Protein 7N7Z (pdb70)

Radius of gyration: 25.31 Å; Cα contacts (8 Å, |Δi|>4): 2287; chains: 2; bounding box: 75×66×62 Å

Solvent-accessible surface area: 25626 Å² total; per-residue (Å²): 202,69,29,77,5,0,0,4,0,0,0,0,0,0,0,0,97,67,76,31,29,0,23,87,18,75,4,18,66,0,0,25,38,0,0,64,6,0,10,132,84,6,51,9,91,36,30,60,0,29,6,1,0,3,2,10,4,5,11,6,13,19,4,2,4,6,4,3,3,3,0,38,129,8,33,9,28,63,91,1,5,0,0,9,0,6,0,6,9,0,0,0,0,6,0,0,5,2,0,0,1,6,0,28,34,44,43,17,55,1,0,0,0,1,0,8,2,6,1,5,29,6,0,48,0,34,39,85,31,35,75,30,66,215,184,52,156,43,145,80,44,24,0,8,61,29,1,6,23,52,5,96,42,12,70,15,37,14,0,54,0,1,5,46,0,5,134,111,12,62,12,54,44,119,80,0,5,49,24,0,22,72,5,1,88,46,0,31,108,0,16,101,116,23,17,9,92,81,2,14,24,62,0,99,42,134,164,60,82,36,31,134,3,48,21,4,60,130,72,12,42,98,113,61,4,66,168,66,95,54,52,62,87,103,74,10,22,1,1,77,2,1,4,22,13,50,0,0,0,0,0,0,0,0,0,0,0,43,136,42,0,119,123,67,65,41,69,28,45,0,38,22,49,10,1,3,23,32,4,13,48,7,101,28,4,1,4,0,0,5,42,0,3,40,58,0,8,81,84,29,71,36,54,29,136,42,1,33,1,1,6,6,0,10,4,12,0,1,2,6,31,0,1,15,95,19,1,101,106,120,22,82,28,127,10,46,87,85,66,2,17,43,9,4,1,0,0,0,0,0,13,0,7,0,0,0,0,0,2,0,0,0,6,0,14,24,4,0,75,100,72,61,55,47,62,0,0,0,0,0,1,0,2,4,0,0,0,0,0,0,0,0,11,79,110,76,170,76,51,90,2,0,0,4,0,0,0,0,0,0,0,0,117,76,81,32,27,0,27,82,17,72,5,19,65,0,0,28,46,0,0,64,12,0,9,128,81,6,51,8,84,39,31,60,0,23,7,2,0,2,2,14,6,9,10,6,16,18,6,8,4,6,4,2,6,3,0,40,126,9,34,8,26,63,94,0,8,2,0,14,0,9,0,4,11,0,0,0,0,4,0,0,5,2,0,0,2,4,1,31,42,48,40,18,62,1,0,0,0,1,0,8,3,6,3,5,34,5,0,48,0,33,34,93,34,33,62,26,66,211,183,56,153,44,159,80,57,26,0,9,64,28,2,5,24,49,3,110,51,8,69,14,40,13,0,61,1,1,5,38,0,3,123,132,26,48,7,63,48,127,84,1,5,46,22,0,22,68,4,0,85,47,0,30,128,0,9,83,110,22,26,11,91,83,4,12,25,63,0,63,33,168,66,112,114,38,87,52,83,30,38,124,3,48,28,5,68,140,74,14,42,89,131,71,3,61,85,67,92,54,50,65,73,203,74,7,24,2,0,71,2,2,4,17,12,54,0,0,0,0,0,0,0,0,0,0,9,51,153,47,1,104,133,62,66,37,145,50,22,3,38,16,47,11,3,3,18,30,5,14,60,7,95,31,4,1,5,0,0,4,37,0,1,42,64,0,10,178,88,32,66,34,126,15,114,54,1,32,1,2,6,3,1,9,5,12,0,1,1,4,33,0,1,35,81,24,1,125,105,140,20,79,24,109,15,41,102,83,62,4,15,54,16,4,0,0,0,0,0,0,12,0,11,0,0,0,0,0,2,0,0,0,8,0,9,26,5,0,72,106,68,59,50,51,70,0,0,0,0,0,1,0,0,2,0,0,0,0,0,0,0,0,17,80,105

B-factor: mean 46.93, std 11.71, range [23.59, 99.81]

Structure (mmCIF, N/CA/C/O backbone):
data_7N7Z
#
_entry.id   7N7Z
#
_cell.length_a   81.070
_cell.length_b   81.070
_cell.length_c   242.310
_cell.angle_alpha   90.000
_cell.angle_beta   90.000
_cell.angle_gamma   90.000
#
_symmetry.space_group_name_H-M   'P 41 21 2'
#
loop_
_entity.id
_entity.type
_entity.pdbx_description
1 polymer 'Acetyl-CoA C-acetyltransferase'
2 water water
#
loop_
_atom_site.group_PDB
_atom_site.id
_atom_site.type_symbol
_atom_site.label_atom_id
_atom_site.label_alt_id
_atom_site.label_comp_id
_atom_site.label_asym_id
_atom_site.label_entity_id
_atom_site.label_seq_id
_atom_site.pdbx_PDB_ins_code
_atom_site.Cartn_x
_atom_site.Cartn_y
_atom_site.Cartn_z
_atom_site.occupancy
_atom_site.B_iso_or_equiv
_atom_site.auth_seq_id
_atom_site.auth_comp_id
_atom_site.auth_asym_id
_atom_site.auth_atom_id
_atom_site.pdbx_PDB_model_num
ATOM 1 N N . GLU A 1 4 ? 34.45431 89.88617 81.71135 1.000 64.72988 4 GLU A N 1
ATOM 2 C CA . GLU A 1 4 ? 35.50412 89.06326 81.12232 1.000 65.46700 4 GLU A CA 1
ATOM 3 C C . GLU A 1 4 ? 36.11313 88.13179 82.16957 1.000 59.24837 4 GLU A C 1
ATOM 4 O O . GLU A 1 4 ? 36.77010 87.14831 81.82632 1.000 59.45196 4 GLU A O 1
ATOM 15 N N . ILE A 1 5 ? 35.88884 88.44108 83.44974 1.000 54.29394 5 ILE A N 1
ATOM 16 C CA . ILE A 1 5 ? 36.42945 87.60526 84.51465 1.000 54.88102 5 ILE A CA 1
ATOM 17 C C . ILE A 1 5 ? 35.89781 86.18736 84.35900 1.000 50.49630 5 ILE A C 1
ATOM 18 O O . ILE A 1 5 ? 34.70944 85.96784 84.08872 1.000 49.23572 5 ILE A O 1
ATOM 34 N N . ASN A 1 6 ? 36.78457 85.21485 84.53624 1.000 49.57624 6 ASN A N 1
ATOM 35 C CA . ASN A 1 6 ? 36.48470 83.83967 84.17445 1.000 46.82360 6 ASN A CA 1
ATOM 36 C C . ASN A 1 6 ? 35.56331 83.17645 85.18839 1.000 46.64805 6 ASN A C 1
ATOM 37 O O . ASN A 1 6 ? 35.60479 83.46311 86.38906 1.000 43.38323 6 ASN A O 1
ATOM 48 N N . GLU A 1 7 ? 34.72949 82.27044 84.68631 1.000 47.56712 7 GLU A N 1
ATOM 49 C CA . GLU A 1 7 ? 33.88169 81.44769 85.53417 1.000 47.89519 7 GLU A CA 1
ATOM 50 C C . GLU A 1 7 ? 34.67168 80.23202 86.00033 1.000 45.53210 7 GLU A C 1
ATOM 51 O O . GLU A 1 7 ? 35.41384 79.62589 85.22310 1.000 43.68775 7 GLU A O 1
ATOM 63 N N . VAL A 1 8 ? 34.51094 79.87946 87.27269 1.000 47.45031 8 VAL A N 1
ATOM 64 C CA . VAL A 1 8 ? 35.30250 78.83268 87.91013 1.000 45.82132 8 VAL A CA 1
ATOM 65 C C . VAL A 1 8 ? 34.39239 77.65879 88.23834 1.000 45.41969 8 VAL A C 1
ATOM 66 O O . VAL A 1 8 ? 33.34630 77.83464 88.87518 1.000 45.73724 8 VAL A O 1
ATOM 79 N N . VAL A 1 9 ? 34.79930 76.46119 87.81707 1.000 45.44400 9 VAL A N 1
ATOM 80 C CA . VAL A 1 9 ? 34.03334 75.24349 88.04332 1.000 47.29802 9 VAL A CA 1
ATOM 81 C C . VAL A 1 9 ? 34.95141 74.17617 88.62024 1.000 46.16126 9 VAL A C 1
ATOM 82 O O . VAL A 1 9 ? 36.17016 74.19914 88.41906 1.000 44.52987 9 VAL A O 1
ATOM 95 N N . VAL A 1 10 ? 34.35176 73.24038 89.35138 1.000 42.25650 10 VAL A N 1
ATOM 96 C CA . VAL A 1 10 ? 35.05579 72.09593 89.91983 1.000 46.28824 10 VAL A CA 1
ATOM 97 C C . VAL A 1 10 ? 34.70246 70.87198 89.08851 1.000 49.88742 10 VAL A C 1
ATOM 98 O O . VAL A 1 10 ? 33.52004 70.55011 88.91202 1.000 47.90122 10 VAL A O 1
ATOM 111 N N . VAL A 1 11 ? 35.72667 70.19398 88.57478 1.000 50.57375 11 VAL A N 1
ATOM 112 C CA . VAL A 1 11 ? 35.52257 69.04370 87.70706 1.000 51.57088 11 VAL A CA 1
ATOM 113 C C . VAL A 1 11 ? 35.77401 67.71436 88.41659 1.000 51.02508 11 VAL A C 1
ATOM 114 O O . VAL A 1 11 ? 35.20553 66.69473 88.01980 1.000 51.27133 11 VAL A O 1
ATOM 127 N N . GLY A 1 12 ? 36.60801 67.69521 89.45590 1.000 44.09441 12 GLY A N 1
ATOM 128 C CA . GLY A 1 12 ? 36.87668 66.46245 90.18004 1.000 42.98788 12 GLY A CA 1
ATOM 129 C C . GLY A 1 12 ? 37.19180 66.72714 91.63793 1.000 42.51427 12 GLY A C 1
ATOM 130 O O . GLY A 1 12 ? 37.86498 67.71067 91.96178 1.000 40.55985 12 GLY A O 1
ATOM 134 N N . MET A 1 13 ? 36.69256 65.86994 92.52705 1.000 38.18235 13 MET A N 1
ATOM 135 C CA . MET A 1 13 ? 36.94105 65.98715 93.95509 1.000 39.35001 13 MET A CA 1
ATOM 136 C C . MET A 1 13 ? 37.10394 64.59570 94.54377 1.000 41.57917 13 MET A C 1
ATOM 137 O O . MET A 1 13 ? 36.47817 63.63342 94.08830 1.000 40.37186 13 MET A O 1
ATOM 151 N N . ALA A 1 14 ? 37.94706 64.50381 95.56774 1.000 38.01718 14 ALA A N 1
ATOM 152 C CA . ALA A 1 14 ? 38.18480 63.24304 96.25059 1.000 37.32147 14 ALA A CA 1
ATOM 153 C C . ALA A 1 14 ? 38.66347 63.53970 97.66219 1.000 35.23331 14 ALA A C 1
ATOM 154 O O . ALA A 1 14 ? 39.08506 64.65637 97.97442 1.000 33.95790 14 ALA A O 1
ATOM 161 N N . ARG A 1 15 ? 38.58376 62.52178 98.51354 1.000 32.77395 15 ARG A N 1
ATOM 162 C CA . ARG A 1 15 ? 39.11693 62.61617 99.86346 1.000 33.18734 15 ARG A CA 1
ATOM 163 C C . ARG A 1 15 ? 39.36540 61.21023 100.38486 1.000 37.22810 15 ARG A C 1
ATOM 164 O O . ARG A 1 15 ? 38.69187 60.25780 99.98600 1.000 35.71877 15 ARG A O 1
ATOM 185 N N . THR A 1 16 ? 40.34578 61.09338 101.26809 1.000 35.03196 16 THR A N 1
ATOM 186 C CA . THR A 1 16 ? 40.61665 59.83996 101.94744 1.000 31.17705 16 THR A CA 1
ATOM 187 C C . THR A 1 16 ? 39.66699 59.68975 103.12647 1.000 35.58567 16 THR A C 1
ATOM 188 O O . THR A 1 16 ? 38.99603 60.64281 103.52911 1.000 33.62119 16 THR A O 1
ATOM 199 N N . PRO A 1 17 ? 39.57938 58.49476 103.70668 1.000 30.76713 17 PRO A N 1
ATOM 200 C CA . PRO A 1 17 ? 38.85641 58.36044 104.97398 1.000 36.07715 17 PRO A CA 1
ATOM 201 C C . PRO A 1 17 ? 39.51082 59.22225 106.04183 1.000 36.68066 17 PRO A C 1
ATOM 202 O O . PRO A 1 17 ? 40.70140 59.53518 105.97418 1.000 33.43896 17 PRO A O 1
ATOM 213 N N . ILE A 1 18 ? 38.71432 59.62076 107.02964 1.000 37.39506 18 ILE A N 1
ATOM 214 C CA . ILE A 1 18 ? 39.20435 60.42276 108.14494 1.000 35.21438 18 ILE A CA 1
ATOM 215 C C . ILE A 1 18 ? 39.67262 59.44540 109.21820 1.000 35.75324 18 ILE A C 1
ATOM 216 O O . ILE A 1 18 ? 38.86623 58.86836 109.94976 1.000 37.15033 18 ILE A O 1
ATOM 232 N N . GLY A 1 19 ? 40.98890 59.25471 109.30533 1.000 34.52045 19 GLY A N 1
ATOM 233 C CA . GLY A 1 19 ? 41.53790 58.33180 110.27083 1.000 36.67542 19 GLY A CA 1
ATOM 234 C C . GLY A 1 19 ? 41.59120 58.91063 111.67100 1.000 34.72941 19 GLY A C 1
ATOM 235 O O . GLY A 1 19 ? 41.56690 60.12193 111.88117 1.000 34.06739 19 GLY A O 1
ATOM 239 N N . ARG A 1 20 ? 41.66409 58.01257 112.64744 1.000 33.47836 20 ARG A N 1
ATOM 240 C CA . ARG A 1 20 ? 41.75772 58.41700 114.04025 1.000 36.61795 20 ARG A CA 1
ATOM 241 C C . ARG A 1 20 ? 43.19097 58.79484 114.38861 1.000 30.80801 20 ARG A C 1
ATOM 242 O O . ARG A 1 20 ? 44.15112 58.27119 113.81600 1.000 33.51854 20 ARG A O 1
ATOM 263 N N . TYR A 1 21 ? 43.32676 59.71477 115.33991 1.000 31.73608 21 TYR A N 1
ATOM 264 C CA . TYR A 1 21 ? 44.64221 60.10813 115.82958 1.000 34.50812 21 TYR A CA 1
ATOM 265 C C . TYR A 1 21 ? 45.44072 58.87787 116.23195 1.000 35.17219 21 TYR A C 1
ATOM 266 O O . TYR A 1 21 ? 45.01806 58.10716 117.09895 1.000 35.49811 21 TYR A O 1
ATOM 284 N N . LEU A 1 22 ? 46.59499 58.69089 115.59172 1.000 34.92833 22 LEU A N 1
ATOM 285 C CA . LEU A 1 22 ? 47.43276 57.51497 115.81904 1.000 37.10701 22 LEU A CA 1
ATOM 286 C C . LEU A 1 22 ? 46.68045 56.22799 115.49659 1.000 35.17278 22 LEU A C 1
ATOM 287 O O . LEU A 1 22 ? 46.90896 55.18884 116.12104 1.000 33.91734 22 LEU A O 1
ATOM 303 N N . GLY A 1 23 ? 45.78254 56.28864 114.51541 1.000 35.94884 23 GLY A N 1
ATOM 304 C CA . GLY A 1 23 ? 44.93167 55.16091 114.19256 1.000 35.25908 23 GLY A CA 1
ATOM 305 C C . GLY A 1 23 ? 45.30849 54.43136 112.91946 1.000 38.53330 23 GLY A C 1
ATOM 306 O O . GLY A 1 23 ? 46.47780 54.09797 112.70379 1.000 38.80313 23 GLY A O 1
ATOM 310 N N . GLY A 1 24 ? 44.31451 54.18249 112.06307 1.000 38.80420 24 GLY A N 1
ATOM 311 C CA . GLY A 1 24 ? 44.53623 53.34266 110.89869 1.000 39.12718 24 GLY A CA 1
ATOM 312 C C . GLY A 1 24 ? 45.45993 53.95299 109.86446 1.000 38.46383 24 GLY A C 1
ATOM 313 O O . GLY A 1 24 ? 46.11342 53.22610 109.10991 1.000 36.85420 24 GLY A O 1
ATOM 317 N N . LEU A 1 25 ? 45.52608 55.28188 109.80344 1.000 36.66578 25 LEU A N 1
ATOM 318 C CA . LEU A 1 25 ? 46.35990 55.97467 108.83108 1.000 36.03858 25 LEU A CA 1
ATOM 319 C C . LEU A 1 25 ? 47.62928 56.55003 109.44682 1.000 33.19999 25 LEU A C 1
ATOM 320 O O . LEU A 1 25 ? 48.34650 57.29702 108.77474 1.000 32.03807 25 LEU A O 1
ATOM 336 N N . ALA A 1 26 ? 47.92736 56.21363 110.70357 1.000 34.08759 26 ALA A N 1
ATOM 337 C CA . ALA A 1 26 ? 49.08710 56.79480 111.37133 1.000 32.61586 26 ALA A CA 1
ATOM 338 C C . ALA A 1 26 ? 50.38499 56.48978 110.63367 1.000 33.34995 26 ALA A C 1
ATOM 339 O O . ALA A 1 26 ? 51.35916 57.24091 110.75996 1.000 31.72202 26 ALA A O 1
ATOM 346 N N . SER A 1 27 ? 50.42361 55.40327 109.86232 1.000 32.79536 27 SER A N 1
ATOM 347 C CA . SER A 1 27 ? 51.65145 55.00234 109.18745 1.000 37.19818 27 SER A CA 1
ATOM 348 C C . SER A 1 27 ? 51.86533 55.70738 107.85331 1.000 37.81208 27 SER A C 1
ATOM 349 O O . SER A 1 27 ? 52.97308 55.63672 107.30943 1.000 37.82302 27 SER A O 1
ATOM 357 N N . VAL A 1 28 ? 50.85027 56.38010 107.31563 1.000 34.27988 28 VAL A N 1
ATOM 358 C CA . VAL A 1 28 ? 50.94686 57.06082 106.02881 1.000 34.46441 28 VAL A CA 1
ATOM 359 C C . VAL A 1 28 ? 51.16912 58.54418 106.27939 1.000 32.81829 28 VAL A C 1
ATOM 360 O O . VAL A 1 28 ? 50.39332 59.18465 107.00077 1.000 32.38978 28 VAL A O 1
ATOM 373 N N . ARG A 1 29 ? 52.22163 59.09177 105.67952 1.000 33.65817 29 ARG A N 1
ATOM 374 C CA . ARG A 1 29 ? 52.57537 60.48395 105.89438 1.000 33.03365 29 ARG A CA 1
ATOM 375 C C . ARG A 1 29 ? 51.65472 61.40172 105.09258 1.000 30.90115 29 ARG A C 1
ATOM 376 O O . ARG A 1 29 ? 50.91694 60.97293 104.20110 1.000 32.36075 29 ARG A O 1
ATOM 397 N N . ALA A 1 30 ? 51.71184 62.69189 105.42690 1.000 32.01308 30 ALA A N 1
ATOM 398 C CA . ALA A 1 30 ? 50.82528 63.66700 104.80202 1.000 29.97227 30 ALA A CA 1
ATOM 399 C C . ALA A 1 30 ? 50.96079 63.64951 103.28443 1.000 31.02488 30 ALA A C 1
ATOM 400 O O . ALA A 1 30 ? 49.95898 63.63786 102.56003 1.000 31.32929 30 ALA A O 1
ATOM 407 N N . ASN A 1 31 ? 52.19658 63.64379 102.78230 1.000 26.72812 31 ASN A N 1
ATOM 408 C CA . ASN A 1 31 ? 52.40275 63.77522 101.34352 1.000 30.75372 31 ASN A CA 1
ATOM 409 C C . ASN A 1 31 ? 51.77199 62.61643 100.58264 1.000 33.86734 31 ASN A C 1
ATOM 410 O O . ASN A 1 31 ? 51.13840 62.82116 99.54029 1.000 35.05760 31 ASN A O 1
ATOM 421 N N . ASP A 1 32 ? 51.93307 61.39070 101.08525 1.000 33.44756 32 ASP A N 1
ATOM 422 C CA . ASP A 1 32 ? 51.36551 60.23761 100.39456 1.000 35.45003 32 ASP A CA 1
ATOM 423 C C . ASP A 1 32 ? 49.84980 60.18761 100.54017 1.000 32.48516 32 ASP A C 1
ATOM 424 O O . ASP A 1 32 ? 49.16470 59.62909 99.67582 1.000 36.01624 32 ASP A O 1
ATOM 433 N N . LEU A 1 33 ? 49.30724 60.76175 101.61607 1.000 32.62761 33 LEU A N 1
ATOM 434 C CA . LEU A 1 33 ? 47.85883 60.91107 101.70956 1.000 33.59369 33 LEU A CA 1
ATOM 435 C C . LEU A 1 33 ? 47.34974 61.91240 100.68058 1.000 32.10945 33 LEU A C 1
ATOM 436 O O . LEU A 1 33 ? 46.31263 61.68859 100.04581 1.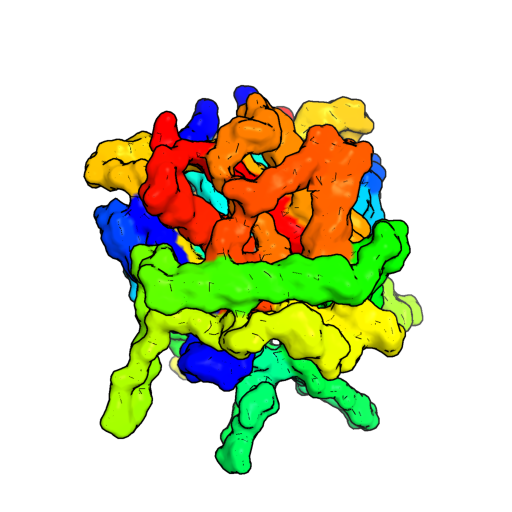000 34.35822 33 LEU A O 1
ATOM 452 N N . ALA A 1 34 ? 48.06472 63.02660 100.50725 1.000 32.13105 34 ALA A N 1
ATOM 453 C CA . ALA A 1 34 ? 47.66340 64.01486 99.51214 1.000 31.18223 34 ALA A CA 1
ATOM 454 C C . ALA A 1 34 ? 47.79733 63.45785 98.10127 1.000 33.58582 34 ALA A C 1
ATOM 455 O O . ALA A 1 34 ? 46.97968 63.76473 97.22605 1.000 36.88760 34 ALA A O 1
ATOM 462 N N . ILE A 1 35 ? 48.82165 62.63578 97.86295 1.000 33.92428 35 ILE A N 1
ATOM 463 C CA . ILE A 1 35 ? 49.01744 62.05134 96.53942 1.000 34.12889 35 ILE A CA 1
ATOM 464 C C . ILE A 1 35 ? 47.84695 61.14457 96.18051 1.000 34.51814 35 ILE A C 1
ATOM 465 O O . ILE A 1 35 ? 47.35828 61.15564 95.04383 1.000 31.17362 35 ILE A O 1
ATOM 481 N N . ILE A 1 36 ? 47.37795 60.34614 97.14125 1.000 31.88126 36 ILE A N 1
ATOM 482 C CA . ILE A 1 36 ? 46.24296 59.46219 96.88519 1.000 34.00312 36 ILE A CA 1
ATOM 483 C C . ILE A 1 36 ? 45.01341 60.27988 96.50905 1.000 32.33725 36 ILE A C 1
ATOM 484 O O . ILE A 1 36 ? 44.37245 60.03525 95.48010 1.000 36.04689 36 ILE A O 1
ATOM 500 N N . ALA A 1 37 ? 44.67030 61.26980 97.33565 1.000 32.24132 37 ALA A N 1
ATOM 501 C CA . ALA A 1 37 ? 43.49203 62.08707 97.06498 1.000 32.87915 37 ALA A CA 1
ATOM 502 C C . ALA A 1 37 ? 43.62037 62.81064 95.72992 1.000 36.01063 37 ALA A C 1
ATOM 503 O O . ALA A 1 37 ? 42.68266 62.82249 94.92373 1.000 35.75177 37 ALA A O 1
ATOM 510 N N . ALA A 1 38 ? 44.78053 63.42170 95.47813 1.000 36.84679 38 ALA A N 1
ATOM 511 C CA . ALA A 1 38 ? 44.97038 64.17022 94.23978 1.000 32.70767 38 ALA A CA 1
ATOM 512 C C . ALA A 1 38 ? 44.79392 63.27087 93.02310 1.000 37.08102 38 ALA A C 1
ATOM 513 O O . ALA A 1 38 ? 44.08098 63.62162 92.07575 1.000 38.70796 38 ALA A O 1
ATOM 520 N N . ASN A 1 39 ? 45.44258 62.10337 93.02790 1.000 38.65320 39 ASN A N 1
ATOM 521 C CA . ASN A 1 39 ? 45.27174 61.16726 91.92144 1.000 39.49898 39 ASN A CA 1
ATOM 522 C C . ASN A 1 39 ? 43.80567 60.79450 91.74554 1.000 38.10918 39 ASN A C 1
ATOM 523 O O . ASN A 1 39 ? 43.32669 60.64303 90.61613 1.000 40.90275 39 ASN A O 1
ATOM 534 N N . ALA A 1 40 ? 43.07475 60.65174 92.85314 1.000 38.46220 40 ALA A N 1
ATOM 535 C CA . ALA A 1 40 ? 41.65401 60.33069 92.76867 1.000 40.81139 40 ALA A CA 1
ATOM 536 C C . ALA A 1 40 ? 40.87180 61.47534 92.13694 1.000 42.45863 40 ALA A C 1
ATOM 537 O O . ALA A 1 40 ? 40.07905 61.26379 91.21177 1.000 43.90517 40 ALA A O 1
ATOM 544 N N . ALA A 1 41 ? 41.08025 62.69996 92.62627 1.000 42.15693 41 ALA A N 1
ATOM 545 C CA . ALA A 1 41 ? 40.40058 63.84898 92.03906 1.000 41.39741 41 ALA A CA 1
ATOM 546 C C . ALA A 1 41 ? 40.77354 64.02669 90.57392 1.000 40.55554 41 ALA A C 1
ATOM 547 O O . ALA A 1 41 ? 39.93822 64.45207 89.76769 1.000 42.16932 41 ALA A O 1
ATOM 554 N N . ILE A 1 42 ? 42.01390 63.69777 90.20895 1.000 40.07061 42 ILE A N 1
ATOM 555 C CA . ILE A 1 42 ? 42.45893 63.88067 88.83091 1.000 42.40038 42 ILE A CA 1
ATOM 556 C C . ILE A 1 42 ? 41.71620 62.93029 87.89935 1.000 45.75815 42 ILE A C 1
ATOM 557 O O . ILE A 1 42 ? 41.18639 63.34281 86.86128 1.000 45.35982 42 ILE A O 1
ATOM 573 N N . GLU A 1 43 ? 41.66958 61.64179 88.24942 1.000 53.33448 43 GLU A N 1
ATOM 574 C CA . GLU A 1 43 ? 41.01184 60.67753 87.37303 1.000 55.87515 43 GLU A CA 1
ATOM 575 C C . GLU A 1 43 ? 39.50236 60.88026 87.34834 1.000 54.54674 43 GLU A C 1
ATOM 576 O O . GLU A 1 43 ? 38.86463 60.64079 86.31705 1.000 55.47278 43 GLU A O 1
ATOM 588 N N . ARG A 1 44 ? 38.91405 61.31832 88.46357 1.000 46.52297 44 ARG A N 1
ATOM 589 C CA . ARG A 1 44 ? 37.48862 61.62571 88.46613 1.000 45.13986 44 ARG A CA 1
ATOM 590 C C . ARG A 1 44 ? 37.18189 62.82569 87.58123 1.000 45.52473 44 ARG A C 1
ATOM 591 O O . ARG A 1 44 ? 36.10913 62.88626 86.96939 1.000 46.92075 44 ARG A O 1
ATOM 612 N N . ALA A 1 45 ? 38.10504 63.78503 87.49786 1.000 44.96504 45 ALA A N 1
ATOM 613 C CA . ALA A 1 45 ? 37.95251 64.87168 86.53951 1.000 46.62497 45 ALA A CA 1
ATOM 614 C C . ALA A 1 45 ? 38.25444 64.40637 85.12161 1.000 44.73115 45 ALA A C 1
ATOM 615 O O . ALA A 1 45 ? 37.75235 64.99407 84.15692 1.000 45.11320 45 ALA A O 1
ATOM 622 N N . GLY A 1 46 ? 39.06185 63.35918 84.97705 1.000 42.81954 46 GLY A N 1
ATOM 623 C CA . GLY A 1 46 ? 39.41492 62.86672 83.66051 1.000 46.05911 46 GLY A CA 1
ATOM 624 C C . GLY A 1 46 ? 40.35027 63.77434 82.89730 1.000 46.90550 46 GLY A C 1
ATOM 625 O O . GLY A 1 46 ? 40.31078 63.79794 81.66320 1.000 48.66661 46 GLY A O 1
ATOM 629 N N . VAL A 1 47 ? 41.19383 64.52533 83.59914 1.000 44.31265 47 VAL A N 1
ATOM 630 C CA . VAL A 1 47 ? 42.12871 65.45614 82.97890 1.000 47.81525 47 VAL A CA 1
ATOM 631 C C . VAL A 1 47 ? 43.51457 64.83222 82.96696 1.000 44.74229 47 VAL A C 1
ATOM 632 O O . VAL A 1 47 ? 43.89529 64.11170 83.89873 1.000 44.44000 47 VAL A O 1
ATOM 645 N N . ASP A 1 48 ? 44.26810 65.10678 81.91435 1.000 43.10731 48 ASP A N 1
ATOM 646 C CA . ASP A 1 48 ? 45.67322 64.72743 81.87820 1.000 44.87953 48 ASP A CA 1
ATOM 647 C C . ASP A 1 48 ? 46.43258 65.57042 82.89481 1.000 43.81693 48 ASP A C 1
ATOM 648 O O . ASP A 1 48 ? 46.49398 66.79721 82.73964 1.000 45.90501 48 ASP A O 1
ATOM 657 N N . PRO A 1 49 ? 47.01870 64.97833 83.94025 1.000 44.94931 49 PRO A N 1
ATOM 658 C CA . PRO A 1 49 ? 47.76374 65.79449 84.91360 1.000 40.60471 49 PRO A CA 1
ATOM 659 C C . PRO A 1 49 ? 48.92239 66.56291 84.30052 1.000 44.98328 49 PRO A C 1
ATOM 660 O O . PRO A 1 49 ? 49.45621 67.46648 84.95678 1.000 44.90447 49 PRO A O 1
ATOM 671 N N . GLY A 1 50 ? 49.32132 66.24160 83.06792 1.000 44.01295 50 GLY A N 1
ATOM 672 C CA . GLY A 1 50 ? 50.43754 66.92266 82.43991 1.000 42.73989 50 GLY A CA 1
ATOM 673 C C . GLY A 1 50 ? 50.16195 68.36514 82.07170 1.000 46.84486 50 GLY A C 1
ATOM 674 O O . GLY A 1 50 ? 51.11028 69.12397 81.84704 1.000 47.15290 50 GLY A O 1
ATOM 678 N N . ILE A 1 51 ? 48.88866 68.76384 82.00112 1.000 46.40116 51 ILE A N 1
ATOM 679 C CA . ILE A 1 51 ? 48.53398 70.12798 81.62524 1.000 46.33172 51 ILE A CA 1
ATOM 680 C C . ILE A 1 51 ? 48.10363 70.97204 82.81565 1.000 44.73892 51 ILE A C 1
ATOM 681 O O . ILE A 1 51 ? 47.75402 72.14606 82.63447 1.000 42.66187 51 ILE A O 1
ATOM 697 N N . ILE A 1 52 ? 48.11305 70.41439 84.02828 1.000 44.65258 52 ILE A N 1
ATOM 698 C CA . ILE A 1 52 ? 47.71475 71.18755 85.19831 1.000 43.12123 52 ILE A CA 1
ATOM 699 C C . ILE A 1 52 ? 48.70286 72.32528 85.40475 1.000 42.43249 52 ILE A C 1
ATOM 700 O O . ILE A 1 52 ? 49.92243 72.11670 85.43391 1.000 44.84971 52 ILE A O 1
ATOM 716 N N . ASP A 1 53 ? 48.17553 73.54190 85.55763 1.000 41.37168 53 ASP A N 1
ATOM 717 C CA . ASP A 1 53 ? 49.01571 74.73271 85.57772 1.000 41.13804 53 ASP A CA 1
ATOM 718 C C . ASP A 1 53 ? 49.65418 75.00155 86.93535 1.000 38.30803 53 ASP A C 1
ATOM 719 O O . ASP A 1 53 ? 50.67005 75.70136 86.99386 1.000 35.99010 53 ASP A O 1
ATOM 728 N N . GLU A 1 54 ? 49.09588 74.47659 88.02172 1.000 40.05859 54 GLU A N 1
ATOM 729 C CA . GLU A 1 54 ? 49.63049 74.76658 89.34584 1.000 35.97123 54 GLU A CA 1
ATOM 730 C C . GLU A 1 54 ? 49.02257 73.80152 90.35135 1.000 35.28878 54 GLU A C 1
ATOM 731 O O . GLU A 1 54 ? 48.01935 73.13680 90.07638 1.000 37.83861 54 GLU A O 1
ATOM 743 N N . ILE A 1 55 ? 49.64328 73.74374 91.52643 1.000 31.02259 55 ILE A N 1
ATOM 744 C CA . ILE A 1 55 ? 49.07704 73.07538 92.69046 1.000 34.41618 55 ILE A CA 1
ATOM 745 C C . ILE A 1 55 ? 49.12852 74.04855 93.85959 1.000 36.00370 55 ILE A C 1
ATOM 746 O O . ILE A 1 55 ? 50.17605 74.64637 94.12990 1.000 36.88537 55 ILE A O 1
ATOM 762 N N . VAL A 1 56 ? 48.00129 74.21463 94.54055 1.000 31.11465 56 VAL A N 1
ATOM 763 C CA . VAL A 1 56 ? 47.91001 75.04124 95.73775 1.000 34.16789 56 VAL A CA 1
ATOM 764 C C . VAL A 1 56 ? 47.62211 74.09265 96.89461 1.000 35.15063 56 VAL A C 1
ATOM 765 O O . VAL A 1 56 ? 46.49082 73.62353 97.06300 1.000 31.19997 56 VAL A O 1
ATOM 778 N N . GLY A 1 57 ? 48.64483 73.80535 97.69683 1.000 29.90671 57 GLY A N 1
ATOM 779 C CA . GLY A 1 57 ? 48.54849 72.80311 98.74244 1.000 33.65169 57 GLY A CA 1
ATOM 780 C C . GLY A 1 57 ? 48.30511 73.43737 100.10082 1.000 32.63411 57 GLY A C 1
ATOM 781 O O . GLY A 1 57 ? 49.02047 74.35374 100.50800 1.000 35.86685 57 GLY A O 1
ATOM 785 N N . ALA A 1 58 ? 47.29203 72.92970 100.79389 1.000 29.60413 58 ALA A N 1
ATOM 786 C CA . ALA A 1 58 ? 46.92884 73.40699 102.11888 1.000 30.26418 58 ALA A CA 1
ATOM 787 C C . ALA A 1 58 ? 47.32796 72.38428 103.17340 1.000 32.77875 58 ALA A C 1
ATOM 788 O O . ALA A 1 58 ? 47.19232 71.17408 102.96609 1.000 30.73717 58 ALA A O 1
ATOM 795 N N . THR A 1 59 ? 47.82861 72.88308 104.29935 1.000 32.98251 59 THR A N 1
ATOM 796 C CA . THR A 1 59 ? 48.13494 72.07091 105.46834 1.000 32.94934 59 THR A CA 1
ATOM 797 C C . THR A 1 59 ? 48.46853 73.01800 106.60985 1.000 34.74142 59 THR A C 1
ATOM 798 O O . THR A 1 59 ? 48.93128 74.13956 106.38021 1.000 34.52128 59 THR A O 1
ATOM 809 N N . CYS A 1 60 ? 48.22141 72.56379 107.83712 1.000 32.72818 60 CYS A N 1
ATOM 810 C CA . CYS A 1 60 ? 48.48806 73.39899 109.00161 1.000 36.60403 60 CYS A CA 1
ATOM 811 C C . CYS A 1 60 ? 49.92213 73.25961 109.49767 1.000 35.07521 60 CYS A C 1
ATOM 812 O O . CYS A 1 60 ? 50.56690 74.26730 109.80894 1.000 37.38036 60 CYS A O 1
ATOM 820 N N . LEU A 1 61 ? 50.43688 72.03288 109.57790 1.000 35.32767 61 LEU A N 1
ATOM 821 C CA . LEU A 1 61 ? 51.78681 71.76926 110.07339 1.000 36.50007 61 LEU A CA 1
ATOM 822 C C . LEU A 1 61 ? 52.63436 71.23971 108.91960 1.000 35.06948 61 LEU A C 1
ATOM 823 O O . LEU A 1 61 ? 52.56442 70.05695 108.57291 1.000 31.28048 61 LEU A O 1
ATOM 839 N N . HIS A 1 62 ? 53.43677 72.12612 108.32858 1.000 38.68229 62 HIS A N 1
ATOM 840 C CA . HIS A 1 62 ? 54.38716 71.70721 107.30434 1.000 36.09744 62 HIS A CA 1
ATOM 841 C C . HIS A 1 62 ? 55.51736 70.87846 107.90242 1.000 34.58316 62 HIS A C 1
ATOM 842 O O . HIS A 1 62 ? 56.05117 69.98700 107.23267 1.000 35.42510 62 HIS A O 1
ATOM 856 N N . ALA A 1 63 ? 55.86526 71.13184 109.16180 1.000 35.27999 63 ALA A N 1
ATOM 857 C CA . ALA A 1 63 ? 57.04552 70.53752 109.77742 1.000 32.96682 63 ALA A CA 1
ATOM 858 C C . ALA A 1 63 ? 57.10887 69.03608 109.53923 1.000 34.28668 63 ALA A C 1
ATOM 859 O O . ALA A 1 63 ? 56.16466 68.30449 109.85187 1.000 30.00355 63 ALA A O 1
ATOM 866 N N . GLY A 1 64 ? 58.22938 68.58415 108.97278 1.000 31.44764 64 GLY A N 1
ATOM 867 C CA . GLY A 1 64 ? 58.52028 67.17576 108.82044 1.000 31.40973 64 GLY A CA 1
ATOM 868 C C . GLY A 1 64 ? 58.19980 66.58997 107.46147 1.000 32.32118 64 GLY A C 1
ATOM 869 O O . GLY A 1 64 ? 58.60207 65.45220 107.19092 1.000 32.30397 64 GLY A O 1
ATOM 873 N N . ASN A 1 65 ? 57.50420 67.32620 106.59685 1.000 32.79505 65 ASN A N 1
ATOM 874 C CA . ASN A 1 65 ? 57.01254 66.78675 105.33672 1.000 29.68123 65 ASN A CA 1
ATOM 875 C C . ASN A 1 65 ? 57.87479 67.17014 104.13913 1.000 30.53316 65 ASN A C 1
ATOM 876 O O . ASN A 1 65 ? 57.43772 66.99933 102.99685 1.000 31.91637 65 ASN A O 1
ATOM 887 N N . GLY A 1 66 ? 59.08511 67.67319 104.36629 1.000 32.64058 66 GLY A N 1
ATOM 888 C CA . GLY A 1 66 ? 59.99537 67.95925 103.27597 1.000 34.61904 66 GLY A CA 1
ATOM 889 C C . GLY A 1 66 ? 59.85350 69.36482 102.72809 1.000 36.68437 66 GLY A C 1
ATOM 890 O O . GLY A 1 66 ? 59.06603 70.19054 103.19921 1.000 35.89224 66 GLY A O 1
ATOM 894 N N . SER A 1 67 ? 60.64652 69.63191 101.69075 1.000 37.02087 67 SER A N 1
ATOM 895 C CA . SER A 1 67 ? 60.70798 70.95484 101.08026 1.000 39.55364 67 SER A CA 1
ATOM 896 C C . SER A 1 67 ? 59.49995 71.16693 100.17537 1.000 38.66172 67 SER A C 1
ATOM 897 O O . SER A 1 67 ? 59.30786 70.42363 99.20703 1.000 39.87622 67 SER A O 1
ATOM 905 N N . LEU A 1 68 ? 58.69851 72.19405 100.48451 1.000 39.47730 68 LEU A N 1
ATOM 906 C CA . LEU A 1 68 ? 57.49118 72.54046 99.73980 1.000 36.94179 68 LEU A CA 1
ATOM 907 C C . LEU A 1 68 ? 56.76389 71.28018 99.28307 1.000 31.95649 68 LEU A C 1
ATOM 908 O O . LEU A 1 68 ? 56.85021 70.89711 98.10893 1.000 32.84069 68 LEU A O 1
ATOM 924 N N . PRO A 1 69 ? 56.03925 70.61729 100.17972 1.000 34.28130 69 PRO A N 1
ATOM 925 C CA . PRO A 1 69 ? 55.38215 69.35180 99.83304 1.000 32.83518 69 PRO A CA 1
ATOM 926 C C . PRO A 1 69 ? 54.50400 69.48067 98.60085 1.000 31.98320 69 PRO A C 1
ATOM 927 O O . PRO A 1 69 ? 54.51906 68.59013 97.73758 1.000 31.88615 69 PRO A O 1
ATOM 938 N N . PRO A 1 70 ? 53.71676 70.55560 98.47332 1.000 31.70594 70 PRO A N 1
ATOM 939 C CA . PRO A 1 70 ? 52.85548 70.66791 97.28386 1.000 32.86588 70 PRO A CA 1
ATOM 940 C C . PRO A 1 70 ? 53.61149 70.51468 95.97721 1.000 31.96417 70 PRO A C 1
ATOM 941 O O . PRO A 1 70 ? 53.05894 69.97072 95.01291 1.000 36.30422 70 PRO A O 1
ATOM 952 N N . ARG A 1 71 ? 54.86393 70.97061 95.91198 1.000 34.04191 71 ARG A N 1
ATOM 953 C CA . ARG A 1 71 ? 55.66668 70.72845 94.71785 1.000 34.04685 71 ARG A CA 1
ATOM 954 C C . ARG A 1 71 ? 55.96100 69.24305 94.55469 1.000 35.63388 71 ARG A C 1
ATOM 955 O O . ARG A 1 71 ? 55.88965 68.70783 93.44266 1.000 39.34243 71 ARG A O 1
ATOM 976 N N . ILE A 1 72 ? 56.29168 68.56138 95.65288 1.000 33.35291 72 ILE A N 1
ATOM 977 C CA . ILE A 1 72 ? 56.51956 67.11997 95.59493 1.000 38.80029 72 ILE A CA 1
ATOM 978 C C . ILE A 1 72 ? 55.24148 66.40392 95.17678 1.000 38.72604 72 ILE A C 1
ATOM 979 O O . ILE A 1 72 ? 55.24506 65.55959 94.27255 1.000 37.63396 72 ILE A O 1
ATOM 995 N N . ILE A 1 73 ? 54.12800 66.73098 95.83545 1.000 36.44752 73 ILE A N 1
ATOM 996 C CA . ILE A 1 73 ? 52.84990 66.10880 95.50207 1.000 36.63925 73 ILE A CA 1
ATOM 997 C C . ILE A 1 73 ? 52.53359 66.31135 94.02566 1.000 38.82448 73 ILE A C 1
ATOM 998 O O . ILE A 1 73 ? 52.13147 65.37629 93.32320 1.000 38.20364 73 ILE A O 1
ATOM 1014 N N . GLY A 1 74 ? 52.71861 67.53655 93.53150 1.000 37.08011 74 GLY A N 1
ATOM 1015 C CA . GLY A 1 74 ? 52.40418 67.81411 92.13873 1.000 37.97844 74 GLY A CA 1
ATOM 1016 C C . GLY A 1 74 ? 53.23254 66.98563 91.17529 1.000 40.26212 74 GLY A C 1
ATOM 1017 O O . GLY A 1 74 ? 52.70460 66.39061 90.23228 1.000 38.28283 74 GLY A O 1
ATOM 1021 N N . MET A 1 75 ? 54.54743 66.93714 91.39770 1.000 38.95001 75 MET A N 1
ATOM 1022 C CA . MET A 1 75 ? 55.41997 66.22380 90.47183 1.000 40.79766 75 MET A CA 1
ATOM 1023 C C . MET A 1 75 ? 55.13719 64.72686 90.46930 1.000 41.06887 75 MET A C 1
ATOM 1024 O O . MET A 1 75 ? 55.24804 64.07969 89.42178 1.000 39.06690 75 MET A O 1
ATOM 1038 N N . LYS A 1 76 ? 54.76421 64.16107 91.61879 1.000 39.23964 76 LYS A N 1
ATOM 1039 C CA . LYS A 1 76 ? 54.52704 62.72338 91.68174 1.000 40.79539 76 LYS A CA 1
ATOM 1040 C C . LYS A 1 76 ? 53.21984 62.33760 91.00074 1.000 40.80975 76 LYS A C 1
ATOM 1041 O O . LYS A 1 76 ? 53.13531 61.26247 90.39581 1.000 39.68531 76 LYS A O 1
ATOM 1060 N N . VAL A 1 77 ? 52.19459 63.19475 91.07551 1.000 39.69495 77 VAL A N 1
ATOM 1061 C CA . VAL A 1 77 ? 50.93983 62.91591 90.37870 1.000 39.37646 77 VAL A CA 1
ATOM 1062 C C . VAL A 1 77 ? 50.98241 63.32803 88.91730 1.000 40.20905 77 VAL A C 1
ATOM 1063 O O . VAL A 1 77 ? 50.00109 63.10784 88.19512 1.000 39.43427 77 VAL A O 1
ATOM 1076 N N . GLY A 1 78 ? 52.07750 63.92501 88.46062 1.000 37.20263 78 GLY A N 1
ATOM 1077 C CA . GLY A 1 78 ? 52.28967 64.15882 87.04925 1.000 42.58045 78 GLY A CA 1
ATOM 1078 C C . GLY A 1 78 ? 52.10447 65.57853 86.56067 1.000 43.21363 78 GLY A C 1
ATOM 1079 O O . GLY A 1 78 ? 51.88305 65.76861 85.35922 1.000 46.49377 78 GLY A O 1
ATOM 1083 N N . LEU A 1 79 ? 52.18454 66.57557 87.43690 1.000 41.25563 79 LEU A N 1
ATOM 1084 C CA . LEU A 1 79 ? 52.13430 67.95343 86.97724 1.000 42.55720 79 LEU A CA 1
ATOM 1085 C C . LEU A 1 79 ? 53.37390 68.26456 86.13841 1.000 42.18951 79 LEU A C 1
ATOM 1086 O O . LEU A 1 79 ? 54.43807 67.67656 86.34825 1.000 43.48775 79 LEU A O 1
ATOM 1102 N N . PRO A 1 80 ? 53.26504 69.17958 85.17797 1.000 42.29264 80 PRO A N 1
ATOM 1103 C CA . PRO A 1 80 ? 54.45187 69.57232 84.41373 1.000 40.75890 80 PRO A CA 1
ATOM 1104 C C . PRO A 1 80 ? 55.35580 70.46917 85.24315 1.000 39.77424 80 PRO A C 1
ATOM 1105 O O . PRO A 1 80 ? 54.89998 71.22821 86.10184 1.000 41.50407 80 PRO A O 1
ATOM 1116 N N . VAL A 1 81 ? 56.66121 70.36794 84.98119 1.000 40.35391 81 VAL A N 1
ATOM 1117 C CA . VAL A 1 81 ? 57.63258 71.12008 85.76574 1.000 40.68404 81 VAL A CA 1
ATOM 1118 C C . VAL A 1 81 ? 57.39536 72.61985 85.66149 1.000 39.75453 81 VAL A C 1
ATOM 1119 O O . VAL A 1 81 ? 57.78446 73.37084 86.56289 1.000 40.26525 81 VAL A O 1
ATOM 1132 N N . ARG A 1 82 ? 56.76174 73.08025 84.58017 1.000 39.32759 82 ARG A N 1
ATOM 1133 C CA . ARG A 1 82 ? 56.43216 74.49446 84.45246 1.000 41.47992 82 ARG A CA 1
ATOM 1134 C C . ARG A 1 82 ? 55.33187 74.92036 85.41397 1.000 41.61436 82 ARG A C 1
ATOM 1135 O O . ARG A 1 82 ? 55.13594 76.12369 85.61722 1.000 41.26818 82 ARG A O 1
ATOM 1156 N N . SER A 1 83 ? 54.61484 73.96843 86.00370 1.000 40.93997 83 SER A N 1
ATOM 1157 C CA . SER A 1 83 ? 53.49940 74.29864 86.87421 1.000 39.67884 83 SER A CA 1
ATOM 1158 C C . SER A 1 83 ? 53.97463 75.10084 88.08118 1.000 37.06227 83 SER A C 1
ATOM 1159 O O . SER A 1 83 ? 55.14320 75.05720 88.47524 1.000 40.37286 83 SER A O 1
ATOM 1167 N N . GLY A 1 84 ? 53.04033 75.84425 88.67015 1.000 35.77302 84 GLY A N 1
ATOM 1168 C CA . GLY A 1 84 ? 53.30967 76.54302 89.90418 1.000 37.07448 84 GLY A CA 1
ATOM 1169 C C . GLY A 1 84 ? 52.99761 75.69150 91.12092 1.000 38.81599 84 GLY A C 1
ATOM 1170 O O . GLY A 1 84 ? 52.27881 74.69762 91.04359 1.000 36.07493 84 GLY A O 1
ATOM 1174 N N . SER A 1 85 ? 53.55732 76.09180 92.25908 1.000 36.68459 85 SER A N 1
ATOM 1175 C CA . SER A 1 85 ? 53.34966 75.36856 93.50402 1.000 36.59613 85 SER A CA 1
ATOM 1176 C C . SER A 1 85 ? 53.46306 76.34384 94.66298 1.000 35.50878 85 SER A C 1
ATOM 1177 O O . SER A 1 85 ? 54.26540 77.27948 94.61805 1.000 33.00811 85 SER A O 1
ATOM 1185 N N . CYS A 1 86 ? 52.65189 76.12313 95.69328 1.000 33.85328 86 CYS A N 1
ATOM 1186 C CA . CYS A 1 86 ? 52.73758 76.92236 96.90585 1.000 32.62513 86 CYS A CA 1
ATOM 1187 C C . CYS A 1 86 ? 51.97961 76.20913 98.01313 1.000 33.41773 86 CYS A C 1
ATOM 1188 O O . CYS A 1 86 ? 51.12079 75.35962 97.76027 1.000 32.99039 86 CYS A O 1
ATOM 1196 N N . MET A 1 87 ? 52.32335 76.56244 99.24711 1.000 34.64353 87 MET A N 1
ATOM 1197 C CA . MET A 1 87 ? 51.69469 76.01722 100.44127 1.000 33.84409 87 MET A CA 1
ATOM 1198 C C . MET A 1 87 ? 51.00280 77.15004 101.18107 1.000 32.78374 87 MET A C 1
ATOM 1199 O O . MET A 1 87 ? 51.59275 78.21840 101.37264 1.000 31.18650 87 MET A O 1
ATOM 1213 N N . VAL A 1 88 ? 49.76113 76.91811 101.59919 1.000 30.72586 88 VAL A N 1
ATOM 1214 C CA . VAL A 1 88 ? 48.97575 77.93722 102.28021 1.000 33.85581 88 VAL A CA 1
ATOM 1215 C C . VAL A 1 88 ? 48.42023 77.36183 103.57293 1.000 32.95651 88 VAL A C 1
ATOM 1216 O O . VAL A 1 88 ? 48.09269 76.17387 103.66106 1.000 34.09876 88 VAL A O 1
ATOM 1229 N N . SER A 1 89 ? 48.31320 78.22225 104.58287 1.000 34.89952 89 SER A N 1
ATOM 1230 C CA . SER A 1 89 ? 47.79017 77.83079 105.88470 1.000 31.72067 89 SER A CA 1
ATOM 1231 C C . SER A 1 89 ? 46.89253 78.93742 106.41167 1.000 34.34827 89 SER A C 1
ATOM 1232 O O . SER A 1 89 ? 47.33730 80.07811 106.57723 1.000 30.22391 89 SER A O 1
ATOM 1240 N N . GLN A 1 90 ? 45.63018 78.59990 106.65208 1.000 32.44025 90 GLN A N 1
ATOM 1241 C CA . GLN A 1 90 ? 44.71043 79.41057 107.43886 1.000 33.09336 90 GLN A CA 1
ATOM 1242 C C . GLN A 1 90 ? 44.14441 78.56239 108.57369 1.000 36.60345 90 GLN A C 1
ATOM 1243 O O . GLN A 1 90 ? 42.94448 78.57932 108.85884 1.000 35.47159 90 GLN A O 1
ATOM 1257 N N . ASN A 1 91 ? 45.02864 77.79975 109.22481 1.000 38.57084 91 ASN A N 1
ATOM 1258 C CA . ASN A 1 91 ? 44.66330 76.81877 110.24325 1.000 40.02069 91 ASN A CA 1
ATOM 1259 C C . ASN A 1 91 ? 43.50817 75.94532 109.75626 1.000 36.72212 91 ASN A C 1
ATOM 1260 O O . ASN A 1 91 ? 43.65592 75.21789 108.76874 1.000 34.50739 91 ASN A O 1
ATOM 1271 N N . CYS A 1 92 ? 42.35471 76.01105 110.42424 1.000 36.11580 92 CYS A N 1
ATOM 1272 C CA . CYS A 1 92 ? 41.26360 75.10121 110.09742 1.000 33.51721 92 CYS A CA 1
ATOM 1273 C C . CYS A 1 92 ? 40.76446 75.30964 108.67512 1.000 31.60628 92 CYS A C 1
ATOM 1274 O O . CYS A 1 92 ? 40.32953 74.35253 108.02400 1.000 31.83617 92 CYS A O 1
ATOM 1282 N N . ALA A 1 93 ? 40.82951 76.54024 108.17253 1.000 29.79203 93 ALA A N 1
ATOM 1283 C CA . ALA A 1 93 ? 40.31876 76.87410 106.85111 1.000 31.81398 93 ALA A CA 1
ATOM 1284 C C . ALA A 1 93 ? 41.38778 76.81836 105.76747 1.000 31.98006 93 ALA A C 1
ATOM 1285 O O . ALA A 1 93 ? 41.15376 77.31548 104.66106 1.000 31.24840 93 ALA A O 1
ATOM 1292 N N . SER A 1 94 ? 42.54729 76.22263 106.05363 1.000 33.51642 94 SER A N 1
ATOM 1293 C CA . SER A 1 94 ? 43.61911 76.17293 105.06430 1.000 32.53016 94 SER A CA 1
ATOM 1294 C C . SER A 1 94 ? 43.11236 75.62839 103.73311 1.000 32.57455 94 SER A C 1
ATOM 1295 O O . SER A 1 94 ? 43.37965 76.20122 102.67045 1.000 30.04004 94 SER A O 1
ATOM 1303 N N . GLY A 1 95 ? 42.36554 74.52285 103.77397 1.000 30.14609 95 GLY A N 1
ATOM 1304 C CA . GLY A 1 95 ? 41.83105 73.95964 102.54643 1.000 28.55379 95 GLY A CA 1
ATOM 1305 C C . GLY A 1 95 ? 40.88000 74.89606 101.82958 1.000 32.62774 95 GLY A C 1
ATOM 1306 O O . GLY A 1 95 ? 40.80172 74.88681 100.59758 1.000 31.74955 95 GLY A O 1
ATOM 1310 N N . MET A 1 96 ? 40.14819 75.71743 102.58279 1.000 31.07273 96 MET A N 1
ATOM 1311 C CA . MET A 1 96 ? 39.21220 76.65301 101.97180 1.000 32.11321 96 MET A CA 1
ATOM 1312 C C . MET A 1 96 ? 39.92672 77.87505 101.40422 1.000 31.37651 96 MET A C 1
ATOM 1313 O O . MET A 1 96 ? 39.43303 78.48380 100.44814 1.000 31.37654 96 MET A O 1
ATOM 1327 N N . ARG A 1 97 ? 41.08794 78.23889 101.95919 1.000 30.61983 97 ARG A N 1
ATOM 1328 C CA . ARG A 1 97 ? 41.86396 79.34405 101.40111 1.000 32.40142 97 ARG A CA 1
ATOM 1329 C C . ARG A 1 97 ? 42.61403 78.92076 100.14433 1.000 32.15210 97 ARG A C 1
ATOM 1330 O O . ARG A 1 97 ? 42.67067 79.67792 99.16851 1.000 32.43960 97 ARG A O 1
ATOM 1350 N N . ALA A 1 98 ? 43.20822 77.72471 100.15546 1.000 32.47865 98 ALA A N 1
ATOM 1351 C CA . ALA A 1 98 ? 43.84270 77.20428 98.94947 1.000 29.11737 98 ALA A CA 1
ATOM 1352 C C . ALA A 1 98 ? 42.86197 77.18968 97.78603 1.000 34.02120 98 ALA A C 1
ATOM 1353 O O . ALA A 1 98 ? 43.23388 77.47619 96.64168 1.000 32.29583 98 ALA A O 1
ATOM 1360 N N . THR A 1 99 ? 41.59862 76.85956 98.06302 1.000 31.71405 99 THR A N 1
ATOM 1361 C CA . THR A 1 99 ? 40.57763 76.89056 97.02184 1.000 34.92698 99 THR A CA 1
ATOM 1362 C C . THR A 1 99 ? 40.41315 78.29937 96.46511 1.000 31.28344 99 THR A C 1
ATOM 1363 O O . THR A 1 99 ? 40.43595 78.50581 95.24628 1.000 31.26035 99 THR A O 1
ATOM 1374 N N . GLU A 1 100 ? 40.23558 79.28371 97.34939 1.000 30.16291 100 GLU A N 1
ATOM 1375 C CA . GLU A 1 100 ? 40.11603 80.66887 96.90644 1.000 36.55108 100 GLU A CA 1
ATOM 1376 C C . GLU A 1 100 ? 41.30224 81.06368 96.03644 1.000 32.75256 100 GLU A C 1
ATOM 1377 O O . GLU A 1 100 ? 41.13184 81.56085 94.91799 1.000 34.91173 100 GLU A O 1
ATOM 1389 N N . ILE A 1 101 ? 42.51823 80.83193 96.53548 1.000 32.86053 101 ILE A N 1
ATOM 1390 C CA . ILE A 1 101 ? 43.72057 81.23832 95.81040 1.000 35.41369 101 ILE A CA 1
ATOM 1391 C C . ILE A 1 101 ? 43.71408 80.65726 94.40224 1.000 36.90592 101 ILE A C 1
ATOM 1392 O O . ILE A 1 101 ? 43.94381 81.36658 93.41546 1.000 38.76998 101 ILE A O 1
ATOM 1408 N N . ALA A 1 102 ? 43.44561 79.35459 94.28789 1.000 34.20972 102 ALA A N 1
ATOM 1409 C CA . ALA A 1 102 ? 43.41614 78.72583 92.97145 1.000 35.25006 102 ALA A CA 1
ATOM 1410 C C . ALA A 1 102 ? 42.28180 79.28074 92.11839 1.000 37.35552 102 ALA A C 1
ATOM 1411 O O . ALA A 1 102 ? 42.44392 79.47068 90.90734 1.000 37.26326 102 ALA A O 1
ATOM 1418 N N . CYS A 1 103 ? 41.12526 79.54652 92.73044 1.000 36.61039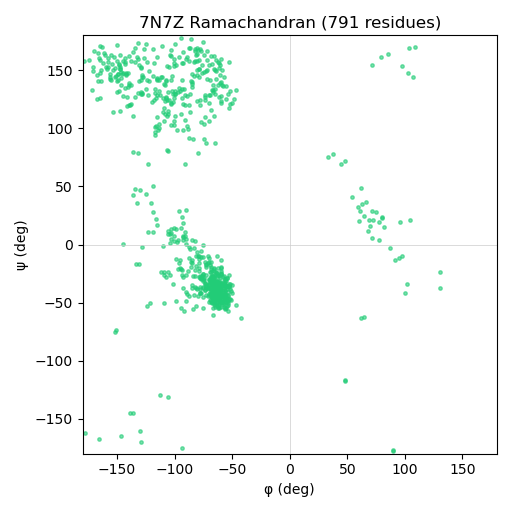 103 CYS A N 1
ATOM 1419 C CA . CYS A 1 103 ? 39.99202 80.06162 91.96970 1.000 37.14521 103 CYS A CA 1
ATOM 1420 C C . CYS A 1 103 ? 40.22815 81.49617 91.51178 1.000 37.19602 103 CYS A C 1
ATOM 1421 O O . CYS A 1 103 ? 39.77504 81.87856 90.42712 1.000 38.54564 103 CYS A O 1
ATOM 1429 N N . GLN A 1 104 ? 40.93340 82.30145 92.31190 1.000 37.99074 104 GLN A N 1
ATOM 1430 C CA . GLN A 1 104 ? 41.26818 83.65410 91.87595 1.000 39.40728 104 GLN A CA 1
ATOM 1431 C C . GLN A 1 104 ? 42.30128 83.63644 90.75550 1.000 37.25125 104 GLN A C 1
ATOM 1432 O O . GLN A 1 104 ? 42.25769 84.48879 89.86111 1.000 38.81812 104 GLN A O 1
ATOM 1446 N N . ASN A 1 105 ? 43.23256 82.67972 90.78331 1.000 38.80963 105 ASN A N 1
ATOM 1447 C CA . ASN A 1 105 ? 44.15426 82.51983 89.66357 1.000 37.78222 105 ASN A CA 1
ATOM 1448 C C . ASN A 1 105 ? 43.39922 82.19623 88.38018 1.000 41.75610 105 ASN A C 1
ATOM 1449 O O . ASN A 1 105 ? 43.75616 82.68132 87.30016 1.000 41.80425 105 ASN A O 1
ATOM 1460 N N . ILE A 1 106 ? 42.35376 81.37332 88.47731 1.000 40.97351 106 ILE A N 1
ATOM 1461 C CA . ILE A 1 106 ? 41.56125 81.03916 87.29886 1.000 40.57282 106 ILE A CA 1
ATOM 1462 C C . ILE A 1 106 ? 40.66226 82.20569 86.91108 1.000 40.65806 106 ILE A C 1
ATOM 1463 O O . ILE A 1 106 ? 40.44702 82.46861 85.72273 1.000 40.56423 106 ILE A O 1
ATOM 1479 N N . MET A 1 107 ? 40.12119 82.91868 87.90201 1.000 40.26095 107 MET A N 1
ATOM 1480 C CA . MET A 1 107 ? 39.28966 84.08073 87.60810 1.000 40.41211 107 MET A CA 1
ATOM 1481 C C . MET A 1 107 ? 40.05170 85.10389 86.77618 1.000 41.03931 107 MET A C 1
ATOM 1482 O O . MET A 1 107 ? 39.50707 85.67172 85.82177 1.000 41.53739 107 MET A O 1
ATOM 1496 N N . LEU A 1 108 ? 41.31446 85.34702 87.12084 1.000 40.15376 108 LEU A N 1
ATOM 1497 C CA . LEU A 1 108 ? 42.12467 86.37868 86.48960 1.000 42.82214 108 LEU A CA 1
ATOM 1498 C C . LEU A 1 108 ? 42.91725 85.86559 85.29349 1.000 40.95252 108 LEU A C 1
ATOM 1499 O O . LEU A 1 108 ? 43.79675 86.57747 84.79856 1.000 43.85647 108 LEU A O 1
ATOM 1515 N N . GLY A 1 109 ? 42.63258 84.65479 84.82060 1.000 42.87096 109 GLY A N 1
ATOM 1516 C CA . GLY A 1 109 ? 43.32721 84.12703 83.66468 1.000 43.23464 109 GLY A CA 1
ATOM 1517 C C . GLY A 1 109 ? 44.77080 83.74855 83.89717 1.000 41.07782 109 GLY A C 1
ATOM 1518 O O . GLY A 1 109 ? 45.46135 83.38917 82.93890 1.000 40.70373 109 GLY A O 1
ATOM 1522 N N . LYS A 1 110 ? 45.25569 83.81960 85.13928 1.000 42.62614 110 LYS A N 1
ATOM 1523 C CA . LYS A 1 110 ? 46.63099 83.41785 85.41261 1.000 42.61540 110 LYS A CA 1
ATOM 1524 C C . LYS A 1 110 ? 46.84052 81.93730 85.13153 1.000 45.38804 110 LYS A C 1
ATOM 1525 O O . LYS A 1 110 ? 47.93803 81.52742 84.73661 1.000 44.26059 110 LYS A O 1
ATOM 1544 N N . THR A 1 111 ? 45.80676 81.12499 85.33528 1.000 47.15429 111 THR A N 1
ATOM 1545 C CA . THR A 1 111 ? 45.85653 79.70003 85.05465 1.000 46.64253 111 THR A CA 1
ATOM 1546 C C . THR A 1 111 ? 44.50592 79.26776 84.50488 1.000 49.08964 111 THR A C 1
ATOM 1547 O O . THR A 1 111 ? 43.49400 79.95199 84.67932 1.000 46.45394 111 THR A O 1
ATOM 1558 N N . ASP A 1 112 ? 44.50398 78.11783 83.82847 1.000 44.59536 112 ASP A N 1
ATOM 1559 C CA . ASP A 1 112 ? 43.27735 77.51080 83.33471 1.000 45.45532 112 ASP A CA 1
ATOM 1560 C C . ASP A 1 112 ? 42.88666 76.24957 84.08798 1.000 47.62045 112 ASP A C 1
ATOM 1561 O O . ASP A 1 112 ? 41.70440 75.89237 84.08765 1.000 48.32407 112 ASP A O 1
ATOM 1570 N N . ILE A 1 113 ? 43.84456 75.57161 84.71991 1.000 43.81835 113 ILE A N 1
ATOM 1571 C CA . ILE A 1 113 ? 43.59870 74.34181 85.46585 1.000 44.20345 113 ILE A CA 1
ATOM 1572 C C . ILE A 1 113 ? 44.47090 74.38032 86.71255 1.000 41.44376 113 ILE A C 1
ATOM 1573 O O . ILE A 1 113 ? 45.70088 74.44022 86.60766 1.000 44.14454 113 ILE A O 1
ATOM 1589 N N . SER A 1 114 ? 43.84516 74.34149 87.88699 1.000 40.80043 114 SER A N 1
ATOM 1590 C CA . SER A 1 114 ? 44.56146 74.39515 89.15447 1.000 40.00171 114 SER A CA 1
ATOM 1591 C C . SER A 1 114 ? 44.12359 73.23569 90.03508 1.000 39.85965 114 SER A C 1
ATOM 1592 O O . SER A 1 114 ? 42.92341 73.00186 90.21087 1.000 38.30020 114 SER A O 1
ATOM 1600 N N . LEU A 1 115 ? 45.09806 72.51767 90.58429 1.000 38.45586 115 LEU A N 1
ATOM 1601 C CA . LEU A 1 115 ? 44.85366 71.41820 91.50776 1.000 32.68529 115 LEU A CA 1
ATOM 1602 C C . LEU A 1 115 ? 45.05248 71.92027 92.93079 1.000 33.70528 115 LEU A C 1
ATOM 1603 O O . LEU A 1 115 ? 46.05110 72.58365 93.22410 1.000 33.42883 115 LEU A O 1
ATOM 1619 N N . VAL A 1 116 ? 44.10115 71.61372 93.80715 1.000 32.20508 116 VAL A N 1
ATOM 1620 C CA . VAL A 1 116 ? 44.17712 71.98912 95.21413 1.000 32.69760 116 VAL A CA 1
ATOM 1621 C C . VAL A 1 116 ? 44.19757 70.71319 96.04040 1.000 34.28431 116 VAL A C 1
ATOM 1622 O O . VAL A 1 116 ? 43.30298 69.86854 95.90853 1.000 31.29525 116 VAL A O 1
ATOM 1635 N N . THR A 1 117 ? 45.21873 70.57060 96.88114 1.000 30.90928 117 THR A N 1
ATOM 1636 C CA . THR A 1 117 ? 45.29620 69.49462 97.85676 1.000 31.50741 117 THR A CA 1
ATOM 1637 C C . THR A 1 117 ? 45.25613 70.09493 99.25430 1.000 32.21917 117 THR A C 1
ATOM 1638 O O . THR A 1 117 ? 45.81276 71.17120 99.49498 1.000 32.04024 117 THR A O 1
ATOM 1649 N N . ALA A 1 118 ? 44.58558 69.39978 100.16837 1.000 29.79825 118 ALA A N 1
ATOM 1650 C CA . ALA A 1 118 ? 44.49233 69.81992 101.56129 1.000 29.57631 118 ALA A CA 1
ATOM 1651 C C . ALA A 1 118 ? 44.64976 68.58116 102.42609 1.000 32.99986 118 ALA A C 1
ATOM 1652 O O . ALA A 1 118 ? 43.85367 67.64339 102.31648 1.000 29.32900 118 ALA A O 1
ATOM 1659 N N . VAL A 1 119 ? 45.67388 68.57198 103.27675 1.000 29.85165 119 VAL A N 1
ATOM 1660 C CA . VAL A 1 119 ? 46.04753 67.37504 104.01513 1.000 30.65254 119 VAL A CA 1
ATOM 1661 C C . VAL A 1 119 ? 46.44979 67.74201 105.43437 1.000 30.80605 119 VAL A C 1
ATOM 1662 O O . VAL A 1 119 ? 46.99417 68.81969 105.69289 1.000 31.22367 119 VAL A O 1
ATOM 1675 N N . GLU A 1 120 ? 46.16992 66.82610 106.35743 1.000 29.48120 120 GLU A N 1
ATOM 1676 C CA . GLU A 1 120 ? 46.70582 66.89700 107.71050 1.000 29.76750 120 GLU A CA 1
ATOM 1677 C C . GLU A 1 120 ? 46.91058 65.47701 108.20688 1.000 30.31730 120 GLU A C 1
ATOM 1678 O O . GLU A 1 120 ? 45.94121 64.72651 108.35068 1.000 30.59359 120 GLU A O 1
ATOM 1690 N N . SER A 1 121 ? 48.16397 65.10783 108.44612 1.000 28.05755 121 SER A N 1
ATOM 1691 C CA . SER A 1 121 ? 48.50915 63.84971 109.09787 1.000 29.82772 121 SER A CA 1
ATOM 1692 C C . SER A 1 121 ? 48.95632 64.21673 110.50976 1.000 32.17689 121 SER A C 1
ATOM 1693 O O . SER A 1 121 ? 50.14652 64.35054 110.79791 1.000 32.87229 121 SER A O 1
ATOM 1701 N N . MET A 1 122 ? 47.97513 64.41328 111.39127 1.000 30.64766 122 MET A N 1
ATOM 1702 C CA . MET A 1 122 ? 48.27673 64.80208 112.76209 1.000 31.50928 122 MET A CA 1
ATOM 1703 C C . MET A 1 122 ? 48.96516 63.68356 113.53186 1.000 29.99757 122 MET A C 1
ATOM 1704 O O . MET A 1 122 ? 49.67376 63.96414 114.50423 1.000 28.98501 122 MET A O 1
ATOM 1718 N N . SER A 1 123 ? 48.78986 62.42875 113.10846 1.000 30.25392 123 SER A N 1
ATOM 1719 C CA . SER A 1 123 ? 49.52274 61.32433 113.71475 1.000 30.35844 123 SER A CA 1
ATOM 1720 C C . SER A 1 123 ? 51.02022 61.41056 113.44872 1.000 31.85657 123 SER A C 1
ATOM 1721 O O . SER A 1 123 ? 51.80414 60.80710 114.18953 1.000 29.09200 123 SER A O 1
ATOM 1729 N N . ASN A 1 124 ? 51.43377 62.14161 112.41156 1.000 28.38557 124 ASN A N 1
ATOM 1730 C CA . ASN A 1 124 ? 52.83307 62.21471 112.01161 1.000 30.86838 124 ASN A CA 1
ATOM 1731 C C . ASN A 1 124 ? 53.42134 63.61326 112.17937 1.000 30.97267 124 ASN A C 1
ATOM 1732 O O . ASN A 1 124 ? 54.47853 63.90838 111.61129 1.000 29.88777 124 ASN A O 1
ATOM 1743 N N . ILE A 1 125 ? 52.76686 64.47832 112.94278 1.000 29.94016 125 ILE A N 1
ATOM 1744 C CA . ILE A 1 125 ? 53.36893 65.78180 113.24817 1.000 30.73063 125 ILE A CA 1
ATOM 1745 C C . ILE A 1 125 ? 54.56251 65.56493 114.17262 1.000 30.79833 125 ILE A C 1
ATOM 1746 O O . ILE A 1 125 ? 54.42367 64.88741 115.20667 1.000 28.03786 125 ILE A O 1
ATOM 1762 N N . PRO A 1 126 ? 55.73888 66.09676 113.85753 1.000 29.86801 126 PRO A N 1
ATOM 1763 C CA . PRO A 1 126 ? 56.91374 65.84448 114.69554 1.000 31.12833 126 PRO A CA 1
ATOM 1764 C C . PRO A 1 126 ? 56.90274 66.70056 115.95531 1.000 30.14357 126 PRO A C 1
ATOM 1765 O O . PRO A 1 126 ? 56.11756 67.63711 116.10623 1.000 29.78216 126 PRO A O 1
ATOM 1776 N N . TYR A 1 127 ? 57.79569 66.34611 116.87285 1.000 26.54736 127 TYR A N 1
ATOM 1777 C CA . TYR A 1 127 ? 58.08804 67.17315 118.03239 1.000 28.08333 127 TYR A CA 1
ATOM 1778 C C . TYR A 1 127 ? 59.26693 68.09370 117.71991 1.000 26.92221 127 TYR A C 1
ATOM 1779 O O . TYR A 1 127 ? 60.08649 67.81563 116.84139 1.000 27.49640 127 TYR A O 1
ATOM 1797 N N . LEU A 1 128 ? 59.34444 69.20173 118.45171 1.000 25.00117 128 LEU A N 1
ATOM 1798 C CA . LEU A 1 128 ? 60.31106 70.25434 118.17244 1.000 27.58396 128 LEU A CA 1
ATOM 1799 C C . LEU A 1 128 ? 61.31539 70.39465 119.30628 1.000 24.87274 128 LEU A C 1
ATOM 1800 O O . LEU A 1 128 ? 60.96208 70.27273 120.48330 1.000 27.21822 128 LEU A O 1
ATOM 1816 N N . LEU A 1 129 ? 62.56618 70.66327 118.93733 1.000 24.17904 129 LEU A N 1
ATOM 1817 C CA . LEU A 1 129 ? 63.62480 71.04637 119.86980 1.000 28.22096 129 LEU A CA 1
ATOM 1818 C C . LEU A 1 129 ? 64.04534 72.46395 119.48886 1.000 28.07053 129 LEU A C 1
ATOM 1819 O O . LEU A 1 129 ? 64.79107 72.65947 118.52317 1.000 27.54277 129 LEU A O 1
ATOM 1835 N N . GLN A 1 130 ? 63.56264 73.45282 120.24304 1.000 25.27711 130 GLN A N 1
ATOM 1836 C CA . GLN A 1 130 ? 63.78941 74.84590 119.87474 1.000 28.06403 130 GLN A CA 1
ATOM 1837 C C . GLN A 1 130 ? 65.21325 75.30464 120.16862 1.000 30.00590 130 GLN A C 1
ATOM 1838 O O . GLN A 1 130 ? 65.74291 76.15502 119.44373 1.000 29.04001 130 GLN A O 1
ATOM 1852 N N . GLN A 1 131 ? 65.84899 74.76573 121.20745 1.000 29.26516 131 GLN A N 1
ATOM 1853 C CA . GLN A 1 131 ? 67.18581 75.19344 121.59906 1.000 31.81769 131 GLN A CA 1
ATOM 1854 C C . GLN A 1 131 ? 68.28865 74.29086 121.06157 1.000 32.63542 131 GLN A C 1
ATOM 1855 O O . GLN A 1 131 ? 69.46033 74.51273 121.38379 1.000 28.07314 131 GLN A O 1
ATOM 1869 N N . ALA A 1 132 ? 67.94988 73.28498 120.25181 1.000 31.61889 132 ALA A N 1
ATOM 1870 C CA . ALA A 1 132 ? 68.95715 72.32557 119.80974 1.000 26.77071 132 ALA A CA 1
ATOM 1871 C C . ALA A 1 132 ? 70.02669 72.99250 118.95394 1.000 30.08458 132 ALA A C 1
ATOM 1872 O O . ALA A 1 132 ? 71.20973 72.64451 119.04471 1.000 29.57463 132 ALA A O 1
ATOM 1879 N N . ARG A 1 133 ? 69.63211 73.95370 118.11642 1.000 27.25765 133 ARG A N 1
ATOM 1880 C CA . ARG A 1 133 ? 70.57920 74.55454 117.18200 1.000 31.00767 133 ARG A CA 1
ATOM 1881 C C . ARG A 1 133 ? 71.71782 75.24873 117.91984 1.000 30.33855 133 ARG A C 1
ATOM 1882 O O . ARG A 1 133 ? 72.89586 74.95809 117.68250 1.000 30.57561 133 ARG A O 1
ATOM 1903 N N . SER A 1 134 ? 71.38693 76.17048 118.82193 1.000 27.55050 134 SER A N 1
ATOM 1904 C CA . SER A 1 134 ? 72.40674 76.91800 119.54485 1.000 31.29181 134 SER A CA 1
ATOM 1905 C C . SER A 1 134 ? 72.90122 76.19999 120.79141 1.000 33.45152 134 SER A C 1
ATOM 1906 O O . SER A 1 134 ? 73.98570 76.52766 121.28726 1.000 34.81093 134 SER A O 1
ATOM 1914 N N . GLY A 1 135 ? 72.14381 75.24576 121.30496 1.000 30.80455 135 GLY A N 1
ATOM 1915 C CA . GLY A 1 135 ? 72.57857 74.44570 122.43605 1.000 31.28859 135 GLY A CA 1
ATOM 1916 C C . GLY A 1 135 ? 71.83928 74.82692 123.70494 1.000 35.28276 135 GLY A C 1
ATOM 1917 O O . GLY A 1 135 ? 71.51614 75.99901 123.93566 1.000 33.07302 135 GLY A O 1
ATOM 1921 N N . TYR A 1 136 ? 71.56613 73.82244 124.54003 1.000 31.52762 136 TYR A N 1
ATOM 1922 C CA . TYR A 1 136 ? 70.93084 74.05833 125.82973 1.000 32.17182 136 TYR A CA 1
ATOM 1923 C C . TYR A 1 136 ? 71.92539 74.51704 126.88781 1.000 36.40826 136 TYR A C 1
ATOM 1924 O O . TYR A 1 136 ? 71.51124 75.08750 127.90390 1.000 31.85415 136 TYR A O 1
ATOM 1942 N N . ARG A 1 137 ? 73.22080 74.28594 126.66837 1.000 36.78279 137 ARG A N 1
ATOM 1943 C CA . ARG A 1 137 ? 74.27336 74.75675 127.56244 1.000 38.02999 137 ARG A CA 1
ATOM 1944 C C . ARG A 1 137 ? 74.17301 74.11040 128.93836 1.000 37.41378 137 ARG A C 1
ATOM 1945 O O . ARG A 1 137 ? 75.09003 73.39852 129.36111 1.000 38.93137 137 ARG A O 1
ATOM 1966 N N . MET A 1 138 ? 73.07450 74.35555 129.64778 1.000 33.68350 138 MET A N 1
ATOM 1967 C CA . MET A 1 138 ? 72.87726 73.77438 130.96791 1.000 35.54220 138 MET A CA 1
ATOM 1968 C C . MET A 1 138 ? 71.42065 73.95064 131.36260 1.000 37.40455 138 MET A C 1
ATOM 1969 O O . MET A 1 138 ? 70.82476 74.99495 131.08947 1.000 33.91073 138 MET A O 1
ATOM 1983 N N . GLY A 1 139 ? 70.86093 72.93467 131.99712 1.000 33.04992 139 GLY A N 1
ATOM 1984 C CA . GLY A 1 139 ? 69.48290 72.99744 132.43714 1.000 36.53715 139 GLY A CA 1
ATOM 1985 C C . GLY A 1 139 ? 68.53452 72.32346 131.46334 1.000 33.72989 139 GLY A C 1
ATOM 1986 O O . GLY A 1 139 ? 68.79528 72.22360 130.25867 1.000 31.57011 139 GLY A O 1
ATOM 1990 N N . ASP A 1 140 ? 67.40448 71.86212 131.99255 1.000 36.22136 140 ASP A N 1
ATOM 1991 C CA . ASP A 1 140 ? 66.42739 71.14888 131.18655 1.000 35.00533 140 ASP A CA 1
ATOM 1992 C C . ASP A 1 140 ? 65.85118 72.05714 130.10424 1.000 30.05781 140 ASP A C 1
ATOM 1993 O O . ASP A 1 140 ? 65.88940 73.28637 130.19616 1.000 31.22782 140 ASP A O 1
ATOM 2002 N N . GLY A 1 141 ? 65.30832 71.42727 129.06546 1.000 34.46962 141 GLY A N 1
ATOM 2003 C CA . GLY A 1 141 ? 64.62624 72.14042 128.00456 1.000 34.82888 141 GLY A CA 1
ATOM 2004 C C . GLY A 1 141 ? 63.25798 71.55474 127.72278 1.000 37.28864 141 GLY A C 1
ATOM 2005 O O . GLY A 1 141 ? 62.77858 70.69967 128.47451 1.000 35.84852 141 GLY A O 1
ATOM 2009 N N . LYS A 1 142 ? 62.62649 71.98801 126.63426 1.000 33.82518 142 LYS A N 1
ATOM 2010 C CA . LYS A 1 142 ? 61.29231 71.53517 126.26484 1.000 36.99619 142 LYS A CA 1
ATOM 2011 C C . LYS A 1 142 ? 61.34274 70.80406 124.93179 1.000 32.82241 142 LYS A C 1
ATOM 2012 O O . LYS A 1 142 ? 61.91626 71.31063 123.96141 1.000 30.71304 142 LYS A O 1
ATOM 2031 N N . VAL A 1 143 ? 60.74890 69.61536 124.89148 1.000 33.50413 143 VAL A N 1
ATOM 2032 C CA . VAL A 1 143 ? 60.49751 68.89488 123.64774 1.000 32.21697 143 VAL A CA 1
ATOM 2033 C C . VAL A 1 143 ? 59.02631 69.13325 123.32440 1.000 33.81178 143 VAL A C 1
ATOM 2034 O O . VAL A 1 143 ? 58.13212 68.53682 123.93232 1.000 29.96179 143 VAL A O 1
ATOM 2047 N N . GLN A 1 144 ? 58.77566 70.02396 122.36892 1.000 27.53735 144 GLN A N 1
ATOM 2048 C CA . GLN A 1 144 ? 57.45301 70.59552 122.16866 1.000 27.92704 144 GLN A CA 1
ATOM 2049 C C . GLN A 1 144 ? 56.65001 69.79042 121.15785 1.000 26.26366 144 GLN A C 1
ATOM 2050 O O . GLN A 1 144 ? 57.15498 69.43780 120.08747 1.000 27.94166 144 GLN A O 1
ATOM 2064 N N . ASP A 1 145 ? 55.39669 69.51264 121.50289 1.000 28.42617 145 ASP A N 1
ATOM 2065 C CA . ASP A 1 145 ? 54.43020 68.95120 120.56341 1.000 25.62280 145 ASP A CA 1
ATOM 2066 C C . ASP A 1 145 ? 53.99499 70.05899 119.61205 1.000 27.54900 145 ASP A C 1
ATOM 2067 O O . ASP A 1 145 ? 53.20750 70.93393 119.97773 1.000 29.85077 145 ASP A O 1
ATOM 2076 N N . ALA A 1 146 ? 54.51259 70.02820 118.38027 1.000 29.18806 146 ALA A N 1
ATOM 2077 C CA . ALA A 1 146 ? 54.19421 71.07772 117.41688 1.000 25.90835 146 ALA A CA 1
ATOM 2078 C C . ALA A 1 146 ? 52.70205 71.13998 117.12153 1.000 33.13161 146 ALA A C 1
ATOM 2079 O O . ALA A 1 146 ? 52.16641 72.22262 116.85410 1.000 31.27272 146 ALA A O 1
ATOM 2086 N N . MET A 1 147 ? 52.01888 69.99336 117.15216 1.000 30.38168 147 MET A N 1
ATOM 2087 C CA . MET A 1 147 ? 50.57659 69.98025 116.93811 1.000 30.59886 147 MET A CA 1
ATOM 2088 C C . MET A 1 147 ? 49.87019 70.97594 117.84643 1.000 33.30250 147 MET A C 1
ATOM 2089 O O . MET A 1 147 ? 48.86400 71.57644 117.45074 1.000 30.20390 147 MET A O 1
ATOM 2103 N N . LEU A 1 148 ? 50.38336 71.16916 119.06063 1.000 31.50657 148 LEU A N 1
ATOM 2104 C CA . LEU A 1 148 ? 49.79401 72.10164 120.01137 1.000 33.56906 148 LEU A CA 1
ATOM 2105 C C . LEU A 1 148 ? 50.46186 73.47175 119.95400 1.000 34.43775 148 LEU A C 1
ATOM 2106 O O . LEU A 1 148 ? 49.78474 74.48761 119.76827 1.000 36.58394 148 LEU A O 1
ATOM 2122 N N . SER A 1 149 ? 51.78781 73.51470 120.10871 1.000 32.58837 149 SER A N 1
ATOM 2123 C CA . SER A 1 149 ? 52.48114 74.79734 120.16845 1.000 34.93115 149 SER A CA 1
ATOM 2124 C C . SER A 1 149 ? 52.36585 75.55415 118.85065 1.000 34.24952 149 SER A C 1
ATOM 2125 O O . SER A 1 149 ? 52.25768 76.78567 118.84410 1.000 34.34420 149 SER A O 1
ATOM 2133 N N . ASP A 1 150 ? 52.37995 74.83931 117.72632 1.000 32.70711 150 ASP A N 1
ATOM 2134 C CA . ASP A 1 150 ? 52.29857 75.45486 116.40942 1.000 34.32320 150 ASP A CA 1
ATOM 2135 C C . ASP A 1 150 ? 50.91440 75.32494 115.78197 1.000 36.43896 150 ASP A C 1
ATOM 2136 O O . ASP A 1 150 ? 50.75465 75.63252 114.59626 1.000 37.13449 150 ASP A O 1
ATOM 2145 N N . GLY A 1 151 ? 49.91374 74.87948 116.54115 1.000 34.45087 151 GLY A N 1
ATOM 2146 C CA . GLY A 1 151 ? 48.58973 74.69024 115.98102 1.000 39.30496 151 GLY A CA 1
ATOM 2147 C C . GLY A 1 151 ? 47.44731 74.84979 116.96364 1.000 39.58996 151 GLY A C 1
ATOM 2148 O O . GLY A 1 151 ? 46.74497 75.86473 116.94577 1.000 40.12774 151 GLY A O 1
ATOM 2152 N N . LEU A 1 152 ? 47.24956 73.85340 117.83047 1.000 35.01321 152 LEU A N 1
ATOM 2153 C CA . LEU A 1 152 ? 46.04452 73.82506 118.65281 1.000 40.40962 152 LEU A CA 1
ATOM 2154 C C . LEU A 1 152 ? 46.09219 74.84174 119.78834 1.000 41.83928 152 LEU A C 1
ATOM 2155 O O . LEU A 1 152 ? 45.04178 75.31298 120.23225 1.000 42.15989 152 LEU A O 1
ATOM 2171 N N . VAL A 1 153 ? 47.27432 75.18353 120.28635 1.000 39.71973 153 VAL A N 1
ATOM 2172 C CA . VAL A 1 153 ? 47.39444 76.18022 121.34528 1.000 41.67502 153 VAL A CA 1
ATOM 2173 C C . VAL A 1 153 ? 47.62636 77.53919 120.69852 1.000 43.80930 153 VAL A C 1
ATOM 2174 O O . VAL A 1 153 ? 48.60095 77.72794 119.96223 1.000 44.44726 153 VAL A O 1
ATOM 2187 N N . CYS A 1 154 ? 46.72998 78.48392 120.97334 1.000 46.82489 154 CYS A N 1
ATOM 2188 C CA . CYS A 1 154 ? 46.78297 79.82396 120.40423 1.000 51.82605 154 CYS A CA 1
ATOM 2189 C C . CYS A 1 154 ? 47.20932 80.81673 121.47622 1.000 55.89276 154 CYS A C 1
ATOM 2190 O O . CYS A 1 154 ? 46.60510 80.87302 122.55275 1.000 50.76524 154 CYS A O 1
ATOM 2198 N N . GLN A 1 155 ? 48.24559 81.60238 121.17499 1.000 65.22576 155 GLN A N 1
ATOM 2199 C CA . GLN A 1 155 ? 48.73356 82.58126 122.14066 1.000 67.37818 155 GLN A CA 1
ATOM 2200 C C . GLN A 1 155 ? 47.72638 83.70597 122.34513 1.000 67.02358 155 GLN A C 1
ATOM 2201 O O . GLN A 1 155 ? 47.47925 84.12588 123.48183 1.000 67.88184 155 GLN A O 1
ATOM 2215 N N . LEU A 1 156 ? 47.13666 84.20805 121.25712 1.000 60.89937 156 LEU A N 1
ATOM 2216 C CA . LEU A 1 156 ? 46.15586 85.28204 121.37948 1.000 59.28963 156 LEU A CA 1
ATOM 2217 C C . LEU A 1 156 ? 44.98904 84.86225 122.26421 1.000 57.37118 156 LEU A C 1
ATOM 2218 O O . LEU A 1 156 ? 44.53793 85.63279 123.11950 1.000 57.80993 156 LEU A O 1
ATOM 2234 N N . ALA A 1 157 ? 44.48595 83.64182 122.06997 1.000 54.71138 157 ALA A N 1
ATOM 2235 C CA . ALA A 1 157 ? 43.37708 83.14578 122.87345 1.000 52.00077 157 ALA A CA 1
ATOM 2236 C C . ALA A 1 157 ? 43.79550 82.77577 124.28916 1.000 52.92120 157 ALA A C 1
ATOM 2237 O O . ALA A 1 157 ? 42.92512 82.60591 125.14923 1.000 50.05943 157 ALA A O 1
ATOM 2244 N N . GLY A 1 158 ? 45.09409 82.64242 124.55033 1.000 54.20643 158 GLY A N 1
ATOM 2245 C CA . GLY A 1 158 ? 45.57843 82.31745 125.87286 1.000 53.86039 158 GLY A CA 1
ATOM 2246 C C . GLY A 1 158 ? 45.64847 80.84076 126.19345 1.000 49.89443 158 GLY A C 1
ATOM 2247 O O . GLY A 1 158 ? 46.11327 80.48532 127.28444 1.000 50.93579 158 GLY A O 1
ATOM 2251 N N . GLY A 1 159 ? 45.20792 79.97186 125.29336 1.000 47.44333 159 GLY A N 1
ATOM 2252 C CA . GLY A 1 159 ? 45.25941 78.55033 125.56751 1.000 47.11327 159 GLY A CA 1
ATOM 2253 C C . GLY A 1 159 ? 44.76500 77.73439 124.39660 1.000 44.28783 159 GLY A C 1
ATOM 2254 O O . GLY A 1 159 ? 44.69227 78.21816 123.26539 1.000 42.79287 159 GLY A O 1
ATOM 2258 N N . HIS A 1 160 ? 44.42624 76.48048 124.68963 1.000 40.25397 160 HIS A N 1
ATOM 2259 C CA . HIS A 1 160 ? 43.96101 75.55186 123.67019 1.000 43.35886 160 HIS A CA 1
ATOM 2260 C C . HIS A 1 160 ? 42.70373 76.08433 122.98683 1.000 43.21562 160 HIS A C 1
ATOM 2261 O O . HIS A 1 160 ? 41.98657 76.93696 123.51735 1.000 43.42053 160 HIS A O 1
ATOM 2275 N N . MET A 1 161 ? 42.43971 75.56243 121.78392 1.000 43.91303 161 MET A N 1
ATOM 2276 C CA . MET A 1 161 ? 41.21987 75.92829 121.07083 1.000 44.73027 161 MET A CA 1
ATOM 2277 C C . MET A 1 161 ? 39.98399 75.67710 121.92116 1.000 43.80617 161 MET A C 1
ATOM 2278 O O . MET A 1 161 ? 38.96812 76.36373 121.76349 1.000 45.01836 161 MET A O 1
ATOM 2292 N N . GLY A 1 162 ? 40.05023 74.69656 122.82365 1.000 43.89863 162 GLY A N 1
ATOM 2293 C CA . GLY A 1 162 ? 38.91117 74.36895 123.65771 1.000 42.90674 162 GLY A CA 1
ATOM 2294 C C . GLY A 1 162 ? 38.54351 75.44971 124.64861 1.000 47.92710 162 GLY A C 1
ATOM 2295 O O . GLY A 1 162 ? 37.39514 75.49301 125.10136 1.000 46.40317 162 GLY A O 1
ATOM 2299 N N . MET A 1 163 ? 39.49026 76.32289 124.99962 1.000 45.77096 163 MET A N 1
ATOM 2300 C CA . MET A 1 163 ? 39.16827 77.42283 125.90200 1.000 45.76688 163 MET A CA 1
ATOM 2301 C C . MET A 1 163 ? 38.29569 78.46006 125.20701 1.000 45.37275 163 MET A C 1
ATOM 2302 O O . MET A 1 163 ? 37.38770 79.02920 125.82409 1.000 41.49447 163 MET A O 1
ATOM 2316 N N . THR A 1 164 ? 38.55492 78.71925 123.92177 1.000 45.77305 164 THR A N 1
ATOM 2317 C CA . THR A 1 164 ? 37.70885 79.64217 123.17354 1.000 44.74651 164 THR A CA 1
ATOM 2318 C C . THR A 1 164 ? 36.30304 79.08308 123.00166 1.000 47.78099 164 THR A C 1
ATOM 2319 O O . THR A 1 164 ? 35.34084 79.85035 122.88374 1.000 43.72050 164 THR A O 1
ATOM 2330 N N . ALA A 1 165 ? 36.16443 77.75571 122.98212 1.000 52.27152 165 ALA A N 1
ATOM 2331 C CA . ALA A 1 165 ? 34.83618 77.15731 123.03413 1.000 52.89827 165 ALA A CA 1
ATOM 2332 C C . ALA A 1 165 ? 34.19090 77.39957 124.39180 1.000 53.62607 165 ALA A C 1
ATOM 2333 O O . ALA A 1 165 ? 33.00019 77.72421 124.47304 1.000 54.48749 165 ALA A O 1
ATOM 2340 N N . GLU A 1 166 ? 34.96629 77.25640 125.46985 1.000 46.12319 166 GLU A N 1
ATOM 2341 C CA . GLU A 1 166 ? 34.44847 77.56556 126.79746 1.000 48.78107 166 GLU A CA 1
ATOM 2342 C C . GLU A 1 166 ? 34.09782 79.04099 126.92529 1.000 48.38963 166 GLU A C 1
ATOM 2343 O O . GLU A 1 166 ? 33.14495 79.39411 127.62954 1.000 48.49184 166 GLU A O 1
ATOM 2355 N N . ASN A 1 167 ? 34.85482 79.91560 126.25796 1.000 45.74974 167 ASN A N 1
ATOM 2356 C CA . ASN A 1 167 ? 34.55024 81.34142 126.30750 1.000 47.06111 167 ASN A CA 1
ATOM 2357 C C . ASN A 1 167 ? 33.19799 81.63310 125.67022 1.000 46.56747 167 ASN A C 1
ATOM 2358 O O . ASN A 1 167 ? 32.43624 82.47092 126.16701 1.000 46.11114 167 ASN A O 1
ATOM 2369 N N . ILE A 1 168 ? 32.88290 80.95305 124.56579 1.000 47.32560 168 ILE A N 1
ATOM 2370 C CA . ILE A 1 168 ? 31.56500 81.10292 123.95614 1.000 45.27261 168 ILE A CA 1
ATOM 2371 C C . ILE A 1 168 ? 30.48802 80.59087 124.90261 1.000 47.89302 168 ILE A C 1
ATOM 2372 O O . ILE A 1 168 ? 29.40292 81.17522 125.00897 1.000 47.51473 168 ILE A O 1
ATOM 2388 N N . ALA A 1 169 ? 30.77052 79.49151 125.60560 1.000 47.23880 169 ALA A N 1
ATOM 2389 C CA . ALA A 1 169 ? 29.79778 78.94361 126.54442 1.000 51.28417 169 ALA A CA 1
ATOM 2390 C C . ALA A 1 169 ? 29.43429 79.96277 127.61578 1.000 54.95093 169 ALA A C 1
ATOM 2391 O O . ALA A 1 169 ? 28.25828 80.11367 127.96720 1.000 55.77245 169 ALA A O 1
ATOM 2398 N N . GLU A 1 170 ? 30.43153 80.67339 128.14710 1.000 57.17684 170 GLU A N 1
ATOM 2399 C CA . GLU A 1 170 ? 30.15602 81.68619 129.16040 1.000 59.33247 170 GLU A CA 1
ATOM 2400 C C . GLU A 1 170 ? 29.43369 82.88428 128.55787 1.000 58.87762 170 GLU A C 1
ATOM 2401 O O . GLU A 1 170 ? 28.48827 83.41147 129.15565 1.000 63.54992 170 GLU A O 1
ATOM 2413 N N . LYS A 1 171 ? 29.86498 83.32607 127.37436 1.000 53.06000 171 LYS A N 1
ATOM 2414 C CA . LYS A 1 171 ? 29.23382 84.47299 126.72814 1.000 53.16247 171 LYS A CA 1
ATOM 2415 C C . LYS A 1 171 ? 27.73341 84.25688 126.57049 1.000 53.82114 171 LYS A C 1
ATOM 2416 O O . LYS A 1 171 ? 26.92729 85.12485 126.92621 1.000 50.10504 171 LYS A O 1
ATOM 2435 N N . TYR A 1 172 ? 27.33986 83.10025 126.04058 1.000 53.43495 172 TYR A N 1
ATOM 2436 C CA . TYR A 1 172 ? 25.94045 82.78678 125.79124 1.000 55.22989 172 TYR A CA 1
ATOM 2437 C C . TYR A 1 172 ? 25.33578 81.89208 126.86627 1.000 57.70162 172 TYR A C 1
ATOM 2438 O O . TYR A 1 172 ? 24.19574 81.44235 126.71287 1.000 60.01354 172 TYR A O 1
ATOM 2456 N N . GLY A 1 173 ? 26.06544 81.62752 127.94423 1.000 58.20741 173 GLY A N 1
ATOM 2457 C CA . GLY A 1 173 ? 25.53511 80.76748 128.99529 1.000 59.17019 173 GLY A CA 1
ATOM 2458 C C . GLY A 1 173 ? 25.07140 79.42098 128.49061 1.000 59.95320 173 GLY A C 1
ATOM 2459 O O . GLY A 1 173 ? 24.02612 78.91850 128.92320 1.000 62.25579 173 GLY A O 1
ATOM 2463 N N . ILE A 1 174 ? 25.82847 78.82065 127.57746 1.000 58.30870 174 ILE A N 1
ATOM 2464 C CA . ILE A 1 174 ? 25.46105 77.53191 127.00030 1.000 60.00522 174 ILE A CA 1
ATOM 2465 C C . ILE A 1 174 ? 25.86943 76.42905 127.96832 1.000 58.77969 174 ILE A C 1
ATOM 2466 O O . ILE A 1 174 ? 27.03828 76.32805 128.35555 1.000 58.06216 174 ILE A O 1
ATOM 2482 N N . THR A 1 175 ? 24.90494 75.60245 128.36083 1.000 57.32845 175 THR A N 1
ATOM 2483 C CA . THR A 1 175 ? 25.15966 74.51035 129.28408 1.000 58.00894 175 THR A CA 1
ATOM 2484 C C . THR A 1 175 ? 25.76034 73.31534 128.54530 1.000 53.91398 175 THR A C 1
ATOM 2485 O O . THR A 1 175 ? 25.79368 73.25929 127.31288 1.000 53.46948 175 THR A O 1
ATOM 2496 N N . ARG A 1 176 ? 26.24459 72.34394 129.32274 1.000 52.92107 176 ARG A N 1
ATOM 2497 C CA . ARG A 1 176 ? 26.81488 71.14425 128.72140 1.000 51.56726 176 ARG A CA 1
ATOM 2498 C C . ARG A 1 176 ? 25.73742 70.24326 128.13252 1.000 51.79767 176 ARG A C 1
ATOM 2499 O O . ARG A 1 176 ? 25.97753 69.57507 127.12034 1.000 50.28258 176 ARG A O 1
ATOM 2520 N N . GLU A 1 177 ? 24.55415 70.20315 128.75057 1.000 50.34030 177 GLU A N 1
ATOM 2521 C CA . GLU A 1 177 ? 23.48069 69.36044 128.23437 1.000 49.39373 177 GLU A CA 1
ATOM 2522 C C . GLU A 1 177 ? 23.21263 69.65848 126.76555 1.000 48.18923 177 GLU A C 1
ATOM 2523 O O . GLU A 1 177 ? 23.05189 68.73900 125.95482 1.000 45.17877 177 GLU A O 1
ATOM 2535 N N . GLU A 1 178 ? 23.16699 70.94203 126.40203 1.000 49.05858 178 GLU A N 1
ATOM 2536 C CA . GLU A 1 178 ? 23.05221 71.30077 124.99286 1.000 51.05229 178 GLU A CA 1
ATOM 2537 C C . GLU A 1 178 ? 24.27361 70.83259 124.21231 1.000 50.00409 178 GLU A C 1
ATOM 2538 O O . GLU A 1 178 ? 24.15665 70.39565 123.06094 1.000 46.60105 178 GLU A O 1
ATOM 2550 N N . CYS A 1 179 ? 25.45696 70.91846 124.82458 1.000 50.88637 179 CYS A N 1
ATOM 2551 C CA . CYS A 1 179 ? 26.67628 70.48500 124.15114 1.000 46.41627 179 CYS A CA 1
ATOM 2552 C C . CYS A 1 179 ? 26.66860 68.97901 123.91888 1.000 46.61219 179 CYS A C 1
ATOM 2553 O O . CYS A 1 179 ? 26.97144 68.50870 122.81628 1.000 43.09388 179 CYS A O 1
ATOM 2561 N N . ASP A 1 180 ? 26.32452 68.20396 124.94934 1.000 48.01926 180 ASP A N 1
ATOM 2562 C CA . ASP A 1 180 ? 26.29103 66.75416 124.79614 1.000 47.44475 180 ASP A CA 1
ATOM 2563 C C . ASP A 1 180 ? 25.17945 66.31454 123.85134 1.000 48.06564 180 ASP A C 1
ATOM 2564 O O . ASP A 1 180 ? 25.33858 65.32320 123.12958 1.000 47.34452 180 ASP A O 1
ATOM 2573 N N . ALA A 1 181 ? 24.05532 67.03432 123.83453 1.000 47.02525 181 ALA A N 1
ATOM 2574 C CA . ALA A 1 181 ? 22.95316 66.65981 122.95407 1.000 48.27204 181 ALA A CA 1
ATOM 2575 C C . ALA A 1 181 ? 23.32592 66.86828 121.49154 1.000 43.67640 181 ALA A C 1
ATOM 2576 O O . ALA A 1 181 ? 23.10687 65.98723 120.65220 1.000 43.45365 181 ALA A O 1
ATOM 2583 N N . LEU A 1 182 ? 23.88517 68.03412 121.16320 1.000 44.83426 182 LEU A N 1
ATOM 2584 C CA . LEU A 1 182 ? 24.35847 68.25425 119.80178 1.000 44.18879 182 LEU A CA 1
ATOM 2585 C C . LEU A 1 182 ? 25.45562 67.26115 119.44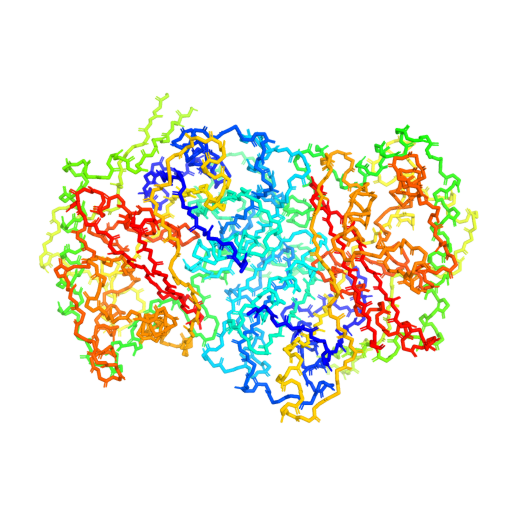421 1.000 43.53991 182 LEU A C 1
ATOM 2586 O O . LEU A 1 182 ? 25.45688 66.69036 118.34713 1.000 43.24292 182 LEU A O 1
ATOM 2602 N N . ALA A 1 183 ? 26.39572 67.03757 120.36461 1.000 44.51063 183 ALA A N 1
ATOM 2603 C CA . ALA A 1 183 ? 27.47587 66.09298 120.10637 1.000 44.90368 183 ALA A CA 1
ATOM 2604 C C . ALA A 1 183 ? 26.93249 64.70875 119.77925 1.000 42.34783 183 ALA A C 1
ATOM 2605 O O . ALA A 1 183 ? 27.40080 64.05660 118.83909 1.000 42.86951 183 ALA A O 1
ATOM 2612 N N . LEU A 1 184 ? 25.94172 64.24260 120.54198 1.000 43.49244 184 LEU A N 1
ATOM 2613 C CA . LEU A 1 184 ? 25.39666 62.90937 120.30686 1.000 45.56158 184 LEU A CA 1
ATOM 2614 C C . LEU A 1 184 ? 24.86003 62.78197 118.88636 1.000 44.90649 184 LEU A C 1
ATOM 2615 O O . LEU A 1 184 ? 25.20385 61.84048 118.16170 1.000 44.23570 184 LEU A O 1
ATOM 2631 N N . THR A 1 185 ? 24.01627 63.72855 118.46695 1.000 42.36049 185 THR A N 1
ATOM 2632 C CA . THR A 1 185 ? 23.45739 63.66641 117.12108 1.000 44.80803 185 THR A CA 1
ATOM 2633 C C . THR A 1 185 ? 24.55265 63.69054 116.06291 1.000 41.36283 185 THR A C 1
ATOM 2634 O O . THR A 1 185 ? 24.40735 63.06665 115.00566 1.000 40.97714 185 THR A O 1
ATOM 2645 N N . SER A 1 186 ? 25.65552 64.39469 116.32700 1.000 46.19499 186 SER A N 1
ATOM 2646 C CA . SER A 1 186 ? 26.77002 64.39113 115.38528 1.000 42.55425 186 SER A CA 1
ATOM 2647 C C . SER A 1 186 ? 27.43275 63.02050 115.32653 1.000 42.32783 186 SER A C 1
ATOM 2648 O O . SER A 1 186 ? 27.78589 62.54006 114.24335 1.000 40.05294 186 SER A O 1
ATOM 2656 N N . HIS A 1 187 ? 27.60962 62.37587 116.48092 1.000 42.63850 187 HIS A N 1
ATOM 2657 C CA . HIS A 1 187 ? 28.20842 61.04585 116.50082 1.000 43.66839 187 HIS A CA 1
ATOM 2658 C C . HIS A 1 187 ? 27.28620 60.02188 115.85046 1.000 41.54911 187 HIS A C 1
ATOM 2659 O O . HIS A 1 187 ? 27.72821 59.20025 115.03882 1.000 40.68035 187 HIS A O 1
ATOM 2673 N N . GLN A 1 188 ? 25.99567 60.05863 116.19461 1.000 44.23387 188 GLN A N 1
ATOM 2674 C CA . GLN A 1 188 ? 25.04981 59.09816 115.63317 1.000 41.55626 188 GLN A CA 1
ATOM 2675 C C . GLN A 1 188 ? 24.89452 59.28745 114.12944 1.000 41.94697 188 GLN A C 1
ATOM 2676 O O . GLN A 1 188 ? 24.87756 58.30934 113.37207 1.000 40.63555 188 GLN A O 1
ATOM 2690 N N . ASN A 1 189 ? 24.76831 60.53794 113.67946 1.000 41.84378 189 ASN A N 1
ATOM 2691 C CA . ASN A 1 189 ? 24.63283 60.79616 112.25008 1.000 41.89469 189 ASN A CA 1
ATOM 2692 C C . ASN A 1 189 ? 25.84987 60.29283 111.48565 1.000 42.71870 189 ASN A C 1
ATOM 2693 O O . ASN A 1 189 ? 25.71833 59.73677 110.38902 1.000 42.33821 189 ASN A O 1
ATOM 2704 N N . ALA A 1 190 ? 27.04509 60.48075 112.04745 1.000 41.15768 190 ALA A N 1
ATOM 2705 C CA . ALA A 1 190 ? 28.25093 59.97302 111.40304 1.000 43.69577 190 ALA A CA 1
ATOM 2706 C C . ALA A 1 190 ? 28.22302 58.45241 111.32761 1.000 40.24416 190 ALA A C 1
ATOM 2707 O O . ALA A 1 190 ? 28.50207 57.86416 110.27656 1.000 39.11283 190 ALA A O 1
ATOM 2714 N N . VAL A 1 191 ? 27.88465 57.79772 112.44018 1.000 42.00370 191 VAL A N 1
ATOM 2715 C CA . VAL A 1 191 ? 27.78687 56.34068 112.44826 1.000 42.70159 191 VAL A CA 1
ATOM 2716 C C . VAL A 1 191 ? 26.81676 55.87303 111.37079 1.000 45.32836 191 VAL A C 1
ATOM 2717 O O . VAL A 1 191 ? 27.11169 54.95299 110.59873 1.000 46.07708 191 VAL A O 1
ATOM 2730 N N . LYS A 1 192 ? 25.64437 56.50661 111.30021 1.000 45.72024 192 LYS A N 1
ATOM 2731 C CA . LYS A 1 192 ? 24.63991 56.10563 110.32064 1.000 46.63134 192 LYS A CA 1
ATOM 2732 C C . LYS A 1 192 ? 25.17875 56.22724 108.89998 1.000 44.35591 192 LYS A C 1
ATOM 2733 O O . LYS A 1 192 ? 25.13724 55.26666 108.12278 1.000 47.23236 192 LYS A O 1
ATOM 2752 N N . ALA A 1 193 ? 25.69559 57.40516 108.54334 1.000 43.01839 193 ALA A N 1
ATOM 2753 C CA . ALA A 1 193 ? 26.15704 57.62385 107.17659 1.000 46.28489 193 ALA A CA 1
ATOM 2754 C C . ALA A 1 193 ? 27.35576 56.74852 106.83305 1.000 47.41535 193 ALA A C 1
ATOM 2755 O O . ALA A 1 193 ? 27.50199 56.32828 105.67937 1.000 47.29855 193 ALA A O 1
ATOM 2762 N N . VAL A 1 194 ? 28.22543 56.47108 107.80618 1.000 43.54785 194 VAL A N 1
ATOM 2763 C CA . VAL A 1 194 ? 29.35998 55.58665 107.55278 1.000 46.11809 194 VAL A CA 1
ATOM 2764 C C . VAL A 1 194 ? 28.86590 54.19071 107.19452 1.000 48.15700 194 VAL A C 1
ATOM 2765 O O . VAL A 1 194 ? 29.24562 53.62017 106.16470 1.000 46.75905 194 VAL A O 1
ATOM 2778 N N . ASP A 1 195 ? 28.00645 53.62073 108.04226 1.000 46.82273 195 ASP A N 1
ATOM 2779 C CA . ASP A 1 195 ? 27.48939 52.28236 107.78066 1.000 50.49261 195 ASP A CA 1
ATOM 2780 C C . ASP A 1 195 ? 26.64525 52.24408 106.51387 1.000 49.22024 195 ASP A C 1
ATOM 2781 O O . ASP A 1 195 ? 26.63918 51.23197 105.80363 1.000 51.16728 195 ASP A O 1
ATOM 2790 N N . GLU A 1 196 ? 25.92944 53.32861 106.21278 1.000 50.76611 196 GLU A N 1
ATOM 2791 C CA . GLU A 1 196 ? 25.07215 53.37239 105.03525 1.000 47.95066 196 GLU A CA 1
ATOM 2792 C C . GLU A 1 196 ? 25.84698 53.58590 103.74159 1.000 49.29946 196 GLU A C 1
ATOM 2793 O O . GLU A 1 196 ? 25.24309 53.53890 102.66410 1.000 44.18776 196 GLU A O 1
ATOM 2805 N N . GLY A 1 197 ? 27.15458 53.82390 103.81765 1.000 47.60130 197 GLY A N 1
ATOM 2806 C CA . GLY A 1 197 ? 27.95079 53.98734 102.61867 1.000 49.28936 197 GLY A CA 1
ATOM 2807 C C . GLY A 1 197 ? 27.73456 55.28736 101.88209 1.000 51.53892 197 GLY A C 1
ATOM 2808 O O . GLY A 1 197 ? 28.04915 55.37207 100.69227 1.000 52.08407 197 GLY A O 1
ATOM 2812 N N . ILE A 1 198 ? 27.20570 56.31170 102.55446 1.000 50.22206 198 ILE A N 1
ATOM 2813 C CA . ILE A 1 198 ? 26.99784 57.59226 101.88826 1.000 51.43139 198 ILE A CA 1
ATOM 2814 C C . ILE A 1 198 ? 28.33124 58.21795 101.50230 1.000 48.12381 198 ILE A C 1
ATOM 2815 O O . ILE A 1 198 ? 28.43088 58.89784 100.47351 1.000 43.81045 198 ILE A O 1
ATOM 2831 N N . PHE A 1 199 ? 29.37067 58.00574 102.30701 1.000 48.33891 199 PHE A N 1
ATOM 2832 C CA . PHE A 1 199 ? 30.68282 58.57729 102.03504 1.000 48.06361 199 PHE A CA 1
ATOM 2833 C C . PHE A 1 199 ? 31.51188 57.73591 101.07344 1.000 48.12469 199 PHE A C 1
ATOM 2834 O O . PHE A 1 199 ? 32.66976 58.08284 100.81706 1.000 42.53253 199 PHE A O 1
ATOM 2851 N N . ASP A 1 200 ? 30.95343 56.65062 100.53162 1.000 47.57238 200 ASP A N 1
ATOM 2852 C CA . ASP A 1 200 ? 31.72605 55.79076 99.64144 1.000 49.33197 200 ASP A CA 1
ATOM 2853 C C . ASP A 1 200 ? 32.03247 56.47564 98.31503 1.000 47.17697 200 ASP A C 1
ATOM 2854 O O . ASP A 1 200 ? 33.05974 56.18337 97.69237 1.000 46.10542 200 ASP A O 1
ATOM 2863 N N . ARG A 1 201 ? 31.16205 57.38122 97.86535 1.000 47.06744 201 ARG A N 1
ATOM 2864 C CA . ARG A 1 201 ? 31.38470 58.04626 96.58549 1.000 45.91001 201 ARG A CA 1
ATOM 2865 C C . ARG A 1 201 ? 32.55941 59.01397 96.66605 1.000 47.79404 201 ARG A C 1
ATOM 2866 O O . ARG A 1 201 ? 33.45572 58.99226 95.81393 1.000 47.22689 201 ARG A O 1
ATOM 2887 N N . GLU A 1 202 ? 32.57055 59.87420 97.68692 1.000 45.34823 202 GLU A N 1
ATOM 2888 C CA . GLU A 1 202 ? 33.62901 60.86763 97.81761 1.000 43.98883 202 GLU A CA 1
ATOM 2889 C C . GLU A 1 202 ? 34.95582 60.25789 98.24746 1.000 41.77019 202 GLU A C 1
ATOM 2890 O O . GLU A 1 202 ? 36.00204 60.88551 98.05249 1.000 42.04403 202 GLU A O 1
ATOM 2902 N N . ILE A 1 203 ? 34.94248 59.06007 98.81533 1.000 41.70863 203 ILE A N 1
ATOM 2903 C CA . ILE A 1 203 ? 36.12900 58.48565 99.43654 1.000 40.20225 203 ILE A CA 1
ATOM 2904 C C . ILE A 1 203 ? 36.97427 57.78019 98.38744 1.000 38.84523 203 ILE A C 1
ATOM 2905 O O . ILE A 1 203 ? 36.45448 57.12361 97.47780 1.000 44.44117 203 ILE A O 1
ATOM 2921 N N . VAL A 1 204 ? 38.28364 57.92813 98.51230 1.000 37.72650 204 VAL A N 1
ATOM 2922 C CA . VAL A 1 204 ? 39.26111 57.06500 97.85336 1.000 41.13941 204 VAL A CA 1
ATOM 2923 C C . VAL A 1 204 ? 40.00792 56.31570 98.94864 1.000 36.76875 204 VAL A C 1
ATOM 2924 O O . VAL A 1 204 ? 40.49340 56.94981 99.89239 1.000 37.24134 204 VAL A O 1
ATOM 2937 N N . PRO A 1 205 ? 40.10961 54.99019 98.88480 1.000 38.60874 205 PRO A N 1
ATOM 2938 C CA . PRO A 1 205 ? 40.70265 54.25252 100.00256 1.000 38.99666 205 PRO A CA 1
ATOM 2939 C C . PRO A 1 205 ? 42.21601 54.38274 100.03126 1.000 40.77824 205 PRO A C 1
ATOM 2940 O O . PRO A 1 205 ? 42.86922 54.62026 99.01245 1.000 40.87914 205 PRO A O 1
ATOM 2951 N N . VAL A 1 206 ? 42.76714 54.23026 101.23133 1.000 41.24267 206 VAL A N 1
ATOM 2952 C CA . VAL A 1 206 ? 44.20520 54.29988 101.45776 1.000 42.83079 206 VAL A CA 1
ATOM 2953 C C . VAL A 1 206 ? 44.72238 52.87956 101.63080 1.000 48.06840 206 VAL A C 1
ATOM 2954 O O . VAL A 1 206 ? 44.27368 52.15035 102.52402 1.000 47.14880 206 VAL A O 1
ATOM 2967 N N . VAL A 1 207 ? 45.66574 52.48729 100.77964 1.000 48.90839 207 VAL A N 1
ATOM 2968 C CA . VAL A 1 207 ? 46.24967 51.15203 100.80509 1.000 54.37718 207 VAL A CA 1
ATOM 2969 C C . VAL A 1 207 ? 47.53011 51.19948 101.62637 1.000 57.10682 207 VAL A C 1
ATOM 2970 O O . VAL A 1 207 ? 48.37140 52.08590 101.43149 1.000 58.81678 207 VAL A O 1
ATOM 2983 N N . ILE A 1 208 ? 47.67397 50.25491 102.55055 1.000 59.97351 208 ILE A N 1
ATOM 2984 C CA . ILE A 1 208 ? 48.84252 50.16569 103.41766 1.000 65.36513 208 ILE A CA 1
ATOM 2985 C C . ILE A 1 208 ? 49.75541 49.07659 102.87100 1.000 70.89351 208 ILE A C 1
ATOM 2986 O O . ILE A 1 208 ? 49.33762 47.92195 102.71933 1.000 70.40983 208 ILE A O 1
ATOM 3002 N N . LYS A 1 209 ? 50.99910 49.44078 102.57695 1.000 75.62668 209 LYS A N 1
ATOM 3003 C CA . LYS A 1 209 ? 51.98063 48.48547 102.07795 1.000 83.13196 209 LYS A CA 1
ATOM 3004 C C . LYS A 1 209 ? 52.64482 47.74355 103.23335 1.000 82.59142 209 LYS A C 1
ATOM 3005 O O . LYS A 1 209 ? 53.74369 48.09767 103.66048 1.000 84.37519 209 LYS A O 1
ATOM 3009 N N . ASP A 1 214 ? 49.29819 43.81864 103.33968 1.000 77.42086 214 ASP A N 1
ATOM 3010 C CA . ASP A 1 214 ? 48.68559 44.72234 102.37292 1.000 75.84980 214 ASP A CA 1
ATOM 3011 C C . ASP A 1 214 ? 47.26578 45.08633 102.80071 1.000 74.78710 214 ASP A C 1
ATOM 3012 O O . ASP A 1 214 ? 46.29101 44.67915 102.16719 1.000 76.86589 214 ASP A O 1
ATOM 3021 N N . LYS A 1 215 ? 47.15896 45.85447 103.88091 1.000 70.56949 215 LYS A N 1
ATOM 3022 C CA . LYS A 1 215 ? 45.87236 46.28448 104.40378 1.000 66.91417 215 LYS A CA 1
ATOM 3023 C C . LYS A 1 215 ? 45.42645 47.57809 103.72513 1.000 65.32055 215 LYS A C 1
ATOM 3024 O O . LYS A 1 215 ? 46.19194 48.24191 103.02189 1.000 61.50537 215 LYS A O 1
ATOM 3028 N N . VAL A 1 216 ? 44.16694 47.94009 103.95499 1.000 61.72793 216 VAL A N 1
ATOM 3029 C CA . VAL A 1 216 ? 43.54891 49.06932 103.26625 1.000 56.50356 216 VAL A CA 1
ATOM 3030 C C . VAL A 1 216 ? 42.50060 49.69052 104.17753 1.000 56.13388 216 VAL A C 1
ATOM 3031 O O . VAL A 1 216 ? 41.65160 48.98789 104.73498 1.000 54.73593 216 VAL A O 1
ATOM 3044 N N . ILE A 1 217 ? 42.56157 51.01347 104.31957 1.000 51.13547 217 ILE A N 1
ATOM 3045 C CA . ILE A 1 217 ? 41.59562 51.78486 105.09397 1.000 49.21272 217 ILE A CA 1
ATOM 3046 C C . ILE A 1 217 ? 40.63212 52.44935 104.12160 1.000 47.53199 217 ILE A C 1
ATOM 3047 O O . ILE A 1 217 ? 41.06050 53.05932 103.13288 1.000 44.92593 217 ILE A O 1
ATOM 3063 N N . SER A 1 218 ? 39.33046 52.34140 104.40064 1.000 44.14055 218 SER A N 1
ATOM 3064 C CA . SER A 1 218 ? 38.32653 52.89180 103.50142 1.000 46.73544 218 SER A CA 1
ATOM 3065 C C . SER A 1 218 ? 37.10184 53.46642 104.20138 1.000 46.94267 218 SER A C 1
ATOM 3066 O O . SER A 1 218 ? 36.20234 53.95694 103.51121 1.000 43.47906 218 SER A O 1
ATOM 3074 N N . LYS A 1 219 ? 37.03384 53.43618 105.53148 1.000 47.23959 219 LYS A N 1
ATOM 3075 C CA . LYS A 1 219 ? 35.89126 53.96155 106.26593 1.000 44.14293 219 LYS A CA 1
ATOM 3076 C C . LYS A 1 219 ? 36.36237 54.94955 107.32212 1.000 48.30507 219 LYS A C 1
ATOM 3077 O O . LYS A 1 219 ? 37.42396 54.76878 107.92657 1.000 47.32804 219 LYS A O 1
ATOM 3096 N N . ASP A 1 220 ? 35.56458 55.99323 107.53963 1.000 44.24279 220 ASP A N 1
ATOM 3097 C CA . ASP A 1 220 ? 35.85322 56.95327 108.59677 1.000 45.50462 220 ASP A CA 1
ATOM 3098 C C . ASP A 1 220 ? 35.70119 56.27566 109.95326 1.000 48.62647 220 ASP A C 1
ATOM 3099 O O . ASP A 1 220 ? 34.69871 55.60317 110.21361 1.000 47.17559 220 ASP A O 1
ATOM 3108 N N . GLU A 1 221 ? 36.69758 56.45594 110.82157 1.000 46.61222 221 GLU A N 1
ATOM 3109 C CA . GLU A 1 221 ? 36.82655 55.64549 112.02655 1.000 45.63842 221 GLU A CA 1
ATOM 3110 C C . GLU A 1 221 ? 36.75706 56.45132 113.31815 1.000 43.15261 221 GLU A C 1
ATOM 3111 O O . GLU A 1 221 ? 37.04267 55.90241 114.38896 1.000 45.71897 221 GLU A O 1
ATOM 3123 N N . HIS A 1 222 ? 36.38077 57.72456 113.25899 1.000 41.89272 222 HIS A N 1
ATOM 3124 C CA . HIS A 1 222 ? 36.32202 58.53128 114.47127 1.000 41.45053 222 HIS A CA 1
ATOM 3125 C C . HIS A 1 222 ? 35.01616 58.39400 115.25308 1.000 40.19952 222 HIS A C 1
ATOM 3126 O O . HIS A 1 222 ? 35.04434 58.46653 116.48869 1.000 39.59550 222 HIS A O 1
ATOM 3140 N N . PRO A 1 223 ? 33.86492 58.21286 114.60329 1.000 42.27652 223 PRO A N 1
ATOM 3141 C CA . PRO A 1 223 ? 32.59411 58.27510 115.34002 1.000 41.48153 223 PRO A CA 1
ATOM 3142 C C . PRO A 1 223 ? 32.57647 57.37174 116.56469 1.000 40.92974 223 PRO A C 1
ATOM 3143 O O . PRO A 1 223 ? 32.94707 56.19727 116.50240 1.000 44.29861 223 PRO A O 1
ATOM 3154 N N . ILE A 1 224 ? 32.13518 57.93368 117.68832 1.000 40.54421 224 ILE A N 1
ATOM 3155 C CA . ILE A 1 224 ? 31.94824 57.16366 118.91470 1.000 47.03010 224 ILE A CA 1
ATOM 3156 C C . ILE A 1 224 ? 30.70630 56.29585 118.73338 1.000 48.81092 224 ILE A C 1
ATOM 3157 O O . ILE A 1 224 ? 29.58300 56.80520 118.69496 1.000 50.12609 224 ILE A O 1
ATOM 3173 N N . ARG A 1 225 ? 30.90215 54.98755 118.62072 1.000 48.80883 225 ARG A N 1
ATOM 3174 C CA . ARG A 1 225 ? 29.80135 54.06813 118.38217 1.000 52.35582 225 ARG A CA 1
ATOM 3175 C C . ARG A 1 225 ? 29.14052 53.67711 119.69743 1.000 53.68403 225 ARG A C 1
ATOM 3176 O O . ARG A 1 225 ? 29.79320 53.57280 120.73965 1.000 52.71197 225 ARG A O 1
ATOM 3197 N N . GLY A 1 226 ? 27.82832 53.46313 119.63701 1.000 49.92443 226 GLY A N 1
ATOM 3198 C CA . GLY A 1 226 ? 27.06651 53.21679 120.84261 1.000 53.76852 226 GLY A CA 1
ATOM 3199 C C . GLY A 1 226 ? 26.92934 54.42237 121.74041 1.000 57.86999 226 GLY A C 1
ATOM 3200 O O . GLY A 1 226 ? 26.57298 54.27357 122.91214 1.000 55.24274 226 GLY A O 1
ATOM 3204 N N . ALA A 1 227 ? 27.20890 55.61744 121.22356 1.000 61.53562 227 ALA A N 1
ATOM 3205 C CA . ALA A 1 227 ? 27.09440 56.82615 122.02605 1.000 58.14634 227 ALA A CA 1
ATOM 3206 C C . ALA A 1 227 ? 25.69388 56.94570 122.61127 1.000 60.04592 227 ALA A C 1
ATOM 3207 O O . ALA A 1 227 ? 24.69289 56.70441 121.93026 1.000 58.13743 227 ALA A O 1
ATOM 3214 N N . SER A 1 228 ? 25.62916 57.31925 123.88599 1.000 55.80033 228 SER A N 1
ATOM 3215 C CA . SER A 1 228 ? 24.36858 57.49851 124.58715 1.000 58.78730 228 SER A CA 1
ATOM 3216 C C . SER A 1 228 ? 24.36062 58.85677 125.27091 1.000 58.54404 228 SER A C 1
ATOM 3217 O O . SER A 1 228 ? 25.41118 59.39571 125.62843 1.000 57.60951 228 SER A O 1
ATOM 3225 N N . LEU A 1 229 ? 23.15649 59.40697 125.44559 1.000 57.72445 229 LEU A N 1
ATOM 3226 C CA . LEU A 1 229 ? 23.01611 60.68598 126.13239 1.000 57.56016 229 LEU A CA 1
ATOM 3227 C C . LEU A 1 229 ? 23.76630 60.69660 127.45497 1.000 58.78843 229 LEU A C 1
ATOM 3228 O O . LEU A 1 229 ? 24.31641 61.72944 127.85282 1.000 60.78389 229 LEU A O 1
ATOM 3244 N N . GLU A 1 230 ? 23.81408 59.55861 128.14109 1.000 64.56278 230 GLU A N 1
ATOM 3245 C CA . GLU A 1 230 ? 24.36567 59.51044 129.48698 1.000 64.42255 230 GLU A CA 1
ATOM 3246 C C . GLU A 1 230 ? 25.84517 59.15044 129.50943 1.000 63.93615 230 GLU A C 1
ATOM 3247 O O . GLU A 1 230 ? 26.55318 59.54948 130.44154 1.000 64.08560 230 GLU A O 1
ATOM 3259 N N . THR A 1 231 ? 26.33545 58.40614 128.51441 1.000 58.96972 231 THR A N 1
ATOM 3260 C CA . THR A 1 231 ? 27.77950 58.24744 128.37475 1.000 58.59085 231 THR A CA 1
ATOM 3261 C C . THR A 1 231 ? 28.44516 59.59951 128.15583 1.000 58.38732 231 THR A C 1
ATOM 3262 O O . THR A 1 231 ? 29.56082 59.83973 128.63198 1.000 56.44019 231 THR A O 1
ATOM 3273 N N . MET A 1 232 ? 27.76732 60.49843 127.43762 1.000 57.00382 232 MET A N 1
ATOM 3274 C CA . MET A 1 232 ? 28.29917 61.83960 127.23031 1.000 56.84077 232 MET A CA 1
ATOM 3275 C C . MET A 1 232 ? 28.39162 62.61052 128.53990 1.000 58.15435 232 MET A C 1
ATOM 3276 O O . MET A 1 232 ? 29.28969 63.44368 128.70806 1.000 57.63995 232 MET A O 1
ATOM 3290 N N . ALA A 1 233 ? 27.48110 62.34420 129.47871 1.000 59.87294 233 ALA A N 1
ATOM 3291 C CA . ALA A 1 233 ? 27.43940 63.09399 130.72704 1.000 58.69584 233 ALA A CA 1
ATOM 3292 C C . ALA A 1 233 ? 28.49495 62.64330 131.72732 1.000 57.56643 233 ALA A C 1
ATOM 3293 O O . ALA A 1 233 ? 28.82834 63.40845 132.63897 1.000 57.00087 233 ALA A O 1
ATOM 3300 N N . LYS A 1 234 ? 29.03050 61.43196 131.58018 1.000 58.32911 234 LYS A N 1
ATOM 3301 C CA . LYS A 1 234 ? 30.01311 60.91946 132.52506 1.000 61.26622 234 LYS A CA 1
ATOM 3302 C C . LYS A 1 234 ? 31.43852 61.34076 132.20091 1.000 59.29312 234 LYS A C 1
ATOM 3303 O O . LYS A 1 234 ? 32.31607 61.21331 133.06288 1.000 57.48043 234 LYS A O 1
ATOM 3322 N N . LEU A 1 235 ? 31.69438 61.82748 130.99202 1.000 56.08762 235 LEU A N 1
ATOM 3323 C CA . LEU A 1 235 ? 33.05055 62.20726 130.63160 1.000 55.70000 235 LEU A CA 1
ATOM 3324 C C . LEU A 1 235 ? 33.44290 63.48867 131.36516 1.000 54.36745 235 LEU A C 1
ATOM 3325 O O . LEU A 1 235 ? 32.61215 64.38646 131.53654 1.000 54.24070 235 LEU A O 1
ATOM 3341 N N . PRO A 1 236 ? 34.69067 63.60507 131.81001 1.000 51.10949 236 PRO A N 1
ATOM 3342 C CA . PRO A 1 236 ? 35.10962 64.80746 132.53382 1.000 50.05975 236 PRO A CA 1
ATOM 3343 C C . PRO A 1 236 ? 35.42138 65.94144 131.57541 1.000 50.47536 236 PRO A C 1
ATOM 3344 O O . PRO A 1 236 ? 35.70516 65.70382 130.39160 1.000 49.44762 236 PRO A O 1
ATOM 3355 N N . PRO A 1 237 ? 35.37510 67.18988 132.04183 1.000 49.94039 237 PRO A N 1
ATOM 3356 C CA . PRO A 1 237 ? 35.81450 68.30153 131.19006 1.000 51.46962 237 PRO A CA 1
ATOM 3357 C C . PRO A 1 237 ? 37.26699 68.12262 130.77504 1.000 49.01394 237 PRO A C 1
ATOM 3358 O O . PRO A 1 237 ? 38.07717 67.53913 131.49915 1.000 51.08655 237 PRO A O 1
ATOM 3369 N N . ALA A 1 238 ? 37.59211 68.63836 129.58769 1.000 47.41215 238 ALA A N 1
ATOM 3370 C CA . ALA A 1 238 ? 38.88577 68.39089 128.96982 1.000 43.93804 238 ALA A CA 1
ATOM 3371 C C . ALA A 1 238 ? 39.83646 69.57726 129.00642 1.000 46.45989 238 ALA A C 1
ATOM 3372 O O . ALA A 1 238 ? 41.05161 69.36866 128.93583 1.000 48.51678 238 ALA A O 1
ATOM 3379 N N . PHE A 1 239 ? 39.32764 70.80429 129.11450 1.000 46.69731 239 PHE A N 1
ATOM 3380 C CA . PHE A 1 239 ? 40.16437 71.99274 128.99837 1.000 49.40020 239 PHE A CA 1
ATOM 3381 C C . PHE A 1 239 ? 39.97509 73.01103 130.11165 1.000 51.30693 239 PHE A C 1
ATOM 3382 O O . PHE A 1 239 ? 40.84354 73.87708 130.27409 1.000 51.30026 239 PHE A O 1
ATOM 3399 N N . LYS A 1 240 ? 38.88962 72.94613 130.87804 1.000 51.73400 240 LYS A N 1
ATOM 3400 C CA . LYS A 1 240 ? 38.63347 73.90547 131.94084 1.000 59.11191 240 LYS A CA 1
ATOM 3401 C C . LYS A 1 240 ? 38.00325 73.18838 133.12402 1.000 60.75519 240 LYS A C 1
ATOM 3402 O O . LYS A 1 240 ? 37.24301 72.23131 132.95695 1.000 61.39561 240 LYS A O 1
ATOM 3421 N N . LYS A 1 241 ? 38.33154 73.65842 134.32446 1.000 61.38832 241 LYS A N 1
ATOM 3422 C CA . LYS A 1 241 ? 37.73062 73.12231 135.54070 1.000 64.81479 241 LYS A CA 1
ATOM 3423 C C . LYS A 1 241 ? 36.24271 73.45006 135.54042 1.000 67.15692 241 LYS A C 1
ATOM 3424 O O . LYS A 1 241 ? 35.85596 74.61666 135.66592 1.000 66.76330 241 LYS A O 1
ATOM 3428 N N . GLY A 1 242 ? 35.40600 72.42607 135.39117 1.000 66.60006 242 GLY A N 1
ATOM 3429 C CA . GLY A 1 242 ? 33.97617 72.63949 135.31231 1.000 64.47690 242 GLY A CA 1
ATOM 3430 C C . GLY A 1 242 ? 33.49153 73.14525 133.97568 1.000 65.45686 242 GLY A C 1
ATOM 3431 O O . GLY A 1 242 ? 32.39030 73.69873 133.89766 1.000 66.09251 242 GLY A O 1
ATOM 3435 N N . GLY A 1 243 ? 34.28224 72.97214 132.91465 1.000 65.16042 243 GLY A N 1
ATOM 3436 C CA . GLY A 1 243 ? 33.88453 73.44973 131.61033 1.000 63.53202 243 GLY A CA 1
ATOM 3437 C C . GLY A 1 243 ? 32.94887 72.49490 130.89372 1.000 61.25697 243 GLY A C 1
ATOM 3438 O O . GLY A 1 243 ? 32.88484 71.29949 131.17892 1.000 61.60887 243 GLY A O 1
ATOM 3442 N N . VAL A 1 244 ? 32.20604 73.05155 129.93289 1.000 51.67554 244 VAL A N 1
ATOM 3443 C CA . VAL A 1 244 ? 31.22972 72.26748 129.18074 1.000 49.68554 244 VAL A CA 1
ATOM 3444 C C . VAL A 1 244 ? 31.85671 71.41741 128.08940 1.000 48.71432 244 VAL A C 1
ATOM 3445 O O . VAL A 1 244 ? 31.18158 70.53517 127.54358 1.000 47.70533 244 VAL A O 1
ATOM 3458 N N . VAL A 1 245 ? 33.12155 71.65144 127.75611 1.000 46.67069 245 VAL A N 1
ATOM 3459 C CA . VAL A 1 245 ? 33.77830 70.96033 126.65346 1.000 44.51790 245 VAL A CA 1
ATOM 3460 C C . VAL A 1 245 ? 34.36641 69.65056 127.15918 1.000 44.89348 245 VAL A C 1
ATOM 3461 O O . VAL A 1 245 ? 35.08043 69.62437 128.16930 1.000 44.33871 245 VAL A O 1
ATOM 3474 N N . THR A 1 246 ? 34.06758 68.56335 126.45250 1.000 42.28720 246 THR A N 1
ATOM 3475 C CA . THR A 1 246 ? 34.64155 67.25429 126.71874 1.000 44.02124 246 THR A CA 1
ATOM 3476 C C . THR A 1 246 ? 35.24358 66.71335 125.42907 1.000 41.47149 246 THR A C 1
ATOM 3477 O O . THR A 1 246 ? 35.02291 67.24984 124.33946 1.000 38.03416 246 THR A O 1
ATOM 3488 N N . ALA A 1 247 ? 36.01645 65.63379 125.56175 1.000 37.93501 247 ALA A N 1
ATOM 3489 C CA . ALA A 1 247 ? 36.59581 65.00146 124.38259 1.000 39.00122 247 ALA A CA 1
ATOM 3490 C C . ALA A 1 247 ? 35.51969 64.56301 123.39911 1.000 40.05467 247 ALA A C 1
ATOM 3491 O O . ALA A 1 247 ? 35.74433 64.58381 122.18320 1.000 40.82162 247 ALA A O 1
ATOM 3498 N N . ALA A 1 248 ? 34.34376 64.17823 123.90091 1.000 40.63144 248 ALA A N 1
ATOM 3499 C CA . ALA A 1 248 ? 33.30717 63.63123 123.03289 1.000 42.31125 248 ALA A CA 1
ATOM 3500 C C . ALA A 1 248 ? 32.53089 64.72399 122.30713 1.000 40.71572 248 ALA A C 1
ATOM 3501 O O . ALA A 1 248 ? 32.17238 64.55326 121.13656 1.000 41.50464 248 ALA A O 1
ATOM 3508 N N . ASN A 1 249 ? 32.24601 65.84071 122.97632 1.000 40.95677 249 ASN A N 1
ATOM 3509 C CA . ASN A 1 249 ? 31.56103 66.95756 122.33693 1.000 41.75977 249 ASN A CA 1
ATOM 3510 C C . ASN A 1 249 ? 32.52921 67.95808 121.71655 1.000 40.72367 249 ASN A C 1
ATOM 3511 O O . ASN A 1 249 ? 32.09836 69.02526 121.26760 1.000 38.31716 249 ASN A O 1
ATOM 3522 N N . ALA A 1 250 ? 33.81892 67.63995 121.68793 1.000 39.56189 250 ALA A N 1
ATOM 3523 C CA . ALA A 1 250 ? 34.81512 68.42523 120.98027 1.000 39.57397 250 ALA A CA 1
ATOM 3524 C C . ALA A 1 250 ? 35.23662 67.68079 119.72145 1.000 39.00246 250 ALA A C 1
ATOM 3525 O O . ALA A 1 250 ? 35.15186 66.45128 119.64905 1.000 40.13128 250 ALA A O 1
ATOM 3532 N N . SER A 1 251 ? 35.67871 68.43768 118.72290 1.000 39.11987 251 SER A N 1
ATOM 3533 C CA . SER A 1 251 ? 36.18846 67.82381 117.50760 1.000 36.40577 251 SER A CA 1
ATOM 3534 C C . SER A 1 251 ? 37.43557 67.00677 117.82086 1.000 40.51145 251 SER A C 1
ATOM 3535 O O . SER A 1 251 ? 38.20182 67.32340 118.73488 1.000 41.02887 251 SER A O 1
ATOM 3543 N N . GLY A 1 252 ? 37.63702 65.94354 117.04846 1.000 39.20614 252 GLY A N 1
ATOM 3544 C CA . GLY A 1 252 ? 38.75345 65.05537 117.28223 1.000 38.30080 252 GLY A CA 1
ATOM 3545 C C . GLY A 1 252 ? 39.98632 65.41447 116.47373 1.000 36.94081 252 GLY A C 1
ATOM 3546 O O . GLY A 1 252 ? 39.94383 66.20004 115.52900 1.000 36.87106 252 GLY A O 1
ATOM 3550 N N . ILE A 1 253 ? 41.10223 64.81952 116.87589 1.000 35.00101 253 ILE A N 1
ATOM 3551 C CA . ILE A 1 253 ? 42.35975 64.91498 116.14453 1.000 34.70216 253 ILE A CA 1
ATOM 3552 C C . ILE A 1 253 ? 42.40885 63.75070 115.16439 1.000 33.46702 253 ILE A C 1
ATOM 3553 O O . ILE A 1 253 ? 42.17260 62.59811 115.54734 1.000 33.01728 253 ILE A O 1
ATOM 3569 N N . ASN A 1 254 ? 42.68577 64.04558 113.89439 1.000 31.04638 254 ASN A N 1
ATOM 3570 C CA . ASN A 1 254 ? 42.48168 63.05805 112.84510 1.000 31.92007 254 ASN A CA 1
ATOM 3571 C C . ASN A 1 254 ? 43.46379 63.26942 111.70354 1.000 29.96262 254 ASN A C 1
ATOM 3572 O O . ASN A 1 254 ? 44.18948 64.26478 111.64663 1.000 30.15135 254 ASN A O 1
ATOM 3583 N N . ASP A 1 255 ? 43.46339 62.30458 110.78502 1.000 30.05738 255 ASP A N 1
ATOM 3584 C CA . ASP A 1 255 ? 44.27824 62.32574 109.57981 1.000 28.45505 255 ASP A CA 1
ATOM 3585 C C . ASP A 1 255 ? 43.37087 62.18606 108.36532 1.000 32.69371 255 ASP A C 1
ATOM 3586 O O . ASP A 1 255 ? 42.39549 61.42741 108.39438 1.000 30.86055 255 ASP A O 1
ATOM 3595 N N . CYS A 1 256 ? 43.69421 62.91193 107.29696 1.000 30.07796 256 CYS A N 1
ATOM 3596 C CA . CYS A 1 256 ? 42.87402 62.88514 106.09206 1.000 31.38581 256 CYS A CA 1
ATOM 3597 C C . CYS A 1 256 ? 43.51185 63.77381 105.03552 1.000 30.19026 256 CYS A C 1
ATOM 3598 O O . CYS A 1 256 ? 44.29211 64.67805 105.34605 1.000 28.55845 256 CYS A O 1
ATOM 3606 N N . ALA A 1 257 ? 43.15705 63.50804 103.78041 1.000 31.03430 257 ALA A N 1
ATOM 3607 C CA . ALA A 1 257 ? 43.56831 64.33390 102.65620 1.000 32.59906 257 ALA A CA 1
ATOM 3608 C C . ALA A 1 257 ? 42.40073 64.47333 101.69272 1.000 34.26995 257 ALA A C 1
ATOM 3609 O O . ALA A 1 257 ? 41.67549 63.50679 101.44042 1.000 30.82646 257 ALA A O 1
ATOM 3616 N N . ALA A 1 258 ? 42.22310 65.68216 101.16495 1.000 31.80959 258 ALA A N 1
ATOM 3617 C CA . ALA A 1 258 ? 41.21241 65.96785 100.15948 1.000 32.63799 258 ALA A CA 1
ATOM 3618 C C . ALA A 1 258 ? 41.86714 66.69879 98.99710 1.000 29.78391 258 ALA A C 1
ATOM 3619 O O . ALA A 1 258 ? 42.88185 67.38008 99.16503 1.000 31.25629 258 ALA A O 1
ATOM 3626 N N . ALA A 1 259 ? 41.28178 66.54830 97.81211 1.000 31.82795 259 ALA A N 1
ATOM 3627 C CA . ALA A 1 259 ? 41.83322 67.16528 96.61614 1.000 32.16312 259 ALA A CA 1
ATOM 3628 C C . ALA A 1 259 ? 40.70197 67.53642 95.67150 1.000 36.31598 259 ALA A C 1
ATOM 3629 O O . ALA A 1 259 ? 39.63252 66.91983 95.68417 1.000 32.07437 259 ALA A O 1
ATOM 3636 N N . ALA A 1 260 ? 40.95172 68.55694 94.85365 1.000 36.01279 260 ALA A N 1
ATOM 3637 C CA . ALA A 1 260 ? 39.98502 69.00668 93.86490 1.000 38.58753 260 ALA A CA 1
ATOM 3638 C C . ALA A 1 260 ? 40.72854 69.61816 92.68813 1.000 34.48780 260 ALA A C 1
ATOM 3639 O O . ALA A 1 260 ? 41.77773 70.24505 92.85579 1.000 33.25327 260 ALA A O 1
ATOM 3646 N N . VAL A 1 261 ? 40.17446 69.42570 91.49535 1.000 39.13841 261 VAL A N 1
ATOM 3647 C CA . VAL A 1 261 ? 40.72364 69.97842 90.26273 1.000 39.90718 261 VAL A CA 1
ATOM 3648 C C . VAL A 1 261 ? 39.77180 71.06923 89.79250 1.000 42.01613 261 VAL A C 1
ATOM 3649 O O . VAL A 1 261 ? 38.62054 70.79087 89.43350 1.000 41.56550 261 VAL A O 1
ATOM 3662 N N . PHE A 1 262 ? 40.24602 72.30962 89.79680 1.000 42.42290 262 PHE A N 1
ATOM 3663 C CA . PHE A 1 262 ? 39.45720 73.45263 89.36593 1.000 42.43463 262 PHE A CA 1
ATOM 3664 C C . PHE A 1 262 ? 39.83136 73.84820 87.94289 1.000 44.09474 262 PHE A C 1
ATOM 3665 O O . PHE A 1 262 ? 40.90864 73.51860 87.44070 1.000 42.90011 262 PHE A O 1
ATOM 3682 N N . MET A 1 263 ? 38.91834 74.56861 87.29668 1.000 46.01483 263 MET A N 1
ATOM 3683 C CA . MET A 1 263 ? 39.08179 74.92916 85.89773 1.000 44.59088 263 MET A CA 1
ATOM 3684 C C . MET A 1 263 ? 38.22156 76.14297 85.59115 1.000 48.59657 263 MET A C 1
ATOM 3685 O O . MET A 1 263 ? 37.19742 76.37391 86.23921 1.000 48.96142 263 MET A O 1
ATOM 3699 N N . SER A 1 264 ? 38.64855 76.91259 84.59497 1.000 48.50553 264 SER A N 1
ATOM 3700 C CA . SER A 1 264 ? 37.75449 77.88117 83.98014 1.000 49.92134 264 SER A CA 1
ATOM 3701 C C . SER A 1 264 ? 36.68595 77.13625 83.19154 1.000 50.96272 264 SER A C 1
ATOM 3702 O O . SER A 1 264 ? 36.96154 76.10919 82.56461 1.000 51.74324 264 SER A O 1
ATOM 3710 N N . LYS A 1 265 ? 35.45433 77.64779 83.23215 1.000 52.00126 265 LYS A N 1
ATOM 3711 C CA . LYS A 1 265 ? 34.36810 76.96786 82.53421 1.000 52.38899 265 LYS A CA 1
ATOM 3712 C C . LYS A 1 265 ? 34.69981 76.77321 81.05990 1.000 54.68989 265 LYS A C 1
ATOM 3713 O O . LYS A 1 265 ? 34.34332 75.74924 80.46521 1.000 56.39022 265 LYS A O 1
ATOM 3732 N N . LYS A 1 266 ? 35.38825 77.74328 80.45280 1.000 55.77551 266 LYS A N 1
ATOM 3733 C CA . LYS A 1 266 ? 35.73100 77.62290 79.04000 1.000 56.16142 266 LYS A CA 1
ATOM 3734 C C . LYS A 1 266 ? 36.71910 76.48742 78.80569 1.000 54.44039 266 LYS A C 1
ATOM 3735 O O . LYS A 1 266 ? 36.65581 75.81025 77.77274 1.000 54.72752 266 LYS A O 1
ATOM 3754 N N . LYS A 1 267 ? 37.63436 76.25980 79.74899 1.000 54.32921 267 LYS A N 1
ATOM 3755 C CA . LYS A 1 267 ? 38.58687 75.16637 79.59103 1.000 57.18056 267 LYS A CA 1
ATOM 3756 C C . LYS A 1 267 ? 37.89022 73.81535 79.68969 1.000 55.18829 267 LYS A C 1
ATOM 3757 O O . LYS A 1 267 ? 38.18091 72.90140 78.90887 1.000 53.93617 267 LYS A O 1
ATOM 3776 N N . CYS A 1 268 ? 36.96485 73.67139 80.64068 1.000 54.81299 268 CYS A N 1
ATOM 3777 C CA . CYS A 1 268 ? 36.25304 72.40696 80.78976 1.000 57.55841 268 CYS A CA 1
ATOM 3778 C C . CYS A 1 268 ? 35.47591 72.06189 79.52616 1.000 56.74862 268 CYS A C 1
ATOM 3779 O O . CYS A 1 268 ? 35.49527 70.91234 79.07102 1.000 57.70615 268 CYS A O 1
ATOM 3787 N N . GLU A 1 269 ? 34.78604 73.04449 78.94359 1.000 61.30559 269 GLU A N 1
ATOM 3788 C CA . GLU A 1 269 ? 34.07262 72.80514 77.69342 1.000 62.96740 269 GLU A CA 1
ATOM 3789 C C . GLU A 1 269 ? 35.04314 72.44520 76.57567 1.000 63.02459 269 GLU A C 1
ATOM 3790 O O . GLU A 1 269 ? 34.82069 71.48756 75.82552 1.000 65.75405 269 GLU A O 1
ATOM 3802 N N . GLU A 1 270 ? 36.13007 73.21076 76.45037 1.000 61.43887 270 GLU A N 1
ATOM 3803 C CA . GLU A 1 270 ? 37.11862 72.94208 75.41054 1.000 63.11557 270 GLU A CA 1
ATOM 3804 C C . GLU A 1 270 ? 37.64245 71.51437 75.50425 1.000 61.32073 270 GLU A C 1
ATOM 3805 O O . GLU A 1 270 ? 37.80644 70.83747 74.48241 1.000 63.45253 270 GLU A O 1
ATOM 3817 N N . LEU A 1 271 ? 37.91279 71.03871 76.71916 1.000 57.72557 271 LEU A N 1
ATOM 3818 C CA . LEU A 1 271 ? 38.44418 69.69497 76.90290 1.000 56.52880 271 LEU A CA 1
ATOM 3819 C C . LEU A 1 271 ? 37.36735 68.61806 76.86409 1.000 58.03826 271 LEU A C 1
ATOM 3820 O O . LEU A 1 271 ? 37.70678 67.43020 76.82624 1.000 57.11475 271 LEU A O 1
ATOM 3836 N N . GLY A 1 272 ? 36.09082 68.99582 76.87427 1.000 58.48014 272 GLY A N 1
ATOM 3837 C CA . GLY A 1 272 ? 35.02141 68.02198 76.79299 1.000 62.20919 272 GLY A CA 1
ATOM 3838 C C . GLY A 1 272 ? 34.69405 67.32197 78.08976 1.000 63.73443 272 GLY A C 1
ATOM 3839 O O . GLY A 1 272 ? 34.14677 66.21514 78.06044 1.000 61.58252 272 GLY A O 1
ATOM 3843 N N . LEU A 1 273 ? 35.00631 67.93043 79.22844 1.000 59.48534 273 LEU A N 1
ATOM 3844 C CA . LEU A 1 273 ? 34.74866 67.33934 80.53235 1.000 58.51066 273 LEU A CA 1
ATOM 3845 C C . LEU A 1 273 ? 33.47209 67.91927 81.13635 1.000 60.46112 273 LEU A C 1
ATOM 3846 O O . LEU A 1 273 ? 32.87435 68.86273 80.61068 1.000 60.68604 273 LEU A O 1
ATOM 3862 N N . LYS A 1 274 ? 33.05887 67.33760 82.26277 1.000 62.46237 274 LYS A N 1
ATOM 3863 C CA . LYS A 1 274 ? 31.78920 67.68917 82.88569 1.000 63.36536 274 LYS A CA 1
ATOM 3864 C C . LYS A 1 274 ? 32.03429 68.54051 84.12059 1.000 62.65762 274 LYS A C 1
ATOM 3865 O O . LYS A 1 274 ? 32.58957 68.03474 85.10833 1.000 57.82202 274 LYS A O 1
ATOM 3869 N N . PRO A 1 275 ? 31.65435 69.82031 84.12448 1.000 64.09806 275 PRO A N 1
ATOM 3870 C CA . PRO A 1 275 ? 31.73922 70.60653 85.36433 1.000 59.02525 275 PRO A CA 1
ATOM 3871 C C . PRO A 1 275 ? 30.74258 70.09479 86.39413 1.000 57.90549 275 PRO A C 1
ATOM 3872 O O . PRO A 1 275 ? 29.56924 69.87592 86.08526 1.000 60.78817 275 PRO A O 1
ATOM 3883 N N . LEU A 1 276 ? 31.21771 69.90745 87.62543 1.000 52.77868 276 LEU A N 1
ATOM 3884 C CA . LEU A 1 276 ? 30.37187 69.38701 88.69367 1.000 50.81695 276 LEU A CA 1
ATOM 3885 C C . LEU A 1 276 ? 29.64052 70.49467 89.44508 1.000 50.70449 276 LEU A C 1
ATOM 3886 O O . LEU A 1 276 ? 28.45278 70.34960 89.75398 1.000 49.69514 276 LEU A O 1
ATOM 3902 N N . MET A 1 277 ? 30.32260 71.59486 89.75431 1.000 48.39435 277 MET A N 1
ATOM 3903 C CA . MET A 1 277 ? 29.66328 72.75762 90.33299 1.000 47.58715 277 MET A CA 1
ATOM 3904 C C . MET A 1 277 ? 30.52478 73.98361 90.07312 1.000 46.25803 277 MET A C 1
ATOM 3905 O O . MET A 1 277 ? 31.73477 73.88122 89.85476 1.000 48.09400 277 MET A O 1
ATOM 3919 N N . LYS A 1 278 ? 29.87859 75.14594 90.09881 1.000 45.24985 278 LYS A N 1
ATOM 3920 C CA . LYS A 1 278 ? 30.51636 76.41988 89.80183 1.000 46.92757 278 LYS A CA 1
ATOM 3921 C C . LYS A 1 278 ? 30.65587 77.24256 91.07484 1.000 46.18253 278 LYS A C 1
ATOM 3922 O O . LYS A 1 278 ? 29.73545 77.29271 91.89743 1.000 44.33780 278 LYS A O 1
ATOM 3941 N N . LEU A 1 279 ? 31.81042 77.88618 91.23248 1.000 43.15554 279 LEU A N 1
ATOM 3942 C CA . LEU A 1 279 ? 32.01895 78.77228 92.36916 1.000 43.49322 279 LEU A CA 1
ATOM 3943 C C . LEU A 1 279 ? 31.10237 79.98348 92.25135 1.000 43.43433 279 LEU A C 1
ATOM 3944 O O . LEU A 1 279 ? 30.99318 80.59305 91.18262 1.000 40.07486 279 LEU A O 1
ATOM 3960 N N . VAL A 1 280 ? 30.43607 80.32264 93.34973 1.000 42.88313 280 VAL A N 1
ATOM 3961 C CA . VAL A 1 280 ? 29.54767 81.47475 93.41842 1.000 43.04418 280 VAL A CA 1
ATOM 3962 C C . VAL A 1 280 ? 30.15005 82.58128 94.27537 1.000 41.28566 280 VAL A C 1
ATOM 3963 O O . VAL A 1 280 ? 30.20553 83.73978 93.86150 1.000 43.85194 280 VAL A O 1
ATOM 3976 N N . GLY A 1 281 ? 30.60582 82.23802 95.47659 1.000 42.44230 281 GLY A N 1
ATOM 3977 C CA . GLY A 1 281 ? 31.22226 83.21005 96.35823 1.000 40.90638 281 GLY A CA 1
ATOM 3978 C C . GLY A 1 281 ? 32.17681 82.53366 97.31697 1.000 39.47777 281 GLY A C 1
ATOM 3979 O O . GLY A 1 281 ? 32.05204 81.34309 97.62069 1.000 39.81306 281 GLY A O 1
ATOM 3983 N N . ILE A 1 282 ? 33.14168 83.31509 97.79037 1.000 38.91738 282 ILE A N 1
ATOM 3984 C CA . ILE A 1 282 ? 34.13871 82.83114 98.73775 1.000 39.29167 282 ILE A CA 1
ATOM 3985 C C . ILE A 1 282 ? 34.80212 84.04819 99.36145 1.000 41.00784 282 ILE A C 1
ATOM 3986 O O . ILE A 1 282 ? 35.06522 85.04324 98.68092 1.000 42.42692 282 ILE A O 1
ATOM 4002 N N . CYS A 1 283 ? 35.06588 83.96893 100.66171 1.000 41.00515 283 CYS A N 1
ATOM 4003 C CA . CYS A 1 283 ? 35.55371 85.13047 101.39241 1.000 41.47979 283 CYS A CA 1
ATOM 4004 C C . CYS A 1 283 ? 36.00210 84.70385 102.78263 1.000 39.02646 283 CYS A C 1
ATOM 4005 O O . CYS A 1 283 ? 35.70770 83.59803 103.24395 1.000 39.28686 283 CYS A O 1
ATOM 4013 N N . SER A 1 284 ? 36.71968 85.60931 103.44431 1.000 38.37236 284 SER A N 1
ATOM 4014 C CA . SER A 1 284 ? 37.11782 85.46243 104.83372 1.000 38.38101 284 SER A CA 1
ATOM 4015 C C . SER A 1 284 ? 36.49897 86.58381 105.65847 1.000 39.98058 284 SER A C 1
ATOM 4016 O O . SER A 1 284 ? 36.16357 87.65334 105.14170 1.000 40.14648 284 SER A O 1
ATOM 4024 N N . GLU A 1 285 ? 36.34919 86.32453 106.95551 1.000 34.91551 285 GLU A N 1
ATOM 4025 C CA . GLU A 1 285 ? 35.87497 87.33562 107.89277 1.000 37.63417 285 GLU A CA 1
ATOM 4026 C C . GLU A 1 285 ? 36.15879 86.87131 109.31500 1.000 38.52471 285 GLU A C 1
ATOM 4027 O O . GLU A 1 285 ? 35.76778 85.76534 109.70426 1.000 37.14496 285 GLU A O 1
ATOM 4039 N N . GLY A 1 286 ? 36.83638 87.70884 110.09658 1.000 35.86645 286 GLY A N 1
ATOM 4040 C CA . GLY A 1 286 ? 37.35290 87.30489 111.38199 1.000 36.30000 286 GLY A CA 1
ATOM 4041 C C . GLY A 1 286 ? 36.53954 87.80177 112.56141 1.000 37.07850 286 GLY A C 1
ATOM 4042 O O . GLY A 1 286 ? 35.73155 88.72132 112.45345 1.000 33.03719 286 GLY A O 1
ATOM 4046 N N . VAL A 1 287 ? 36.76508 87.15008 113.70167 1.000 35.61227 287 VAL A N 1
ATOM 4047 C CA . VAL A 1 287 ? 36.26532 87.58900 114.99518 1.000 36.84771 287 VAL A CA 1
ATOM 4048 C C . VAL A 1 287 ? 37.43415 87.54873 115.97259 1.000 38.23057 287 VAL A C 1
ATOM 4049 O O . VAL A 1 287 ? 38.52560 87.07809 115.64992 1.000 36.58207 287 VAL A O 1
ATOM 4062 N N . ASP A 1 288 ? 37.19462 88.05379 117.17986 1.000 37.77373 288 ASP A N 1
ATOM 4063 C CA . ASP A 1 288 ? 38.23580 88.04844 118.19825 1.000 40.52678 288 ASP A CA 1
ATOM 4064 C C . ASP A 1 288 ? 38.72390 86.62596 118.44776 1.000 42.35324 288 ASP A C 1
ATOM 4065 O O . ASP A 1 288 ? 37.94759 85.66704 118.40810 1.000 37.94865 288 ASP A O 1
ATOM 4074 N N . ALA A 1 289 ? 40.02757 86.49458 118.70698 1.000 41.00017 289 ALA A N 1
ATOM 4075 C CA . ALA A 1 289 ? 40.61994 85.17061 118.86341 1.000 40.81742 289 ALA A CA 1
ATOM 4076 C C . ALA A 1 289 ? 40.03335 84.42477 120.05331 1.000 41.88570 289 ALA A C 1
ATOM 4077 O O . ALA A 1 289 ? 39.92255 83.19406 120.01967 1.000 43.61702 289 ALA A O 1
ATOM 4084 N N . LYS A 1 290 ? 39.65775 85.14323 121.11276 1.000 41.85987 290 LYS A N 1
ATOM 4085 C CA . LYS A 1 290 ? 39.11726 84.48543 122.29587 1.000 44.14865 290 LYS A CA 1
ATOM 4086 C C . LYS A 1 290 ? 37.81315 83.75688 122.00193 1.000 43.09544 290 LYS A C 1
ATOM 4087 O O . LYS A 1 290 ? 37.47406 82.80514 122.71402 1.000 43.69904 290 LYS A O 1
ATOM 4106 N N . VAL A 1 291 ? 37.08005 84.17731 120.97193 1.000 42.94370 291 VAL A N 1
ATOM 4107 C CA . VAL A 1 291 ? 35.83203 83.52917 120.58596 1.000 42.08004 291 VAL A CA 1
ATOM 4108 C C . VAL A 1 291 ? 35.86679 83.24842 119.08993 1.000 41.33769 291 VAL A C 1
ATOM 4109 O O . VAL A 1 291 ? 34.90455 83.53764 118.36925 1.000 36.43163 291 VAL A O 1
ATOM 4122 N N . MET A 1 292 ? 36.97894 82.68401 118.61102 1.000 39.92883 292 MET A N 1
ATOM 4123 C CA . MET A 1 292 ? 37.10512 82.40236 117.18571 1.000 38.44391 292 MET A CA 1
ATOM 4124 C C . MET A 1 292 ? 36.01803 81.45906 116.68702 1.000 37.84530 292 MET A C 1
ATOM 4125 O O . MET A 1 292 ? 35.75229 81.42267 115.48097 1.000 37.79253 292 MET A O 1
ATOM 4139 N N . GLY A 1 293 ? 35.38232 80.70017 117.58292 1.000 37.59977 293 GLY A N 1
ATOM 4140 C CA . GLY A 1 293 ? 34.33517 79.78776 117.15730 1.000 37.99355 293 GLY A CA 1
ATOM 4141 C C . GLY A 1 293 ? 33.14728 80.48809 116.52865 1.000 38.16231 293 GLY A C 1
ATOM 4142 O O . GLY A 1 293 ? 32.43647 79.89753 115.71073 1.000 38.12852 293 GLY A O 1
ATOM 4146 N N . LEU A 1 294 ? 32.91205 81.74804 116.89466 1.000 37.65051 294 LEU A N 1
ATOM 4147 C CA . LEU A 1 294 ? 31.79854 82.50888 116.34208 1.000 38.26761 294 LEU A CA 1
ATOM 4148 C C . LEU A 1 294 ? 32.04580 82.97519 114.91347 1.000 38.89215 294 LEU A C 1
ATOM 4149 O O . LEU A 1 294 ? 31.16570 83.62056 114.33408 1.000 43.75294 294 LEU A O 1
ATOM 4165 N N . GLY A 1 295 ? 33.20600 82.66301 114.33885 1.000 38.85201 295 GLY A N 1
ATOM 4166 C CA . GLY A 1 295 ? 33.57672 83.13013 113.02384 1.000 38.53230 295 GLY A CA 1
ATOM 4167 C C . GLY A 1 295 ? 32.49534 82.96911 111.97341 1.000 38.91523 295 GLY A C 1
ATOM 4168 O O . GLY A 1 295 ? 32.15064 83.91825 111.26313 1.000 38.66670 295 GLY A O 1
ATOM 4172 N N . PRO A 1 296 ? 31.94223 81.76141 111.84398 1.000 35.86442 296 PRO A N 1
ATOM 4173 C CA . PRO A 1 296 ? 30.93906 81.53203 110.78995 1.000 38.82248 296 PRO A CA 1
ATOM 4174 C C . PRO A 1 296 ? 29.77762 82.51006 110.82658 1.000 40.05726 296 PRO A C 1
ATOM 4175 O O . PRO A 1 296 ? 29.18616 82.79729 109.77800 1.000 38.20302 296 PRO A O 1
ATOM 4186 N N . ALA A 1 297 ? 29.43460 83.04023 112.00095 1.000 40.48565 297 ALA A N 1
ATOM 4187 C CA . ALA A 1 297 ? 28.30526 83.95402 112.10765 1.000 42.89623 297 ALA A CA 1
ATOM 4188 C C . ALA A 1 297 ? 28.55471 85.28901 111.41732 1.000 42.75316 297 ALA A C 1
ATOM 4189 O O . ALA A 1 297 ? 27.59613 86.03748 111.19930 1.000 44.15746 297 ALA A O 1
ATOM 4196 N N . VAL A 1 298 ? 29.80316 85.60788 111.07606 1.000 41.38248 298 VAL A N 1
ATOM 4197 C CA . VAL A 1 298 ? 30.10370 86.78992 110.28634 1.000 44.06303 298 VAL A CA 1
ATOM 4198 C C . VAL A 1 298 ? 30.50759 86.44034 108.85776 1.000 43.96373 298 VAL A C 1
ATOM 4199 O O . VAL A 1 298 ? 30.28072 87.24803 107.94907 1.000 44.23171 298 VAL A O 1
ATOM 4212 N N . ALA A 1 299 ? 31.08302 85.25832 108.62967 1.000 42.32145 299 ALA A N 1
ATOM 4213 C CA . ALA A 1 299 ? 31.52262 84.88543 107.29066 1.000 40.01099 299 ALA A CA 1
ATOM 4214 C C . ALA A 1 299 ? 30.35581 84.43957 106.41807 1.000 37.97974 299 ALA A C 1
ATOM 4215 O O . ALA A 1 299 ? 30.33578 84.72247 105.21499 1.000 37.41074 299 ALA A O 1
ATOM 4222 N N . MET A 1 300 ? 29.37511 83.74190 107.00057 1.000 39.67390 300 MET A N 1
ATOM 4223 C CA . MET A 1 300 ? 28.25400 83.26511 106.19231 1.000 39.90595 300 MET A CA 1
ATOM 4224 C C . MET A 1 300 ? 27.38926 84.41580 105.69580 1.000 39.26353 300 MET A C 1
ATOM 4225 O O . MET A 1 300 ? 27.09676 84.46268 104.48795 1.000 40.36874 300 MET A O 1
ATOM 4239 N N . PRO A 1 301 ? 26.95351 85.36373 106.53202 1.000 40.63216 301 PRO A N 1
ATOM 4240 C CA . PRO A 1 301 ? 26.18038 86.49409 105.98873 1.000 42.46217 301 PRO A CA 1
ATOM 4241 C C . PRO A 1 301 ? 26.96602 87.32760 104.99184 1.000 39.71767 301 PRO A C 1
ATOM 4242 O O . PRO A 1 301 ? 26.37586 87.88173 104.05590 1.000 42.50719 301 PRO A O 1
ATOM 4253 N N . LYS A 1 302 ? 28.28473 87.43246 105.16351 1.000 40.30199 302 LYS A N 1
ATOM 4254 C CA . LYS A 1 302 ? 29.09256 88.22410 104.24216 1.000 38.09418 302 LYS A CA 1
ATOM 4255 C C . LYS A 1 302 ? 29.11396 87.59974 102.85187 1.000 40.64596 302 LYS A C 1
ATOM 4256 O O . LYS A 1 302 ? 28.79518 88.26380 101.85845 1.000 41.82136 302 LYS A O 1
ATOM 4275 N N . VAL A 1 303 ? 29.49668 86.32334 102.75707 1.000 38.40892 303 VAL A N 1
ATOM 4276 C CA . VAL A 1 303 ? 29.56396 85.67902 101.44872 1.000 36.73157 303 VAL A CA 1
ATOM 4277 C C . VAL A 1 303 ? 28.18704 85.64036 100.80314 1.000 39.47400 303 VAL A C 1
ATOM 4278 O O . VAL A 1 303 ? 28.06390 85.73175 99.57538 1.000 38.03484 303 VAL A O 1
ATOM 4291 N N . LEU A 1 304 ? 27.13182 85.50995 101.60857 1.000 40.90938 304 LEU A N 1
ATOM 4292 C CA . LEU A 1 304 ? 25.78030 85.57360 101.06379 1.000 42.46207 304 LEU A CA 1
ATOM 4293 C C . LEU A 1 304 ? 25.50146 86.95153 100.47563 1.000 39.50433 304 LEU A C 1
ATOM 4294 O O . LEU A 1 304 ? 25.00785 87.07125 99.34847 1.000 41.67083 304 LEU A O 1
ATOM 4310 N N . LYS A 1 305 ? 25.82561 88.00882 101.22372 1.000 39.37356 305 LYS A N 1
ATOM 4311 C CA . LYS A 1 305 ? 25.66635 89.35936 100.69431 1.000 42.06822 305 LYS A CA 1
ATOM 4312 C C . LYS A 1 305 ? 26.54796 89.57475 99.47029 1.000 41.96624 305 LYS A C 1
ATOM 4313 O O . LYS A 1 305 ? 26.11719 90.18549 98.48493 1.000 41.24292 305 LYS A O 1
ATOM 4317 N N . GLN A 1 306 ? 27.78676 89.07583 99.51297 1.000 38.98236 306 GLN A N 1
ATOM 4318 C CA . GLN A 1 306 ? 28.68691 89.22455 98.37397 1.000 42.26802 306 GLN A CA 1
ATOM 4319 C C . GLN A 1 306 ? 28.09193 88.63452 97.10196 1.000 42.70562 306 GLN A C 1
ATOM 4320 O O . GLN A 1 306 ? 28.31992 89.16225 96.00720 1.000 42.97010 306 GLN A O 1
ATOM 4334 N N . ALA A 1 307 ? 27.33051 87.54932 97.22204 1.000 42.91697 307 ALA A N 1
ATOM 4335 C CA . ALA A 1 307 ? 26.83476 86.80975 96.07072 1.000 44.03064 307 ALA A CA 1
ATOM 4336 C C . ALA A 1 307 ? 25.40296 87.16487 95.69666 1.000 44.28594 307 ALA A C 1
ATOM 4337 O O . ALA A 1 307 ? 24.86212 86.57965 94.75282 1.000 43.02125 307 ALA A O 1
ATOM 4344 N N . GLY A 1 308 ? 24.77866 88.10745 96.39775 1.000 46.60245 308 GLY A N 1
ATOM 4345 C CA . GLY A 1 308 ? 23.37619 88.37737 96.16432 1.000 44.98982 308 GLY A CA 1
ATOM 4346 C C . GLY A 1 308 ? 22.45013 87.26513 96.59308 1.000 47.41422 308 GLY A C 1
ATOM 4347 O O . GLY A 1 308 ? 21.26912 87.28583 96.23428 1.000 43.50164 308 GLY A O 1
ATOM 4351 N N . TRP A 1 309 ? 22.95257 86.28941 97.34379 1.000 44.60459 309 TRP A N 1
ATOM 4352 C CA . TRP A 1 309 ? 22.14266 85.18574 97.83161 1.000 45.73111 309 TRP A CA 1
ATOM 4353 C C . TRP A 1 309 ? 21.62078 85.49517 99.22663 1.000 45.98872 309 TRP A C 1
ATOM 4354 O O . TRP A 1 309 ? 22.32480 86.08692 100.05036 1.000 45.82595 309 TRP A O 1
ATOM 4375 N N . LYS A 1 310 ? 20.38186 85.09675 99.48125 1.000 42.75461 310 LYS A N 1
ATOM 4376 C CA . LYS A 1 310 ? 19.86519 85.01306 100.83631 1.000 48.09555 310 LYS A CA 1
ATOM 4377 C C . LYS A 1 310 ? 20.13769 83.61769 101.38976 1.000 50.43496 310 LYS A C 1
ATOM 4378 O O . LYS A 1 310 ? 20.37072 82.66277 100.64433 1.000 49.62517 310 LYS A O 1
ATOM 4382 N N . TYR A 1 311 ? 20.11562 83.50786 102.71867 1.000 50.58512 311 TYR A N 1
ATOM 4383 C CA . TYR A 1 311 ? 20.38597 82.21693 103.34194 1.000 52.16874 311 TYR A CA 1
ATOM 4384 C C . TYR A 1 311 ? 19.44805 81.14060 102.80821 1.000 54.44681 311 TYR A C 1
ATOM 4385 O O . TYR A 1 311 ? 19.85332 79.98507 102.63398 1.000 51.39659 311 TYR A O 1
ATOM 4403 N N . GLU A 1 312 ? 18.18985 81.50176 102.53886 1.000 53.90843 312 GLU A N 1
ATOM 4404 C CA . GLU A 1 312 ? 17.20916 80.51725 102.09525 1.000 57.41663 312 GLU A CA 1
ATOM 4405 C C . GLU A 1 312 ? 17.56865 79.91036 100.74596 1.000 55.63280 312 GLU A C 1
ATOM 4406 O O . GLU A 1 312 ? 17.13534 78.79231 100.44663 1.000 54.08742 312 GLU A O 1
ATOM 4418 N N . ASP A 1 313 ? 18.34808 80.61956 99.92627 1.000 54.04097 313 ASP A N 1
ATOM 4419 C CA . ASP A 1 313 ? 18.68192 80.10915 98.60146 1.000 53.98797 313 ASP A CA 1
ATOM 4420 C C . ASP A 1 313 ? 19.53552 78.84995 98.67759 1.000 48.90330 313 ASP A C 1
ATOM 4421 O O . ASP A 1 313 ? 19.48320 78.01358 97.76870 1.000 46.43782 313 ASP A O 1
ATOM 4430 N N . VAL A 1 314 ? 20.31699 78.69401 99.74162 1.000 48.60869 314 VAL A N 1
ATOM 4431 C CA . VAL A 1 314 ? 21.23575 77.56655 99.86176 1.000 49.47530 314 VAL A CA 1
ATOM 4432 C C . VAL A 1 314 ? 20.44890 76.32924 100.27582 1.000 48.43176 314 VAL A C 1
ATOM 4433 O O . VAL A 1 314 ? 19.75822 76.33223 101.30019 1.000 46.46004 314 VAL A O 1
ATOM 4446 N N . ASP A 1 315 ? 20.56224 75.26320 99.47984 1.000 49.08109 315 ASP A N 1
ATOM 4447 C CA . ASP A 1 315 ? 19.82443 74.03578 99.75240 1.000 49.88547 315 ASP A CA 1
ATOM 4448 C C . ASP A 1 315 ? 20.44522 73.22080 100.88002 1.000 53.86219 315 ASP A C 1
ATOM 4449 O O . ASP A 1 315 ? 19.72607 72.50371 101.58507 1.000 50.76139 315 ASP A O 1
ATOM 4458 N N . TYR A 1 316 ? 21.76152 73.30395 101.06253 1.000 49.86365 316 TYR A N 1
ATOM 4459 C CA . TYR A 1 316 ? 22.43714 72.49202 102.06460 1.000 51.12937 316 TYR A CA 1
ATOM 4460 C C . TYR A 1 316 ? 23.73467 73.17387 102.47311 1.000 52.53803 316 TYR A C 1
ATOM 4461 O O . TYR A 1 316 ? 24.41982 73.76738 101.63622 1.000 48.96766 316 TYR A O 1
ATOM 4479 N N . TRP A 1 317 ? 24.06318 73.07827 103.76086 1.000 51.94475 317 TRP A N 1
ATOM 4480 C CA . TRP A 1 317 ? 25.27857 73.65329 104.31781 1.000 49.35979 317 TRP A CA 1
ATOM 4481 C C . TRP A 1 317 ? 26.14930 72.55706 104.91285 1.000 48.49925 317 TRP A C 1
ATOM 4482 O O . TRP A 1 317 ? 25.63968 71.58080 105.47200 1.000 48.49226 317 TRP A O 1
ATOM 4503 N N . GLU A 1 318 ? 27.46284 72.72856 104.79542 1.000 46.60635 318 GLU A N 1
ATOM 4504 C CA . GLU A 1 318 ? 28.43916 71.95811 105.56270 1.000 46.46681 318 GLU A CA 1
ATOM 4505 C C . GLU A 1 318 ? 29.17272 72.96125 106.44781 1.000 41.58049 318 GLU A C 1
ATOM 4506 O O . GLU A 1 318 ? 30.04578 73.69565 105.97458 1.000 41.45418 318 GLU A O 1
ATOM 4518 N N . VAL A 1 319 ? 28.80100 73.00497 107.72313 1.000 42.11958 319 VAL A N 1
ATOM 4519 C CA . VAL A 1 319 ? 29.37973 73.92536 108.69522 1.000 40.01983 31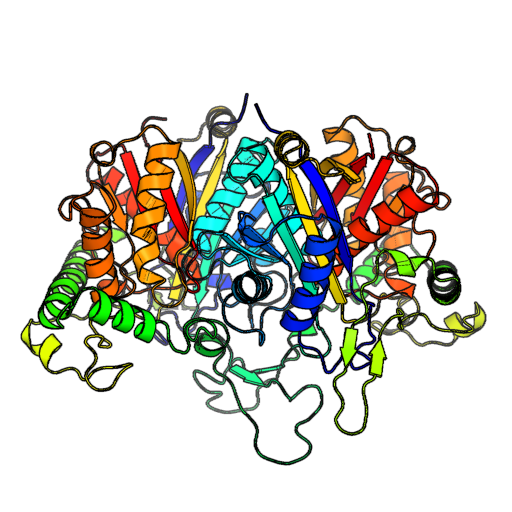9 VAL A CA 1
ATOM 4520 C C . VAL A 1 319 ? 30.11340 73.08408 109.72848 1.000 40.36041 319 VAL A C 1
ATOM 4521 O O . VAL A 1 319 ? 29.48336 72.38128 110.52843 1.000 35.63176 319 VAL A O 1
ATOM 4534 N N . ASN A 1 320 ? 31.44314 73.15379 109.71646 1.000 38.55970 320 ASN A N 1
ATOM 4535 C CA . ASN A 1 320 ? 32.23795 72.31673 110.60362 1.000 38.20797 320 ASN A CA 1
ATOM 4536 C C . ASN A 1 320 ? 31.90517 72.60626 112.06155 1.000 40.60719 320 ASN A C 1
ATOM 4537 O O . ASN A 1 320 ? 31.72809 73.76098 112.46105 1.000 39.09535 320 ASN A O 1
ATOM 4548 N N . GLU A 1 321 ? 31.81449 71.54048 112.85569 1.000 42.06901 321 GLU A N 1
ATOM 4549 C CA . GLU A 1 321 ? 31.61822 71.63774 114.29991 1.000 39.23923 321 GLU A CA 1
ATOM 4550 C C . GLU A 1 321 ? 32.98429 71.48765 114.96037 1.000 38.57440 321 GLU A C 1
ATOM 4551 O O . GLU A 1 321 ? 33.48050 70.37194 115.13656 1.000 38.20350 321 GLU A O 1
ATOM 4563 N N . ALA A 1 322 ? 33.59975 72.61480 115.31884 1.000 38.05446 322 ALA A N 1
ATOM 4564 C CA . ALA A 1 322 ? 34.83539 72.54896 116.09003 1.000 38.01647 322 ALA A CA 1
ATOM 4565 C C . ALA A 1 322 ? 34.55638 72.09365 117.51576 1.000 38.33647 322 ALA A C 1
ATOM 4566 O O . ALA A 1 322 ? 35.27457 71.24383 118.05588 1.000 35.95514 322 ALA A O 1
ATOM 4573 N N . PHE A 1 323 ? 33.51708 72.64883 118.13740 1.000 32.51820 323 PHE A N 1
ATOM 4574 C CA . PHE A 1 323 ? 33.10437 72.26842 119.48010 1.000 36.07829 323 PHE A CA 1
ATOM 4575 C C . PHE A 1 323 ? 31.59817 72.46002 119.59083 1.000 38.94219 323 PHE A C 1
ATOM 4576 O O . PHE A 1 323 ? 31.02723 73.36168 118.97148 1.000 35.45679 323 PHE A O 1
ATOM 4593 N N . ALA A 1 324 ? 30.95540 71.59539 120.37934 1.000 37.42748 324 ALA A N 1
ATOM 4594 C CA . ALA A 1 324 ? 29.50522 71.67856 120.52309 1.000 40.23968 324 ALA A CA 1
ATOM 4595 C C . ALA A 1 324 ? 29.08023 73.06006 121.00590 1.000 40.63180 324 ALA A C 1
ATOM 4596 O O . ALA A 1 324 ? 28.11355 73.63571 120.49254 1.000 42.26909 324 ALA A O 1
ATOM 4603 N N . ALA A 1 325 ? 29.79295 73.61120 121.99098 1.000 38.16486 325 ALA A N 1
ATOM 4604 C CA . ALA A 1 325 ? 29.49162 74.96397 122.44671 1.000 43.65158 325 ALA A CA 1
ATOM 4605 C C . ALA A 1 325 ? 29.70490 75.97808 121.32935 1.000 42.53183 325 ALA A C 1
ATOM 4606 O O . ALA A 1 325 ? 28.94855 76.94960 121.20853 1.000 41.35571 325 ALA A O 1
ATOM 4613 N N . GLN A 1 326 ? 30.72753 75.76290 120.49734 1.000 36.37042 326 GLN A N 1
ATOM 4614 C CA . GLN A 1 326 ? 31.01228 76.68901 119.40477 1.000 39.86145 326 GLN A CA 1
ATOM 4615 C C . GLN A 1 326 ? 29.85217 76.74502 118.41854 1.000 40.65864 326 GLN A C 1
ATOM 4616 O O . GLN A 1 326 ? 29.43090 77.82861 117.99721 1.000 38.82096 326 GLN A O 1
ATOM 4630 N N . VAL A 1 327 ? 29.32382 75.58138 118.03450 1.000 40.65906 327 VAL A N 1
ATOM 4631 C CA . VAL A 1 327 ? 28.20200 75.55085 117.10022 1.000 40.28514 327 VAL A CA 1
ATOM 4632 C C . VAL A 1 327 ? 26.97289 76.19716 117.72565 1.000 41.61803 327 VAL A C 1
ATOM 4633 O O . VAL A 1 327 ? 26.27128 76.98542 117.08052 1.000 44.07950 327 VAL A O 1
ATOM 4646 N N . LEU A 1 328 ? 26.69100 75.87571 118.99086 1.000 42.15068 328 LEU A N 1
ATOM 4647 C CA . LEU A 1 328 ? 25.54124 76.47377 119.66038 1.000 46.69342 328 LEU A CA 1
ATOM 4648 C C . LEU A 1 328 ? 25.69937 77.98289 119.79028 1.000 46.93387 328 LEU A C 1
ATOM 4649 O O . LEU A 1 328 ? 24.70063 78.70854 119.85400 1.000 46.11619 328 LEU A O 1
ATOM 4665 N N . GLY A 1 329 ? 26.93611 78.47329 119.82672 1.000 43.58737 329 GLY A N 1
ATOM 4666 C CA . GLY A 1 329 ? 27.18171 79.90188 119.80984 1.000 45.97182 329 GLY A CA 1
ATOM 4667 C C . GLY A 1 329 ? 26.98252 80.49056 118.42814 1.000 46.65676 329 GLY A C 1
ATOM 4668 O O . GLY A 1 329 ? 26.48726 81.61289 118.28539 1.000 48.06665 329 GLY A O 1
ATOM 4672 N N . VAL A 1 330 ? 27.36617 79.73463 117.39694 1.000 44.69354 330 VAL A N 1
ATOM 4673 C CA . VAL A 1 330 ? 27.16339 80.19507 116.02690 1.000 43.82660 330 VAL A CA 1
ATOM 4674 C C . VAL A 1 330 ? 25.67753 80.23217 115.69506 1.000 49.30117 330 VAL A C 1
ATOM 4675 O O . VAL A 1 330 ? 25.19082 81.17705 115.06265 1.000 46.84245 330 VAL A O 1
ATOM 4688 N N . VAL A 1 331 ? 24.93664 79.20149 116.10837 1.000 47.52669 331 VAL A N 1
ATOM 4689 C CA . VAL A 1 331 ? 23.49163 79.17922 115.89929 1.000 50.05750 331 VAL A CA 1
ATOM 4690 C C . VAL A 1 331 ? 22.85284 80.44572 116.44821 1.000 54.49304 331 VAL A C 1
ATOM 4691 O O . VAL A 1 331 ? 21.89230 80.97189 115.87531 1.000 56.39932 331 VAL A O 1
ATOM 4704 N N . ARG A 1 332 ? 23.38386 80.96247 117.55592 1.000 53.29167 332 ARG A N 1
ATOM 4705 C CA . ARG A 1 332 ? 22.74593 82.05029 118.28623 1.000 55.25522 332 ARG A CA 1
ATOM 4706 C C . ARG A 1 332 ? 23.21011 83.42089 117.80316 1.000 59.32388 332 ARG A C 1
ATOM 4707 O O . ARG A 1 332 ? 22.38022 84.30075 117.55253 1.000 60.22529 332 ARG A O 1
ATOM 4728 N N . MET A 1 333 ? 24.52413 83.62806 117.68019 1.000 54.94438 333 MET A N 1
ATOM 4729 C CA . MET A 1 333 ? 25.01015 84.87385 117.09562 1.000 57.63204 333 MET A CA 1
ATOM 4730 C C . MET A 1 333 ? 24.35128 85.12050 115.74574 1.000 58.93749 333 MET A C 1
ATOM 4731 O O . MET A 1 333 ? 24.04770 86.26489 115.38820 1.000 61.61237 333 MET A O 1
ATOM 4745 N N . LEU A 1 334 ? 24.11581 84.04880 114.98451 1.000 54.66970 334 LEU A N 1
ATOM 4746 C CA . LEU A 1 334 ? 23.37915 84.17264 113.73316 1.000 56.82623 334 LEU A CA 1
ATOM 4747 C C . LEU A 1 334 ? 21.95466 84.65369 113.97171 1.000 58.92237 334 LEU A C 1
ATOM 4748 O O . LEU A 1 334 ? 21.38480 85.34981 113.12473 1.000 58.71098 334 LEU A O 1
ATOM 4764 N N . LYS A 1 335 ? 21.36079 84.28812 115.10949 1.000 59.31065 335 LYS A N 1
ATOM 4765 C CA . LYS A 1 335 ? 20.00453 84.72897 115.41434 1.000 63.35222 335 LYS A CA 1
ATOM 4766 C C . LYS A 1 335 ? 19.98033 86.17065 115.90555 1.000 61.37707 335 LYS A C 1
ATOM 4767 O O . LYS A 1 335 ? 19.10501 86.94918 115.51188 1.000 62.49482 335 LYS A O 1
ATOM 4786 N N . GLU A 1 336 ? 20.93391 86.54229 116.76045 1.000 62.37962 336 GLU A N 1
ATOM 4787 C CA . GLU A 1 336 ? 20.87387 87.83494 117.43279 1.000 64.54221 336 GLU A CA 1
ATOM 4788 C C . GLU A 1 336 ? 21.38225 88.96057 116.53913 1.000 64.55962 336 GLU A C 1
ATOM 4789 O O . GLU A 1 336 ? 20.68663 89.96212 116.33743 1.000 62.87525 336 GLU A O 1
ATOM 4801 N N . GLU A 1 337 ? 22.59101 88.81461 115.99488 1.000 63.47912 337 GLU A N 1
ATOM 4802 C CA . GLU A 1 337 ? 23.19906 89.86647 115.18906 1.000 66.71196 337 GLU A CA 1
ATOM 4803 C C . GLU A 1 337 ? 22.95484 89.69854 113.69609 1.000 65.95557 337 GLU A C 1
ATOM 4804 O O . GLU A 1 337 ? 23.06696 90.68012 112.95288 1.000 65.97818 337 GLU A O 1
ATOM 4816 N N . ALA A 1 338 ? 22.63475 88.49293 113.24205 1.000 62.71105 338 ALA A N 1
ATOM 4817 C CA . ALA A 1 338 ? 22.15542 88.25396 111.89001 1.000 63.52358 338 ALA A CA 1
ATOM 4818 C C . ALA A 1 338 ? 20.68889 87.84212 111.94721 1.000 60.64137 338 ALA A C 1
ATOM 4819 O O . ALA A 1 338 ? 20.12903 87.59132 113.01821 1.000 66.06334 338 ALA A O 1
ATOM 4826 N N . GLY A 1 339 ? 20.06210 87.77851 110.77726 1.000 53.69284 339 GLY A N 1
ATOM 4827 C CA . GLY A 1 339 ? 18.66126 87.41098 110.70814 1.000 50.51921 339 GLY A CA 1
ATOM 4828 C C . GLY A 1 339 ? 18.45753 85.94304 110.40158 1.000 52.99741 339 GLY A C 1
ATOM 4829 O O . GLY A 1 339 ? 17.44031 85.56010 109.81626 1.000 55.40363 339 GLY A O 1
ATOM 4833 N N . ILE A 1 340 ? 19.41044 85.10743 110.80631 1.000 52.79828 340 ILE A N 1
ATOM 4834 C CA . ILE A 1 340 ? 19.46569 83.71050 110.39478 1.000 53.50157 340 ILE A CA 1
ATOM 4835 C C . ILE A 1 340 ? 19.08545 82.82051 111.56846 1.000 55.93011 340 ILE A C 1
ATOM 4836 O O . ILE A 1 340 ? 19.67798 82.91672 112.65025 1.000 57.23367 340 ILE A O 1
ATOM 4852 N N . GLU A 1 341 ? 18.09699 81.95626 111.35033 1.000 57.61321 341 GLU A N 1
ATOM 4853 C CA . GLU A 1 341 ? 17.83947 80.80639 112.20973 1.000 57.05904 341 GLU A CA 1
ATOM 4854 C C . GLU A 1 341 ? 18.43336 79.59245 111.50228 1.000 54.88671 341 GLU A C 1
ATOM 4855 O O . GLU A 1 341 ? 17.89051 79.12863 110.49422 1.000 53.48197 341 GLU A O 1
ATOM 4867 N N . LEU A 1 342 ? 19.55547 79.09321 112.01397 1.000 52.85158 342 LEU A N 1
ATOM 4868 C CA . LEU A 1 342 ? 20.29377 78.04897 111.31276 1.000 52.61872 342 LEU A CA 1
ATOM 4869 C C . LEU A 1 342 ? 19.42232 76.81262 111.13185 1.000 47.81451 342 LEU A C 1
ATOM 4870 O O . LEU A 1 342 ? 18.92972 76.23869 112.10774 1.000 53.21043 342 LEU A O 1
ATOM 4886 N N . ASP A 1 343 ? 19.23719 76.40461 109.87759 1.000 48.75748 343 ASP A N 1
ATOM 4887 C CA . ASP A 1 343 ? 18.36054 75.28737 109.53018 1.000 51.93769 343 ASP A CA 1
ATOM 4888 C C . ASP A 1 343 ? 19.17332 74.00018 109.58261 1.000 50.72085 343 ASP A C 1
ATOM 4889 O O . ASP A 1 343 ? 19.88887 73.66282 108.63620 1.000 49.35993 343 ASP A O 1
ATOM 4898 N N . PHE A 1 344 ? 19.05465 73.26841 110.69227 1.000 49.27947 344 PHE A N 1
ATOM 4899 C CA . PHE A 1 344 ? 19.80748 72.02965 110.84146 1.000 50.50237 344 PHE A CA 1
ATOM 4900 C C . PHE A 1 344 ? 19.26331 70.91336 109.96162 1.000 48.02330 344 PHE A C 1
ATOM 4901 O O . PHE A 1 344 ? 19.97159 69.92953 109.72446 1.000 47.51614 344 PHE A O 1
ATOM 4918 N N . SER A 1 345 ? 18.02735 71.03920 109.47446 1.000 48.40557 345 SER A N 1
ATOM 4919 C CA . SER A 1 345 ? 17.52022 70.08703 108.49499 1.000 50.01796 345 SER A CA 1
ATOM 4920 C C . SER A 1 345 ? 18.23377 70.21816 107.15720 1.000 49.44629 345 SER A C 1
ATOM 4921 O O . SER A 1 345 ? 18.18102 69.28746 106.34583 1.000 48.15532 345 SER A O 1
ATOM 4929 N N . LYS A 1 346 ? 18.89029 71.35389 106.91143 1.000 49.71133 346 LYS A N 1
ATOM 4930 C CA . LYS A 1 346 ? 19.67261 71.58540 105.70397 1.000 51.16998 346 LYS A CA 1
ATOM 4931 C C . LYS A 1 346 ? 21.13988 71.83341 106.04131 1.000 47.98271 346 LYS A C 1
ATOM 4932 O O . LYS A 1 346 ? 21.84401 72.52654 105.30455 1.000 51.96446 346 LYS A O 1
ATOM 4951 N N . THR A 1 347 ? 21.61201 71.27738 107.15612 1.000 49.76543 347 THR A N 1
ATOM 4952 C CA . THR A 1 347 ? 22.97670 71.51184 107.60965 1.000 48.61552 347 THR A CA 1
ATOM 4953 C C . THR A 1 347 ? 23.51735 70.25080 108.26462 1.000 48.59818 347 THR A C 1
ATOM 4954 O O . THR A 1 347 ? 22.88118 69.69815 109.16685 1.000 47.67460 347 THR A O 1
ATOM 4965 N N . ASN A 1 348 ? 24.68642 69.80701 107.80592 1.000 46.74674 348 ASN A N 1
ATOM 4966 C CA . ASN A 1 348 ? 25.41765 68.69106 108.40413 1.000 46.39888 348 ASN A CA 1
ATOM 4967 C C . ASN A 1 348 ? 24.49466 67.49240 108.64411 1.000 46.08187 348 ASN A C 1
ATOM 4968 O O . ASN A 1 348 ? 24.14422 67.14212 109.77184 1.000 43.20325 348 ASN A O 1
ATOM 4979 N N . HIS A 1 349 ? 24.11886 66.86291 107.52779 1.000 47.04370 349 HIS A N 1
ATOM 4980 C CA . HIS A 1 349 ? 23.22769 65.70974 107.59164 1.000 48.77839 349 HIS A CA 1
ATOM 4981 C C . HIS A 1 349 ? 23.94553 64.48246 108.13799 1.000 49.33634 349 HIS A C 1
ATOM 4982 O O . HIS A 1 349 ? 23.34771 63.67777 108.86268 1.000 42.33619 349 HIS A O 1
ATOM 4997 N N . ASN A 1 350 ? 25.22820 64.32858 107.80851 1.000 48.01896 350 ASN A N 1
ATOM 4998 C CA . ASN A 1 350 ? 25.93652 63.07805 108.04452 1.000 46.95218 350 ASN A CA 1
ATOM 4999 C C . ASN A 1 350 ? 27.11248 63.25838 108.99374 1.000 44.81195 350 ASN A C 1
ATOM 5000 O O . ASN A 1 350 ? 28.22545 62.81045 108.70224 1.000 44.70282 350 ASN A O 1
ATOM 5011 N N . GLY A 1 351 ? 26.87613 63.89714 110.13510 1.000 46.08515 351 GLY A N 1
ATOM 5012 C CA . GLY A 1 351 ? 27.93434 64.11785 111.09888 1.000 40.32141 351 GLY A CA 1
ATOM 5013 C C . GLY A 1 351 ? 28.93395 65.14899 110.62102 1.000 43.14493 351 GLY A C 1
ATOM 5014 O O . GLY A 1 351 ? 29.09929 65.34866 109.41376 1.000 41.99030 351 GLY A O 1
ATOM 5018 N N . SER A 1 352 ? 29.60642 65.81326 111.55951 1.000 43.05609 352 SER A N 1
ATOM 5019 C CA . SER A 1 352 ? 30.58343 66.83749 111.21320 1.000 42.61962 352 SER A CA 1
ATOM 5020 C C . SER A 1 352 ? 31.83855 66.69096 112.06639 1.000 40.24088 352 SER A C 1
ATOM 5021 O O . SER A 1 352 ? 32.23021 65.57182 112.41280 1.000 40.13971 352 SER A O 1
ATOM 5029 N N . GLY A 1 353 ? 32.46832 67.81529 112.41583 1.000 43.15948 353 GLY A N 1
ATOM 5030 C CA . GLY A 1 353 ? 33.75919 67.75548 113.08460 1.000 39.96813 353 GLY A CA 1
ATOM 5031 C C . GLY A 1 353 ? 33.74092 66.92552 114.35363 1.000 39.54635 353 GLY A C 1
ATOM 5032 O O . GLY A 1 353 ? 34.71856 66.24511 114.67489 1.000 36.74657 353 GLY A O 1
ATOM 5036 N N . ILE A 1 354 ? 32.63534 66.97295 115.09785 1.000 40.76938 354 ILE A N 1
ATOM 503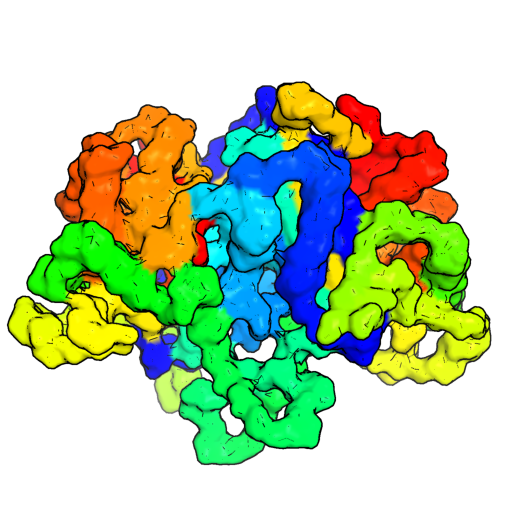7 C CA . ILE A 1 354 ? 32.57252 66.23510 116.35535 1.000 39.74894 354 ILE A CA 1
ATOM 5038 C C . ILE A 1 354 ? 32.45975 64.73906 116.09129 1.000 40.80504 354 ILE A C 1
ATOM 5039 O O . ILE A 1 354 ? 33.13429 63.92859 116.73746 1.000 41.37780 354 ILE A O 1
ATOM 5055 N N . GLY A 1 355 ? 31.61622 64.34846 115.14025 1.000 42.97982 355 GLY A N 1
ATOM 5056 C CA . GLY A 1 355 ? 31.39286 62.94385 114.86474 1.000 41.47358 355 GLY A CA 1
ATOM 5057 C C . GLY A 1 355 ? 32.43580 62.32832 113.95560 1.000 37.96448 355 GLY A C 1
ATOM 5058 O O . GLY A 1 355 ? 32.90579 61.21464 114.20662 1.000 39.04413 355 GLY A O 1
ATOM 5062 N N . LEU A 1 356 ? 32.80899 63.04338 112.89448 1.000 36.04773 356 LEU A N 1
ATOM 5063 C CA . LEU A 1 356 ? 33.73607 62.51572 111.90299 1.000 40.95311 356 LEU A CA 1
ATOM 5064 C C . LEU A 1 356 ? 35.18072 62.93432 112.13568 1.000 39.03585 356 LEU A C 1
ATOM 5065 O O . LEU A 1 356 ? 36.08353 62.32799 111.54871 1.000 39.01435 356 LEU A O 1
ATOM 5081 N N . GLY A 1 357 ? 35.42215 63.94395 112.96274 1.000 37.51716 357 GLY A N 1
ATOM 5082 C CA . GLY A 1 357 ? 36.76488 64.40075 113.24992 1.000 36.29462 357 GLY A CA 1
ATOM 5083 C C . GLY A 1 357 ? 37.10400 65.68558 112.51443 1.000 35.26954 357 GLY A C 1
ATOM 5084 O O . GLY A 1 357 ? 36.39179 66.14371 111.61753 1.000 35.71781 357 GLY A O 1
ATOM 5088 N N . HIS A 1 358 ? 38.23456 66.26822 112.90986 1.000 33.46062 358 HIS A N 1
ATOM 5089 C CA . HIS A 1 358 ? 38.68592 67.56456 112.40524 1.000 32.71663 358 HIS A CA 1
ATOM 5090 C C . HIS A 1 358 ? 40.14847 67.45302 111.99710 1.000 32.09483 358 HIS A C 1
ATOM 5091 O O . HIS A 1 358 ? 41.04735 67.86633 112.74180 1.000 29.73526 358 HIS A O 1
ATOM 5105 N N . PRO A 1 359 ? 40.42668 66.88176 110.81864 1.000 31.76067 359 PRO A N 1
ATOM 5106 C CA . PRO A 1 359 ? 41.79701 66.91650 110.28829 1.000 30.71473 359 PRO A CA 1
ATOM 5107 C C . PRO A 1 359 ? 42.12857 68.30479 109.76747 1.000 33.33577 359 PRO A C 1
ATOM 5108 O O . PRO A 1 359 ? 41.89838 68.61096 108.59290 1.000 29.83303 359 PRO A O 1
ATOM 5119 N N . VAL A 1 360 ? 42.68788 69.13668 110.64695 1.000 31.61114 360 VAL A N 1
ATOM 5120 C CA . VAL A 1 360 ? 42.71639 70.58780 110.48480 1.000 32.60471 360 VAL A CA 1
ATOM 5121 C C . VAL A 1 360 ? 43.03677 70.99054 109.05133 1.000 33.11513 360 VAL A C 1
ATOM 5122 O O . VAL A 1 360 ? 42.20904 71.60989 108.37359 1.000 34.79253 360 VAL A O 1
ATOM 5135 N N . GLY A 1 361 ? 44.23368 70.64086 108.57875 1.000 32.16101 361 GLY A N 1
ATOM 5136 C CA . GLY A 1 361 ? 44.67054 71.10547 107.27263 1.000 31.32305 361 GLY A CA 1
ATOM 5137 C C . GLY A 1 361 ? 43.72467 70.74591 106.14480 1.000 31.09797 361 GLY A C 1
ATOM 5138 O O . GLY A 1 361 ? 43.63176 71.47457 105.15372 1.000 31.97259 361 GLY A O 1
ATOM 5142 N N . ALA A 1 362 ? 43.01162 69.62750 106.27128 1.000 30.91259 362 ALA A N 1
ATOM 5143 C CA . ALA A 1 362 ? 42.15231 69.15271 105.19531 1.000 33.19305 362 ALA A CA 1
ATOM 5144 C C . ALA A 1 362 ? 40.70052 69.59008 105.33377 1.000 30.45794 362 ALA A C 1
ATOM 5145 O O . ALA A 1 362 ? 39.97719 69.59196 104.33198 1.000 32.47118 362 ALA A O 1
ATOM 5152 N N . THR A 1 363 ? 40.26474 69.97441 106.53584 1.000 33.69786 363 THR A N 1
ATOM 5153 C CA . THR A 1 363 ? 38.84516 70.22608 106.77233 1.000 33.41345 363 THR A CA 1
ATOM 5154 C C . THR A 1 363 ? 38.29489 71.28081 105.81861 1.000 34.11768 363 THR A C 1
ATOM 5155 O O . THR A 1 363 ? 37.21486 71.10744 105.24023 1.000 31.92286 363 THR A O 1
ATOM 5166 N N . GLY A 1 364 ? 39.02042 72.38867 105.65178 1.000 31.13274 364 GLY A N 1
ATOM 5167 C CA . GLY A 1 364 ? 38.51607 73.47858 104.83073 1.000 32.88325 364 GLY A CA 1
ATOM 5168 C C . GLY A 1 364 ? 38.03016 73.02090 103.47093 1.000 34.93089 364 GLY A C 1
ATOM 5169 O O . GLY A 1 364 ? 36.99591 73.48227 102.98241 1.000 39.14173 364 GLY A O 1
ATOM 5173 N N . LEU A 1 365 ? 38.76875 72.10879 102.83941 1.000 34.55275 365 LEU A N 1
ATOM 5174 C CA . LEU A 1 365 ? 38.35662 71.54388 101.56073 1.000 35.07970 365 LEU A CA 1
ATOM 5175 C C . LEU A 1 365 ? 37.51447 70.28729 101.72669 1.000 35.46518 365 LEU A C 1
ATOM 5176 O O . LEU A 1 365 ? 36.70709 69.97063 100.84477 1.000 34.79093 365 LEU A O 1
ATOM 5192 N N . ARG A 1 366 ? 37.68411 69.56656 102.83698 1.000 33.59340 366 ARG A N 1
ATOM 5193 C CA . ARG A 1 366 ? 36.92370 68.33974 103.05171 1.000 34.93142 366 ARG A CA 1
ATOM 5194 C C . ARG A 1 366 ? 35.42569 68.61835 103.05348 1.000 37.99582 366 ARG A C 1
ATOM 5195 O O . ARG A 1 366 ? 34.64994 67.91731 102.39304 1.000 36.15246 366 ARG A O 1
ATOM 5216 N N . ILE A 1 367 ? 34.99817 69.64500 103.79253 1.000 37.43396 367 ILE A N 1
ATOM 5217 C CA . ILE A 1 367 ? 33.57423 69.95761 103.85774 1.000 38.22710 367 ILE A CA 1
ATOM 5218 C C . ILE A 1 367 ? 33.04912 70.36076 102.48709 1.000 38.73793 367 ILE A C 1
ATOM 5219 O O . ILE A 1 367 ? 31.88882 70.08850 102.15460 1.000 37.77488 367 ILE A O 1
ATOM 5235 N N . ILE A 1 368 ? 33.88172 71.00868 101.66898 1.000 33.88014 368 ILE A N 1
ATOM 5236 C CA . ILE A 1 368 ? 33.48109 71.30315 100.29522 1.000 38.50343 368 ILE A CA 1
ATOM 5237 C C . ILE A 1 368 ? 33.15822 70.00970 99.55888 1.000 37.07057 368 ILE A C 1
ATOM 5238 O O . ILE A 1 368 ? 32.10824 69.88149 98.91830 1.000 40.49745 368 ILE A O 1
ATOM 5254 N N . VAL A 1 369 ? 34.06304 69.03171 99.63886 1.000 37.26058 369 VAL A N 1
ATOM 5255 C CA . VAL A 1 369 ? 33.84033 67.74890 98.97761 1.000 36.84824 369 VAL A CA 1
ATOM 5256 C C . VAL A 1 369 ? 32.56580 67.09939 99.50230 1.000 37.91293 369 VAL A C 1
ATOM 5257 O O . VAL A 1 369 ? 31.70641 66.66006 98.72902 1.000 43.30259 369 VAL A O 1
ATOM 5270 N N . SER A 1 370 ? 32.42347 67.03120 100.82809 1.000 38.29754 370 SER A N 1
ATOM 5271 C CA . SER A 1 370 ? 31.22926 66.42654 101.40947 1.000 41.74547 370 SER A CA 1
ATOM 5272 C C . SER A 1 370 ? 29.97643 67.19831 101.01580 1.000 41.94309 370 SER A C 1
ATOM 5273 O O . SER A 1 370 ? 28.91641 66.60307 100.78859 1.000 38.44760 370 SER A O 1
ATOM 5281 N N . MET A 1 371 ? 30.07917 68.52539 100.92782 1.000 36.44570 371 MET A N 1
ATOM 5282 C CA . MET A 1 371 ? 28.94237 69.33637 100.50534 1.000 39.74557 371 MET A CA 1
ATOM 5283 C C . MET A 1 371 ? 28.42258 68.87421 99.14918 1.000 42.92483 371 MET A C 1
ATOM 5284 O O . MET A 1 371 ? 27.23943 68.54896 98.99750 1.000 44.97888 371 MET A O 1
ATOM 5298 N N . TYR A 1 372 ? 29.30397 68.83240 98.14797 1.000 43.47556 372 TYR A N 1
ATOM 5299 C CA . TYR A 1 372 ? 28.87440 68.50006 96.79384 1.000 42.98005 372 TYR A CA 1
ATOM 5300 C C . TYR A 1 372 ? 28.18927 67.13987 96.74837 1.000 41.96410 372 TYR A C 1
ATOM 5301 O O . TYR A 1 372 ? 27.06096 67.01565 96.25895 1.000 44.26979 372 TYR A O 1
ATOM 5319 N N . TYR A 1 373 ? 28.86019 66.10207 97.25219 1.000 42.47292 373 TYR A N 1
ATOM 5320 C CA . TYR A 1 373 ? 28.31735 64.75360 97.12887 1.000 46.52241 373 TYR A CA 1
ATOM 5321 C C . TYR A 1 373 ? 26.97525 64.61877 97.83612 1.000 44.70325 373 TYR A C 1
ATOM 5322 O O . TYR A 1 373 ? 26.15294 63.78246 97.44545 1.000 50.75574 373 TYR A O 1
ATOM 5340 N N . GLU A 1 374 ? 26.72606 65.43023 98.86656 1.000 45.03848 374 GLU A N 1
ATOM 5341 C CA . GLU A 1 374 ? 25.39623 65.44812 99.46743 1.000 44.40829 374 GLU A CA 1
ATOM 5342 C C . GLU A 1 374 ? 24.40137 66.16207 98.56037 1.000 45.83701 374 GLU A C 1
ATOM 5343 O O . GLU A 1 374 ? 23.24615 65.73713 98.44131 1.000 46.42518 374 GLU A O 1
ATOM 5355 N N . LEU A 1 375 ? 24.82874 67.25035 97.91379 1.000 45.03357 375 LEU A N 1
ATOM 5356 C CA . LEU A 1 375 ? 23.98621 67.87519 96.90021 1.000 46.81936 375 LEU A CA 1
ATOM 5357 C C . LEU A 1 375 ? 23.65220 66.88433 95.79339 1.000 49.22012 375 LEU A C 1
ATOM 5358 O O . LEU A 1 375 ? 22.50244 66.80106 95.34593 1.000 42.91776 375 LEU A O 1
ATOM 5374 N N . GLU A 1 376 ? 24.64997 66.12166 95.34108 1.000 45.58115 376 GLU A N 1
ATOM 5375 C CA . GLU A 1 376 ? 24.41302 65.13233 94.29660 1.000 49.45547 376 GLU A CA 1
ATOM 5376 C C . GLU A 1 376 ? 23.52339 64.00225 94.79955 1.000 46.31295 376 GLU A C 1
ATOM 5377 O O . GLU A 1 376 ? 22.65293 63.51882 94.06730 1.000 48.74260 376 GLU A O 1
ATOM 5389 N N . ARG A 1 377 ? 23.72243 63.57031 96.04764 1.000 48.19078 377 ARG A N 1
ATOM 5390 C CA . ARG A 1 377 ? 22.92293 62.47331 96.58267 1.000 50.00904 377 ARG A CA 1
ATOM 5391 C C . ARG A 1 377 ? 21.46801 62.87896 96.78096 1.000 49.00960 377 ARG A C 1
ATOM 5392 O O . ARG A 1 377 ? 20.57571 62.02598 96.71165 1.000 48.99924 377 ARG A O 1
ATOM 5413 N N . LEU A 1 378 ? 21.20748 64.16241 97.02601 1.000 45.89478 378 LEU A N 1
ATOM 5414 C CA . LEU A 1 378 ? 19.85715 64.65683 97.25531 1.000 52.38531 378 LEU A CA 1
ATOM 5415 C C . LEU A 1 378 ? 19.28432 65.38876 96.04757 1.000 53.99902 378 LEU A C 1
ATOM 5416 O O . LEU A 1 378 ? 18.18235 65.93993 96.13592 1.000 56.36836 378 LEU A O 1
ATOM 5432 N N . GLY A 1 379 ? 19.99962 65.40505 94.92589 1.000 51.92439 379 GLY A N 1
ATOM 5433 C CA . GLY A 1 379 ? 19.50444 66.08669 93.74336 1.000 52.87470 379 GLY A CA 1
ATOM 5434 C C . GLY A 1 379 ? 19.28267 67.56755 93.94122 1.000 55.20819 379 GLY A C 1
ATOM 5435 O O . GLY A 1 379 ? 18.41228 68.15160 93.28624 1.000 51.54680 379 GLY A O 1
ATOM 5439 N N . LEU A 1 380 ? 20.04861 68.19428 94.83116 1.000 55.34323 380 LEU A N 1
ATOM 5440 C CA . LEU A 1 380 ? 19.91923 69.61685 95.09656 1.000 55.43101 380 LEU A CA 1
ATOM 5441 C C . LEU A 1 380 ? 20.92634 70.39451 94.24868 1.000 56.03266 380 LEU A C 1
ATOM 5442 O O . LEU A 1 380 ? 21.72715 69.82031 93.50692 1.000 54.17184 380 LEU A O 1
ATOM 5458 N N . THR A 1 381 ? 20.89319 71.72213 94.36228 1.000 55.69122 381 THR A N 1
ATOM 5459 C CA . THR A 1 381 ? 21.60762 72.59287 93.43580 1.000 53.68164 381 THR A CA 1
ATOM 5460 C C . THR A 1 381 ? 22.57874 73.54090 94.12110 1.000 49.64846 381 THR A C 1
ATOM 5461 O O . THR A 1 381 ? 23.75539 73.58793 93.74344 1.000 51.29349 381 THR A O 1
ATOM 5472 N N . LYS A 1 382 ? 22.12544 74.30789 95.10856 1.000 50.33775 382 LYS A N 1
ATOM 5473 C CA . LYS A 1 382 ? 22.93984 75.34078 95.73703 1.000 47.79793 382 LYS A CA 1
ATOM 5474 C C . LYS A 1 382 ? 23.47326 74.84282 97.07349 1.000 50.86440 382 LYS A C 1
ATOM 5475 O O . LYS A 1 382 ? 22.70935 74.34267 97.90611 1.000 49.16292 382 LYS A O 1
ATOM 5494 N N . GLY A 1 383 ? 24.78442 74.98688 97.27447 1.000 47.40937 383 GLY A N 1
ATOM 5495 C CA . GLY A 1 383 ? 25.41666 74.54180 98.49361 1.000 45.12547 383 GLY A CA 1
ATOM 5496 C C . GLY A 1 383 ? 26.36471 75.59315 99.03567 1.000 43.50801 383 GLY A C 1
ATOM 5497 O O . GLY A 1 383 ? 26.86183 76.45584 98.31064 1.000 40.20523 383 GLY A O 1
ATOM 5501 N N . GLY A 1 384 ? 26.60612 75.50226 100.34198 1.000 44.02396 384 GLY A N 1
ATOM 5502 C CA . GLY A 1 384 ? 27.51044 76.41378 101.00793 1.000 40.51906 384 GLY A CA 1
ATOM 5503 C C . GLY A 1 384 ? 28.30504 75.68946 102.07509 1.000 43.44506 384 GLY A C 1
ATOM 5504 O O . GLY A 1 384 ? 27.89661 74.64376 102.58702 1.000 43.68638 384 GLY A O 1
ATOM 5508 N N . ALA A 1 385 ? 29.45970 76.26616 102.39999 1.000 39.31295 385 ALA A N 1
ATOM 5509 C CA . ALA A 1 385 ? 30.34335 75.69944 103.40745 1.000 39.67396 385 ALA A CA 1
ATOM 5510 C C . ALA A 1 385 ? 31.05112 76.83058 104.13604 1.000 36.81183 385 ALA A C 1
ATOM 5511 O O . ALA A 1 385 ? 31.40842 77.84235 103.52722 1.000 34.59180 385 ALA A O 1
ATOM 5518 N N . SER A 1 386 ? 31.24624 76.64888 105.43994 1.000 35.15775 386 SER A N 1
ATOM 5519 C CA . SER A 1 386 ? 31.88793 77.65187 106.27848 1.000 37.74313 386 SER A CA 1
ATOM 5520 C C . SER A 1 386 ? 32.44335 76.95677 107.51182 1.000 34.30069 386 SER A C 1
ATOM 5521 O O . SER A 1 386 ? 32.02404 75.85042 107.86198 1.000 34.43445 386 SER A O 1
ATOM 5529 N N . LEU A 1 387 ? 33.39330 77.61763 108.16822 1.000 34.30666 387 LEU A N 1
ATOM 5530 C CA . LEU A 1 387 ? 34.02337 77.02884 109.34211 1.000 34.29615 387 LEU A CA 1
ATOM 5531 C C . LEU A 1 387 ? 34.78330 78.10126 110.10604 1.000 32.98006 387 LEU A C 1
ATOM 5532 O O . LEU A 1 387 ? 35.31229 79.04660 109.51422 1.000 33.84659 387 LEU A O 1
ATOM 5548 N N . CYS A 1 388 ? 34.82846 77.93843 111.42605 1.000 33.33663 388 CYS A N 1
ATOM 5549 C CA . CYS A 1 388 ? 35.65466 78.79130 112.26398 1.000 32.88470 388 CYS A CA 1
ATOM 5550 C C . CYS A 1 388 ? 37.12486 78.41166 112.10851 1.000 36.28808 388 CYS A C 1
ATOM 5551 O O . CYS A 1 388 ? 37.46872 77.32795 111.62690 1.000 32.87797 388 CYS A O 1
ATOM 5559 N N . VAL A 1 389 ? 37.99935 79.32205 112.52847 1.000 30.46127 389 VAL A N 1
ATOM 5560 C CA . VAL A 1 389 ? 39.43628 79.16873 112.33654 1.000 35.89053 389 VAL A CA 1
ATOM 5561 C C . VAL A 1 389 ? 40.15799 79.59645 113.60423 1.000 34.01139 389 VAL A C 1
ATOM 5562 O O . VAL A 1 389 ? 39.81377 80.61364 114.21497 1.000 32.06508 389 VAL A O 1
ATOM 5575 N N . GLY A 1 390 ? 41.16250 78.81771 113.99805 1.000 37.31676 390 GLY A N 1
ATOM 5576 C CA . GLY A 1 390 ? 42.04334 79.22930 115.07113 1.000 36.91628 390 GLY A CA 1
ATOM 5577 C C . GLY A 1 390 ? 42.61016 80.60435 114.78816 1.000 35.26652 390 GLY A C 1
ATOM 5578 O O . GLY A 1 390 ? 43.12247 80.85388 113.69314 1.000 32.74570 390 GLY A O 1
ATOM 5582 N N . GLY A 1 391 ? 42.51367 81.50864 115.75813 1.000 33.83356 391 GLY A N 1
ATOM 5583 C CA . GLY A 1 391 ? 42.91493 82.88423 115.54432 1.000 35.61955 391 GLY A CA 1
ATOM 5584 C C . GLY A 1 391 ? 41.72584 83.78057 115.26672 1.000 37.89200 391 GLY A C 1
ATOM 5585 O O . GLY A 1 391 ? 41.66039 84.90747 115.76796 1.000 36.49101 391 GLY A O 1
ATOM 5589 N N . GLY A 1 392 ? 40.78367 83.29644 114.45815 1.000 33.20612 392 GLY A N 1
ATOM 5590 C CA . GLY A 1 392 ? 39.53353 84.00310 114.26321 1.000 34.60536 392 GLY A CA 1
ATOM 5591 C C . GLY A 1 392 ? 39.11917 84.20579 112.82130 1.000 32.89968 392 GLY A C 1
ATOM 5592 O O . GLY A 1 392 ? 37.92808 84.36961 112.54120 1.000 37.38477 392 GLY A O 1
ATOM 5596 N N . SER A 1 393 ? 40.07584 84.19367 111.89384 1.000 32.19094 393 SER A N 1
ATOM 5597 C CA . SER A 1 393 ? 39.75731 84.49506 110.50227 1.000 33.91210 393 SER A CA 1
ATOM 5598 C C . SER A 1 393 ? 38.98983 83.35504 109.84055 1.000 35.27561 393 SER A C 1
ATOM 5599 O O . SER A 1 393 ? 39.58931 82.48342 109.20266 1.000 36.88926 393 SER A O 1
ATOM 5607 N N . ALA A 1 394 ? 37.66443 83.36423 109.97197 1.000 35.27975 394 ALA A N 1
ATOM 5608 C CA . ALA A 1 394 ? 36.82859 82.31299 109.41659 1.000 31.91190 394 ALA A CA 1
ATOM 5609 C C . ALA A 1 394 ? 36.61594 82.53175 107.92194 1.000 33.79346 394 ALA A C 1
ATOM 5610 O O . ALA A 1 394 ? 36.91046 83.59592 107.37227 1.000 35.62977 394 ALA A O 1
ATOM 5617 N N . MET A 1 395 ? 36.09359 81.50042 107.26052 1.000 34.40849 395 MET A N 1
ATOM 5618 C CA . MET A 1 395 ? 35.82041 81.55539 105.83314 1.000 36.83402 395 MET A CA 1
ATOM 5619 C C . MET A 1 395 ? 34.45279 80.95130 105.54985 1.000 32.22498 395 MET A C 1
ATOM 5620 O O . MET A 1 395 ? 33.85493 80.27275 106.39008 1.000 28.13556 395 MET A O 1
ATOM 5634 N N . ALA A 1 396 ? 33.96544 81.21320 104.34009 1.000 35.69903 396 ALA A N 1
ATOM 5635 C CA . ALA A 1 396 ? 32.70255 80.67020 103.86588 1.000 33.74213 396 ALA A CA 1
ATOM 5636 C C . ALA A 1 396 ? 32.70577 80.72539 102.34628 1.000 37.17317 396 ALA A C 1
ATOM 5637 O O . ALA A 1 396 ? 33.37509 81.57124 101.74654 1.000 35.13901 396 ALA A O 1
ATOM 5644 N N . SER A 1 397 ? 31.95025 79.81789 101.73122 1.000 37.24769 397 SER A N 1
ATOM 5645 C CA . SER A 1 397 ? 31.90406 79.73074 100.27967 1.000 36.45213 397 SER A CA 1
ATOM 5646 C C . SER A 1 397 ? 30.52703 79.25820 99.83982 1.000 36.38764 397 SER A C 1
ATOM 5647 O O . SER A 1 397 ? 29.81565 78.58385 100.58911 1.000 34.37140 397 SER A O 1
ATOM 5655 N N . LEU A 1 398 ? 30.16393 79.61824 98.61010 1.000 36.82224 398 LEU A N 1
ATOM 5656 C CA . LEU A 1 398 ? 28.88884 79.24556 98.01504 1.000 39.16993 398 LEU A CA 1
ATOM 5657 C C . LEU A 1 398 ? 29.13614 78.66836 96.62965 1.000 40.92178 398 LEU A C 1
ATOM 5658 O O . LEU A 1 398 ? 29.99455 79.15696 95.88853 1.000 41.46870 398 LEU A O 1
ATOM 5674 N N . TRP A 1 399 ? 28.38309 77.62564 96.28542 1.000 43.06104 399 TRP A N 1
ATOM 5675 C CA . TRP A 1 399 ? 28.57553 76.91489 95.03074 1.000 41.38167 399 TRP A CA 1
ATOM 5676 C C . TRP A 1 399 ? 27.21922 76.56488 94.43722 1.000 45.02511 399 TRP A C 1
ATOM 5677 O O . TRP A 1 399 ? 26.19423 76.58030 95.12299 1.000 47.46255 399 TRP A O 1
ATOM 5698 N N . THR A 1 400 ? 27.22390 76.25074 93.14396 1.000 41.91286 400 THR A N 1
ATOM 5699 C CA . THR A 1 400 ? 26.00503 75.85998 92.45281 1.000 49.99357 400 THR A CA 1
ATOM 5700 C C . THR A 1 400 ? 26.34336 74.83965 91.37691 1.000 50.19976 400 THR A C 1
ATOM 5701 O O . THR A 1 400 ? 27.33817 74.98586 90.66129 1.000 50.44626 400 THR A O 1
ATOM 5712 N N . ARG A 1 401 ? 25.51313 73.80088 91.27770 1.000 50.84702 401 ARG A N 1
ATOM 5713 C CA . ARG A 1 401 ? 25.62945 72.85069 90.18044 1.000 53.67754 401 ARG A CA 1
ATOM 5714 C C . ARG A 1 401 ? 25.02024 73.38435 88.89226 1.000 55.18377 401 ARG A C 1
ATOM 5715 O O . ARG A 1 401 ? 25.28957 72.83470 87.81870 1.000 56.36535 401 ARG A O 1
ATOM 5736 N N . ASP A 1 402 ? 24.20630 74.43725 88.97800 1.000 54.43917 402 ASP A N 1
ATOM 5737 C CA . ASP A 1 402 ? 23.58920 75.05566 87.80590 1.000 57.71672 402 ASP A CA 1
ATOM 5738 C C . ASP A 1 402 ? 24.62870 75.95393 87.14111 1.000 59.63035 402 ASP A C 1
ATOM 5739 O O . ASP A 1 402 ? 24.63322 77.17942 87.28459 1.000 59.05797 402 ASP A O 1
ATOM 5748 N N . ILE A 1 403 ? 25.52909 75.32049 86.39572 1.000 61.07365 403 ILE A N 1
ATOM 5749 C CA . ILE A 1 403 ? 26.62951 76.03354 85.75985 1.000 66.80683 403 ILE A CA 1
ATOM 5750 C C . ILE A 1 403 ? 26.08206 76.96294 84.68191 1.000 68.59659 403 ILE A C 1
ATOM 5751 O O . ILE A 1 403 ? 26.13399 78.18502 84.81821 1.000 64.96613 403 ILE A O 1
ATOM 5767 N N . GLU B 1 4 ? 35.04418 95.24295 86.50514 1.000 66.49091 4 GLU B N 1
ATOM 5768 C CA . GLU B 1 4 ? 36.40458 94.90409 86.10053 1.000 65.99722 4 GLU B CA 1
ATOM 5769 C C . GLU B 1 4 ? 37.34412 94.98963 87.30326 1.000 64.95730 4 GLU B C 1
ATOM 5770 O O . GLU B 1 4 ? 36.95665 95.45693 88.37412 1.000 65.13992 4 GLU B O 1
ATOM 5781 N N . ILE B 1 5 ? 38.57802 94.53311 87.11805 1.000 61.97739 5 ILE B N 1
ATOM 5782 C CA . ILE B 1 5 ? 39.52910 94.40363 88.21606 1.000 58.01860 5 ILE B CA 1
ATOM 5783 C C . ILE B 1 5 ? 40.12489 95.76240 88.56049 1.000 53.94933 5 ILE B C 1
ATOM 5784 O O . ILE B 1 5 ? 40.25279 96.65033 87.70977 1.000 54.36029 5 ILE B O 1
ATOM 5800 N N . ASN B 1 6 ? 40.49713 95.92118 89.82875 1.000 49.36565 6 ASN B N 1
ATOM 5801 C CA . ASN B 1 6 ? 41.07872 97.16036 90.31660 1.000 48.98969 6 ASN B CA 1
ATOM 5802 C C . ASN B 1 6 ? 42.57600 97.21601 90.02460 1.000 47.42312 6 ASN B C 1
ATOM 5803 O O . ASN B 1 6 ? 43.24268 96.19314 89.84348 1.000 48.18844 6 ASN B O 1
ATOM 5814 N N . GLU B 1 7 ? 43.10135 98.43869 89.98875 1.000 46.14256 7 GLU B N 1
ATOM 5815 C CA . GLU B 1 7 ? 44.53913 98.66763 89.98850 1.000 41.75467 7 GLU B CA 1
ATOM 5816 C C . GLU B 1 7 ? 45.03991 98.67349 91.42675 1.000 39.98044 7 GLU B C 1
ATOM 5817 O O . GLU B 1 7 ? 44.37997 99.20806 92.32276 1.000 38.67803 7 GLU B O 1
ATOM 5829 N N . VAL B 1 8 ? 46.20682 98.07395 91.64485 1.000 38.28043 8 VAL B N 1
ATOM 5830 C CA . VAL B 1 8 ? 46.78193 97.93038 92.97667 1.000 37.91064 8 VAL B CA 1
ATOM 5831 C C . VAL B 1 8 ? 48.05556 98.75833 93.05935 1.000 35.33486 8 VAL B C 1
ATOM 5832 O O . VAL B 1 8 ? 48.82938 98.82804 92.09669 1.000 35.27752 8 VAL B O 1
ATOM 5845 N N . VAL B 1 9 ? 48.27080 99.38518 94.21733 1.000 34.03054 9 VAL B N 1
ATOM 5846 C CA . VAL B 1 9 ? 49.44916 100.20147 94.46640 1.000 35.73308 9 VAL B CA 1
ATOM 5847 C C . VAL B 1 9 ? 50.04974 99.80209 95.80747 1.000 35.80832 9 VAL B C 1
ATOM 5848 O O . VAL B 1 9 ? 49.39021 99.20288 96.65979 1.000 32.96890 9 VAL B O 1
ATOM 5861 N N . VAL B 1 10 ? 51.32376 100.14489 95.98289 1.000 32.22703 10 VAL B N 1
ATOM 5862 C CA . VAL B 1 10 ? 52.03621 99.95979 97.24158 1.000 35.15316 10 VAL B CA 1
ATOM 5863 C C . VAL B 1 10 ? 52.18005 101.32346 97.89979 1.000 37.11022 10 VAL B C 1
ATOM 5864 O O . VAL B 1 10 ? 52.59399 102.29167 97.25014 1.000 36.41482 10 VAL B O 1
ATOM 5877 N N . VAL B 1 11 ? 51.84254 101.39945 99.18434 1.000 34.96657 11 VAL B N 1
ATOM 5878 C CA . VAL B 1 11 ? 51.85567 102.66401 99.90648 1.000 39.14525 11 VAL B CA 1
ATOM 5879 C C . VAL B 1 11 ? 52.94515 102.72221 100.97060 1.000 35.66416 11 VAL B C 1
ATOM 5880 O O . VAL B 1 11 ? 53.36896 103.83013 101.33522 1.000 37.19185 11 VAL B O 1
ATOM 5893 N N . GLY B 1 12 ? 53.40929 101.58869 101.47362 1.000 34.35145 12 GLY B N 1
ATOM 5894 C CA . GLY B 1 12 ? 54.47499 101.57523 102.46070 1.000 33.55988 12 GLY B CA 1
ATOM 5895 C C . GLY B 1 12 ? 55.30824 100.32432 102.31191 1.000 33.40826 12 GLY B C 1
ATOM 5896 O O . GLY B 1 12 ? 54.79902 99.25744 101.95267 1.000 31.29576 12 GLY B O 1
ATOM 5900 N N . MET B 1 13 ? 56.60525 100.45805 102.58738 1.000 29.97786 13 MET B N 1
ATOM 5901 C CA . MET B 1 13 ? 57.54230 99.35412 102.43460 1.000 32.19163 13 MET B CA 1
ATOM 5902 C C . MET B 1 13 ? 58.65904 99.49684 103.45598 1.000 29.64503 13 MET B C 1
ATOM 5903 O O . MET B 1 13 ? 59.12115 100.60759 103.72706 1.000 32.07787 13 MET B O 1
ATOM 5916 N N . ALA B 1 14 ? 59.09647 98.36740 104.00792 1.000 30.36020 14 ALA B N 1
ATOM 5917 C CA . ALA B 1 14 ? 60.17126 98.37523 104.98879 1.000 26.04031 14 ALA B CA 1
ATOM 5918 C C . ALA B 1 14 ? 60.74910 96.97496 105.10709 1.000 29.49781 14 ALA B C 1
ATOM 5919 O O . ALA B 1 14 ? 60.08929 95.97834 104.79831 1.000 28.11698 14 ALA B O 1
ATOM 5926 N N . ARG B 1 15 ? 62.00015 96.91918 105.55500 1.000 27.17718 15 ARG B N 1
ATOM 5927 C CA . ARG B 1 15 ? 62.64687 95.65810 105.87724 1.000 28.17294 15 ARG B CA 1
ATOM 5928 C C . ARG B 1 15 ? 63.62336 95.89750 107.01677 1.000 29.79950 15 ARG B C 1
ATOM 5929 O O . ARG B 1 15 ? 64.09280 97.01763 107.23342 1.000 30.99086 15 ARG B O 1
ATOM 5950 N N . THR B 1 16 ? 63.91182 94.83464 107.75394 1.000 26.84676 16 THR B N 1
ATOM 5951 C CA . THR B 1 16 ? 64.97031 94.86914 108.74618 1.000 26.66240 16 THR B CA 1
ATOM 5952 C C . THR B 1 16 ? 66.30383 94.63760 108.05278 1.000 30.25328 16 THR B C 1
ATOM 5953 O O . THR B 1 16 ? 66.35254 94.26948 106.87685 1.000 30.23160 16 THR B O 1
ATOM 5964 N N . PRO B 1 17 ? 67.41558 94.86071 108.74932 1.000 29.12203 17 PRO B N 1
ATOM 5965 C CA . PRO B 1 17 ? 68.70778 94.43767 108.20448 1.000 29.64514 17 PRO B CA 1
ATOM 5966 C C . PRO B 1 17 ? 68.73139 92.92941 108.00949 1.000 32.45596 17 PRO B C 1
ATOM 5967 O O . PRO B 1 17 ? 67.98628 92.18124 108.64610 1.000 33.07408 17 PRO B O 1
ATOM 5978 N N . ILE B 1 18 ? 69.59417 92.48474 107.10272 1.000 32.77515 18 ILE B N 1
ATOM 5979 C CA . ILE B 1 18 ? 69.78566 91.06157 106.84767 1.000 32.91695 18 ILE B CA 1
ATOM 5980 C C . ILE B 1 18 ? 70.90956 90.58422 107.76019 1.000 33.70344 18 ILE B C 1
ATOM 5981 O O . ILE B 1 18 ? 72.08121 90.90003 107.53813 1.000 34.68247 18 ILE B O 1
ATOM 5997 N N . GLY B 1 19 ? 70.54817 89.82510 108.79617 1.000 31.70346 19 GLY B N 1
ATOM 5998 C CA . GLY B 1 19 ? 71.51519 89.37871 109.77105 1.000 31.38265 19 GLY B CA 1
ATOM 5999 C C . GLY B 1 19 ? 72.19188 88.07600 109.38499 1.000 34.58063 19 GLY B C 1
ATOM 6000 O O . GLY B 1 19 ? 71.67959 87.29300 108.58769 1.000 30.70867 19 GLY B O 1
ATOM 6004 N N . ARG B 1 20 ? 73.36475 87.85635 109.97295 1.000 34.58854 20 ARG B N 1
ATOM 6005 C CA . ARG B 1 20 ? 74.11084 86.63157 109.73195 1.000 36.54351 20 ARG B CA 1
ATOM 6006 C C . ARG B 1 20 ? 73.45017 85.45334 110.43596 1.000 31.27039 20 ARG B C 1
ATOM 6007 O O . ARG B 1 20 ? 72.82460 85.60092 111.48897 1.000 33.81365 20 ARG B O 1
ATOM 6028 N N . TYR B 1 21 ? 73.59702 84.27277 109.84020 1.000 34.06356 21 TYR B N 1
ATOM 6029 C CA . TYR B 1 21 ? 73.18224 83.03942 110.49529 1.000 35.38901 21 TYR B CA 1
ATOM 6030 C C . TYR B 1 21 ? 73.80351 82.95990 111.87939 1.000 33.62505 21 TYR B C 1
ATOM 6031 O O . TYR B 1 21 ? 75.02928 82.92057 112.01838 1.000 33.43496 21 TYR B O 1
ATOM 6049 N N . LEU B 1 22 ? 72.95502 82.94947 112.90548 1.000 33.26186 22 LEU B N 1
ATOM 6050 C CA . LEU B 1 22 ? 73.41583 82.93470 114.29069 1.000 34.86108 22 LEU B CA 1
ATOM 6051 C C . LEU B 1 22 ? 74.20916 84.19604 114.61840 1.000 34.60266 22 LEU B C 1
ATOM 6052 O O . LEU B 1 22 ? 75.16346 84.15914 115.39869 1.000 32.49259 22 LEU B O 1
ATOM 6068 N N . GLY B 1 23 ? 73.81407 85.32154 114.02443 1.000 34.55178 23 GLY B N 1
ATOM 6069 C CA . GLY B 1 23 ? 74.54571 86.56232 114.17811 1.000 33.16278 23 GLY B CA 1
ATOM 6070 C C . GLY B 1 23 ? 73.80105 87.62515 114.95856 1.000 34.36258 23 GLY B C 1
ATOM 6071 O O . GLY B 1 23 ? 73.28629 87.36317 116.04971 1.000 34.33614 23 GLY B O 1
ATOM 6075 N N . GLY B 1 24 ? 73.72853 88.83284 114.39498 1.000 34.47140 24 GLY B N 1
ATOM 6076 C CA . GLY B 1 24 ? 73.19849 89.96206 115.13977 1.000 32.76556 24 GLY B CA 1
ATOM 6077 C C . GLY B 1 24 ? 71.74571 89.80616 115.54177 1.000 33.79007 24 GLY B C 1
ATOM 6078 O O . GLY B 1 24 ? 71.33284 90.30674 116.59166 1.000 32.94823 24 GLY B O 1
ATOM 6082 N N . LEU B 1 25 ? 70.95087 89.11902 114.72286 1.000 34.88976 25 LEU B N 1
ATOM 6083 C CA . LEU B 1 25 ? 69.52066 88.97907 114.96247 1.000 32.95520 25 LEU B CA 1
ATOM 6084 C C . LEU B 1 25 ? 69.13596 87.58844 115.45086 1.000 30.75061 25 LEU B C 1
ATOM 6085 O O . LEU B 1 25 ? 67.94380 87.26778 115.49958 1.000 30.24433 25 LEU B O 1
ATOM 6101 N N . ALA B 1 26 ? 70.11285 86.75827 115.82085 1.000 32.45026 26 ALA B N 1
ATOM 6102 C CA . ALA B 1 26 ? 69.81359 85.39826 116.25205 1.000 30.70003 26 ALA B CA 1
ATOM 6103 C C . ALA B 1 26 ? 68.89402 85.36234 117.46492 1.000 31.93174 26 ALA B C 1
ATOM 6104 O O . ALA B 1 26 ? 68.22442 84.34810 117.69143 1.000 29.07357 26 ALA B O 1
ATOM 6111 N N . SER B 1 27 ? 68.84694 86.43728 118.24735 1.000 30.56846 27 SER B N 1
ATOM 6112 C CA . SER B 1 27 ? 68.01579 86.50107 119.44075 1.000 29.55376 27 SER B CA 1
ATOM 6113 C C . SER B 1 27 ? 66.59167 86.95720 119.15320 1.000 30.33167 27 SER B C 1
ATOM 6114 O O . SER B 1 27 ? 65.76949 86.98121 120.07468 1.000 28.07448 27 SER B O 1
ATOM 6122 N N . VAL B 1 28 ? 66.28097 87.31844 117.91162 1.000 29.23494 28 VAL B N 1
ATOM 6123 C CA . VAL B 1 28 ? 64.98276 87.87345 117.54537 1.000 31.78310 28 VAL B CA 1
ATOM 6124 C C . VAL B 1 28 ? 64.23499 86.82237 116.73582 1.000 30.23232 28 VAL B C 1
ATOM 6125 O O . VAL B 1 28 ? 64.62181 86.50092 115.60533 1.000 30.36258 28 VAL B O 1
ATOM 6138 N N . ARG B 1 29 ? 63.15808 86.29118 117.30722 1.000 31.18196 29 ARG B N 1
ATOM 6139 C CA . ARG B 1 29 ? 62.36879 85.28497 116.61621 1.000 30.11795 29 ARG B CA 1
ATOM 6140 C C . ARG B 1 29 ? 61.65351 85.89927 115.41487 1.000 30.62072 29 ARG B C 1
ATOM 6141 O O . ARG B 1 29 ? 61.49601 87.11907 115.30209 1.000 30.78363 29 ARG B O 1
ATOM 6162 N N . ALA B 1 30 ? 61.21030 85.02303 114.50998 1.000 28.17025 30 ALA B N 1
ATOM 6163 C CA . ALA B 1 30 ? 60.66653 85.47861 113.23399 1.000 31.30244 30 ALA B CA 1
ATOM 6164 C C . ALA B 1 30 ? 59.49506 86.43463 113.42851 1.000 29.77391 30 ALA B C 1
ATOM 6165 O O . ALA B 1 30 ? 59.38265 87.44078 112.71806 1.000 27.86631 30 ALA B O 1
ATOM 6172 N N . ASN B 1 31 ? 58.61189 86.14159 114.38606 1.000 27.22173 31 ASN B N 1
ATOM 6173 C CA . ASN B 1 31 ? 57.41624 86.96157 114.55528 1.000 29.04028 31 ASN B CA 1
ATOM 6174 C C . ASN B 1 31 ? 57.75419 88.37263 115.01994 1.000 31.31184 31 ASN B C 1
ATOM 6175 O O . ASN B 1 31 ? 57.07134 89.32931 114.63566 1.000 28.77146 31 ASN B O 1
ATOM 6186 N N . ASP B 1 32 ? 58.79239 88.52700 115.84164 1.000 29.29885 32 ASP B N 1
ATOM 6187 C CA . ASP B 1 32 ? 59.14342 89.85186 116.33966 1.000 32.83716 32 ASP B CA 1
ATOM 6188 C C . ASP B 1 32 ? 59.87864 90.67596 115.29022 1.000 29.40266 32 ASP B C 1
ATOM 6189 O O . ASP B 1 32 ? 59.78025 91.90829 115.29876 1.000 33.23292 32 ASP B O 1
ATOM 6198 N N . LEU B 1 33 ? 60.61048 90.02487 114.38275 1.000 28.67205 33 LEU B N 1
ATOM 6199 C CA . LEU B 1 33 ? 61.13255 90.73480 113.21988 1.000 31.44426 33 LEU B CA 1
ATOM 6200 C C . LEU B 1 33 ? 60.00021 91.15955 112.29443 1.000 30.88596 33 LEU B C 1
ATOM 6201 O O . LEU B 1 33 ? 60.00660 92.27646 111.76403 1.000 28.34877 33 LEU B O 1
ATOM 6217 N N . ALA B 1 34 ? 59.02264 90.27384 112.08491 1.000 31.52223 34 ALA B N 1
ATOM 6218 C CA . ALA B 1 34 ? 57.87963 90.61256 111.24550 1.000 28.66008 34 ALA B CA 1
ATOM 6219 C C . ALA B 1 34 ? 57.12011 91.80716 111.80670 1.000 29.52073 34 ALA B C 1
ATOM 6220 O O . ALA B 1 34 ? 56.66479 92.67378 111.05156 1.000 31.06338 34 ALA B O 1
ATOM 6227 N N . ILE B 1 35 ? 56.97331 91.87028 113.13159 1.000 28.08078 35 ILE B N 1
ATOM 6228 C CA . ILE B 1 35 ? 56.24193 92.97371 113.74702 1.000 31.71652 35 ILE B CA 1
ATOM 6229 C C . ILE B 1 35 ? 56.96253 94.29309 113.50174 1.000 31.57644 35 ILE B C 1
ATOM 6230 O O . ILE B 1 35 ? 56.33187 95.31760 113.21268 1.000 31.65598 35 ILE B O 1
ATOM 6246 N N . ILE B 1 36 ? 58.29220 94.29209 113.61193 1.000 30.57923 36 ILE B N 1
ATOM 6247 C CA . ILE B 1 36 ? 59.05306 95.51995 113.40138 1.000 32.55595 36 ILE B CA 1
ATOM 6248 C C . ILE B 1 36 ? 58.92838 95.97754 111.95288 1.000 31.10769 36 ILE B C 1
ATOM 6249 O O . ILE B 1 36 ? 58.67848 97.15645 111.67584 1.000 34.32311 36 ILE B O 1
ATOM 6265 N N . ALA B 1 37 ? 59.08906 95.04958 111.00683 1.000 32.75175 37 ALA B N 1
ATOM 6266 C CA . ALA B 1 37 ? 58.97108 95.40737 109.59707 1.000 28.73785 37 ALA B CA 1
ATOM 6267 C C . ALA B 1 37 ? 57.54885 95.83108 109.25178 1.000 32.09522 37 ALA B C 1
ATOM 6268 O O . ALA B 1 37 ? 57.34669 96.77996 108.48395 1.000 30.92083 37 ALA B O 1
ATOM 6275 N N . ALA B 1 38 ? 56.55064 95.14022 109.80770 1.000 29.27212 38 ALA B N 1
ATOM 6276 C CA . ALA B 1 38 ? 55.16257 95.47884 109.51297 1.000 29.99584 38 ALA B CA 1
ATOM 6277 C C . ALA B 1 38 ? 54.80726 96.86028 110.04623 1.000 30.19438 38 ALA B C 1
ATOM 6278 O O . ALA B 1 38 ? 54.17143 97.65857 109.34823 1.000 29.81711 38 ALA B O 1
ATOM 6285 N N . ASN B 1 39 ? 55.20408 97.15894 111.28684 1.000 29.22070 39 ASN B N 1
ATOM 6286 C CA . ASN B 1 39 ? 54.92482 98.47531 111.85107 1.000 32.23947 39 ASN B CA 1
ATOM 6287 C C . ASN B 1 39 ? 55.58221 99.57327 111.02628 1.000 35.69562 39 ASN B C 1
ATOM 6288 O O . ASN B 1 39 ? 54.98637 100.63343 110.80007 1.000 37.47954 39 ASN B O 1
ATOM 6299 N N . ALA B 1 40 ? 56.81131 99.33526 110.56476 1.000 32.60093 40 ALA B N 1
ATOM 6300 C CA . ALA B 1 40 ? 57.49595 100.32198 109.73756 1.000 34.99391 40 ALA B CA 1
ATOM 6301 C C . ALA B 1 40 ? 56.71672 100.59473 108.45873 1.000 33.00723 40 ALA B C 1
ATOM 6302 O O . ALA B 1 40 ? 56.47057 101.75213 108.10205 1.000 34.98357 40 ALA B O 1
ATOM 6309 N N . ALA B 1 41 ? 56.31425 99.53562 107.75477 1.000 31.38373 41 ALA B N 1
ATOM 6310 C CA . ALA B 1 41 ? 55.56103 99.72166 106.51991 1.000 34.18708 41 ALA B CA 1
ATOM 6311 C C . ALA B 1 41 ? 54.24121 100.43744 106.78228 1.000 31.58614 41 ALA B C 1
ATOM 6312 O O . ALA B 1 41 ? 53.83755 101.31366 106.00820 1.000 29.32297 41 ALA B O 1
ATOM 6319 N N . ILE B 1 42 ? 53.55900 100.08547 107.87496 1.000 29.99069 42 ILE B N 1
ATOM 6320 C CA . ILE B 1 42 ? 52.26225 100.69001 108.16867 1.000 34.02107 42 ILE B CA 1
ATOM 6321 C C . ILE B 1 42 ? 52.42332 102.17393 108.47503 1.000 34.51908 42 ILE B C 1
ATOM 6322 O O . ILE B 1 42 ? 51.67346 103.01450 107.96547 1.000 35.57860 42 ILE B O 1
ATOM 6338 N N . GLU B 1 43 ? 53.39854 102.51924 109.31680 1.000 36.07463 43 GLU B N 1
ATOM 6339 C CA . GLU B 1 43 ? 53.62656 103.92386 109.63471 1.000 35.39254 43 GLU B CA 1
ATOM 6340 C C . GLU B 1 43 ? 54.00644 104.70919 108.38637 1.000 38.05523 43 GLU B C 1
ATOM 6341 O O . GLU B 1 43 ? 53.49181 105.80790 108.14759 1.000 40.26841 43 GLU B O 1
ATOM 6353 N N . ARG B 1 44 ? 54.93516 104.17129 107.59097 1.000 36.59471 44 ARG B N 1
ATOM 6354 C CA . ARG B 1 44 ? 55.38540 104.87930 106.39690 1.000 36.70177 44 ARG B CA 1
ATOM 6355 C C . ARG B 1 44 ? 54.22996 105.12361 105.43799 1.000 35.06348 44 ARG B C 1
ATOM 6356 O O . ARG B 1 44 ? 54.15379 106.17999 104.80029 1.000 38.75486 44 ARG B O 1
ATOM 6377 N N . ALA B 1 45 ? 53.31913 104.15640 105.32251 1.000 32.43939 45 ALA B N 1
ATOM 6378 C CA . ALA B 1 45 ? 52.14395 104.35024 104.48314 1.000 37.62057 45 ALA B CA 1
ATOM 6379 C C . ALA B 1 45 ? 51.22680 105.42876 105.04366 1.000 36.87387 45 ALA B C 1
ATOM 6380 O O . ALA B 1 45 ? 50.49823 106.07739 104.28375 1.000 39.14764 45 ALA B O 1
ATOM 6387 N N . GLY B 1 46 ? 51.25108 105.63926 106.35698 1.000 36.18693 46 GLY B N 1
ATOM 6388 C CA . GLY B 1 46 ? 50.34110 106.58195 106.97394 1.000 38.29703 46 GLY B CA 1
ATOM 6389 C C . GLY B 1 46 ? 48.92367 106.07511 107.08762 1.000 37.86234 46 GLY B C 1
ATOM 6390 O O . GLY B 1 46 ? 47.98390 106.87662 107.09079 1.000 36.59535 46 GLY B O 1
ATOM 6394 N N . VAL B 1 47 ? 48.74055 104.75996 107.17790 1.000 37.91178 47 VAL B N 1
ATOM 6395 C CA . VAL B 1 47 ? 47.42182 104.14438 107.26050 1.000 37.72073 47 VAL B CA 1
ATOM 6396 C C . VAL B 1 47 ? 47.16384 103.72339 108.69790 1.000 37.28677 47 VAL B C 1
ATOM 6397 O O . VAL B 1 47 ? 48.07218 103.24963 109.39264 1.000 37.86914 47 VAL B O 1
ATOM 6410 N N . ASP B 1 48 ? 45.92940 103.89567 109.14632 1.000 37.67713 48 ASP B N 1
ATOM 6411 C CA . ASP B 1 48 ? 45.53313 103.39477 110.45629 1.000 38.30590 48 ASP B CA 1
ATOM 6412 C C . ASP B 1 48 ? 45.48616 101.87267 110.40850 1.000 37.80646 48 ASP B C 1
ATOM 6413 O O . ASP B 1 48 ? 44.75153 101.31483 109.58367 1.000 34.02479 48 ASP B O 1
ATOM 6422 N N . PRO B 1 49 ? 46.24586 101.16106 111.24544 1.000 34.55895 49 PRO B N 1
ATOM 6423 C CA . PRO B 1 49 ? 46.20672 99.69033 111.18237 1.000 37.78422 49 PRO B CA 1
ATOM 6424 C C . PRO B 1 49 ? 44.82621 99.10669 111.42757 1.000 35.83904 49 PRO B C 1
ATOM 6425 O O . PRO B 1 49 ? 44.58032 97.95876 111.03920 1.000 33.81940 49 PRO B O 1
ATOM 6436 N N . GLY B 1 50 ? 43.91496 99.85893 112.04432 1.000 36.15870 50 GLY B N 1
ATOM 6437 C CA . GLY B 1 50 ? 42.60102 99.33830 112.37556 1.000 35.94524 50 GLY B CA 1
ATOM 6438 C C . GLY B 1 50 ? 41.69103 99.09703 111.18823 1.000 38.80194 50 GLY B C 1
ATOM 6439 O O . GLY B 1 50 ? 40.64729 98.45716 111.35838 1.000 40.17867 50 GLY B O 1
ATOM 6443 N N . ILE B 1 51 ? 42.05006 99.58815 110.00202 1.000 40.15910 51 ILE B N 1
ATOM 6444 C CA . ILE B 1 51 ? 41.22445 99.42853 108.80964 1.000 39.69650 51 ILE B CA 1
ATOM 6445 C C . ILE B 1 51 ? 41.84462 98.48691 107.79276 1.000 38.33437 51 ILE B C 1
ATOM 6446 O O . ILE B 1 51 ? 41.23452 98.24249 106.74070 1.000 35.06663 51 ILE B O 1
ATOM 6462 N N . ILE B 1 52 ? 43.03393 97.94955 108.06332 1.000 38.14659 52 ILE B N 1
ATOM 6463 C CA . ILE B 1 52 ? 43.64690 96.99434 107.14813 1.000 36.92336 52 ILE B CA 1
ATOM 6464 C C . ILE B 1 52 ? 42.78918 95.73713 107.09993 1.000 33.25257 52 ILE B C 1
ATOM 6465 O O . ILE B 1 52 ? 42.36071 95.21693 108.13812 1.000 33.89998 52 ILE B O 1
ATOM 6481 N N . ASP B 1 53 ? 42.53370 95.24116 105.88747 1.000 33.72680 53 ASP B N 1
ATOM 6482 C CA . ASP B 1 53 ? 41.54112 94.18729 105.70875 1.000 32.41842 53 ASP B CA 1
ATOM 6483 C C . ASP B 1 53 ? 42.09396 92.79844 105.99967 1.000 34.59099 53 ASP B C 1
ATOM 6484 O O . ASP B 1 53 ? 41.32865 91.90114 106.36951 1.000 31.45317 53 ASP B O 1
ATOM 6493 N N . GLU B 1 54 ? 43.39674 92.59180 105.83626 1.000 30.98089 54 GLU B N 1
ATOM 6494 C CA . GLU B 1 54 ? 43.96828 91.26471 106.01062 1.000 29.34756 54 GLU B CA 1
ATOM 6495 C C . GLU B 1 54 ? 45.47355 91.38788 106.17786 1.000 27.85515 54 GLU B C 1
ATOM 6496 O O . GLU B 1 54 ? 46.05989 92.45379 105.97774 1.000 29.81861 54 GLU B O 1
ATOM 6508 N N . ILE B 1 55 ? 46.09084 90.26915 106.54398 1.000 26.70458 55 ILE B N 1
ATOM 6509 C CA . ILE B 1 55 ? 47.53419 90.09577 106.46389 1.000 24.36728 55 ILE B CA 1
ATOM 6510 C C . ILE B 1 55 ? 47.79773 88.79426 105.72184 1.000 30.13652 55 ILE B C 1
ATOM 6511 O O . ILE B 1 55 ? 47.20743 87.75779 106.04854 1.000 28.45369 55 ILE B O 1
ATOM 6527 N N . VAL B 1 56 ? 48.65821 88.85432 104.71176 1.000 26.65802 56 VAL B N 1
ATOM 6528 C CA . VAL B 1 56 ? 49.15402 87.67209 104.01873 1.000 28.71230 56 VAL B CA 1
ATOM 6529 C C . VAL B 1 56 ? 50.61482 87.51730 104.41642 1.000 29.69521 56 VAL B C 1
ATOM 6530 O O . VAL B 1 56 ? 51.47366 88.29361 103.97805 1.000 28.86716 56 VAL B O 1
ATOM 6543 N N . GLY B 1 57 ? 50.89562 86.52845 105.26082 1.000 29.00044 57 GLY B N 1
ATOM 6544 C CA . GLY B 1 57 ? 52.22264 86.33903 105.81679 1.000 29.89548 57 GLY B CA 1
ATOM 6545 C C . GLY B 1 57 ? 53.00089 85.29235 105.04132 1.000 32.50817 57 GLY B C 1
ATOM 6546 O O . GLY B 1 57 ? 52.50084 84.19702 104.77785 1.000 35.24156 57 GLY B O 1
ATOM 6550 N N . ALA B 1 58 ? 54.23175 85.64358 104.68622 1.000 30.45373 58 ALA B N 1
ATOM 6551 C CA . ALA B 1 58 ? 55.12870 84.75362 103.96670 1.000 33.52500 58 ALA B CA 1
ATOM 6552 C C . ALA B 1 58 ? 56.23736 84.27196 104.89127 1.000 31.69661 58 ALA B C 1
ATOM 6553 O O . ALA B 1 58 ? 56.79294 85.05124 105.67180 1.000 28.27214 58 ALA B O 1
ATOM 6560 N N . THR B 1 59 ? 56.54550 82.98138 104.80253 1.000 34.29020 59 THR B N 1
ATOM 6561 C CA . THR B 1 59 ? 57.65303 82.37973 105.53218 1.000 31.55406 59 THR B CA 1
ATOM 6562 C C . THR B 1 59 ? 57.84013 80.96359 105.01436 1.000 35.22698 59 THR B C 1
ATOM 6563 O O . THR B 1 59 ? 56.87762 80.31835 104.58762 1.000 34.51952 59 THR B O 1
ATOM 6574 N N . CYS B 1 60 ? 59.08362 80.48846 105.05362 1.000 33.75864 60 CYS B N 1
ATOM 6575 C CA . CYS B 1 60 ? 59.37312 79.14747 104.56245 1.000 36.79612 60 CYS B CA 1
ATOM 6576 C C . CYS B 1 60 ? 59.31201 78.10360 105.67360 1.000 36.19214 60 CYS B C 1
ATOM 6577 O O . CYS B 1 60 ? 58.82728 76.99083 105.44101 1.000 37.96815 60 CYS B O 1
ATOM 6585 N N . LEU B 1 61 ? 59.77135 78.43595 106.88181 1.000 36.70519 61 LEU B N 1
ATOM 6586 C CA . LEU B 1 61 ? 59.81091 77.49351 108.00418 1.000 38.87295 61 LEU B CA 1
ATOM 6587 C C . LEU B 1 61 ? 58.90488 78.00381 109.12738 1.000 37.37960 61 LEU B C 1
ATOM 6588 O O . LEU B 1 61 ? 59.31622 78.79927 109.97627 1.000 35.23313 61 LEU B O 1
ATOM 6604 N N . HIS B 1 62 ? 57.66213 77.51450 109.11495 1.000 36.12074 62 HIS B N 1
ATOM 6605 C CA . HIS B 1 62 ? 56.67995 77.83332 110.14906 1.000 37.36083 62 HIS B CA 1
ATOM 6606 C C . HIS B 1 62 ? 57.12293 77.34326 111.52283 1.000 34.39845 62 HIS B C 1
ATOM 6607 O O . HIS B 1 62 ? 56.96609 78.05175 112.52598 1.000 29.56042 62 HIS B O 1
ATOM 6621 N N . ALA B 1 63 ? 57.66832 76.13120 111.58545 1.000 32.69152 63 ALA B N 1
ATOM 6622 C CA . ALA B 1 63 ? 57.85619 75.42983 112.84979 1.000 31.86534 63 ALA B CA 1
ATOM 6623 C C . ALA B 1 63 ? 58.47045 76.32293 113.92034 1.000 28.65983 63 ALA B C 1
ATOM 6624 O O . ALA B 1 63 ? 59.45603 77.02406 113.67771 1.000 27.33978 63 ALA B O 1
ATOM 6631 N N . GLY B 1 64 ? 57.87337 76.28561 115.11463 1.000 28.79417 64 GLY B N 1
ATOM 6632 C CA . GLY B 1 64 ? 58.39477 76.96801 116.27928 1.000 29.09102 64 GLY B CA 1
ATOM 6633 C C . GLY B 1 64 ? 57.81644 78.34210 116.54106 1.000 28.45510 64 GLY B C 1
ATOM 6634 O O . GLY B 1 64 ? 58.03719 78.88946 117.62967 1.000 25.36256 64 GLY B O 1
ATOM 6638 N N . ASN B 1 65 ? 57.07793 78.91401 115.59078 1.000 30.42827 65 ASN B N 1
ATOM 6639 C CA . ASN B 1 65 ? 56.61885 80.29293 115.68077 1.000 28.07678 65 ASN B CA 1
ATOM 6640 C C . ASN B 1 65 ? 55.14895 80.41609 116.07322 1.000 32.12049 65 ASN B C 1
ATOM 6641 O O . ASN B 1 65 ? 54.57611 81.50360 115.94761 1.000 29.67796 65 ASN B O 1
ATOM 6652 N N . GLY B 1 66 ? 54.52650 79.33620 116.54590 1.000 32.06478 66 GLY B N 1
ATOM 6653 C CA . GLY B 1 66 ? 53.19594 79.42084 117.11595 1.000 34.62559 66 GLY B CA 1
ATOM 6654 C C . GLY B 1 66 ? 52.08033 79.23720 116.10614 1.000 35.55423 66 GLY B C 1
ATOM 6655 O O . GLY B 1 66 ? 52.28757 78.98437 114.91608 1.000 32.12862 66 GLY B O 1
ATOM 6659 N N . SER B 1 67 ? 50.85537 79.37562 116.61317 1.000 36.47982 67 SER B N 1
ATOM 6660 C CA . SER B 1 67 ? 49.66165 79.18063 115.79833 1.000 36.21271 67 SER B CA 1
ATOM 6661 C C . SER B 1 67 ? 49.47957 80.35816 114.84759 1.000 38.70295 67 SER B C 1
ATOM 6662 O O . SER B 1 67 ? 49.41379 81.51119 115.28753 1.000 35.83497 67 SER B O 1
ATOM 6670 N N . LEU B 1 68 ? 49.38893 80.06108 113.54372 1.000 34.81644 68 LEU B N 1
ATOM 6671 C CA . LEU B 1 68 ? 49.21348 81.05315 112.48551 1.000 36.20290 68 LEU B CA 1
ATOM 6672 C C . LEU B 1 68 ? 49.92875 82.35178 112.83960 1.000 32.15077 68 LEU B C 1
ATOM 6673 O O . LEU B 1 68 ? 49.28338 83.33407 113.22785 1.000 31.81751 68 LEU B O 1
ATOM 6689 N N . PRO B 1 69 ? 51.25271 82.39097 112.72383 1.000 30.15132 69 PRO B N 1
ATOM 6690 C CA . PRO B 1 69 ? 52.01233 83.57294 113.15389 1.000 30.38682 69 PRO B CA 1
ATOM 6691 C C . PRO B 1 69 ? 51.49734 84.85384 112.52019 1.000 29.69263 69 PRO B C 1
ATOM 6692 O O . PRO B 1 69 ? 51.43555 85.89343 113.19409 1.000 30.02367 69 PRO B O 1
ATOM 6703 N N . PRO B 1 70 ? 51.13620 84.84272 111.23166 1.000 28.90572 70 PRO B N 1
ATOM 6704 C CA . PRO B 1 70 ? 50.63780 86.09011 110.62380 1.000 29.85050 70 PRO B CA 1
ATOM 6705 C C . PRO B 1 70 ? 49.44734 86.68604 111.35587 1.000 29.96292 70 PRO B C 1
ATOM 6706 O O . PRO B 1 70 ? 49.31379 87.91592 111.40164 1.000 28.74863 70 PRO B O 1
ATOM 6717 N N . ARG B 1 71 ? 48.57440 85.85512 111.93058 1.000 29.36916 71 ARG B N 1
ATOM 6718 C CA . ARG B 1 71 ? 47.49268 86.38729 112.75302 1.000 31.79781 71 ARG B CA 1
ATOM 6719 C C . ARG B 1 71 ? 48.04028 86.99924 114.03624 1.000 29.45362 71 ARG B C 1
ATOM 6720 O O . ARG B 1 71 ? 47.53828 88.02767 114.50501 1.000 28.87416 71 ARG B O 1
ATOM 6741 N N . ILE B 1 72 ? 49.07075 86.38252 114.61881 1.000 30.11522 72 ILE B N 1
ATOM 6742 C CA . ILE B 1 72 ? 49.72835 86.98173 115.77588 1.000 31.50269 72 ILE B CA 1
ATOM 6743 C C . ILE B 1 72 ? 50.36612 88.30791 115.38633 1.000 28.84944 72 ILE B C 1
ATOM 6744 O O . ILE B 1 72 ? 50.24631 89.30905 116.10334 1.000 28.75196 72 ILE B O 1
ATOM 6760 N N . ILE B 1 73 ? 51.05130 88.33548 114.24140 1.000 27.17171 73 ILE B N 1
ATOM 6761 C CA . ILE B 1 73 ? 51.73766 89.54793 113.80933 1.000 30.71623 73 ILE B CA 1
ATOM 6762 C C . ILE B 1 73 ? 50.73146 90.64773 113.49260 1.000 31.51635 73 ILE B C 1
ATOM 6763 O O . ILE B 1 73 ? 50.95546 91.82223 113.80917 1.000 30.84483 73 ILE B O 1
ATOM 6779 N N . GLY B 1 74 ? 49.60637 90.28855 112.87243 1.000 32.05436 74 GLY B N 1
ATOM 6780 C CA . GLY B 1 74 ? 48.62349 91.29729 112.50897 1.000 31.19939 74 GLY B CA 1
ATOM 6781 C C . GLY B 1 74 ? 47.96066 91.92579 113.72014 1.000 31.76010 74 GLY B C 1
ATOM 6782 O O . GLY B 1 74 ? 47.80638 93.14862 113.79603 1.000 30.44938 74 GLY B O 1
ATOM 6786 N N . MET B 1 75 ? 47.55509 91.09660 114.68450 1.000 30.58436 75 MET B N 1
ATOM 6787 C CA . MET B 1 75 ? 46.91363 91.62498 115.88220 1.000 33.54176 75 MET B CA 1
ATOM 6788 C C . MET B 1 75 ? 47.86104 92.51247 116.67842 1.000 34.25209 75 MET B C 1
ATOM 6789 O O . MET B 1 75 ? 47.42755 93.50498 117.27495 1.000 30.61279 75 MET B O 1
ATOM 6803 N N . LYS B 1 76 ? 49.15334 92.18265 116.69497 1.000 29.93996 76 LYS B N 1
ATOM 6804 C CA . LYS B 1 76 ? 50.09963 92.94693 117.49870 1.000 29.92318 76 LYS B CA 1
ATOM 6805 C C . LYS B 1 76 ? 50.44457 94.28481 116.86011 1.000 30.91751 76 LYS B C 1
ATOM 6806 O O . LYS B 1 76 ? 50.79383 95.23342 117.57251 1.000 30.54297 76 LYS B O 1
ATOM 6825 N N . VAL B 1 77 ? 50.35642 94.38587 115.52952 1.000 30.00784 77 VAL B N 1
ATOM 6826 C CA . VAL B 1 77 ? 50.51480 95.67420 114.86646 1.000 31.63792 77 VAL B CA 1
ATOM 6827 C C . VAL B 1 77 ? 49.18745 96.40651 114.71552 1.000 31.60847 77 VAL B C 1
ATOM 6828 O O . VAL B 1 77 ? 49.14383 97.47297 114.08677 1.000 34.11622 77 VAL B O 1
ATOM 6841 N N . GLY B 1 78 ? 48.10252 95.86675 115.25971 1.000 32.29219 78 GLY B N 1
ATOM 6842 C CA . GLY B 1 78 ? 46.85782 96.60014 115.36813 1.000 32.85348 78 GLY B CA 1
ATOM 6843 C C . GLY B 1 78 ? 45.84583 96.36144 114.27068 1.000 33.31147 78 GLY B C 1
ATOM 6844 O O . GLY B 1 78 ? 44.95053 97.19740 114.08904 1.000 31.43299 78 GLY B O 1
ATOM 6848 N N . LEU B 1 79 ? 45.95268 95.25991 113.53415 1.000 30.48119 79 LEU B N 1
ATOM 6849 C CA . LEU B 1 79 ? 44.91297 94.93401 112.57336 1.000 33.75901 79 LEU B CA 1
ATOM 6850 C C . LEU B 1 79 ? 43.60942 94.65125 113.31916 1.000 31.41537 79 LEU B C 1
ATOM 6851 O O . LEU B 1 79 ? 43.62815 94.18152 114.46106 1.000 33.44072 79 LEU B O 1
ATOM 6867 N N . PRO B 1 80 ? 42.46298 94.93051 112.70535 1.000 32.48917 80 PRO B N 1
ATOM 6868 C CA . PRO B 1 80 ? 41.19268 94.62057 113.36598 1.000 33.52236 80 PRO B CA 1
ATOM 6869 C C . PRO B 1 80 ? 40.94457 93.12190 113.39005 1.000 34.74651 80 PRO B C 1
ATOM 6870 O O . PRO B 1 80 ? 41.37957 92.38233 112.50431 1.000 31.31417 80 PRO B O 1
ATOM 6881 N N . VAL B 1 81 ? 40.23294 92.67349 114.42789 1.000 36.19565 81 VAL B N 1
ATOM 6882 C CA . VAL B 1 81 ? 39.95002 91.25008 114.56847 1.000 35.08810 81 VAL B CA 1
ATOM 6883 C C . VAL B 1 81 ? 39.11910 90.73288 113.40306 1.000 35.88522 81 VAL B C 1
ATOM 6884 O O . VAL B 1 81 ? 39.08937 89.52273 113.15248 1.000 35.09285 81 VAL B O 1
ATOM 6897 N N . ARG B 1 82 ? 38.43411 91.62412 112.68153 1.000 34.65846 82 ARG B N 1
ATOM 6898 C CA . ARG B 1 82 ? 37.68706 91.21373 111.49924 1.000 35.22092 82 ARG B CA 1
ATOM 6899 C C . ARG B 1 82 ? 38.59918 90.87529 110.32791 1.000 34.55612 82 ARG B C 1
ATOM 6900 O O . ARG B 1 82 ? 38.15014 90.22582 109.37715 1.000 32.54507 82 ARG B O 1
ATOM 6921 N N . SER B 1 83 ? 39.86120 91.29465 110.37796 1.000 32.22295 83 SER B N 1
ATOM 6922 C CA . SER B 1 83 ? 40.74788 91.17092 109.23215 1.000 33.33210 83 SER B CA 1
ATOM 6923 C C . SER B 1 83 ? 41.06560 89.70768 108.93717 1.000 32.90787 83 SER B C 1
ATOM 6924 O O . SER B 1 83 ? 41.00678 88.83670 109.80957 1.000 28.92233 83 SER B O 1
ATOM 6932 N N . GLY B 1 84 ? 41.41001 89.44723 107.67439 1.000 31.04883 84 GLY B N 1
ATOM 6933 C CA . GLY B 1 84 ? 41.81104 88.11830 107.27774 1.000 30.30443 84 GLY B CA 1
ATOM 6934 C C . GLY B 1 84 ? 43.25746 87.82238 107.62643 1.000 30.39001 84 GLY B C 1
ATOM 6935 O O . GLY B 1 84 ? 44.05689 88.70964 107.91951 1.000 28.32656 84 GLY B O 1
ATOM 6939 N N . SER B 1 85 ? 43.59523 86.53683 107.59558 1.000 33.98814 85 SER B N 1
ATOM 6940 C CA . SER B 1 85 ? 44.94654 86.10373 107.91563 1.000 28.71609 85 SER B CA 1
ATOM 6941 C C . SER B 1 85 ? 45.21358 84.77362 107.23139 1.000 32.33483 85 SER B C 1
ATOM 6942 O O . SER B 1 85 ? 44.32740 83.91920 107.15486 1.000 32.95279 85 SER B O 1
ATOM 6950 N N . CYS B 1 86 ? 46.43500 84.61119 106.73384 1.000 26.75142 86 CYS B N 1
ATOM 6951 C CA . CYS B 1 86 ? 46.86199 83.34560 106.15547 1.000 31.22027 86 CYS B CA 1
ATOM 6952 C C . CYS B 1 86 ? 48.37605 83.36782 106.01906 1.000 31.73612 86 CYS B C 1
ATOM 6953 O O . CYS B 1 86 ? 49.00445 84.43068 106.03293 1.000 28.98450 86 CYS B O 1
ATOM 6961 N N . MET B 1 87 ? 48.95063 82.17568 105.89261 1.000 32.70130 87 MET B N 1
ATOM 6962 C CA . MET B 1 87 ? 50.38847 81.99215 105.75873 1.000 31.69898 87 MET B CA 1
ATOM 6963 C C . MET B 1 87 ? 50.66324 81.23150 104.47179 1.000 33.93778 87 MET B C 1
ATOM 6964 O O . MET B 1 87 ? 50.06998 80.17423 104.23429 1.000 33.47440 87 MET B O 1
ATOM 6978 N N . VAL B 1 88 ? 51.55783 81.76918 103.64821 1.000 29.86529 88 VAL B N 1
ATOM 6979 C CA . VAL B 1 88 ? 51.85050 81.21596 102.33338 1.000 31.83599 88 VAL B CA 1
ATOM 6980 C C . VAL B 1 88 ? 53.33122 80.88065 102.26410 1.000 34.63518 88 VAL B C 1
ATOM 6981 O O . VAL B 1 88 ? 54.16792 81.52933 102.90108 1.000 30.67599 88 VAL B O 1
ATOM 6994 N N . SER B 1 89 ? 53.65113 79.85526 101.47839 1.000 32.41670 89 SER B N 1
ATOM 6995 C CA . SER B 1 89 ? 55.03186 79.45123 101.26449 1.000 35.67635 89 SER B CA 1
ATOM 6996 C C . SER B 1 89 ? 55.22326 79.03868 99.81409 1.000 35.73601 89 SER B C 1
ATOM 6997 O O . SER B 1 89 ? 54.47674 78.20189 99.29681 1.000 32.40618 89 SER B O 1
ATOM 7005 N N . GLN B 1 90 ? 56.21192 79.64507 99.16297 1.000 32.71890 90 GLN B N 1
ATOM 7006 C CA . GLN B 1 90 ? 56.73292 79.21084 97.87076 1.000 34.19427 90 GLN B CA 1
ATOM 7007 C C . GLN B 1 90 ? 58.25628 79.22891 97.91809 1.000 40.00338 90 GLN B C 1
ATOM 7008 O O . GLN B 1 90 ? 58.93523 79.74833 97.02978 1.000 36.81777 90 GLN B O 1
ATOM 7022 N N . ASN B 1 91 ? 58.80246 78.65270 98.99328 1.000 41.65064 91 ASN B N 1
ATOM 7023 C CA . ASN B 1 91 ? 60.23350 78.66783 99.28310 1.000 43.45465 91 ASN B CA 1
ATOM 7024 C C . ASN B 1 91 ? 60.80139 80.07704 99.12734 1.000 39.03883 91 ASN B C 1
ATOM 7025 O O . ASN B 1 91 ? 60.39755 80.99024 99.85446 1.000 38.54739 91 ASN B O 1
ATOM 7036 N N . CYS B 1 92 ? 61.73013 80.27496 98.18930 1.000 34.32359 92 CYS B N 1
ATOM 7037 C CA . CYS B 1 92 ? 62.41062 81.56219 98.09768 1.000 35.45675 92 CYS B CA 1
ATOM 7038 C C . CYS B 1 92 ? 61.47193 82.66750 97.63231 1.000 36.50589 92 CYS B C 1
ATOM 7039 O O . CYS B 1 92 ? 61.68640 83.83893 97.96436 1.000 30.96512 92 CYS B O 1
ATOM 7047 N N . ALA B 1 93 ? 60.43226 82.32227 96.87300 1.000 32.19399 93 ALA B N 1
ATOM 7048 C CA . ALA B 1 93 ? 59.47165 83.29507 96.37424 1.000 35.13646 93 ALA B CA 1
ATOM 7049 C C . ALA B 1 93 ? 58.26972 83.45299 97.29573 1.000 32.04134 93 ALA B C 1
ATOM 7050 O O . ALA B 1 93 ? 57.23079 83.96625 96.86394 1.000 31.56654 93 ALA B O 1
ATOM 7057 N N . SER B 1 94 ? 58.39060 83.02060 98.55150 1.000 31.42285 94 SER B N 1
ATOM 7058 C CA . SER B 1 94 ? 57.27947 83.11891 99.49056 1.000 31.22548 94 SER B CA 1
ATOM 7059 C C . SER B 1 94 ? 56.75501 84.54730 99.57284 1.000 32.59408 94 SER B C 1
ATOM 7060 O O . SER B 1 94 ? 55.54827 84.78989 99.45244 1.000 29.21063 94 SER B O 1
ATOM 7068 N N . GLY B 1 95 ? 57.65701 85.51070 99.77114 1.000 28.88228 95 GLY B N 1
ATOM 7069 C CA . GLY B 1 95 ? 57.23536 86.89593 99.88733 1.000 30.88988 95 GLY B CA 1
ATOM 7070 C C . GLY B 1 95 ? 56.60729 87.43774 98.61988 1.000 29.09672 95 GLY B C 1
ATOM 7071 O O . GLY B 1 95 ? 55.73457 88.30768 98.67898 1.000 30.54256 95 GLY B O 1
ATOM 7075 N N . MET B 1 96 ? 57.03504 86.93451 97.46023 1.000 29.09076 96 MET B N 1
ATOM 7076 C CA . MET B 1 96 ? 56.47493 87.39027 96.19336 1.000 29.42373 96 MET B CA 1
ATOM 7077 C C . MET B 1 96 ? 55.12280 86.74225 95.90933 1.000 32.97284 96 MET B C 1
ATOM 7078 O O . MET B 1 96 ? 54.28744 87.34105 95.22027 1.000 28.42656 96 MET B O 1
ATOM 7092 N N . ARG B 1 97 ? 54.88240 85.53581 96.43639 1.000 27.40133 97 ARG B N 1
ATOM 7093 C CA . ARG B 1 97 ? 53.57050 84.90889 96.29406 1.000 27.68883 97 ARG B CA 1
ATOM 7094 C C . ARG B 1 97 ? 52.56570 85.50218 97.27407 1.000 28.92232 97 ARG B C 1
ATOM 7095 O O . ARG B 1 97 ? 51.39025 85.67397 96.93174 1.000 30.11266 97 ARG B O 1
ATOM 7116 N N . ALA B 1 98 ? 53.00510 85.81007 98.49759 1.000 24.60319 98 ALA B N 1
ATOM 7117 C CA . ALA B 1 98 ? 52.15537 86.56365 99.41286 1.000 30.78953 98 ALA B CA 1
ATOM 7118 C C . ALA B 1 98 ? 51.72420 87.88033 98.78411 1.000 30.43086 98 ALA B C 1
ATOM 7119 O O . ALA B 1 98 ? 50.57091 88.30256 98.93000 1.000 32.12452 98 ALA B O 1
ATOM 7126 N N . THR B 1 99 ? 52.64211 88.54069 98.07460 1.000 28.51991 99 THR B N 1
ATOM 7127 C CA . THR B 1 99 ? 52.30072 89.78021 97.38768 1.000 32.45861 99 THR B CA 1
ATOM 7128 C C . THR B 1 99 ? 51.21578 89.54780 96.34471 1.000 31.48860 99 THR B C 1
ATOM 7129 O O . THR B 1 99 ? 50.26544 90.33147 96.24183 1.000 31.54446 99 THR B O 1
ATOM 7140 N N . GLU B 1 100 ? 51.33626 88.47142 95.56495 1.000 33.48091 100 GLU B N 1
ATOM 7141 C CA . GLU B 1 100 ? 50.33300 88.18181 94.54610 1.000 33.05681 100 GLU B CA 1
ATOM 7142 C C . GLU B 1 100 ? 48.97675 87.89576 95.17844 1.000 33.66528 100 GLU B C 1
ATOM 7143 O O . GLU B 1 100 ? 47.95704 88.46731 94.77508 1.000 32.71305 100 GLU B O 1
ATOM 7155 N N . ILE B 1 101 ? 48.94546 87.00434 96.17224 1.000 32.99744 101 ILE B N 1
ATOM 7156 C CA . ILE B 1 101 ? 47.68039 86.63863 96.80702 1.000 34.70904 101 ILE B CA 1
ATOM 7157 C C . ILE B 1 101 ? 46.96227 87.88489 97.31005 1.000 32.34084 101 ILE B C 1
ATOM 7158 O O . ILE B 1 101 ? 45.75559 88.05908 97.10199 1.000 34.03097 101 ILE B O 1
ATOM 7174 N N . ALA B 1 102 ? 47.69762 88.77083 97.98398 1.000 33.36241 102 ALA B N 1
ATOM 7175 C CA . ALA B 1 102 ? 47.09151 89.99582 98.49355 1.000 34.84388 102 ALA B CA 1
ATOM 7176 C C . ALA B 1 102 ? 46.63825 90.90248 97.35704 1.000 35.52717 102 ALA B C 1
ATOM 7177 O O . ALA B 1 102 ? 45.52953 91.44847 97.39424 1.000 32.31337 102 ALA B O 1
ATOM 7184 N N . CYS B 1 103 ? 47.48010 91.07377 96.33700 1.000 33.52846 103 CYS B N 1
ATOM 7185 C CA . CYS B 1 103 ? 47.13868 91.98332 95.24914 1.000 35.10777 103 CYS B CA 1
ATOM 7186 C C . CYS B 1 103 ? 45.92614 91.48433 94.47314 1.000 38.04004 103 CYS B C 1
ATOM 7187 O O . CYS B 1 103 ? 45.04143 92.27258 94.11755 1.000 35.71322 103 CYS B O 1
ATOM 7195 N N . GLN B 1 104 ? 45.86244 90.17850 94.20402 1.000 36.02825 104 GLN B N 1
ATOM 7196 C CA . GLN B 1 104 ? 44.71622 89.63989 93.48036 1.000 38.05399 104 GLN B CA 1
ATOM 7197 C C . GLN B 1 104 ? 43.44131 89.73962 94.30734 1.000 39.30264 104 GLN B C 1
ATOM 7198 O O . GLN B 1 104 ? 42.35269 89.90470 93.74585 1.000 40.37250 104 GLN B O 1
ATOM 7212 N N . ASN B 1 105 ? 43.55124 89.64725 95.63465 1.000 36.61758 105 ASN B N 1
ATOM 7213 C CA . ASN B 1 105 ? 42.40021 89.93325 96.48401 1.000 40.03396 105 ASN B CA 1
ATOM 7214 C C . ASN B 1 105 ? 41.94709 91.37748 96.31028 1.000 39.80111 105 ASN B C 1
ATOM 7215 O O . ASN B 1 105 ? 40.74434 91.66339 96.29138 1.000 41.77153 105 ASN B O 1
ATOM 7226 N N . ILE B 1 106 ? 42.89906 92.30322 96.17871 1.000 36.44093 106 ILE B N 1
ATOM 7227 C CA . ILE B 1 106 ? 42.54583 93.70057 95.95546 1.000 38.34921 106 ILE B CA 1
ATOM 7228 C C . ILE B 1 106 ? 42.01811 93.89370 94.53940 1.000 39.98610 106 ILE B C 1
ATOM 7229 O O . ILE B 1 106 ? 41.08879 94.67679 94.31012 1.000 40.60167 106 ILE B O 1
ATOM 7245 N N . MET B 1 107 ? 42.59828 93.18542 93.56832 1.000 37.51914 107 MET B N 1
ATOM 7246 C CA . MET B 1 107 ? 42.11835 93.28686 92.19456 1.000 41.47220 107 MET B CA 1
ATOM 7247 C C . MET B 1 107 ? 40.63627 92.94706 92.10121 1.000 44.23883 107 MET B C 1
ATOM 7248 O O . MET B 1 107 ? 39.89002 93.58634 91.35019 1.000 44.19283 107 MET B O 1
ATOM 7262 N N . LEU B 1 108 ? 40.19287 91.94397 92.85637 1.000 42.43335 108 LEU B N 1
ATOM 7263 C CA . LEU B 1 108 ? 38.83972 91.41752 92.75343 1.000 41.78425 108 LEU B CA 1
ATOM 7264 C C . LEU B 1 108 ? 37.86769 92.06870 93.73076 1.000 43.37915 108 LEU B C 1
ATOM 7265 O O . LEU B 1 108 ? 36.72320 91.61637 93.83897 1.000 45.00867 108 LEU B O 1
ATOM 7281 N N . GLY B 1 109 ? 38.28865 93.11474 94.43777 1.000 42.07648 109 GLY B N 1
ATOM 7282 C CA . GLY B 1 109 ? 37.42346 93.79218 95.37841 1.000 41.61389 109 GLY B CA 1
ATOM 7283 C C . GLY B 1 109 ? 37.22353 93.07966 96.69742 1.000 43.61072 109 GLY B C 1
ATOM 7284 O O . GLY B 1 109 ? 36.43687 93.55763 97.52527 1.000 41.28761 109 GLY B O 1
ATOM 7288 N N . LYS B 1 110 ? 37.90635 91.95459 96.92492 1.000 44.43790 110 LYS B N 1
ATOM 7289 C CA . LYS B 1 110 ? 37.74266 91.23236 98.18223 1.000 44.50707 110 LYS B CA 1
ATOM 7290 C C . LYS B 1 110 ? 38.32200 92.01201 99.35463 1.000 43.73871 110 LYS B C 1
ATOM 7291 O O . LYS B 1 110 ? 37.84491 91.87436 100.48672 1.000 44.27787 110 LYS B O 1
ATOM 7310 N N . THR B 1 111 ? 39.34686 92.82277 99.10860 1.000 38.22181 111 THR B N 1
ATOM 7311 C CA . THR B 1 111 ? 39.92150 93.68297 100.12997 1.000 42.27154 111 THR B CA 1
ATOM 7312 C C . THR B 1 111 ? 40.32677 95.00170 99.48863 1.000 37.37465 111 THR B C 1
ATOM 7313 O O . THR B 1 111 ? 40.58125 95.07828 98.28471 1.000 34.76084 111 THR B O 1
ATOM 7324 N N . ASP B 1 112 ? 40.37996 96.04548 100.31287 1.000 40.24231 112 ASP B N 1
ATOM 7325 C CA . ASP B 1 112 ? 40.86398 97.35081 99.88310 1.000 41.42065 112 ASP B CA 1
ATOM 7326 C C . ASP B 1 112 ? 42.28822 97.62946 100.33714 1.000 38.17629 112 ASP B C 1
ATOM 7327 O O . ASP B 1 112 ? 43.04150 98.28772 99.61235 1.000 34.59727 112 ASP B O 1
ATOM 7336 N N . ILE B 1 113 ? 42.67138 97.13691 101.51270 1.000 38.30180 113 ILE B N 1
ATOM 7337 C CA . ILE B 1 113 ? 44.00738 97.32201 102.06432 1.000 37.41336 113 ILE B CA 1
ATOM 7338 C C . ILE B 1 113 ? 44.48521 95.97571 102.58475 1.000 37.00019 113 ILE B C 1
ATOM 7339 O O . ILE B 1 113 ? 43.78951 95.33280 103.37885 1.000 35.66924 113 ILE B O 1
ATOM 7355 N N . SER B 1 114 ? 45.66629 95.55097 102.14119 1.000 33.33491 114 SER B N 1
ATOM 7356 C CA . SER B 1 114 ? 46.23191 94.26848 102.53583 1.000 35.13018 114 SER B CA 1
ATOM 7357 C C . SER B 1 114 ? 47.65865 94.46938 103.01985 1.000 33.38684 114 SER B C 1
ATOM 7358 O O . SER B 1 114 ? 48.45577 95.14032 102.35696 1.000 34.23188 114 SER B O 1
ATOM 7366 N N . LEU B 1 115 ? 47.97207 93.89247 104.17473 1.000 30.49604 115 LEU B N 1
ATOM 7367 C CA . LEU B 1 115 ? 49.33308 93.86777 104.68724 1.000 30.04931 115 LEU B CA 1
ATOM 7368 C C . LEU B 1 115 ? 49.99835 92.56915 104.25223 1.000 29.53970 115 LEU B C 1
ATOM 7369 O O . LEU B 1 115 ? 49.40100 91.49375 104.35904 1.000 28.26674 115 LEU B O 1
ATOM 7385 N N . VAL B 1 116 ? 51.22304 92.67082 103.74655 1.000 27.56360 116 VAL B N 1
ATOM 7386 C CA . VAL B 1 116 ? 52.01726 91.50648 103.37229 1.000 28.78162 116 VAL B CA 1
ATOM 7387 C C . VAL B 1 116 ? 53.28825 91.52701 104.20661 1.000 27.53649 116 VAL B C 1
ATOM 7388 O O . VAL B 1 116 ? 54.04061 92.50868 104.17595 1.000 28.28852 116 VAL B O 1
ATOM 7401 N N . THR B 1 117 ? 53.52119 90.45433 104.95568 1.000 30.38015 117 THR B N 1
ATOM 7402 C CA . THR B 1 117 ? 54.74532 90.27924 105.72198 1.000 29.82580 117 THR B CA 1
ATOM 7403 C C . THR B 1 117 ? 55.50969 89.08463 105.17140 1.000 29.06334 117 THR B C 1
ATOM 7404 O O . THR B 1 117 ? 54.91105 88.07609 104.78507 1.000 29.30352 117 THR B O 1
ATOM 7415 N N . ALA B 1 118 ? 56.83296 89.20936 105.12879 1.000 27.51279 118 ALA B N 1
ATOM 7416 C CA . ALA B 1 118 ? 57.70617 88.15055 104.63645 1.000 31.37217 118 ALA B CA 1
ATOM 7417 C C . ALA B 1 118 ? 58.89657 88.06522 105.57565 1.000 27.16067 118 ALA B C 1
ATOM 7418 O O . ALA B 1 118 ? 59.61289 89.05398 105.75456 1.000 29.28137 118 ALA B O 1
ATOM 7425 N N . VAL B 1 119 ? 59.10555 86.89712 106.18168 1.000 28.34396 119 VAL B N 1
ATOM 7426 C CA . VAL B 1 119 ? 60.08670 86.76730 107.24992 1.000 28.81976 119 VAL B CA 1
ATOM 7427 C C . VAL B 1 119 ? 60.72539 85.38933 107.19719 1.000 33.60089 119 VAL B C 1
ATOM 7428 O O . VAL B 1 119 ? 60.09893 84.40219 106.80017 1.000 30.28868 119 VAL B O 1
ATOM 7441 N N . GLU B 1 120 ? 61.99002 85.33502 107.60760 1.000 30.95158 120 GLU B N 1
ATOM 7442 C CA . GLU B 1 120 ? 62.68509 84.06930 107.81774 1.000 31.37972 120 GLU B CA 1
ATOM 7443 C C . GLU B 1 120 ? 63.76882 84.31161 108.85722 1.000 31.20000 120 GLU B C 1
ATOM 7444 O O . GLU B 1 120 ? 64.71275 85.06477 108.60239 1.000 33.58157 120 GLU B O 1
ATOM 7456 N N . SER B 1 121 ? 63.62648 83.69031 110.02405 1.000 29.41744 121 SER B N 1
ATOM 7457 C CA . SER B 1 121 ? 64.64552 83.71795 111.06856 1.000 28.94322 121 SER B CA 1
ATOM 7458 C C . SER B 1 121 ? 65.30385 82.34170 111.07029 1.000 30.09100 121 SER B C 1
ATOM 7459 O O . SER B 1 121 ? 64.98448 81.47359 111.88477 1.000 30.30609 121 SER B O 1
ATOM 7467 N N . MET B 1 122 ? 66.22834 82.14221 110.12715 1.000 29.62506 122 MET B N 1
ATOM 7468 C CA . MET B 1 122 ? 66.85192 80.83332 109.96657 1.000 33.70535 122 MET B CA 1
ATOM 7469 C C . MET B 1 122 ? 67.74348 80.47926 111.14768 1.000 30.44249 122 MET B C 1
ATOM 7470 O O . MET B 1 122 ? 68.00920 79.29394 111.37378 1.000 30.12277 122 MET B O 1
ATOM 7484 N N . SER B 1 123 ? 68.19761 81.47540 111.90979 1.000 28.72782 123 SER B N 1
ATOM 7485 C CA . SER B 1 123 ? 68.96003 81.20249 113.12010 1.000 30.91306 123 SER B CA 1
ATOM 7486 C C . SER B 1 123 ? 68.12192 80.50945 114.18607 1.000 30.16889 123 SER B C 1
ATOM 7487 O O . SER B 1 123 ? 68.68578 79.85070 115.06667 1.000 30.69019 123 SER B O 1
ATOM 7495 N N . ASN B 1 124 ? 66.79389 80.64289 114.12827 1.000 32.68480 124 ASN B N 1
ATOM 7496 C CA . ASN B 1 124 ? 65.90542 80.09402 115.14685 1.000 30.62489 124 ASN B CA 1
ATOM 7497 C C . ASN B 1 124 ? 64.97614 79.01888 114.59150 1.000 29.27022 124 ASN B C 1
ATOM 7498 O O . ASN B 1 124 ? 63.92585 78.74694 115.18343 1.000 28.86805 124 ASN B O 1
ATOM 7509 N N . ILE B 1 125 ? 65.33326 78.40319 113.47268 1.000 28.48685 125 ILE B N 1
ATOM 7510 C CA . ILE B 1 125 ? 64.57198 77.24086 112.99958 1.000 30.36620 125 ILE B CA 1
ATOM 7511 C C . ILE B 1 125 ? 64.84123 76.06644 113.93554 1.000 25.52484 125 ILE B C 1
ATOM 7512 O O . ILE B 1 125 ? 66.01373 75.75876 114.21587 1.000 27.91417 125 ILE B O 1
ATOM 7528 N N . PRO B 1 126 ? 63.81702 75.39588 114.45605 1.000 28.45089 126 PRO B N 1
ATOM 7529 C CA . PRO B 1 126 ? 64.06123 74.29893 115.39771 1.000 26.74701 126 PRO B CA 1
ATOM 7530 C C . PRO B 1 126 ? 64.56586 73.05175 114.68763 1.000 27.73904 126 PRO B C 1
ATOM 7531 O O . PRO B 1 126 ? 64.66353 72.98087 113.46028 1.000 28.02130 126 PRO B O 1
ATOM 7542 N N . TYR B 1 127 ? 64.91474 72.06124 115.50243 1.000 29.07461 127 TYR B N 1
ATOM 7543 C CA . TYR B 1 127 ? 65.16420 70.70358 115.04483 1.000 26.93766 127 TYR B CA 1
ATOM 7544 C C . TYR B 1 127 ? 63.91896 69.86189 115.30125 1.000 26.74847 127 TYR B C 1
ATOM 7545 O O . TYR B 1 127 ? 63.12354 70.16061 116.19639 1.000 25.66781 127 TYR B O 1
ATOM 7563 N N . LEU B 1 128 ? 63.75650 68.80262 114.51181 1.000 27.83643 128 LEU B N 1
ATOM 7564 C CA . LEU B 1 128 ? 62.57184 67.95773 114.57082 1.000 26.37278 128 LEU B CA 1
ATOM 7565 C C . LEU B 1 128 ? 62.90205 66.58143 115.13350 1.000 29.55669 128 LEU B C 1
ATOM 7566 O O . LEU B 1 128 ? 63.97684 66.03162 114.87271 1.000 29.14662 128 LEU B O 1
ATOM 7582 N N . LEU B 1 129 ? 61.96079 66.02847 115.89624 1.000 30.28144 129 LEU B N 1
ATOM 7583 C CA . LEU B 1 129 ? 61.97711 64.62824 116.31670 1.000 28.82878 129 LEU B CA 1
ATOM 7584 C C . LEU B 1 129 ? 60.77109 63.96343 115.65692 1.000 27.62577 129 LEU B C 1
ATOM 7585 O O . LEU B 1 129 ? 59.64293 64.07698 116.14561 1.000 28.83221 129 LEU B O 1
ATOM 7601 N N . GLN B 1 130 ? 61.01425 63.27445 114.54035 1.000 26.38119 130 GLN B N 1
ATOM 7602 C CA . GLN B 1 130 ? 59.91287 62.77683 113.72179 1.000 28.61093 130 GLN B CA 1
ATOM 7603 C C . GLN B 1 130 ? 59.16080 61.64509 114.41355 1.000 31.34198 130 GLN B C 1
ATOM 7604 O O . GLN B 1 130 ? 57.93086 61.56284 114.31662 1.000 34.10756 130 GLN B O 1
ATOM 7610 N N . GLN B 1 131 ? 59.87238 60.76976 115.12022 1.000 29.62648 131 GLN B N 1
ATOM 7611 C CA . GLN B 1 131 ? 59.26918 59.59752 115.73929 1.000 32.36601 131 GLN B CA 1
ATOM 7612 C C . GLN B 1 131 ? 58.96392 59.79672 117.21871 1.000 31.28150 131 GLN B C 1
ATOM 7613 O O . GLN B 1 131 ? 58.67509 58.81995 117.91710 1.000 33.15207 131 GLN B O 1
ATOM 7627 N N . ALA B 1 132 ? 59.00941 61.03578 117.71158 1.000 28.87384 132 ALA B N 1
ATOM 7628 C CA . ALA B 1 132 ? 58.78880 61.26553 119.13500 1.000 32.18428 132 ALA B CA 1
ATOM 7629 C C . ALA B 1 132 ? 57.34518 60.99535 119.53972 1.000 27.26629 132 ALA B C 1
ATOM 7630 O O . ALA B 1 132 ? 57.09072 60.58586 120.67790 1.000 27.76099 132 ALA B O 1
ATOM 7637 N N . ARG B 1 133 ? 56.39062 61.21877 118.63577 1.000 26.49069 133 ARG B N 1
ATOM 7638 C CA . ARG B 1 133 ? 54.98504 61.03733 118.98495 1.000 29.15500 133 ARG B CA 1
ATOM 7639 C C . ARG B 1 133 ? 54.67725 59.57145 119.26492 1.000 29.62646 133 ARG B C 1
ATOM 7640 O O . ARG B 1 133 ? 54.26524 59.20938 120.37313 1.000 27.02922 133 ARG B O 1
ATOM 7661 N N . SER B 1 134 ? 54.87440 58.70990 118.26830 1.000 27.55309 134 SER B N 1
ATOM 7662 C CA . SER B 1 134 ? 54.59327 57.29047 118.42558 1.000 30.43703 134 SER B CA 1
ATOM 7663 C C . SER B 1 134 ? 55.75229 56.51978 119.03818 1.000 29.73127 134 SER B C 1
ATOM 7664 O O . SER B 1 134 ? 55.55080 55.38940 119.49713 1.000 26.48331 134 SER B O 1
ATOM 7672 N N . GLY B 1 135 ? 56.94392 57.09371 119.05396 1.000 31.18661 135 GLY B N 1
ATOM 7673 C CA . GLY B 1 135 ? 58.08848 56.46163 119.67567 1.000 30.09225 135 GLY B CA 1
ATOM 7674 C C . GLY B 1 135 ? 59.02722 55.83935 118.66011 1.000 29.97439 135 GLY B C 1
ATOM 7675 O O . GLY B 1 135 ? 58.61703 55.36395 117.59540 1.000 31.16735 135 GLY B O 1
ATOM 7679 N N . TYR B 1 136 ? 60.31761 55.84862 118.99032 1.000 30.80949 136 TYR B N 1
ATOM 7680 C CA . TYR B 1 136 ? 61.31532 55.16618 118.17882 1.000 33.49752 136 TYR B CA 1
ATOM 7681 C C . TYR B 1 136 ? 61.32941 53.66278 118.42189 1.000 29.89725 136 TYR B C 1
ATOM 7682 O O . TYR B 1 136 ? 61.99161 52.93626 117.67384 1.000 29.30567 136 TYR B O 1
ATOM 7700 N N . ARG B 1 137 ? 60.61778 53.18653 119.44434 1.000 32.06410 137 ARG B N 1
ATOM 7701 C CA . ARG B 1 137 ? 60.47221 51.76054 119.71633 1.000 30.95073 137 ARG B CA 1
ATOM 7702 C C . ARG B 1 137 ? 61.81391 51.10384 120.02411 1.000 31.75936 137 ARG B C 1
ATOM 7703 O O . ARG B 1 137 ? 62.01737 50.59194 121.12985 1.000 31.12923 137 ARG B O 1
ATOM 7724 N N . MET B 1 138 ? 62.72587 51.09522 119.05495 1.000 29.31409 138 MET B N 1
ATOM 7725 C CA . MET B 1 138 ? 64.05587 50.53945 119.26098 1.000 31.72405 138 MET B CA 1
ATOM 7726 C C . MET B 1 138 ? 64.96401 51.03340 118.14501 1.000 32.56090 138 MET B C 1
ATOM 7727 O O . MET B 1 138 ? 64.51038 51.29363 117.02758 1.000 33.56250 138 MET B O 1
ATOM 7741 N N . GLY B 1 139 ? 66.24505 51.16969 118.46475 1.000 31.41653 139 GLY B N 1
ATOM 7742 C CA . GLY B 1 139 ? 67.22974 51.60543 117.49920 1.000 30.27001 139 GLY B CA 1
ATOM 7743 C C . GLY B 1 139 ? 67.31231 53.11843 117.38935 1.000 31.35556 139 GLY B C 1
ATOM 7744 O O . GLY B 1 139 ? 66.43258 53.85803 117.82766 1.000 32.96648 139 GLY B O 1
ATOM 7748 N N . ASP B 1 140 ? 68.40330 53.57613 116.78057 1.000 30.66197 140 ASP B N 1
ATOM 7749 C CA . ASP B 1 140 ? 68.64644 55.00225 116.64384 1.000 32.18093 140 ASP B CA 1
ATOM 7750 C C . ASP B 1 140 ? 67.70144 55.62301 115.61881 1.000 32.85473 140 ASP B C 1
ATOM 7751 O O . ASP B 1 140 ? 67.14242 54.94801 114.75022 1.000 35.76036 140 ASP B O 1
ATOM 7760 N N . GLY B 1 141 ? 67.53415 56.93630 115.73241 1.000 34.68470 141 GLY B N 1
ATOM 7761 C CA . GLY B 1 141 ? 66.84151 57.71366 114.72717 1.000 34.52758 141 GLY B CA 1
ATOM 7762 C C . GLY B 1 141 ? 67.67272 58.91664 114.33722 1.000 37.40079 141 GLY B C 1
ATOM 7763 O O . GLY B 1 141 ? 68.88444 58.93952 114.57591 1.000 35.02087 141 GLY B O 1
ATOM 7767 N N . LYS B 1 142 ? 67.03824 59.92738 113.75277 1.000 37.02468 142 LYS B N 1
ATOM 7768 C CA . LYS B 1 142 ? 67.71170 61.15732 113.36482 1.000 39.43262 142 LYS B CA 1
ATOM 7769 C C . LYS B 1 142 ? 67.00299 62.34344 113.99826 1.000 36.28599 142 LYS B C 1
ATOM 7770 O O . LYS B 1 142 ? 65.76987 62.42218 113.97307 1.000 36.99753 142 LYS B O 1
ATOM 7789 N N . VAL B 1 143 ? 67.78245 63.25220 114.57474 1.000 36.23270 143 VAL B N 1
ATOM 7790 C CA . VAL B 1 143 ? 67.28657 64.56412 114.97450 1.000 34.13419 143 VAL B CA 1
ATOM 7791 C C . VAL B 1 143 ? 67.60538 65.50968 113.82038 1.000 35.14405 143 VAL B C 1
ATOM 7792 O O . VAL B 1 143 ? 68.77314 65.78203 113.52814 1.000 33.56929 143 VAL B O 1
ATOM 7805 N N . GLN B 1 144 ? 66.56316 65.99364 113.15081 1.000 33.02825 144 GLN B N 1
ATOM 7806 C CA . GLN B 1 144 ? 66.68500 66.59326 111.82963 1.000 32.83721 144 GLN B CA 1
ATOM 7807 C C . GLN B 1 144 ? 66.77738 68.10885 111.91857 1.000 31.02314 144 GLN B C 1
ATOM 7808 O O . GLN B 1 144 ? 66.00835 68.74432 112.64770 1.000 29.29466 144 GLN B O 1
ATOM 7822 N N . ASP B 1 145 ? 67.71439 68.67955 111.16534 1.000 32.12195 145 ASP B N 1
ATOM 7823 C CA . ASP B 1 145 ? 67.78658 70.12361 110.97531 1.000 34.17513 145 ASP B CA 1
ATOM 7824 C C . ASP B 1 145 ? 66.70150 70.52097 109.98062 1.000 30.90606 145 ASP B C 1
ATOM 7825 O O . ASP B 1 145 ? 66.83142 70.27274 108.77753 1.000 30.86109 145 ASP B O 1
ATOM 7834 N N . ALA B 1 146 ? 65.62481 71.13218 110.48132 1.000 32.22386 146 ALA B N 1
ATOM 7835 C CA . ALA B 1 146 ? 64.48117 71.43031 109.62517 1.000 31.87191 146 ALA B CA 1
ATOM 7836 C C . ALA B 1 146 ? 64.84136 72.40661 108.51333 1.000 33.53714 146 ALA B C 1
ATOM 7837 O O . ALA B 1 146 ? 64.26751 72.33797 107.42006 1.000 31.96826 146 ALA B O 1
ATOM 7844 N N . MET B 1 147 ? 65.77504 73.32629 108.76863 1.000 32.66846 147 MET B N 1
ATOM 7845 C CA . MET B 1 147 ? 66.19781 74.24556 107.71760 1.000 31.64174 147 MET B CA 1
ATOM 7846 C C . MET B 1 147 ? 66.69602 73.48821 106.49573 1.000 36.54143 147 MET B C 1
ATOM 7847 O O . MET B 1 147 ? 66.58060 73.98072 105.36744 1.000 37.46313 147 MET B O 1
ATOM 7861 N N . LEU B 1 148 ? 67.24929 72.29454 106.69838 1.000 34.25972 148 LEU B N 1
ATOM 7862 C CA . LEU B 1 148 ? 67.71985 71.46650 105.59498 1.000 38.23774 148 LEU B CA 1
ATOM 7863 C C . LEU B 1 148 ? 66.62698 70.51696 105.11117 1.000 37.86332 148 LEU B C 1
ATOM 7864 O O . LEU B 1 148 ? 66.24984 70.53991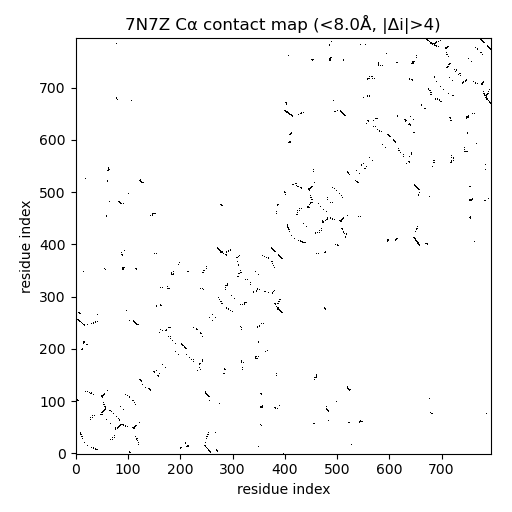 103.93526 1.000 37.53118 148 LEU B O 1
ATOM 7880 N N . SER B 1 149 ? 66.09870 69.68974 106.01698 1.000 38.94445 149 SER B N 1
ATOM 7881 C CA . SER B 1 149 ? 65.18509 68.62836 105.60842 1.000 39.99412 149 SER B CA 1
ATOM 7882 C C . SER B 1 149 ? 63.85651 69.17908 105.10675 1.000 39.33098 149 SER B C 1
ATOM 7883 O O . SER B 1 149 ? 63.23978 68.58288 104.21641 1.000 43.91956 149 SER B O 1
ATOM 7891 N N . ASP B 1 150 ? 63.40023 70.30330 105.65575 1.000 34.97999 150 ASP B N 1
ATOM 7892 C CA . ASP B 1 150 ? 62.12340 70.89369 105.27934 1.000 37.50726 150 ASP B CA 1
ATOM 7893 C C . ASP B 1 150 ? 62.28320 72.13401 104.40771 1.000 37.89205 150 ASP B C 1
ATOM 7894 O O . ASP B 1 150 ? 61.29236 72.82507 104.14767 1.000 33.42702 150 ASP B O 1
ATOM 7903 N N . GLY B 1 151 ? 63.49762 72.43330 103.94837 1.000 37.05120 151 GLY B N 1
ATOM 7904 C CA . GLY B 1 151 ? 63.72562 73.64522 103.18590 1.000 39.75953 151 GLY B CA 1
ATOM 7905 C C . GLY B 1 151 ? 64.84959 73.56022 102.17379 1.000 40.05510 151 GLY B C 1
ATOM 7906 O O . GLY B 1 151 ? 64.59818 73.49688 100.96671 1.000 45.13645 151 GLY B O 1
ATOM 7910 N N . LEU B 1 152 ? 66.09782 73.56230 102.64905 1.000 38.24418 152 LEU B N 1
ATOM 7911 C CA . LEU B 1 152 ? 67.22999 73.65803 101.73281 1.000 41.27326 152 LEU B CA 1
ATOM 7912 C C . LEU B 1 152 ? 67.46907 72.35590 100.97661 1.000 45.08585 152 LEU B C 1
ATOM 7913 O O . LEU B 1 152 ? 67.90893 72.38672 99.82215 1.000 44.47014 152 LEU B O 1
ATOM 7929 N N . VAL B 1 153 ? 67.20349 71.21148 101.59718 1.000 41.17581 153 VAL B N 1
ATOM 7930 C CA . VAL B 1 153 ? 67.37901 69.92059 100.94065 1.000 44.41995 153 VAL B CA 1
ATOM 7931 C C . VAL B 1 153 ? 66.09152 69.60683 100.18741 1.000 46.45319 153 VAL B C 1
ATOM 7932 O O . VAL B 1 153 ? 65.03833 69.40155 100.79603 1.000 47.71237 153 VAL B O 1
ATOM 7945 N N . CYS B 1 154 ? 66.17473 69.57627 98.86056 1.000 50.07684 154 CYS B N 1
ATOM 7946 C CA . CYS B 1 154 ? 65.02520 69.28026 98.01765 1.000 56.22908 154 CYS B CA 1
ATOM 7947 C C . CYS B 1 154 ? 64.99785 67.79285 97.69090 1.000 59.67353 154 CYS B C 1
ATOM 7948 O O . CYS B 1 154 ? 65.98360 67.24143 97.18969 1.000 54.95433 154 CYS B O 1
ATOM 7956 N N . GLN B 1 155 ? 63.86697 67.14603 97.98145 1.000 60.50503 155 GLN B N 1
ATOM 7957 C CA . GLN B 1 155 ? 63.73762 65.72490 97.67864 1.000 62.10306 155 GLN B CA 1
ATOM 7958 C C . GLN B 1 155 ? 63.79864 65.47700 96.17747 1.000 62.35982 155 GLN B C 1
ATOM 7959 O O . GLN B 1 155 ? 64.45710 64.53477 95.72112 1.000 62.91687 155 GLN B O 1
ATOM 7965 N N . LEU B 1 156 ? 63.12253 66.31756 95.39193 1.000 60.25762 156 LEU B N 1
ATOM 7966 C CA . LEU B 1 156 ? 63.13797 66.14468 93.94387 1.000 60.29956 156 LEU B CA 1
ATOM 7967 C C . LEU B 1 156 ? 64.54312 66.32285 93.38306 1.000 59.83816 156 LEU B C 1
ATOM 7968 O O . LEU B 1 156 ? 64.93255 65.63364 92.43297 1.000 58.66843 156 LEU B O 1
ATOM 7984 N N . ALA B 1 157 ? 65.32018 67.24357 93.95647 1.000 56.89290 157 ALA B N 1
ATOM 7985 C CA . ALA B 1 157 ? 66.67605 67.47966 93.47866 1.000 58.43832 157 ALA B CA 1
ATOM 7986 C C . ALA B 1 157 ? 67.66469 66.43679 93.98109 1.000 57.45141 157 ALA B C 1
ATOM 7987 O O . ALA B 1 157 ? 68.71562 66.24907 93.35889 1.000 57.62336 157 ALA B O 1
ATOM 7994 N N . GLY B 1 158 ? 67.35713 65.75975 95.08624 1.000 58.15293 158 GLY B N 1
ATOM 7995 C CA . GLY B 1 158 ? 68.22970 64.74844 95.63685 1.000 56.54939 158 GLY B CA 1
ATOM 7996 C C . GLY B 1 158 ? 69.22834 65.24896 96.65717 1.000 56.48496 158 GLY B C 1
ATOM 7997 O O . GLY B 1 158 ? 69.83843 64.42792 97.35502 1.000 55.72114 158 GLY B O 1
ATOM 8001 N N . GLY B 1 159 ? 69.41740 66.55710 96.76962 1.000 52.09892 159 GLY B N 1
ATOM 8002 C CA . GLY B 1 159 ? 70.36370 67.07820 97.73248 1.000 49.14797 159 GLY B CA 1
ATOM 8003 C C . GLY B 1 159 ? 70.17530 68.56304 97.94781 1.000 50.27201 159 GLY B C 1
ATOM 8004 O O . GLY B 1 159 ? 69.17096 69.15038 97.54118 1.000 47.88528 159 GLY B O 1
ATOM 8008 N N . HIS B 1 160 ? 71.17046 69.16115 98.60280 1.000 46.60411 160 HIS B N 1
ATOM 8009 C CA . HIS B 1 160 ? 71.16280 70.58353 98.92271 1.000 46.99754 160 HIS B CA 1
ATOM 8010 C C . HIS B 1 160 ? 70.90240 71.43496 97.68699 1.000 46.63411 160 HIS B C 1
ATOM 8011 O O . HIS B 1 160 ? 71.14961 70.99556 96.55920 1.000 45.93158 160 HIS B O 1
ATOM 8025 N N . MET B 1 161 ? 70.40218 72.65738 97.89000 1.000 47.34987 161 MET B N 1
ATOM 8026 C CA . MET B 1 161 ? 70.22805 73.57455 96.76845 1.000 46.70034 161 MET B CA 1
ATOM 8027 C C . MET B 1 161 ? 71.53663 73.76476 96.01316 1.000 42.89636 161 MET B C 1
ATOM 8028 O O . MET B 1 161 ? 71.54002 73.90035 94.78399 1.000 41.99712 161 MET B O 1
ATOM 8042 N N . GLY B 1 162 ? 72.66020 73.78017 96.73461 1.000 44.96041 162 GLY B N 1
ATOM 8043 C CA . GLY B 1 162 ? 73.94671 73.94567 96.08263 1.000 44.64193 162 GLY B CA 1
ATOM 8044 C C . GLY B 1 162 ? 74.20023 72.91543 95.00232 1.000 45.27417 162 GLY B C 1
ATOM 8045 O O . GLY B 1 162 ? 74.88092 73.20181 94.01389 1.000 44.46461 162 GLY B O 1
ATOM 8049 N N . MET B 1 163 ? 73.65823 71.70665 95.16908 1.000 45.01493 163 MET B N 1
ATOM 8050 C CA . MET B 1 163 ? 73.83288 70.67696 94.15078 1.000 44.89885 163 MET B CA 1
ATOM 8051 C C . MET B 1 163 ? 73.14061 71.06865 92.85150 1.000 42.31923 163 MET B C 1
ATOM 8052 O O . MET B 1 163 ? 73.67181 70.82699 91.76142 1.000 41.22671 163 MET B O 1
ATOM 8066 N N . THR B 1 164 ? 71.95491 71.67672 92.94414 1.000 41.94870 164 THR B N 1
ATOM 8067 C CA . THR B 1 164 ? 71.26425 72.11180 91.73528 1.000 41.99579 164 THR B CA 1
ATOM 8068 C C . THR B 1 164 ? 72.02409 73.23171 91.03734 1.000 43.71291 164 THR B C 1
ATOM 8069 O O . THR B 1 164 ? 71.97596 73.33832 89.80675 1.000 45.02551 164 THR B O 1
ATOM 8080 N N . ALA B 1 165 ? 72.72759 74.07268 91.79891 1.000 42.82681 165 ALA B N 1
ATOM 8081 C CA . ALA B 1 165 ? 73.61466 75.05079 91.17964 1.000 43.93934 165 ALA B CA 1
ATOM 8082 C C . ALA B 1 165 ? 74.76351 74.35807 90.45911 1.000 43.86256 165 ALA B C 1
ATOM 8083 O O . ALA B 1 165 ? 75.19497 74.80551 89.39021 1.000 43.47054 165 ALA B O 1
ATOM 8090 N N . GLU B 1 166 ? 75.26916 73.26068 91.02837 1.000 45.22229 166 GLU B N 1
ATOM 8091 C CA . GLU B 1 166 ? 76.31331 72.49663 90.35484 1.000 45.15049 166 GLU B CA 1
ATOM 8092 C C . GLU B 1 166 ? 75.80255 71.92412 89.03877 1.000 47.49934 166 GLU B C 1
ATOM 8093 O O . GLU B 1 166 ? 76.55289 71.82895 88.06044 1.000 45.22379 166 GLU B O 1
ATOM 8105 N N . ASN B 1 167 ? 74.52531 71.53534 88.99544 1.000 44.91587 167 ASN B N 1
ATOM 8106 C CA . ASN B 1 167 ? 73.94996 71.04255 87.74870 1.000 47.40517 167 ASN B CA 1
ATOM 8107 C C . ASN B 1 167 ? 73.94015 72.13386 86.68515 1.000 46.61829 167 ASN B C 1
ATOM 8108 O O . ASN B 1 167 ? 74.26784 71.88006 85.51999 1.000 45.89042 167 ASN B O 1
ATOM 8119 N N . ILE B 1 168 ? 73.56779 73.35780 87.06730 1.000 44.16110 168 ILE B N 1
ATOM 8120 C CA . ILE B 1 168 ? 73.55901 74.45852 86.10848 1.000 47.83460 168 ILE B CA 1
ATOM 8121 C C . ILE B 1 168 ? 74.97015 74.73198 85.60625 1.000 46.39986 168 ILE B C 1
ATOM 8122 O O . ILE B 1 168 ? 75.18771 74.95142 84.40834 1.000 49.39941 168 ILE B O 1
ATOM 8138 N N . ALA B 1 169 ? 75.95080 74.72788 86.51215 1.000 45.15912 169 ALA B N 1
ATOM 8139 C CA . ALA B 1 169 ? 77.33472 74.92718 86.09623 1.000 51.35801 169 ALA B CA 1
ATOM 8140 C C . ALA B 1 169 ? 77.77659 73.83675 85.12938 1.000 52.92690 169 ALA B C 1
ATOM 8141 O O . ALA B 1 169 ? 78.46188 74.11433 84.13843 1.000 52.88310 169 ALA B O 1
ATOM 8148 N N . GLU B 1 170 ? 77.38780 72.58891 85.39762 1.000 46.17612 170 GLU B N 1
ATOM 8149 C CA . GLU B 1 170 ? 77.76039 71.48916 84.51466 1.000 49.45725 170 GLU B CA 1
ATOM 8150 C C . GLU B 1 170 ? 77.09751 71.62961 83.14941 1.000 50.41848 170 GLU B C 1
ATOM 8151 O O . GLU B 1 170 ? 77.76689 71.55511 82.11225 1.000 51.75285 170 GLU B O 1
ATOM 8163 N N . LYS B 1 171 ? 75.77773 71.83087 83.13086 1.000 51.24482 171 LYS B N 1
ATOM 8164 C CA . LYS B 1 171 ? 75.04961 71.88227 81.86646 1.000 51.66044 171 LYS B CA 1
ATOM 8165 C C . LYS B 1 171 ? 75.61523 72.95844 80.94835 1.000 51.99862 171 LYS B C 1
ATOM 8166 O O . LYS B 1 171 ? 75.91846 72.69697 79.77876 1.000 53.69387 171 LYS B O 1
ATOM 8185 N N . TYR B 1 172 ? 75.75438 74.17884 81.45778 1.000 54.01624 172 TYR B N 1
ATOM 8186 C CA . TYR B 1 172 ? 76.27255 75.29137 80.67419 1.000 56.80839 172 TYR B CA 1
ATOM 8187 C C . TYR B 1 172 ? 77.78424 75.43206 80.77417 1.000 56.30476 172 TYR B C 1
ATOM 8188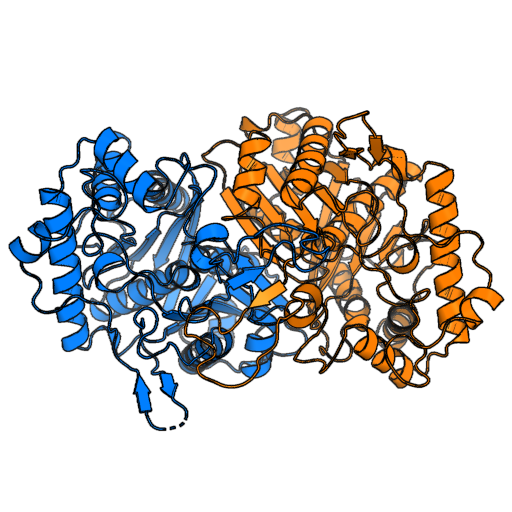 O O . TYR B 1 172 ? 78.34839 76.34711 80.16598 1.000 56.84571 172 TYR B O 1
ATOM 8206 N N . GLY B 1 173 ? 78.44961 74.55682 81.52048 1.000 57.58274 173 GLY B N 1
ATOM 8207 C CA . GLY B 1 173 ? 79.89329 74.59833 81.61532 1.000 55.51304 173 GLY B CA 1
ATOM 8208 C C . GLY B 1 173 ? 80.41807 75.88498 82.21594 1.000 61.36958 173 GLY B C 1
ATOM 8209 O O . GLY B 1 173 ? 81.32553 76.51193 81.66058 1.000 59.39801 173 GLY B O 1
ATOM 8213 N N . ILE B 1 174 ? 79.85081 76.29342 83.34464 1.000 63.37690 174 ILE B N 1
ATOM 8214 C CA . ILE B 1 174 ? 80.32548 77.45940 84.07940 1.000 63.84353 174 ILE B CA 1
ATOM 8215 C C . ILE B 1 174 ? 81.46220 77.01914 84.98800 1.000 63.87832 174 ILE B C 1
ATOM 8216 O O . ILE B 1 174 ? 81.37131 75.98822 85.66537 1.000 64.03069 174 ILE B O 1
ATOM 8232 N N . THR B 1 175 ? 82.53352 77.80208 85.01075 1.000 59.08616 175 THR B N 1
ATOM 8233 C CA . THR B 1 175 ? 83.74060 77.44629 85.73892 1.000 57.24135 175 THR B CA 1
ATOM 8234 C C . THR B 1 175 ? 83.85591 78.24407 87.03299 1.000 56.70507 175 THR B C 1
ATOM 8235 O O . THR B 1 175 ? 83.19930 79.27003 87.22693 1.000 55.56282 175 THR B O 1
ATOM 8246 N N . ARG B 1 176 ? 84.71434 77.74614 87.92527 1.000 55.36547 176 ARG B N 1
ATOM 8247 C CA . ARG B 1 176 ? 84.93529 78.40999 89.20487 1.000 55.14266 176 ARG B CA 1
ATOM 8248 C C . ARG B 1 176 ? 85.39408 79.85097 89.01894 1.000 55.82658 176 ARG B C 1
ATOM 8249 O O . ARG B 1 176 ? 85.05884 80.71663 89.83526 1.000 56.14539 176 ARG B O 1
ATOM 8270 N N . GLU B 1 177 ? 86.15348 80.13106 87.95813 1.000 58.22273 177 GLU B N 1
ATOM 8271 C CA . GLU B 1 177 ? 86.66087 81.48402 87.75144 1.000 61.25895 177 GLU B CA 1
ATOM 8272 C C . GLU B 1 177 ? 85.52796 82.45614 87.44570 1.000 56.77976 177 GLU B C 1
ATOM 8273 O O . GLU B 1 177 ? 85.48205 83.56355 87.99511 1.000 55.68439 177 GLU B O 1
ATOM 8285 N N . GLU B 1 178 ? 84.60573 82.06420 86.56326 1.000 56.32859 178 GLU B N 1
ATOM 8286 C CA . GLU B 1 178 ? 83.47290 82.93269 86.26040 1.000 54.36901 178 GLU B CA 1
ATOM 8287 C C . GLU B 1 178 ? 82.59081 83.12850 87.48645 1.000 50.30911 178 GLU B C 1
ATOM 8288 O O . GLU B 1 178 ? 82.08647 84.23093 87.72900 1.000 48.80293 178 GLU B O 1
ATOM 8300 N N . CYS B 1 179 ? 82.39299 82.06870 88.27280 1.000 54.24078 179 CYS B N 1
ATOM 8301 C CA . CYS B 1 179 ? 81.55172 82.17852 89.45954 1.000 50.21917 179 CYS B CA 1
ATOM 8302 C C . CYS B 1 179 ? 82.17711 83.10141 90.49728 1.000 48.97903 179 CYS B C 1
ATOM 8303 O O . CYS B 1 179 ? 81.48676 83.94155 91.08602 1.000 47.58388 179 CYS B O 1
ATOM 8311 N N . ASP B 1 180 ? 83.48132 82.95832 90.73973 1.000 48.16218 180 ASP B N 1
ATOM 8312 C CA . ASP B 1 180 ? 84.13488 83.79145 91.74255 1.000 48.40549 180 ASP B CA 1
ATOM 8313 C C . ASP B 1 180 ? 84.16583 85.25158 91.30823 1.000 49.95056 180 ASP B C 1
ATOM 8314 O O . ASP B 1 180 ? 84.04573 86.15558 92.14328 1.000 49.09033 180 ASP B O 1
ATOM 8323 N N . ALA B 1 181 ? 84.32115 85.50252 90.00646 1.000 51.26321 181 ALA B N 1
ATOM 8324 C CA . ALA B 1 181 ? 84.33228 86.87639 89.51465 1.000 51.13017 181 ALA B CA 1
ATOM 8325 C C . ALA B 1 181 ? 83.00731 87.57038 89.80723 1.000 51.85516 181 ALA B C 1
ATOM 8326 O O . ALA B 1 181 ? 82.97623 88.64923 90.41094 1.000 48.82358 181 ALA B O 1
ATOM 8333 N N . LEU B 1 182 ? 81.89709 86.96256 89.38493 1.000 47.82506 182 LEU B N 1
ATOM 8334 C CA . LEU B 1 182 ? 80.58768 87.54080 89.66564 1.000 48.92088 182 LEU B CA 1
ATOM 8335 C C . LEU B 1 182 ? 80.37104 87.68699 91.16613 1.000 46.09888 182 LEU B C 1
ATOM 8336 O O . LEU B 1 182 ? 79.93399 88.73999 91.64476 1.000 42.90917 182 LEU B O 1
ATOM 8352 N N . ALA B 1 183 ? 80.68186 86.63509 91.92671 1.000 43.14325 183 ALA B N 1
ATOM 8353 C CA . ALA B 1 183 ? 80.43986 86.66139 93.36470 1.000 43.69328 183 ALA B CA 1
ATOM 8354 C C . ALA B 1 183 ? 81.17621 87.81514 94.03184 1.000 41.68498 183 ALA B C 1
ATOM 8355 O O . ALA B 1 183 ? 80.64322 88.45515 94.94587 1.000 40.28814 183 ALA B O 1
ATOM 8362 N N . LEU B 1 184 ? 82.40529 88.09315 93.59395 1.000 42.80868 184 LEU B N 1
ATOM 8363 C CA . LEU B 1 184 ? 83.17135 89.18253 94.18989 1.000 41.96632 184 LEU B CA 1
ATOM 8364 C C . LEU B 1 184 ? 82.41979 90.50290 94.07365 1.000 41.02408 184 LEU B C 1
ATOM 8365 O O . LEU B 1 184 ? 82.26487 91.23172 95.06008 1.000 38.59821 184 LEU B O 1
ATOM 8381 N N . THR B 1 185 ? 81.93842 90.82483 92.87044 1.000 41.61657 185 THR B N 1
ATOM 8382 C CA . THR B 1 185 ? 81.23645 92.08883 92.67162 1.000 42.35356 185 THR B CA 1
ATOM 8383 C C . THR B 1 185 ? 80.04484 92.21309 93.61344 1.000 41.23508 185 THR B C 1
ATOM 8384 O O . THR B 1 185 ? 79.74128 93.30804 94.10021 1.000 39.49249 185 THR B O 1
ATOM 8395 N N . SER B 1 186 ? 79.35812 91.10210 93.88656 1.000 39.86189 186 SER B N 1
ATOM 8396 C CA . SER B 1 186 ? 78.22252 91.14649 94.80267 1.000 42.87804 186 SER B CA 1
ATOM 8397 C C . SER B 1 186 ? 78.67426 91.51580 96.20987 1.000 41.08633 186 SER B C 1
ATOM 8398 O O . SER B 1 186 ? 78.10225 92.40964 96.84533 1.000 39.79872 186 SER B O 1
ATOM 8406 N N . HIS B 1 187 ? 79.70248 90.83064 96.71632 1.000 41.53781 187 HIS B N 1
ATOM 8407 C CA . HIS B 1 187 ? 80.26219 91.19495 98.01325 1.000 41.16822 187 HIS B CA 1
ATOM 8408 C C . HIS B 1 187 ? 80.76387 92.63356 98.00638 1.000 41.23174 187 HIS B C 1
ATOM 8409 O O . HIS B 1 187 ? 80.52483 93.38795 98.95631 1.000 39.55520 187 HIS B O 1
ATOM 8423 N N . GLN B 1 188 ? 81.45708 93.03381 96.93842 1.000 39.02627 188 GLN B N 1
ATOM 8424 C CA . GLN B 1 188 ? 81.99415 94.38885 96.86749 1.000 40.50609 188 GLN B CA 1
ATOM 8425 C C . GLN B 1 188 ? 80.87755 95.41601 96.71845 1.000 38.80579 188 GLN B C 1
ATOM 8426 O O . GLN B 1 188 ? 80.85314 96.42816 97.42880 1.000 39.41802 188 GLN B O 1
ATOM 8440 N N . ASN B 1 189 ? 79.94253 95.17519 95.79587 1.000 40.76363 189 ASN B N 1
ATOM 8441 C CA . ASN B 1 189 ? 78.80891 96.08249 95.64777 1.000 40.62231 189 ASN B CA 1
ATOM 8442 C C . ASN B 1 189 ? 78.00863 96.17056 96.94071 1.000 39.03819 189 ASN B C 1
ATOM 8443 O O . ASN B 1 189 ? 77.61583 97.26372 97.36521 1.000 36.43897 189 ASN B O 1
ATOM 8454 N N . ALA B 1 190 ? 77.75767 95.02783 97.58197 1.000 38.82798 190 ALA B N 1
ATOM 8455 C CA . ALA B 1 190 ? 77.04382 95.03582 98.85384 1.000 39.05240 190 ALA B CA 1
ATOM 8456 C C . ALA B 1 190 ? 77.79965 95.85220 99.89448 1.000 38.24722 190 ALA B C 1
ATOM 8457 O O . ALA B 1 190 ? 77.22166 96.71766 100.56213 1.000 38.03218 190 ALA B O 1
ATOM 8464 N N . VAL B 1 191 ? 79.10036 95.58866 100.04620 1.000 38.57970 191 VAL B N 1
ATOM 8465 C CA . VAL B 1 191 ? 79.91975 96.37913 100.96307 1.000 38.92906 191 VAL B CA 1
ATOM 8466 C C . VAL B 1 191 ? 79.78012 97.86112 100.64141 1.000 41.19062 191 VAL B C 1
ATOM 8467 O O . VAL B 1 191 ? 79.54176 98.69160 101.52641 1.000 41.44938 191 VAL B O 1
ATOM 8480 N N . LYS B 1 192 ? 79.92125 98.20947 99.36098 1.000 43.02877 192 LYS B N 1
ATOM 8481 C CA . LYS B 1 192 ? 79.82731 99.60262 98.93822 1.000 44.42440 192 LYS B CA 1
ATOM 8482 C C . LYS B 1 192 ? 78.53017 100.24016 99.42418 1.000 43.57500 192 LYS B C 1
ATOM 8483 O O . LYS B 1 192 ? 78.54245 101.25424 100.13096 1.000 43.66677 192 LYS B O 1
ATOM 8502 N N . ALA B 1 193 ? 77.39367 99.64466 99.05687 1.000 40.85334 193 ALA B N 1
ATOM 8503 C CA . ALA B 1 193 ? 76.10346 100.24313 99.38229 1.000 43.92381 193 ALA B CA 1
ATOM 8504 C C . ALA B 1 193 ? 75.83674 100.25385 100.88104 1.000 39.94676 193 ALA B C 1
ATOM 8505 O O . ALA B 1 193 ? 75.20262 101.18659 101.38743 1.000 39.14093 193 ALA B O 1
ATOM 8512 N N . VAL B 1 194 ? 76.29419 99.23029 101.60299 1.000 38.20402 194 VAL B N 1
ATOM 8513 C CA . VAL B 1 194 ? 76.06424 99.18179 103.04428 1.000 38.27139 194 VAL B CA 1
ATOM 8514 C C . VAL B 1 194 ? 76.74280 100.36338 103.72522 1.000 39.97363 194 VAL B C 1
ATOM 8515 O O . VAL B 1 194 ? 76.10789 101.13434 104.45465 1.000 37.93790 194 VAL B O 1
ATOM 8528 N N . ASP B 1 195 ? 78.04611 100.52630 103.49109 1.000 37.47068 195 ASP B N 1
ATOM 8529 C CA . ASP B 1 195 ? 78.78938 101.57696 104.17574 1.000 39.90360 195 ASP B CA 1
ATOM 8530 C C . ASP B 1 195 ? 78.34669 102.96399 103.72962 1.000 38.57302 195 ASP B C 1
ATOM 8531 O O . ASP B 1 195 ? 78.39476 103.91118 104.52229 1.000 38.42674 195 ASP B O 1
ATOM 8540 N N . GLU B 1 196 ? 77.91257 103.10623 102.47776 1.000 38.50915 196 GLU B N 1
ATOM 8541 C CA . GLU B 1 196 ? 77.47335 104.40024 101.97290 1.000 40.76793 196 GLU B CA 1
ATOM 8542 C C . GLU B 1 196 ? 76.05136 104.75004 102.39183 1.000 39.82607 196 GLU B C 1
ATOM 8543 O O . GLU B 1 196 ? 75.60657 105.87253 102.12869 1.000 37.79475 196 GLU B O 1
ATOM 8555 N N . GLY B 1 197 ? 75.33321 103.82806 103.03000 1.000 39.16857 197 GLY B N 1
ATOM 8556 C CA . GLY B 1 197 ? 73.99867 104.11808 103.51293 1.000 37.27075 197 GLY B CA 1
ATOM 8557 C C . GLY B 1 197 ? 72.91144 104.05143 102.46839 1.000 37.75011 197 GLY B C 1
ATOM 8558 O O . GLY B 1 197 ? 71.85536 104.66435 102.65180 1.000 37.86676 197 GLY B O 1
ATOM 8562 N N . ILE B 1 198 ? 73.12954 103.31840 101.37490 1.000 38.31231 198 ILE B N 1
ATOM 8563 C CA . ILE B 1 198 ? 72.11614 103.24355 100.32819 1.000 38.77489 198 ILE B CA 1
ATOM 8564 C C . ILE B 1 198 ? 70.87120 102.51853 100.82586 1.000 36.03109 198 ILE B C 1
ATOM 8565 O O . ILE B 1 198 ? 69.76378 102.76658 100.33285 1.000 33.55121 198 ILE B O 1
ATOM 8581 N N . PHE B 1 199 ? 71.02027 101.62129 101.79813 1.000 36.89457 199 PHE B N 1
ATOM 8582 C CA . PHE B 1 199 ? 69.89995 100.85959 102.33473 1.000 37.02669 199 PHE B CA 1
ATOM 8583 C C . PHE B 1 199 ? 69.25359 101.51895 103.54728 1.000 35.05164 199 PHE B C 1
ATOM 8584 O O . PHE B 1 199 ? 68.33387 100.93723 104.13146 1.000 35.28147 199 PHE B O 1
ATOM 8601 N N . ASP B 1 200 ? 69.70291 102.71355 103.93729 1.000 36.43143 200 ASP B N 1
ATOM 8602 C CA . ASP B 1 200 ? 69.20182 103.32324 105.16541 1.000 37.83876 200 ASP B CA 1
ATOM 8603 C C . ASP B 1 200 ? 67.72027 103.66678 105.05797 1.000 35.38852 200 ASP B C 1
ATOM 8604 O O . ASP B 1 200 ? 66.98024 103.55598 106.04282 1.000 34.35908 200 ASP B O 1
ATOM 8613 N N . ARG B 1 201 ? 67.26608 104.08180 103.87408 1.000 32.74224 201 ARG B N 1
ATOM 8614 C CA . ARG B 1 201 ? 65.87157 104.48535 103.72222 1.000 36.12647 201 ARG B CA 1
ATOM 8615 C C . ARG B 1 201 ? 64.93000 103.30214 103.91516 1.000 31.61200 201 ARG B C 1
ATOM 8616 O O . ARG B 1 201 ? 63.94118 103.39673 104.65097 1.000 31.45003 201 ARG B O 1
ATOM 8637 N N . GLU B 1 202 ? 65.21899 102.17740 103.25698 1.000 32.78063 202 GLU B N 1
ATOM 8638 C CA . GLU B 1 202 ? 64.31904 101.03065 103.31088 1.000 34.00714 202 GLU B CA 1
ATOM 8639 C C . GLU B 1 202 ? 64.39852 100.29193 104.63998 1.000 30.85720 202 GLU B C 1
ATOM 8640 O O . GLU B 1 202 ? 63.42677 99.64079 105.03964 1.000 34.45528 202 GLU B O 1
ATOM 8652 N N . ILE B 1 203 ? 65.52380 100.38016 105.33503 1.000 32.12029 203 ILE B N 1
ATOM 8653 C CA . ILE B 1 203 ? 65.73402 99.58839 106.54023 1.000 34.23197 203 ILE B CA 1
ATOM 8654 C C . ILE B 1 203 ? 64.99033 100.21877 107.70785 1.000 30.98354 203 ILE B C 1
ATOM 8655 O O . ILE B 1 203 ? 64.89215 101.44625 107.81944 1.000 31.11494 203 ILE B O 1
ATOM 8671 N N . VAL B 1 204 ? 64.45339 99.37067 108.57868 1.000 32.35532 204 VAL B N 1
ATOM 8672 C CA . VAL B 1 204 ? 64.01384 99.76125 109.91114 1.000 32.97137 204 VAL B CA 1
ATOM 8673 C C . VAL B 1 204 ? 64.88582 99.00412 110.90476 1.000 33.27354 204 VAL B C 1
ATOM 8674 O O . VAL B 1 204 ? 64.98113 97.77887 110.81473 1.000 34.67872 204 VAL B O 1
ATOM 8687 N N . PRO B 1 205 ? 65.54988 99.67611 111.84259 1.000 32.24704 205 PRO B N 1
ATOM 8688 C CA . PRO B 1 205 ? 66.50531 98.96922 112.70230 1.000 34.74460 205 PRO B CA 1
ATOM 8689 C C . PRO B 1 205 ? 65.81434 98.02604 113.67378 1.000 33.78512 205 PRO B C 1
ATOM 8690 O O . PRO B 1 205 ? 64.64794 98.20353 114.03351 1.000 32.98025 205 PRO B O 1
ATOM 8701 N N . VAL B 1 206 ? 66.55887 97.00491 114.09123 1.000 33.15632 206 VAL B N 1
ATOM 8702 C CA . VAL B 1 206 ? 66.11119 96.03583 115.08449 1.000 33.32695 206 VAL B CA 1
ATOM 8703 C C . VAL B 1 206 ? 66.90776 96.26981 116.35897 1.000 38.60568 206 VAL B C 1
ATOM 8704 O O . VAL B 1 206 ? 68.14490 96.27989 116.33292 1.000 36.91106 206 VAL B O 1
ATOM 8717 N N . VAL B 1 207 ? 66.20258 96.45037 117.46996 1.000 40.73753 207 VAL B N 1
ATOM 8718 C CA . VAL B 1 207 ? 66.81449 96.80763 118.74323 1.000 44.00601 207 VAL B CA 1
ATOM 8719 C C . VAL B 1 207 ? 66.86549 95.56620 119.62413 1.000 44.79888 207 VAL B C 1
ATOM 8720 O O . VAL B 1 207 ? 65.82779 94.96692 119.93052 1.000 45.62127 207 VAL B O 1
ATOM 8733 N N . ILE B 1 208 ? 68.07158 95.18231 120.03198 1.000 49.62547 208 ILE B N 1
ATOM 8734 C CA . ILE B 1 208 ? 68.27521 94.04389 120.92202 1.000 50.71935 208 ILE B CA 1
ATOM 8735 C C . ILE B 1 208 ? 68.24981 94.56106 122.35535 1.000 55.97201 208 ILE B C 1
ATOM 8736 O O . ILE B 1 208 ? 69.07534 95.39855 122.73611 1.000 58.46688 208 ILE B O 1
ATOM 8752 N N . LYS B 1 209 ? 67.30641 94.06099 123.15290 1.000 65.04028 209 LYS B N 1
ATOM 8753 C CA . LYS B 1 209 ? 67.10812 94.55100 124.51794 1.000 67.50480 209 LYS B CA 1
ATOM 8754 C C . LYS B 1 209 ? 67.94558 93.72445 125.49545 1.000 67.74584 209 LYS B C 1
ATOM 8755 O O . LYS B 1 209 ? 67.44145 92.95171 126.31265 1.000 70.41662 209 LYS B O 1
ATOM 8774 N N . SER B 1 210 ? 69.25885 93.90931 125.39941 1.000 60.62358 210 SER B N 1
ATOM 8775 C CA . SER B 1 210 ? 70.16539 93.25974 126.33145 1.000 58.31539 210 SER B CA 1
ATOM 8776 C C . SER B 1 210 ? 69.94794 93.80120 127.74280 1.000 58.70018 210 SER B C 1
ATOM 8777 O O . SER B 1 210 ? 69.35232 94.86280 127.94822 1.000 60.47237 210 SER B O 1
ATOM 8785 N N . LYS B 1 211 ? 70.44078 93.04804 128.72744 1.000 57.27314 211 LYS B N 1
ATOM 8786 C CA . LYS B 1 211 ? 70.25940 93.43684 130.12201 1.000 55.15921 211 LYS B CA 1
ATOM 8787 C C . LYS B 1 211 ? 71.18401 94.58746 130.50227 1.000 57.50412 211 LYS B C 1
ATOM 8788 O O . LYS B 1 211 ? 70.72586 95.62754 130.98769 1.000 56.64980 211 LYS B O 1
ATOM 8792 N N . LYS B 1 212 ? 72.49061 94.41766 130.28862 1.000 56.20233 212 LYS B N 1
ATOM 8793 C CA . LYS B 1 212 ? 73.43699 95.46949 130.64402 1.000 58.17123 212 LYS B CA 1
ATOM 8794 C C . LYS B 1 212 ? 73.21580 96.71808 129.80035 1.000 59.27955 212 LYS B C 1
ATOM 8795 O O . LYS B 1 212 ? 73.32580 97.84337 130.30175 1.000 56.52750 212 LYS B O 1
ATOM 8799 N N . GLY B 1 213 ? 72.90160 96.54192 128.51985 1.000 63.22133 213 GLY B N 1
ATOM 8800 C CA . GLY B 1 213 ? 72.71181 97.67165 127.63385 1.000 63.29244 213 GLY B CA 1
ATOM 8801 C C . GLY B 1 213 ? 71.66623 97.43071 126.56714 1.000 63.66334 213 GLY B C 1
ATOM 8802 O O . GLY B 1 213 ? 70.86866 96.49367 126.66418 1.000 63.49340 213 GLY B O 1
ATOM 8806 N N . ASP B 1 214 ? 71.66157 98.27613 125.53986 1.000 66.61043 214 ASP B N 1
ATOM 8807 C CA . ASP B 1 214 ? 70.67970 98.19131 124.46334 1.000 64.54690 214 ASP B CA 1
ATOM 8808 C C . ASP B 1 214 ? 71.41032 98.37487 123.14069 1.000 63.04296 214 ASP B C 1
ATOM 8809 O O . ASP B 1 214 ? 71.89106 99.47283 122.84263 1.000 64.18169 214 ASP B O 1
ATOM 8818 N N . LYS B 1 215 ? 71.49561 97.30634 122.35465 1.000 55.92026 215 LYS B N 1
ATOM 8819 C CA . LYS B 1 215 ? 72.18171 97.32121 121.07164 1.000 54.34790 215 LYS B CA 1
ATOM 8820 C C . LYS B 1 215 ? 71.17960 97.44791 119.92926 1.000 52.96370 215 LYS B C 1
ATOM 8821 O O . LYS B 1 215 ? 70.00437 97.09455 120.05605 1.000 50.08836 215 LYS B O 1
ATOM 8825 N N . VAL B 1 216 ? 71.66872 97.95150 118.79797 1.000 46.73433 216 VAL B N 1
ATOM 8826 C CA . VAL B 1 216 ? 70.83708 98.25524 117.64066 1.000 42.92062 216 VAL B CA 1
ATOM 8827 C C . VAL B 1 216 ? 71.49248 97.66589 116.40142 1.000 41.99885 216 VAL B C 1
ATOM 8828 O O . VAL B 1 216 ? 72.68967 97.86882 116.17061 1.000 42.65898 216 VAL B O 1
ATOM 8841 N N . ILE B 1 217 ? 70.71005 96.93718 115.61014 1.000 38.53673 217 ILE B N 1
ATOM 8842 C CA . ILE B 1 217 ? 71.15210 96.39172 114.33244 1.000 38.59696 217 ILE B CA 1
ATOM 8843 C C . ILE B 1 217 ? 70.50123 97.22198 113.23519 1.000 39.23018 217 ILE B C 1
ATOM 8844 O O . ILE B 1 217 ? 69.27165 97.22348 113.09302 1.000 38.27533 217 ILE B O 1
ATOM 8860 N N . SER B 1 218 ? 71.32555 97.93036 112.46188 1.000 37.66225 218 SER B N 1
ATOM 8861 C CA . SER B 1 218 ? 70.83970 98.79949 111.40200 1.000 38.77148 218 SER B CA 1
ATOM 8862 C C . SER B 1 218 ? 71.50363 98.54219 110.05609 1.000 38.06136 218 SER B C 1
ATOM 8863 O O . SER B 1 218 ? 71.13195 99.18954 109.07108 1.000 38.50839 218 SER B O 1
ATOM 8871 N N . LYS B 1 219 ? 72.46261 97.62222 109.97982 1.000 38.14939 219 LYS B N 1
ATOM 8872 C CA . LYS B 1 219 ? 73.23931 97.39789 108.76990 1.000 40.34056 219 LYS B CA 1
ATOM 8873 C C . LYS B 1 219 ? 73.23926 95.92005 108.41371 1.000 33.77535 219 LYS B C 1
ATOM 8874 O O . LYS B 1 219 ? 73.30330 95.05897 109.29548 1.000 38.67762 219 LYS B O 1
ATOM 8893 N N . ASP B 1 220 ? 73.16652 95.63519 107.11650 1.000 33.29813 220 ASP B N 1
ATOM 8894 C CA . ASP B 1 220 ? 73.31047 94.26807 106.63825 1.000 36.43444 220 ASP B CA 1
ATOM 8895 C C . ASP B 1 220 ? 74.73007 93.78186 106.90195 1.000 38.57690 220 ASP B C 1
ATOM 8896 O O . ASP B 1 220 ? 75.70091 94.51290 106.69091 1.000 35.93314 220 ASP B O 1
ATOM 8905 N N . GLU B 1 221 ? 74.85057 92.53818 107.36991 1.000 39.96205 221 GLU B N 1
ATOM 8906 C CA . GLU B 1 221 ? 76.10529 92.04778 107.92931 1.000 40.88000 221 GLU B CA 1
ATOM 8907 C C . GLU B 1 221 ? 76.63623 90.79255 107.24642 1.000 41.82395 221 GLU B C 1
ATOM 8908 O O . GLU B 1 221 ? 77.58963 90.18785 107.75183 1.000 44.28395 221 GLU B O 1
ATOM 8920 N N . HIS B 1 222 ? 76.06800 90.38892 106.11234 1.000 38.36370 222 HIS B N 1
ATOM 8921 C CA . HIS B 1 222 ? 76.55596 89.19691 105.43100 1.000 42.12792 222 HIS B CA 1
ATOM 8922 C C . HIS B 1 222 ? 77.78436 89.43561 104.55350 1.000 43.88613 222 HIS B C 1
ATOM 8923 O O . HIS B 1 222 ? 78.64961 88.55315 104.47974 1.000 41.69195 222 HIS B O 1
ATOM 8937 N N . PRO B 1 223 ? 77.91292 90.57617 103.86690 1.000 40.52118 223 PRO B N 1
ATOM 8938 C CA . PRO B 1 223 ? 78.96145 90.68001 102.84333 1.000 42.50847 223 PRO B CA 1
ATOM 8939 C C . PRO B 1 223 ? 80.35421 90.49880 103.42846 1.000 46.19207 223 PRO B C 1
ATOM 8940 O O . PRO B 1 223 ? 80.63622 90.89158 104.56275 1.000 45.51061 223 PRO B O 1
ATOM 8951 N N . ILE B 1 224 ? 81.22868 89.89360 102.62965 1.000 45.88161 224 ILE B N 1
ATOM 8952 C CA . ILE B 1 224 ? 82.59849 89.60427 103.03920 1.000 48.42015 224 ILE B CA 1
ATOM 8953 C C . ILE B 1 224 ? 83.46461 90.81508 102.71536 1.000 51.51467 224 ILE B C 1
ATOM 8954 O O . ILE B 1 224 ? 83.57936 91.21582 101.55156 1.000 47.64552 224 ILE B O 1
ATOM 8970 N N . ARG B 1 225 ? 84.08116 91.39068 103.74256 1.000 47.63227 225 ARG B N 1
ATOM 8971 C CA . ARG B 1 225 ? 84.89550 92.58236 103.56812 1.000 54.74707 225 ARG B CA 1
ATOM 8972 C C . ARG B 1 225 ? 86.27734 92.21945 103.03813 1.000 56.55765 225 ARG B C 1
ATOM 8973 O O . ARG B 1 225 ? 86.83816 91.16869 103.36244 1.000 54.59563 225 ARG B O 1
ATOM 8994 N N . GLY B 1 226 ? 86.82331 93.10704 102.21046 1.000 60.44472 226 GLY B N 1
ATOM 8995 C CA . GLY B 1 226 ? 88.14705 92.89645 101.66283 1.000 59.05826 226 GLY B CA 1
ATOM 8996 C C . GLY B 1 226 ? 88.24532 91.76388 100.67069 1.000 58.69417 226 GLY B C 1
ATOM 8997 O O . GLY B 1 226 ? 89.34236 91.25083 100.43783 1.000 57.52838 226 GLY B O 1
ATOM 9001 N N . ALA B 1 227 ? 87.12837 91.35665 100.07493 1.000 58.05268 227 ALA B N 1
ATOM 9002 C CA . ALA B 1 227 ? 87.15667 90.26401 99.11435 1.000 59.09749 227 ALA B CA 1
ATOM 9003 C C . ALA B 1 227 ? 88.01304 90.63212 97.90938 1.000 56.08769 227 ALA B C 1
ATOM 9004 O O . ALA B 1 227 ? 87.94906 91.75295 97.39583 1.000 51.17939 227 ALA B O 1
ATOM 9011 N N . SER B 1 228 ? 88.82608 89.67725 97.46569 1.000 55.65640 228 SER B N 1
ATOM 9012 C CA . SER B 1 228 ? 89.62937 89.81835 96.26180 1.000 56.72614 228 SER B CA 1
ATOM 9013 C C . SER B 1 228 ? 89.47328 88.56157 95.41730 1.000 54.96056 228 SER B C 1
ATOM 9014 O O . SER B 1 228 ? 89.05753 87.50805 95.90611 1.000 55.07819 228 SER B O 1
ATOM 9022 N N . LEU B 1 229 ? 89.81389 88.68323 94.13246 1.000 52.90947 229 LEU B N 1
ATOM 9023 C CA . LEU B 1 229 ? 89.64354 87.55657 93.22102 1.000 53.93966 229 LEU B CA 1
ATOM 9024 C C . LEU B 1 229 ? 90.46076 86.34969 93.66172 1.000 56.88738 229 LEU B C 1
ATOM 9025 O O . LEU B 1 229 ? 90.07410 85.20677 93.39085 1.000 56.48408 229 LEU B O 1
ATOM 9041 N N . GLU B 1 230 ? 91.58509 86.57762 94.34316 1.000 58.27525 230 GLU B N 1
ATOM 9042 C CA . GLU B 1 230 ? 92.41348 85.46799 94.79880 1.000 57.86582 230 GLU B CA 1
ATOM 9043 C C . GLU B 1 230 ? 91.92713 84.90009 96.12604 1.000 57.91534 230 GLU B C 1
ATOM 9044 O O . GLU B 1 230 ? 92.15957 83.72000 96.41064 1.000 55.76798 230 GLU B O 1
ATOM 9056 N N . THR B 1 231 ? 91.26058 85.71323 96.94861 1.000 60.70879 231 THR B N 1
ATOM 9057 C CA . THR B 1 231 ? 90.66389 85.18576 98.17143 1.000 61.54583 231 THR B CA 1
ATOM 9058 C C . THR B 1 231 ? 89.47840 84.28475 97.84996 1.000 60.80224 231 THR B C 1
ATOM 9059 O O . THR B 1 231 ? 89.25036 83.27910 98.53231 1.000 61.33663 231 THR B O 1
ATOM 9070 N N . MET B 1 232 ? 88.70921 84.63411 96.81543 1.000 55.64113 232 MET B N 1
ATOM 9071 C CA . MET B 1 232 ? 87.61433 83.77279 96.38494 1.000 55.48240 232 MET B CA 1
ATOM 9072 C C . MET B 1 232 ? 88.12542 82.40924 95.93946 1.000 54.39306 232 MET B C 1
ATOM 9073 O O . MET B 1 232 ? 87.44549 81.39556 96.13681 1.000 52.12930 232 MET B O 1
ATOM 9087 N N . ALA B 1 233 ? 89.31842 82.36333 95.34457 1.000 55.32785 233 ALA B N 1
ATOM 9088 C CA . ALA B 1 233 ? 89.88330 81.11955 94.84026 1.000 54.22631 233 ALA B CA 1
ATOM 9089 C C . ALA B 1 233 ? 90.44713 80.22878 95.93915 1.000 60.25674 233 ALA B C 1
ATOM 9090 O O . ALA B 1 233 ? 90.76767 79.06646 95.66580 1.000 58.75477 233 ALA B O 1
ATOM 9097 N N . LYS B 1 234 ? 90.57314 80.73491 97.16476 1.000 62.85340 234 LYS B N 1
ATOM 9098 C CA . LYS B 1 234 ? 91.16344 79.97390 98.25685 1.000 64.40521 234 LYS B CA 1
ATOM 9099 C C . LYS B 1 234 ? 90.15318 79.11984 99.01128 1.000 67.64575 234 LYS B C 1
ATOM 9100 O O . LYS B 1 234 ? 90.56187 78.26516 99.80540 1.000 66.52115 234 LYS B O 1
ATOM 9104 N N . LEU B 1 235 ? 88.85508 79.32213 98.78577 1.000 65.54021 235 LEU B N 1
ATOM 9105 C CA . LEU B 1 235 ? 87.85158 78.57200 99.52909 1.000 59.93680 235 LEU B CA 1
ATOM 9106 C C . LEU B 1 235 ? 87.63060 77.20161 98.88878 1.000 57.52470 235 LEU B C 1
ATOM 9107 O O . LEU B 1 235 ? 87.69197 77.07173 97.66336 1.000 57.47690 235 LEU B O 1
ATOM 9123 N N . PRO B 1 236 ? 87.37569 76.16754 99.68629 1.000 52.56306 236 PRO B N 1
ATOM 9124 C CA . PRO B 1 236 ? 87.13226 74.83798 99.12019 1.000 50.77268 236 PRO B CA 1
ATOM 9125 C C . PRO B 1 236 ? 85.69796 74.69998 98.64513 1.000 52.88266 236 PRO B C 1
ATOM 9126 O O . PRO B 1 236 ? 84.82915 75.49955 99.02524 1.000 47.71025 236 PRO B O 1
ATOM 9137 N N . PRO B 1 237 ? 85.40753 73.70243 97.80963 1.000 53.20146 237 PRO B N 1
ATOM 9138 C CA . PRO B 1 237 ? 84.01163 73.44877 97.43266 1.000 54.08448 237 PRO B CA 1
ATOM 9139 C C . PRO B 1 237 ? 83.16699 73.13143 98.65802 1.000 54.59141 237 PRO B C 1
ATOM 9140 O O . PRO B 1 237 ? 83.60158 72.42541 99.57063 1.000 50.89797 237 PRO B O 1
ATOM 9151 N N . ALA B 1 238 ? 81.94318 73.66036 98.66907 1.000 53.19206 238 ALA B N 1
ATOM 9152 C CA . ALA B 1 238 ? 81.08593 73.57820 99.84301 1.000 52.93777 238 ALA B CA 1
ATOM 9153 C C . ALA B 1 238 ? 80.08583 72.43096 99.79859 1.000 56.15437 238 ALA B C 1
ATOM 9154 O O . ALA B 1 238 ? 79.60529 72.01548 100.85898 1.000 56.62484 238 ALA B O 1
ATOM 9161 N N . PHE B 1 239 ? 79.76267 71.90644 98.61552 1.000 57.22380 239 PHE B N 1
ATOM 9162 C CA . PHE B 1 239 ? 78.72562 70.88850 98.48877 1.000 58.44173 239 PHE B CA 1
ATOM 9163 C C . PHE B 1 239 ? 79.10514 69.69950 97.61884 1.000 60.88506 239 PHE B C 1
ATOM 9164 O O . PHE B 1 239 ? 78.43155 68.66520 97.70773 1.000 64.07460 239 PHE B O 1
ATOM 9181 N N . LYS B 1 240 ? 80.14204 69.79765 96.79007 1.000 58.20888 240 LYS B N 1
ATOM 9182 C CA . LYS B 1 240 ? 80.52961 68.69056 95.92899 1.000 60.97973 240 LYS B CA 1
ATOM 9183 C C . LYS B 1 240 ? 82.04064 68.68294 95.76465 1.000 60.90872 240 LYS B C 1
ATOM 9184 O O . LYS B 1 240 ? 82.68266 69.73612 95.74209 1.000 60.56424 240 LYS B O 1
ATOM 9203 N N . LYS B 1 241 ? 82.60190 67.48160 95.64676 1.000 62.19988 241 LYS B N 1
ATOM 9204 C CA . LYS B 1 241 ? 84.02992 67.35380 95.39246 1.000 60.17990 241 LYS B CA 1
ATOM 9205 C C . LYS B 1 241 ? 84.37688 68.01776 94.06681 1.000 63.23903 241 LYS B C 1
ATOM 9206 O O . LYS B 1 241 ? 83.77180 67.72151 93.03215 1.000 63.78295 241 LYS B O 1
ATOM 9225 N N . GLY B 1 242 ? 85.35297 68.92092 94.10047 1.000 65.93303 242 GLY B N 1
ATOM 9226 C CA . GLY B 1 242 ? 85.69759 69.67294 92.91045 1.000 69.61742 242 GLY B CA 1
ATOM 9227 C C . GLY B 1 242 ? 84.56792 70.51181 92.36283 1.000 68.83674 242 GLY B C 1
ATOM 9228 O O . GLY B 1 242 ? 84.59984 70.89077 91.18897 1.000 67.77267 242 GLY B O 1
ATOM 9232 N N . GLY B 1 243 ? 83.56109 70.81176 93.18221 1.000 67.27085 243 GLY B N 1
ATOM 9233 C CA . GLY B 1 243 ? 82.45061 71.62065 92.72308 1.000 62.24452 243 GLY B CA 1
ATOM 9234 C C . GLY B 1 243 ? 82.79173 73.09880 92.69693 1.000 60.02958 243 GLY B C 1
ATOM 9235 O O . GLY B 1 243 ? 83.61635 73.58995 93.46706 1.000 60.37322 243 GLY B O 1
ATOM 9239 N N . VAL B 1 244 ? 82.13198 73.81999 91.78539 1.000 51.12384 244 VAL B N 1
ATOM 9240 C CA . VAL B 1 244 ? 82.41057 75.24361 91.61194 1.000 51.51144 244 VAL B CA 1
ATOM 9241 C C . VAL B 1 244 ? 81.72726 76.11794 92.64975 1.000 48.28735 244 VAL B C 1
ATOM 9242 O O . VAL B 1 244 ? 82.03210 77.31464 92.72987 1.000 46.74252 244 VAL B O 1
ATOM 9255 N N . VAL B 1 245 ? 80.81718 75.56436 93.44515 1.000 45.07435 245 VAL B N 1
ATOM 9256 C CA . VAL B 1 245 ? 80.05736 76.34381 94.41541 1.000 46.57134 245 VAL B CA 1
ATOM 9257 C C . VAL B 1 245 ? 80.81440 76.37338 95.73568 1.000 45.12515 245 VAL B C 1
ATOM 9258 O O . VAL B 1 245 ? 81.19733 75.32545 96.26982 1.000 46.04590 245 VAL B O 1
ATOM 9271 N N . THR B 1 246 ? 81.02457 77.57552 96.26269 1.000 40.92896 246 THR B N 1
ATOM 9272 C CA . THR B 1 246 ? 81.67082 77.79109 97.54712 1.000 41.23441 246 THR B CA 1
ATOM 9273 C C . THR B 1 246 ? 80.75467 78.61754 98.44045 1.000 40.20208 246 THR B C 1
ATOM 9274 O O . THR B 1 246 ? 79.71029 79.11579 98.01235 1.000 39.80746 246 THR B O 1
ATOM 9285 N N . ALA B 1 247 ? 81.16136 78.75834 99.70317 1.000 38.56439 247 ALA B N 1
ATOM 9286 C CA . ALA B 1 247 ? 80.39323 79.57616 100.63362 1.000 37.40554 247 ALA B CA 1
ATOM 9287 C C . ALA B 1 247 ? 80.38865 81.04060 100.21780 1.000 39.90882 247 ALA B C 1
ATOM 9288 O O . ALA B 1 247 ? 79.45089 81.77644 100.54951 1.000 40.08521 247 ALA B O 1
ATOM 9295 N N . ALA B 1 248 ? 81.41467 81.48162 99.48905 1.000 39.24566 248 ALA B N 1
ATOM 9296 C CA . ALA B 1 248 ? 81.51348 82.88789 99.12061 1.000 39.69434 248 ALA B CA 1
ATOM 9297 C C . ALA B 1 248 ? 80.72181 83.20323 97.85762 1.000 39.99082 248 ALA B C 1
ATOM 9298 O O . ALA B 1 248 ? 80.11955 84.27804 97.75670 1.000 43.84215 248 ALA B O 1
ATOM 9305 N N . ASN B 1 249 ? 80.70602 82.29009 96.88884 1.000 39.56291 249 ASN B N 1
ATOM 9306 C CA . ASN B 1 249 ? 79.94105 82.48438 95.66519 1.000 38.84961 249 ASN B CA 1
ATOM 9307 C C . ASN B 1 249 ? 78.53894 81.89475 95.75078 1.000 40.91338 249 ASN B C 1
ATOM 9308 O O . ASN B 1 249 ? 77.82443 81.87847 94.74369 1.000 40.93954 249 ASN B O 1
ATOM 9319 N N . ALA B 1 250 ? 78.13473 81.41343 96.92214 1.000 38.26019 250 ALA B N 1
ATOM 9320 C CA . ALA B 1 250 ? 76.78201 80.93661 97.16400 1.000 41.84321 250 ALA B CA 1
ATOM 9321 C C . ALA B 1 250 ? 76.08356 81.88181 98.13083 1.000 40.01549 250 ALA B C 1
ATOM 9322 O O . ALA B 1 250 ? 76.71403 82.43055 99.04053 1.000 37.98378 250 ALA B O 1
ATOM 9329 N N . SER B 1 251 ? 74.78437 82.07755 97.92715 1.000 38.18304 251 SER B N 1
ATOM 9330 C CA . SER B 1 251 ? 74.01258 82.89052 98.85439 1.000 39.50350 251 SER B CA 1
ATOM 9331 C C . SER B 1 251 ? 74.04241 82.25898 100.24059 1.000 41.11530 251 SER B C 1
ATOM 9332 O O . SER B 1 251 ? 74.18481 81.04219 100.39206 1.000 42.90301 251 SER B O 1
ATOM 9340 N N . GLY B 1 252 ? 73.90976 83.09742 101.26395 1.000 44.95642 252 GLY B N 1
ATOM 9341 C CA . GLY B 1 252 ? 74.09928 82.66739 102.63025 1.000 44.88463 252 GLY B CA 1
ATOM 9342 C C . GLY B 1 252 ? 72.81519 82.25630 103.32434 1.000 43.98325 252 GLY B C 1
ATOM 9343 O O . GLY B 1 252 ? 71.73280 82.19384 102.73783 1.000 44.05334 252 GLY B O 1
ATOM 9347 N N . ILE B 1 253 ? 72.96183 81.95860 104.61046 1.000 39.14203 253 ILE B N 1
ATOM 9348 C CA . ILE B 1 253 ? 71.85792 81.66247 105.51515 1.000 40.40737 253 ILE B CA 1
ATOM 9349 C C . ILE B 1 253 ? 71.71580 82.87609 106.42384 1.000 36.70702 253 ILE B C 1
ATOM 9350 O O . ILE B 1 253 ? 72.69176 83.29642 107.05769 1.000 34.77942 253 ILE B O 1
ATOM 9366 N N . ASN B 1 254 ? 70.52148 83.46808 106.46266 1.000 34.55969 254 ASN B N 1
ATOM 9367 C CA . ASN B 1 254 ? 70.38322 84.79467 107.04812 1.000 34.46263 254 ASN B CA 1
ATOM 9368 C C . ASN B 1 254 ? 68.98298 85.00741 107.60152 1.000 34.68734 254 ASN B C 1
ATOM 9369 O O . ASN B 1 254 ? 68.03154 84.31616 107.23280 1.000 31.06139 254 ASN B O 1
ATOM 9380 N N . ASP B 1 255 ? 68.87554 85.99883 108.48544 1.000 30.12423 255 ASP B N 1
ATOM 9381 C CA . ASP B 1 255 ? 67.62215 86.39836 109.10838 1.000 30.37913 255 ASP B CA 1
ATOM 9382 C C . ASP B 1 255 ? 67.16165 87.73396 108.53822 1.000 30.93278 255 ASP B C 1
ATOM 9383 O O . ASP B 1 255 ? 67.98030 88.62574 108.28758 1.000 29.08666 255 ASP B O 1
ATOM 9392 N N . CYS B 1 256 ? 65.85114 87.87704 108.34526 1.000 27.85443 256 CYS B N 1
ATOM 9393 C CA . CYS B 1 256 ? 65.29831 89.14338 107.87870 1.000 25.46360 256 CYS B CA 1
ATOM 9394 C C . CYS B 1 256 ? 63.77979 89.07314 107.87195 1.000 30.83049 256 CYS B C 1
ATOM 9395 O O . CYS B 1 256 ? 63.18767 87.99119 107.83183 1.000 28.22566 256 CYS B O 1
ATOM 9403 N N . ALA B 1 257 ? 63.16181 90.25359 107.89521 1.000 27.47113 257 ALA B N 1
ATOM 9404 C CA . ALA B 1 257 ? 61.72735 90.40304 107.70957 1.000 28.55455 257 ALA B CA 1
ATOM 9405 C C . ALA B 1 257 ? 61.47040 91.63844 106.86145 1.000 26.15959 257 ALA B C 1
ATOM 9406 O O . ALA B 1 257 ? 62.08923 92.68582 107.07286 1.000 28.41777 257 ALA B O 1
ATOM 9413 N N . ALA B 1 258 ? 60.57034 91.50271 105.89263 1.000 26.83498 258 ALA B N 1
ATOM 9414 C CA . ALA B 1 258 ? 60.10473 92.61402 105.07901 1.000 26.89935 258 ALA B CA 1
ATOM 9415 C C . ALA B 1 258 ? 58.58798 92.70148 105.17745 1.000 23.58546 258 ALA B C 1
ATOM 9416 O O . ALA B 1 258 ? 57.90920 91.72160 105.49663 1.000 28.54889 258 ALA B O 1
ATOM 9423 N N . ALA B 1 259 ? 58.05786 93.89105 104.90480 1.000 28.00233 259 ALA B N 1
ATOM 9424 C CA . ALA B 1 259 ? 56.61897 94.10061 104.95300 1.000 26.42910 259 ALA B CA 1
ATOM 9425 C C . ALA B 1 259 ? 56.23500 95.18423 103.95857 1.000 26.74226 259 ALA B C 1
ATOM 9426 O O . ALA B 1 259 ? 57.05716 96.01495 103.56419 1.000 28.17881 259 ALA B O 1
ATOM 9433 N N . ALA B 1 260 ? 54.96561 95.16871 103.56083 1.000 26.98263 260 ALA B N 1
ATOM 9434 C CA . ALA B 1 260 ? 54.46488 96.13215 102.59293 1.000 28.14510 260 ALA B CA 1
ATOM 9435 C C . ALA B 1 260 ? 52.96270 96.28267 102.77162 1.000 30.87996 260 ALA B C 1
ATOM 9436 O O . ALA B 1 260 ? 52.26720 95.32853 103.12954 1.000 30.75424 260 ALA B O 1
ATOM 9443 N N . VAL B 1 261 ? 52.47545 97.49383 102.51766 1.000 32.62605 261 VAL B N 1
ATOM 9444 C CA . VAL B 1 261 ? 51.05317 97.80968 102.57052 1.000 33.03497 261 VAL B CA 1
ATOM 9445 C C . VAL B 1 261 ? 50.57954 98.04590 101.14400 1.000 35.69983 261 VAL B C 1
ATOM 9446 O O . VAL B 1 261 ? 51.04259 98.97837 100.47448 1.000 35.63831 261 VAL B O 1
ATOM 9459 N N . PHE B 1 262 ? 49.66170 97.20376 100.68020 1.000 32.25678 262 PHE B N 1
ATOM 9460 C CA . PHE B 1 262 ? 49.10254 97.30275 99.34176 1.000 33.65029 262 PHE B CA 1
ATOM 9461 C C . PHE B 1 262 ? 47.68836 97.86237 99.41350 1.000 36.76673 262 PHE B C 1
ATOM 9462 O O . PHE B 1 262 ? 46.99197 97.71063 100.42165 1.000 37.74507 262 PHE B O 1
ATOM 9479 N N . MET B 1 263 ? 47.27131 98.51744 98.33242 1.000 34.51479 263 MET B N 1
ATOM 9480 C CA . MET B 1 263 ? 45.97348 99.17071 98.29964 1.000 38.36540 263 MET B CA 1
ATOM 9481 C C . MET B 1 263 ? 45.46775 99.24972 96.87001 1.000 35.98045 263 MET B C 1
ATOM 9482 O O . MET B 1 263 ? 46.25076 99.32949 95.91927 1.000 34.92385 263 MET B O 1
ATOM 9496 N N . SER B 1 264 ? 44.14565 99.23440 96.73124 1.000 35.28985 264 SER B N 1
ATOM 9497 C CA . SER B 1 264 ? 43.53667 99.63960 95.47516 1.000 39.76478 264 SER B CA 1
ATOM 9498 C C . SER B 1 264 ? 43.84117 101.11111 95.22600 1.000 39.53809 264 SER B C 1
ATOM 9499 O O . SER B 1 264 ? 43.87647 101.92026 96.15778 1.000 35.76798 264 SER B O 1
ATOM 9507 N N . LYS B 1 265 ? 44.08567 101.45134 93.95934 1.000 41.29607 265 LYS B N 1
ATOM 9508 C CA . LYS B 1 265 ? 44.37390 102.83761 93.60595 1.000 40.52086 265 LYS B CA 1
ATOM 9509 C C . LYS B 1 265 ? 43.32209 103.78295 94.17184 1.000 45.52747 265 LYS B C 1
ATOM 9510 O O . LYS B 1 265 ? 43.64799 104.87322 94.65584 1.000 45.15976 265 LYS B O 1
ATOM 9529 N N . LYS B 1 266 ? 42.05220 103.37784 94.12670 1.000 42.73487 266 LYS B N 1
ATOM 9530 C CA . LYS B 1 266 ? 40.97345 104.25956 94.55510 1.000 45.72433 266 LYS B CA 1
ATOM 9531 C C . LYS B 1 266 ? 40.88560 104.37194 96.07193 1.000 44.93665 266 LYS B C 1
ATOM 9532 O O . LYS B 1 266 ? 40.45497 105.41120 96.58415 1.000 42.64284 266 LYS B O 1
ATOM 9551 N N . LYS B 1 267 ? 41.28019 103.32894 96.80597 1.000 43.00171 267 LYS B N 1
ATOM 9552 C CA . LYS B 1 267 ? 41.29818 103.43153 98.26176 1.000 42.96776 267 LYS B CA 1
ATOM 9553 C C . LYS B 1 267 ? 42.43278 104.33299 98.73070 1.000 45.40785 267 LYS B C 1
ATOM 9554 O O . LYS B 1 267 ? 42.27739 105.08334 99.70138 1.000 45.66253 267 LYS B O 1
ATOM 9573 N N . CYS B 1 268 ? 43.58409 104.26815 98.05829 1.000 44.92658 268 CYS B N 1
ATOM 9574 C CA . CYS B 1 268 ? 44.68741 105.15693 98.40370 1.000 46.82586 268 CYS B CA 1
ATOM 9575 C C . CYS B 1 268 ? 44.30355 106.61421 98.17905 1.000 44.40137 268 CYS B C 1
ATOM 9576 O O . CYS B 1 268 ? 44.67545 107.49237 98.96620 1.000 44.56803 268 CYS B O 1
ATOM 9584 N N . GLU B 1 269 ? 43.55140 106.88906 97.11133 1.000 47.75948 269 GLU B N 1
ATOM 9585 C CA . GLU B 1 269 ? 43.11519 108.25542 96.84462 1.000 47.99021 269 GLU B CA 1
ATOM 9586 C C . GLU B 1 269 ? 42.10340 108.72307 97.88274 1.000 49.35542 269 GLU B C 1
ATOM 9587 O O . GLU B 1 269 ? 42.13962 109.88042 98.31707 1.000 49.66550 269 GLU B O 1
ATOM 9599 N N . GLU B 1 270 ? 41.19384 107.83613 98.29293 1.000 56.30632 270 GLU B N 1
ATOM 9600 C CA . GLU B 1 270 ? 40.17289 108.21643 99.26342 1.000 58.52461 270 GLU B CA 1
ATOM 9601 C C . GLU B 1 270 ? 40.79719 108.63557 100.58826 1.000 57.74891 270 GLU B C 1
ATOM 9602 O O . GLU B 1 270 ? 40.29145 109.54123 101.26174 1.000 59.09920 270 GLU B O 1
ATOM 9614 N N . LEU B 1 271 ? 41.89363 107.98914 100.97987 1.000 48.18172 271 LEU B N 1
ATOM 9615 C CA . LEU B 1 271 ? 42.57166 108.29248 102.23290 1.000 47.40684 271 LEU B CA 1
ATOM 9616 C C . LEU B 1 271 ? 43.59728 109.41094 102.09732 1.000 48.17637 271 LEU B C 1
ATOM 9617 O O . LEU B 1 271 ? 44.21609 109.78842 103.09808 1.000 46.69443 271 LEU B O 1
ATOM 9633 N N . GLY B 1 272 ? 43.79470 109.94342 100.89641 1.000 46.77893 272 GLY B N 1
ATOM 9634 C CA . GLY B 1 272 ? 44.76060 111.00931 100.70166 1.000 46.20109 272 GLY B CA 1
ATOM 9635 C C . GLY B 1 272 ? 46.19255 110.58019 100.93292 1.000 44.68630 272 GLY B C 1
ATOM 9636 O O . GLY B 1 272 ? 46.99134 111.36294 101.46346 1.000 43.94096 272 GLY B O 1
ATOM 9640 N N . LEU B 1 273 ? 46.53889 109.35581 100.54891 1.000 45.13983 273 LEU B N 1
ATOM 9641 C CA . LEU B 1 273 ? 47.87947 108.82500 100.74176 1.000 43.09579 273 LEU B CA 1
ATOM 9642 C C . LEU B 1 273 ? 48.65806 108.84124 99.42962 1.000 40.99427 273 LEU B C 1
ATOM 9643 O O . LEU B 1 273 ? 48.10580 109.03677 98.34455 1.000 42.92306 273 LEU B O 1
ATOM 9659 N N . LYS B 1 274 ? 49.96761 108.62295 99.54669 1.000 41.64689 274 LYS B N 1
ATOM 9660 C CA . LYS B 1 274 ? 50.86986 108.70278 98.40885 1.000 41.34238 274 LYS B CA 1
ATOM 9661 C C . LYS B 1 274 ? 51.16402 107.30411 97.88866 1.000 42.75167 274 LYS B C 1
ATOM 9662 O O . LYS B 1 274 ? 51.85198 106.53349 98.57611 1.000 38.00053 274 LYS B O 1
ATOM 9680 N N . PRO B 1 275 ? 50.67747 106.92319 96.70543 1.000 41.34354 275 PRO B N 1
ATOM 9681 C CA . PRO B 1 275 ? 51.04501 105.61141 96.15239 1.000 44.45402 275 PRO B CA 1
ATOM 9682 C C . PRO B 1 275 ? 52.47784 105.62521 95.63973 1.000 42.64036 275 PRO B C 1
ATOM 9683 O O . PRO B 1 275 ? 52.85733 106.48263 94.83918 1.000 44.48810 275 PRO B O 1
ATOM 9694 N N . LEU B 1 276 ? 53.27455 104.66365 96.11077 1.000 40.18884 276 LEU B N 1
ATOM 9695 C CA . LEU B 1 276 ? 54.68769 104.62573 95.74907 1.000 38.32227 276 LEU B CA 1
ATOM 9696 C C . LEU B 1 276 ? 54.90136 104.02755 94.36310 1.000 37.26523 276 LEU B C 1
ATOM 9697 O O . LEU B 1 276 ? 55.69135 104.55614 93.57389 1.000 37.22598 276 LEU B O 1
ATOM 9713 N N . MET B 1 277 ? 54.21976 102.92986 94.04817 1.000 38.72958 277 MET B N 1
ATOM 9714 C CA . MET B 1 277 ? 54.28852 102.36306 92.70880 1.000 37.00937 277 MET B CA 1
ATOM 9715 C C . MET B 1 277 ? 53.09251 101.44319 92.50772 1.000 36.45964 277 MET B C 1
ATOM 9716 O O . MET B 1 277 ? 52.41085 101.05895 93.46201 1.000 33.54343 277 MET B O 1
ATOM 9730 N N . LYS B 1 278 ? 52.84547 101.10194 91.24672 1.000 37.68430 278 LYS B N 1
ATOM 9731 C CA . LYS B 1 278 ? 51.65903 100.36185 90.84090 1.000 37.62129 278 LYS B CA 1
ATOM 9732 C C . LYS B 1 278 ? 52.05699 98.98693 90.32586 1.000 35.67066 278 LYS B C 1
ATOM 9733 O O . LYS B 1 278 ? 52.96588 98.86692 89.49737 1.000 34.11277 278 LYS B O 1
ATOM 9752 N N . LEU B 1 279 ? 51.37102 97.95785 90.81410 1.000 36.85719 279 LEU B N 1
ATOM 9753 C CA . LEU B 1 279 ? 51.57434 96.60832 90.30719 1.000 35.95064 279 LEU B CA 1
ATOM 9754 C C . LEU B 1 279 ? 51.26250 96.55691 88.81759 1.000 35.83236 279 LEU B C 1
ATOM 9755 O O . LEU B 1 279 ? 50.16252 96.92203 88.39113 1.000 36.46474 279 LEU B O 1
ATOM 9771 N N . VAL B 1 280 ? 52.23269 96.10910 88.02895 1.000 34.83212 280 VAL B N 1
ATOM 9772 C CA . VAL B 1 280 ? 52.05745 95.92355 86.59244 1.000 36.35610 280 VAL B CA 1
ATOM 9773 C C . VAL B 1 280 ? 51.77511 94.46703 86.25698 1.000 40.04963 280 VAL B C 1
ATOM 9774 O O . VAL B 1 280 ? 50.84378 94.15941 85.51298 1.000 43.88473 280 VAL B O 1
ATOM 9787 N N . GLY B 1 281 ? 52.57830 93.55853 86.79780 1.000 35.31774 281 GLY B N 1
ATOM 9788 C CA . GLY B 1 281 ? 52.39275 92.14352 86.55065 1.000 40.21946 281 GLY B CA 1
ATOM 9789 C C . GLY B 1 281 ? 53.09434 91.32815 87.60876 1.000 37.08584 281 GLY B C 1
ATOM 9790 O O . GLY B 1 281 ? 53.96364 91.82392 88.33279 1.000 36.75862 281 GLY B O 1
ATOM 9794 N N . ILE B 1 282 ? 52.70147 90.06046 87.69216 1.000 37.82150 282 ILE B N 1
ATOM 9795 C CA . ILE B 1 282 ? 53.26443 89.13521 88.66776 1.000 36.04467 282 ILE B CA 1
ATOM 9796 C C . ILE B 1 282 ? 52.74592 87.74211 88.34201 1.000 39.02488 282 ILE B C 1
ATOM 9797 O O . ILE B 1 282 ? 51.54783 87.55722 88.10592 1.000 32.39191 282 ILE B O 1
ATOM 9813 N N . CYS B 1 283 ? 53.63459 86.75511 88.31929 1.000 39.79067 283 CYS B N 1
ATOM 9814 C CA . CYS B 1 283 ? 53.24170 85.40811 87.92707 1.000 40.55235 283 CYS B CA 1
ATOM 9815 C C . CYS B 1 283 ? 54.33525 84.43702 88.34310 1.000 41.58074 283 CYS B C 1
ATOM 9816 O O . CYS B 1 283 ? 55.42105 84.83573 88.77227 1.000 43.29180 283 CYS B O 1
ATOM 9824 N N . SER B 1 284 ? 54.02600 83.15077 88.21249 1.000 42.98991 284 SER B N 1
ATOM 9825 C CA . SER B 1 284 ? 54.97076 82.07629 88.45993 1.000 40.01184 284 SER B CA 1
ATOM 9826 C C . SER B 1 284 ? 55.23846 81.31607 87.16771 1.000 40.88023 284 SER B C 1
ATOM 9827 O O . SER B 1 284 ? 54.47769 81.39821 86.19941 1.000 43.67983 284 SER B O 1
AT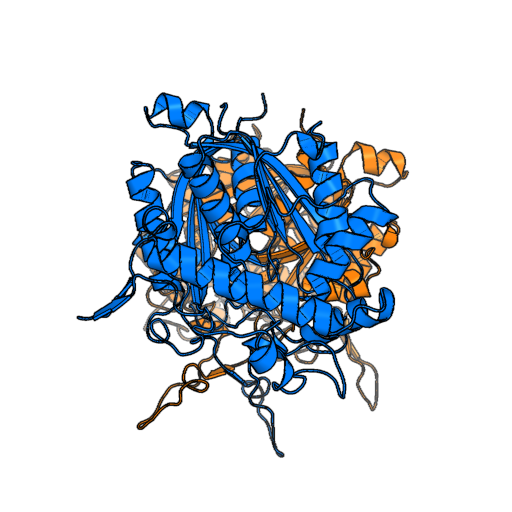OM 9835 N N . GLU B 1 285 ? 56.34380 80.57590 87.16538 1.000 39.84875 285 GLU B N 1
ATOM 9836 C CA . GLU B 1 285 ? 56.67871 79.68823 86.05927 1.000 41.81144 285 GLU B CA 1
ATOM 9837 C C . GLU B 1 285 ? 57.80766 78.76662 86.49639 1.000 39.91708 285 GLU B C 1
ATOM 9838 O O . GLU B 1 285 ? 58.86334 79.23392 86.93618 1.000 41.69527 285 GLU B O 1
ATOM 9850 N N . GLY B 1 286 ? 57.59576 77.46057 86.37945 1.000 41.15855 286 GLY B N 1
ATOM 9851 C CA . GLY B 1 286 ? 58.49818 76.48744 86.94508 1.000 41.04246 286 GLY B CA 1
ATOM 9852 C C . GLY B 1 286 ? 59.51643 75.95142 85.95874 1.000 42.31060 286 GLY B C 1
ATOM 9853 O O . GLY B 1 286 ? 59.37025 76.06886 84.74404 1.000 43.47230 286 GLY B O 1
ATOM 9857 N N . VAL B 1 287 ? 60.57638 75.37294 86.52022 1.000 42.45939 287 VAL B N 1
ATOM 9858 C CA . VAL B 1 287 ? 61.54916 74.58071 85.78496 1.000 44.65326 287 VAL B CA 1
ATOM 9859 C C . VAL B 1 287 ? 61.81130 73.32419 86.60522 1.000 41.82927 287 VAL B C 1
ATOM 9860 O O . VAL B 1 287 ? 61.39706 73.21474 87.75941 1.000 41.52640 287 VAL B O 1
ATOM 9873 N N . ASP B 1 288 ? 62.50471 72.36710 85.99521 1.000 40.66278 288 ASP B N 1
ATOM 9874 C CA . ASP B 1 288 ? 62.77781 71.11354 86.68464 1.000 45.05167 288 ASP B CA 1
ATOM 9875 C C . ASP B 1 288 ? 63.52378 71.37504 87.98824 1.000 42.12160 288 ASP B C 1
ATOM 9876 O O . ASP B 1 288 ? 64.45904 72.17835 88.03978 1.000 42.30721 288 ASP B O 1
ATOM 9885 N N . ALA B 1 289 ? 63.09811 70.68398 89.04902 1.000 43.31363 289 ALA B N 1
ATOM 9886 C CA . ALA B 1 289 ? 63.67721 70.90741 90.36984 1.000 43.79246 289 ALA B CA 1
ATOM 9887 C C . ALA B 1 289 ? 65.19601 70.79995 90.34357 1.000 42.94726 289 ALA B C 1
ATOM 9888 O O . ALA B 1 289 ? 65.89085 71.52971 91.06019 1.000 44.66366 289 ALA B O 1
ATOM 9895 N N . LYS B 1 290 ? 65.73112 69.89678 89.52124 1.000 40.16833 290 LYS B N 1
ATOM 9896 C CA . LYS B 1 290 ? 67.17089 69.67311 89.48176 1.000 44.87037 290 LYS B CA 1
ATOM 9897 C C . LYS B 1 290 ? 67.93409 70.82583 88.84106 1.000 42.42991 290 LYS B C 1
ATOM 9898 O O . LYS B 1 290 ? 69.16746 70.84429 88.91726 1.000 42.84011 290 LYS B O 1
ATOM 9917 N N . VAL B 1 291 ? 67.24230 71.77844 88.21821 1.000 41.39622 291 VAL B N 1
ATOM 9918 C CA . VAL B 1 291 ? 67.87673 72.98351 87.69362 1.000 43.40982 291 VAL B CA 1
ATOM 9919 C C . VAL B 1 291 ? 66.99794 74.17466 88.05117 1.000 42.37014 291 VAL B C 1
ATOM 9920 O O . VAL B 1 291 ? 66.77964 75.07340 87.23040 1.000 40.39715 291 VAL B O 1
ATOM 9933 N N . MET B 1 292 ? 66.49010 74.18226 89.28729 1.000 41.18696 292 MET B N 1
ATOM 9934 C CA . MET B 1 292 ? 65.58543 75.23938 89.72616 1.000 40.23080 292 MET B CA 1
ATOM 9935 C C . MET B 1 292 ? 66.16996 76.62669 89.49819 1.000 43.90308 292 MET B C 1
ATOM 9936 O O . MET B 1 292 ? 65.42094 77.59892 89.34745 1.000 39.44383 292 MET B O 1
ATOM 9950 N N . GLY B 1 293 ? 67.49879 76.74010 89.46446 1.000 43.09970 293 GLY B N 1
ATOM 9951 C CA . GLY B 1 293 ? 68.11996 78.04900 89.36421 1.000 42.51414 293 GLY B CA 1
ATOM 9952 C C . GLY B 1 293 ? 67.71782 78.82198 88.12441 1.000 41.58786 293 GLY B C 1
ATOM 9953 O O . GLY B 1 293 ? 67.75861 80.05471 88.11881 1.000 42.60101 293 GLY B O 1
ATOM 9957 N N . LEU B 1 294 ? 67.32517 78.12110 87.06357 1.000 39.63490 294 LEU B N 1
ATOM 9958 C CA . LEU B 1 294 ? 66.99197 78.76860 85.80095 1.000 45.55217 294 LEU B CA 1
ATOM 9959 C C . LEU B 1 294 ? 65.57194 79.32038 85.76302 1.000 42.68015 294 LEU B C 1
ATOM 9960 O O . LEU B 1 294 ? 65.15899 79.84024 84.72058 1.000 42.80835 294 LEU B O 1
ATOM 9976 N N . GLY B 1 295 ? 64.82342 79.22514 86.85969 1.000 40.22823 295 GLY B N 1
ATOM 9977 C CA . GLY B 1 295 ? 63.45540 79.68653 86.90404 1.000 41.42329 295 GLY B CA 1
ATOM 9978 C C . GLY B 1 295 ? 63.26750 81.10442 86.39678 1.000 41.30086 295 GLY B C 1
ATOM 9979 O O . GLY B 1 295 ? 62.36791 81.38401 85.59762 1.000 40.48002 295 GLY B O 1
ATOM 9983 N N . PRO B 1 296 ? 64.10233 82.03635 86.86426 1.000 37.95044 296 PRO B N 1
ATOM 9984 C CA . PRO B 1 296 ? 63.97251 83.42437 86.38967 1.000 41.53087 296 PRO B CA 1
ATOM 9985 C C . PRO B 1 296 ? 64.08370 83.55944 84.88225 1.000 42.14248 296 PRO B C 1
ATOM 9986 O O . PRO B 1 296 ? 63.52327 84.50339 84.31172 1.000 41.09892 296 PRO B O 1
ATOM 9997 N N . ALA B 1 297 ? 64.78867 82.64306 84.21505 1.000 43.22770 297 ALA B N 1
ATOM 9998 C CA . ALA B 1 297 ? 64.91670 82.71870 82.76535 1.000 43.14055 297 ALA B CA 1
ATOM 9999 C C . ALA B 1 297 ? 63.61536 82.37844 82.05128 1.000 47.17528 297 ALA B C 1
ATOM 10000 O O . ALA B 1 297 ? 63.48204 82.67920 80.86010 1.000 50.88515 297 ALA B O 1
ATOM 10007 N N . VAL B 1 298 ? 62.66048 81.75774 82.74407 1.000 46.02637 298 VAL B N 1
ATOM 10008 C CA . VAL B 1 298 ? 61.35276 81.48370 82.17274 1.000 47.70828 298 VAL B CA 1
ATOM 10009 C C . VAL B 1 298 ? 60.26053 82.35364 82.78647 1.000 41.80167 298 VAL B C 1
ATOM 10010 O O . VAL B 1 298 ? 59.25032 82.61502 82.12272 1.000 41.91616 298 VAL B O 1
ATOM 10023 N N . ALA B 1 299 ? 60.43493 82.81836 84.02481 1.000 41.41304 299 ALA B N 1
ATOM 10024 C CA . ALA B 1 299 ? 59.43591 83.68087 84.64403 1.000 41.21510 299 ALA B CA 1
ATOM 10025 C C . ALA B 1 299 ? 59.53413 85.11145 84.12820 1.000 41.93925 299 ALA B C 1
ATOM 10026 O O . ALA B 1 299 ? 58.50882 85.75270 83.87170 1.000 42.24001 299 ALA B O 1
ATOM 10033 N N . MET B 1 300 ? 60.75242 85.62636 83.96753 1.000 39.74126 300 MET B N 1
ATOM 10034 C CA . MET B 1 300 ? 60.91039 87.00612 83.51355 1.000 41.25701 300 MET B CA 1
ATOM 10035 C C . MET B 1 300 ? 60.30236 87.23334 82.13719 1.000 40.77628 300 MET B C 1
ATOM 10036 O O . MET B 1 300 ? 59.53760 88.20052 81.97724 1.000 44.00134 300 MET B O 1
ATOM 10050 N N . PRO B 1 301 ? 60.58003 86.41612 81.11700 1.000 41.77545 301 PRO B N 1
ATOM 10051 C CA . PRO B 1 301 ? 59.90834 86.63225 79.82497 1.000 43.03148 301 PRO B CA 1
ATOM 10052 C C . PRO B 1 301 ? 58.39936 86.50285 79.91255 1.000 43.24692 301 PRO B C 1
ATOM 10053 O O . PRO B 1 301 ? 57.67956 87.21918 79.20479 1.000 43.17059 301 PRO B O 1
ATOM 10064 N N . LYS B 1 302 ? 57.89754 85.61038 80.76843 1.000 42.15147 302 LYS B N 1
ATOM 10065 C CA . LYS B 1 302 ? 56.45688 85.40413 80.86660 1.000 45.01338 302 LYS B CA 1
ATOM 10066 C C . LYS B 1 302 ? 55.75611 86.64948 81.39618 1.000 43.40759 302 LYS B C 1
ATOM 10067 O O . LYS B 1 302 ? 54.81073 87.15153 80.77698 1.000 43.84363 302 LYS B O 1
ATOM 10086 N N . VAL B 1 303 ? 56.20203 87.16102 82.54625 1.000 40.70616 303 VAL B N 1
ATOM 10087 C CA . VAL B 1 303 ? 55.55965 88.33696 83.12753 1.000 43.99712 303 VAL B CA 1
ATOM 10088 C C . VAL B 1 303 ? 55.63362 89.51418 82.16290 1.000 44.98913 303 VAL B C 1
ATOM 10089 O O . VAL B 1 303 ? 54.69811 90.31847 82.06825 1.000 44.33859 303 VAL B O 1
ATOM 10102 N N . LEU B 1 304 ? 56.74203 89.63307 81.42822 1.000 43.28703 304 LEU B N 1
ATOM 10103 C CA . LEU B 1 304 ? 56.85174 90.69593 80.43515 1.000 46.38585 304 LEU B CA 1
ATOM 10104 C C . LEU B 1 304 ? 55.78514 90.54639 79.35783 1.000 46.12824 304 LEU B C 1
ATOM 10105 O O . LEU B 1 304 ? 55.22586 91.54179 78.88298 1.000 45.16518 304 LEU B O 1
ATOM 10121 N N . LYS B 1 305 ? 55.48788 89.30755 78.96070 1.000 45.21432 305 LYS B N 1
ATOM 10122 C CA . LYS B 1 305 ? 54.43520 89.07826 77.97699 1.000 46.10515 305 LYS B CA 1
ATOM 10123 C C . LYS B 1 305 ? 53.07329 89.46620 78.53929 1.000 46.95939 305 LYS B C 1
ATOM 10124 O O . LYS B 1 305 ? 52.29920 90.17637 77.88675 1.000 47.45164 305 LYS B O 1
ATOM 10143 N N . GLN B 1 306 ? 52.76893 89.01472 79.75931 1.000 44.72206 306 GLN B N 1
ATOM 10144 C CA . GLN B 1 306 ? 51.47679 89.31791 80.36504 1.000 47.63388 306 GLN B CA 1
ATOM 10145 C C . GLN B 1 306 ? 51.22292 90.81825 80.43607 1.000 49.71059 306 GLN B C 1
ATOM 10146 O O . GLN B 1 306 ? 50.06895 91.25517 80.35752 1.000 52.71484 306 GLN B O 1
ATOM 10160 N N . ALA B 1 307 ? 52.27849 91.62052 80.57965 1.000 46.62534 307 ALA B N 1
ATOM 10161 C CA . ALA B 1 307 ? 52.14184 93.06023 80.75140 1.000 49.54299 307 ALA B CA 1
ATOM 10162 C C . ALA B 1 307 ? 52.35776 93.84849 79.46582 1.000 49.26060 307 ALA B C 1
ATOM 10163 O O . ALA B 1 307 ? 52.03754 95.04162 79.43165 1.000 45.08082 307 ALA B O 1
ATOM 10170 N N . GLY B 1 308 ? 52.88570 93.22321 78.41642 1.000 47.38300 308 GLY B N 1
ATOM 10171 C CA . GLY B 1 308 ? 53.14295 93.93567 77.18181 1.000 48.66030 308 GLY B CA 1
ATOM 10172 C C . GLY B 1 308 ? 54.42903 94.72542 77.16732 1.000 50.32873 308 GLY B C 1
ATOM 10173 O O . GLY B 1 308 ? 54.60469 95.58693 76.29967 1.000 53.53423 308 GLY B O 1
ATOM 10177 N N . TRP B 1 309 ? 55.33402 94.46273 78.10348 1.000 48.62374 309 TRP B N 1
ATOM 10178 C CA . TRP B 1 309 ? 56.61415 95.14739 78.16144 1.000 51.02579 309 TRP B CA 1
ATOM 10179 C C . TRP B 1 309 ? 57.68399 94.35640 77.41666 1.000 52.21393 309 TRP B C 1
ATOM 10180 O O . TRP B 1 309 ? 57.58660 93.13940 77.23973 1.000 49.93349 309 TRP B O 1
ATOM 10201 N N . LYS B 1 310 ? 58.71615 95.07121 76.98341 1.000 54.72866 310 LYS B N 1
ATOM 10202 C CA . LYS B 1 310 ? 59.95929 94.46442 76.53581 1.000 56.03979 310 LYS B CA 1
ATOM 10203 C C . LYS B 1 310 ? 60.98545 94.56770 77.65741 1.000 54.44437 310 LYS B C 1
ATOM 10204 O O . LYS B 1 310 ? 60.90926 95.45678 78.50967 1.000 49.18615 310 LYS B O 1
ATOM 10223 N N . TYR B 1 311 ? 61.94515 93.64111 77.65712 1.000 55.20345 311 TYR B N 1
ATOM 10224 C CA . TYR B 1 311 ? 62.94896 93.62482 78.71579 1.000 53.51086 311 TYR B CA 1
ATOM 10225 C C . TYR B 1 311 ? 63.61424 94.98843 78.86166 1.000 54.40646 311 TYR B C 1
ATOM 10226 O O . TYR B 1 311 ? 63.76326 95.50834 79.97383 1.000 51.53228 311 TYR B O 1
ATOM 10244 N N . GLU B 1 312 ? 64.01622 95.58588 77.73699 1.000 55.97829 312 GLU B N 1
ATOM 10245 C CA . GLU B 1 312 ? 64.69693 96.87499 77.75706 1.000 56.17424 312 GLU B CA 1
ATOM 10246 C C . GLU B 1 312 ? 63.82619 98.00019 78.30214 1.000 55.33518 312 GLU B C 1
ATOM 10247 O O . GLU B 1 312 ? 64.34589 99.09506 78.54624 1.000 55.11559 312 GLU B O 1
ATOM 10259 N N . ASP B 1 313 ? 62.52539 97.76759 78.49623 1.000 53.65596 313 ASP B N 1
ATOM 10260 C CA . ASP B 1 313 ? 61.66255 98.80145 79.05723 1.000 52.74649 313 ASP B CA 1
ATOM 10261 C C . ASP B 1 313 ? 61.86411 98.96312 80.55883 1.000 50.51023 313 ASP B C 1
ATOM 10262 O O . ASP B 1 313 ? 61.62676 100.05002 81.09798 1.000 48.16107 313 ASP B O 1
ATOM 10271 N N . VAL B 1 314 ? 62.29595 97.90598 81.24589 1.000 48.37218 314 VAL B N 1
ATOM 10272 C CA . VAL B 1 314 ? 62.44958 97.96308 82.69433 1.000 48.30822 314 VAL B CA 1
ATOM 10273 C C . VAL B 1 314 ? 63.66843 98.80563 83.04129 1.000 46.98746 314 VAL B C 1
ATOM 10274 O O . VAL B 1 314 ? 64.76768 98.58429 82.51649 1.000 47.05308 314 VAL B O 1
ATOM 10287 N N . ASP B 1 315 ? 63.47854 99.77869 83.93568 1.000 45.03494 315 ASP B N 1
ATOM 10288 C CA . ASP B 1 315 ? 64.56474 100.68367 84.29206 1.000 43.19928 315 ASP B CA 1
ATOM 10289 C C . ASP B 1 315 ? 65.55412 100.04550 85.25931 1.000 44.21660 315 ASP B C 1
ATOM 10290 O O . ASP B 1 315 ? 66.73559 100.40742 85.25449 1.000 40.35197 315 ASP B O 1
ATOM 10299 N N . TYR B 1 316 ? 65.10406 99.10919 86.09148 1.000 41.05349 316 TYR B N 1
ATOM 10300 C CA . TYR B 1 316 ? 65.99428 98.46255 87.04440 1.000 41.34108 316 TYR B CA 1
ATOM 10301 C C . TYR B 1 316 ? 65.41951 97.10495 87.41950 1.000 41.53379 316 TYR B C 1
ATOM 10302 O O . TYR B 1 316 ? 64.20003 96.94833 87.52173 1.000 40.79997 316 TYR B O 1
ATOM 10320 N N . TRP B 1 317 ? 66.30787 96.13418 87.62423 1.000 40.28653 317 TRP B N 1
ATOM 10321 C CA . TRP B 1 317 ? 65.93590 94.76632 87.95330 1.000 43.03444 317 TRP B CA 1
ATOM 10322 C C . TRP B 1 317 ? 66.57470 94.35359 89.27144 1.000 42.71532 317 TRP B C 1
ATOM 10323 O O . TRP B 1 317 ? 67.73051 94.69216 89.54511 1.000 41.45977 317 TRP B O 1
ATOM 10344 N N . GLU B 1 318 ? 65.82023 93.61464 90.08073 1.000 42.08198 318 GLU B N 1
ATOM 10345 C CA . GLU B 1 318 ? 66.34642 92.93654 91.26392 1.000 40.09863 318 GLU B CA 1
ATOM 10346 C C . GLU B 1 318 ? 66.16911 91.43917 91.03312 1.000 41.30978 318 GLU B C 1
ATOM 10347 O O . GLU B 1 318 ? 65.08618 90.89258 91.26723 1.000 40.85330 318 GLU B O 1
ATOM 10359 N N . VAL B 1 319 ? 67.22523 90.78179 90.56541 1.000 41.44774 319 VAL B N 1
ATOM 10360 C CA . VAL B 1 319 ? 67.22538 89.34295 90.32970 1.000 38.02407 319 VAL B CA 1
ATOM 10361 C C . VAL B 1 319 ? 68.06339 88.70610 91.42852 1.000 40.95946 319 VAL B C 1
ATOM 10362 O O . VAL B 1 319 ? 69.28844 88.87657 91.46708 1.000 42.29365 319 VAL B O 1
ATOM 10375 N N . ASN B 1 320 ? 67.40538 87.97433 92.32424 1.000 37.98883 320 ASN B N 1
ATOM 10376 C CA . ASN B 1 320 ? 68.10208 87.36334 93.44712 1.000 40.90137 320 ASN B CA 1
ATOM 10377 C C . ASN B 1 320 ? 69.17641 86.40466 92.95176 1.000 39.05502 320 ASN B C 1
ATOM 10378 O O . ASN B 1 320 ? 68.90738 85.51511 92.13958 1.000 38.08837 320 ASN B O 1
ATOM 10389 N N . GLU B 1 321 ? 70.39882 86.59283 93.44326 1.000 39.75112 321 GLU B N 1
ATOM 10390 C CA . GLU B 1 321 ? 71.51619 85.70716 93.12464 1.000 41.26321 321 GLU B CA 1
ATOM 10391 C C . GLU B 1 321 ? 71.58490 84.63771 94.20816 1.000 37.99514 321 GLU B C 1
ATOM 10392 O O . GLU B 1 321 ? 72.11566 84.87426 95.29610 1.000 38.71046 321 GLU B O 1
ATOM 10404 N N . ALA B 1 322 ? 71.03516 83.45666 93.91801 1.000 37.87380 322 ALA B N 1
ATOM 10405 C CA . ALA B 1 322 ? 71.14482 82.34380 94.85535 1.000 39.07215 322 ALA B CA 1
ATOM 10406 C C . ALA B 1 322 ? 72.54114 81.73571 94.82397 1.000 39.62745 322 ALA B C 1
ATOM 10407 O O . ALA B 1 322 ? 73.12359 81.45080 95.87637 1.000 37.96314 322 ALA B O 1
ATOM 10414 N N . PHE B 1 323 ? 73.08330 81.52482 93.62707 1.000 38.73814 323 PHE B N 1
ATOM 10415 C CA . PHE B 1 323 ? 74.45414 81.07237 93.45098 1.000 40.83630 323 PHE B CA 1
ATOM 10416 C C . PHE B 1 323 ? 75.00684 81.72613 92.19366 1.000 40.26825 323 PHE B C 1
ATOM 10417 O O . PHE B 1 323 ? 74.26817 81.98842 91.24057 1.000 39.33217 323 PHE B O 1
ATOM 10434 N N . ALA B 1 324 ? 76.31346 81.99619 92.20184 1.000 41.71957 324 ALA B N 1
ATOM 10435 C CA . ALA B 1 324 ? 76.94062 82.62695 91.04419 1.000 41.48368 324 ALA B CA 1
ATOM 10436 C C . ALA B 1 324 ? 76.70648 81.80406 89.78319 1.000 45.20532 324 ALA B C 1
ATOM 10437 O O . ALA B 1 324 ? 76.32699 82.34219 88.73613 1.000 44.00605 324 ALA B O 1
ATOM 10444 N N . ALA B 1 325 ? 76.92770 80.48965 89.86683 1.000 43.91268 325 ALA B N 1
ATOM 10445 C CA . ALA B 1 325 ? 76.65011 79.62051 88.72850 1.000 45.49617 325 ALA B CA 1
ATOM 10446 C C . ALA B 1 325 ? 75.18497 79.70307 88.32292 1.000 43.56685 325 ALA B C 1
ATOM 10447 O O . ALA B 1 325 ? 74.85852 79.67543 87.13032 1.000 44.09091 325 ALA B O 1
ATOM 10454 N N . GLN B 1 326 ? 74.28641 79.80391 89.30471 1.000 42.83150 326 GLN B N 1
ATOM 10455 C CA . GLN B 1 326 ? 72.86337 79.90438 88.99929 1.000 43.95441 326 GLN B CA 1
ATOM 10456 C C . GLN B 1 326 ? 72.56709 81.14708 88.16999 1.000 43.33482 326 GLN B C 1
ATOM 10457 O O . GLN B 1 326 ? 71.80973 81.08658 87.19397 1.000 43.15498 326 GLN B O 1
ATOM 10471 N N . VAL B 1 327 ? 73.16107 82.28303 88.53963 1.000 42.53311 327 VAL B N 1
ATOM 10472 C CA . VAL B 1 327 ? 72.94370 83.51738 87.78963 1.000 43.51645 327 VAL B CA 1
ATOM 10473 C C . VAL B 1 327 ? 73.49976 83.38269 86.37854 1.000 43.13842 327 VAL B C 1
ATOM 10474 O O . VAL B 1 327 ? 72.80778 83.64953 85.38899 1.000 44.06264 327 VAL B O 1
ATOM 10487 N N . LEU B 1 328 ? 74.76607 82.97609 86.26557 1.000 45.32373 328 LEU B N 1
ATOM 10488 C CA . LEU B 1 328 ? 75.37580 82.83501 84.94833 1.000 43.77319 328 LEU B CA 1
ATOM 10489 C C . LEU B 1 328 ? 74.59946 81.85487 84.07948 1.000 44.15099 328 LEU B C 1
ATOM 10490 O O . LEU B 1 328 ? 74.60726 81.97548 82.84921 1.000 43.40522 328 LEU B O 1
ATOM 10506 N N . GLY B 1 329 ? 73.92196 80.88445 84.69445 1.000 44.66103 329 GLY B N 1
ATOM 10507 C CA . GLY B 1 329 ? 73.02684 80.03218 83.93164 1.000 47.07140 329 GLY B CA 1
ATOM 10508 C C . GLY B 1 329 ? 71.80155 80.78183 83.44594 1.000 46.10883 329 GLY B C 1
ATOM 10509 O O . GLY B 1 329 ? 71.32343 80.55428 82.33093 1.000 49.40665 329 GLY B O 1
ATOM 10513 N N . VAL B 1 330 ? 71.27868 81.68958 84.27313 1.000 43.63238 330 VAL B N 1
ATOM 10514 C CA . VAL B 1 330 ? 70.14075 82.50321 83.85603 1.000 45.29402 330 VAL B CA 1
ATOM 10515 C C . VAL B 1 330 ? 70.53516 83.40516 82.69420 1.000 46.64578 330 VAL B C 1
ATOM 10516 O O . VAL B 1 330 ? 69.78894 83.54655 81.71747 1.000 49.20779 330 VAL B O 1
ATOM 10529 N N . VAL B 1 331 ? 71.71204 84.03176 82.78156 1.000 47.50350 331 VAL B N 1
ATOM 10530 C CA . VAL B 1 331 ? 72.20149 84.85350 81.67739 1.000 47.52631 331 VAL B CA 1
ATOM 10531 C C . VAL B 1 331 ? 72.25106 84.03700 80.39404 1.000 47.32508 331 VAL B C 1
ATOM 10532 O O . VAL B 1 331 ? 71.85281 84.50886 79.32200 1.000 50.40591 331 VAL B O 1
ATOM 10545 N N . ARG B 1 332 ? 72.74078 82.79951 80.48203 1.000 47.37460 332 ARG B N 1
ATOM 10546 C CA . ARG B 1 332 ? 72.86589 81.96685 79.29158 1.000 50.31284 332 ARG B CA 1
ATOM 10547 C C . ARG B 1 332 ? 71.49693 81.58086 78.74488 1.000 53.68340 332 ARG B C 1
ATOM 10548 O O . ARG B 1 332 ? 71.22890 81.74081 77.54845 1.000 56.41191 332 ARG B O 1
ATOM 10569 N N . MET B 1 333 ? 70.61371 81.06834 79.60543 1.000 53.73141 333 MET B N 1
ATOM 10570 C CA . MET B 1 333 ? 69.29218 80.66661 79.13492 1.000 54.57272 333 MET B CA 1
ATOM 10571 C C . MET B 1 333 ? 68.52655 81.85634 78.57021 1.000 54.70466 333 MET B C 1
ATOM 10572 O O . MET B 1 333 ? 67.80164 81.72267 77.57740 1.000 59.01251 333 MET B O 1
ATOM 10586 N N . LEU B 1 334 ? 68.67273 83.03054 79.18880 1.000 53.31397 334 LEU B N 1
ATOM 10587 C CA . LEU B 1 334 ? 67.98980 84.21377 78.67742 1.000 55.16439 334 LEU B CA 1
ATOM 10588 C C . LEU B 1 334 ? 68.52169 84.61644 77.30840 1.000 56.97703 334 LEU B C 1
ATOM 10589 O O . LEU B 1 334 ? 67.78766 85.20825 76.51058 1.000 60.52561 334 LEU B O 1
ATOM 10605 N N . LYS B 1 335 ? 69.78853 84.31485 77.02030 1.000 57.08066 335 LYS B N 1
ATOM 10606 C CA . LYS B 1 335 ? 70.34249 84.62610 75.70773 1.000 58.38722 335 LYS B CA 1
ATOM 10607 C C . LYS B 1 335 ? 69.95939 83.57120 74.67688 1.000 61.03776 335 LYS B C 1
ATOM 10608 O O . LYS B 1 335 ? 69.70103 83.90136 73.51402 1.000 62.14688 335 LYS B O 1
ATOM 10627 N N . GLU B 1 336 ? 69.91580 82.30203 75.08459 1.000 62.85075 336 GLU B N 1
ATOM 10628 C CA . GLU B 1 336 ? 69.73686 81.21085 74.13238 1.000 64.64882 336 GLU B CA 1
ATOM 10629 C C . GLU B 1 336 ? 68.26448 80.98367 73.80788 1.000 64.76158 336 GLU B C 1
ATOM 10630 O O . GLU B 1 336 ? 67.86341 81.01282 72.63951 1.000 63.27194 336 GLU B O 1
ATOM 10642 N N . GLU B 1 337 ? 67.44439 80.75229 74.83122 1.000 71.06137 337 GLU B N 1
ATOM 10643 C CA . GLU B 1 337 ? 66.03446 80.44512 74.63477 1.000 74.07915 337 GLU B CA 1
ATOM 10644 C C . GLU B 1 337 ? 65.13763 81.67037 74.73776 1.000 71.89842 337 GLU B C 1
ATOM 10645 O O . GLU B 1 337 ? 63.96255 81.59068 74.36536 1.000 73.59434 337 GLU B O 1
ATOM 10657 N N . ALA B 1 338 ? 65.65518 82.78609 75.23723 1.000 65.94350 338 ALA B N 1
ATOM 10658 C CA . ALA B 1 338 ? 65.01615 84.08704 75.12782 1.000 64.35461 338 ALA B CA 1
ATOM 10659 C C . ALA B 1 338 ? 65.94291 85.01158 74.34761 1.000 64.52007 338 ALA B C 1
ATOM 10660 O O . ALA B 1 338 ? 67.11210 84.69816 74.10735 1.000 64.20881 338 ALA B O 1
ATOM 10667 N N . GLY B 1 339 ? 65.41287 86.16028 73.94265 1.000 63.19075 339 GLY B N 1
ATOM 10668 C CA . GLY B 1 339 ? 66.20467 87.10854 73.18409 1.000 67.58568 339 GLY B CA 1
ATOM 10669 C C . GLY B 1 339 ? 66.86371 88.14440 74.06883 1.000 63.75649 339 GLY B C 1
ATOM 10670 O O . GLY B 1 339 ? 67.20048 89.24057 73.61121 1.000 64.14704 339 GLY B O 1
ATOM 10674 N N . ILE B 1 340 ? 67.05871 87.80309 75.34057 1.000 62.03490 340 ILE B N 1
ATOM 10675 C CA . ILE B 1 340 ? 67.43281 88.76515 76.36969 1.000 62.80462 340 ILE B CA 1
ATOM 10676 C C . ILE B 1 340 ? 68.93355 88.68708 76.61077 1.000 63.33667 340 ILE B C 1
ATOM 10677 O O . ILE B 1 340 ? 69.48186 87.59869 76.82902 1.000 61.47112 340 ILE B O 1
ATOM 10693 N N . GLU B 1 341 ? 69.59449 89.84298 76.57884 1.000 65.38444 341 GLU B N 1
ATOM 10694 C CA . GLU B 1 341 ? 70.96451 89.99688 77.06381 1.000 68.21549 341 GLU B CA 1
ATOM 10695 C C . GLU B 1 341 ? 70.86228 90.68168 78.42344 1.000 62.38711 341 GLU B C 1
ATOM 10696 O O . GLU B 1 341 ? 70.63364 91.89226 78.50117 1.000 61.52362 341 GLU B O 1
ATOM 10708 N N . LEU B 1 342 ? 71.01602 89.90413 79.49426 1.000 55.49832 342 LEU B N 1
ATOM 10709 C CA . LEU B 1 342 ? 70.83564 90.43388 80.84148 1.000 52.38948 342 LEU B CA 1
ATOM 10710 C C . LEU B 1 342 ? 71.64144 91.71089 81.02552 1.000 50.38172 342 LEU B C 1
ATOM 10711 O O . LEU B 1 342 ? 72.86559 91.71618 80.86399 1.000 51.71340 342 LEU B O 1
ATOM 10727 N N . ASP B 1 343 ? 70.94441 92.79500 81.36196 1.000 47.77176 343 ASP B N 1
ATOM 10728 C CA . ASP B 1 343 ? 71.55251 94.12039 81.46981 1.000 48.94647 343 ASP B CA 1
ATOM 10729 C C . ASP B 1 343 ? 72.10344 94.28168 82.87994 1.000 48.26358 343 ASP B C 1
ATOM 10730 O O . ASP B 1 343 ? 71.40772 94.71606 83.79908 1.000 46.01320 343 ASP B O 1
ATOM 10739 N N . PHE B 1 344 ? 73.37895 93.92620 83.05167 1.000 48.16663 344 PHE B N 1
ATOM 10740 C CA . PHE B 1 344 ? 74.01946 94.05819 84.35433 1.000 49.28990 344 PHE B CA 1
ATOM 10741 C C . PHE B 1 344 ? 74.14743 95.51167 84.79045 1.000 48.14194 344 PHE B C 1
ATOM 10742 O O . PHE B 1 344 ? 74.30850 95.77349 85.98701 1.000 46.45027 344 PHE B O 1
ATOM 10759 N N . SER B 1 345 ? 74.08182 96.45863 83.85206 1.000 47.19476 345 SER B N 1
ATOM 10760 C CA . SER B 1 345 ? 74.13046 97.87433 84.19565 1.000 46.87612 345 SER B CA 1
ATOM 10761 C C . SER B 1 345 ? 72.82728 98.37705 84.80085 1.000 49.82114 345 SER B C 1
ATOM 10762 O O . SER B 1 345 ? 72.79835 99.49896 85.31848 1.000 48.74161 345 SER B O 1
ATOM 10770 N N . LYS B 1 346 ? 71.75875 97.58596 84.74673 1.000 47.70757 346 LYS B N 1
ATOM 10771 C CA . LYS B 1 346 ? 70.46894 97.94210 85.32410 1.000 46.26266 346 LYS B CA 1
ATOM 10772 C C . LYS B 1 346 ? 69.91670 96.78234 86.13891 1.000 44.15528 346 LYS B C 1
ATOM 10773 O O . LYS B 1 346 ? 68.70618 96.54248 86.17530 1.000 41.98429 346 LYS B O 1
ATOM 10792 N N . THR B 1 347 ? 70.80053 96.04479 86.80944 1.000 44.69715 347 THR B N 1
ATOM 10793 C CA . THR B 1 347 ? 70.39954 94.87111 87.57437 1.000 43.53842 347 THR B CA 1
ATOM 10794 C C . THR B 1 347 ? 71.32622 94.71006 88.76858 1.000 41.62789 347 THR B C 1
ATOM 10795 O O . THR B 1 347 ? 72.55001 94.77340 88.61483 1.000 40.46622 347 THR B O 1
ATOM 10806 N N . ASN B 1 348 ? 70.74237 94.49079 89.94538 1.000 41.02469 348 ASN B N 1
ATOM 10807 C CA . ASN B 1 348 ? 71.50056 94.23970 91.16610 1.000 42.11449 348 ASN B CA 1
ATOM 10808 C C . ASN B 1 348 ? 72.67230 95.21593 91.30093 1.000 41.68924 348 ASN B C 1
ATOM 10809 O O . ASN B 1 348 ? 73.83186 94.83226 91.18561 1.000 40.70020 348 ASN B O 1
ATOM 10820 N N . HIS B 1 349 ? 72.34545 96.48926 91.55058 1.000 39.60493 349 HIS B N 1
ATOM 10821 C CA . HIS B 1 349 ? 73.38876 97.50859 91.63405 1.000 41.79081 349 HIS B CA 1
ATOM 10822 C C . HIS B 1 349 ? 74.17331 97.41472 92.93527 1.000 41.01656 349 HIS B C 1
ATOM 10823 O O . HIS B 1 349 ? 75.36187 97.75321 92.96772 1.000 41.08083 349 HIS B O 1
ATOM 10837 N N . ASN B 1 350 ? 73.53279 96.96570 94.00883 1.000 37.26647 350 ASN B N 1
ATOM 10838 C CA . ASN B 1 350 ? 74.07969 97.05018 95.35560 1.000 41.32091 350 ASN B CA 1
ATOM 10839 C C . ASN B 1 350 ? 74.22167 95.67091 95.98574 1.000 39.28342 350 ASN B C 1
ATOM 10840 O O . ASN B 1 350 ? 74.03533 95.49604 97.19148 1.000 37.63863 350 ASN B O 1
ATOM 10851 N N . GLY B 1 351 ? 74.56992 94.67900 95.17813 1.000 38.94737 351 GLY B N 1
ATOM 10852 C CA . GLY B 1 351 ? 74.68507 93.31890 95.65150 1.000 40.33346 351 GLY B CA 1
ATOM 10853 C C . GLY B 1 351 ? 73.33240 92.64199 95.78228 1.000 40.63722 351 GLY B C 1
ATOM 10854 O O . GLY B 1 351 ? 72.28050 93.27814 95.82642 1.000 39.46016 351 GLY B O 1
ATOM 10858 N N . SER B 1 352 ? 73.37216 91.31197 95.83844 1.000 41.20273 352 SER B N 1
ATOM 10859 C CA . SER B 1 352 ? 72.15412 90.52208 95.96471 1.000 38.77628 352 SER B CA 1
ATOM 10860 C C . SER B 1 352 ? 72.36896 89.37254 96.94270 1.000 38.77378 352 SER B C 1
ATOM 10861 O O . SER B 1 352 ? 73.10080 89.52103 97.92652 1.000 38.61780 352 SER B O 1
ATOM 10869 N N . GLY B 1 353 ? 71.74084 88.22355 96.68019 1.000 41.24195 353 GLY B N 1
ATOM 10870 C CA . GLY B 1 353 ? 71.77985 87.12932 97.63646 1.000 36.76139 353 GLY B CA 1
ATOM 10871 C C . GLY B 1 353 ? 73.18172 86.68167 97.99917 1.000 37.41169 353 GLY B C 1
ATOM 10872 O O . GLY B 1 353 ? 73.43160 86.27427 99.13717 1.000 37.30474 353 GLY B O 1
ATOM 10876 N N . ILE B 1 354 ? 74.11292 86.74174 97.04692 1.000 33.64800 354 ILE B N 1
ATOM 10877 C CA . ILE B 1 354 ? 75.46414 86.26320 97.31719 1.000 38.91653 354 ILE B CA 1
ATOM 10878 C C . ILE B 1 354 ? 76.17190 87.18507 98.30238 1.000 38.04951 354 ILE B C 1
ATOM 10879 O O . ILE B 1 354 ? 76.87360 86.72352 99.21039 1.000 40.19882 354 ILE B O 1
ATOM 10895 N N . GLY B 1 355 ? 76.00094 88.49469 98.14558 1.000 39.52739 355 GLY B N 1
ATOM 10896 C CA . GLY B 1 355 ? 76.67575 89.44828 99.00321 1.000 38.72107 355 GLY B CA 1
ATOM 10897 C C . GLY B 1 355 ? 75.89123 89.80886 100.24746 1.000 38.40919 355 GLY B C 1
ATOM 10898 O O . GLY B 1 355 ? 76.46362 89.93294 101.33436 1.000 39.83832 355 GLY B O 1
ATOM 10902 N N . LEU B 1 356 ? 74.57727 89.97926 100.10309 1.000 37.11879 356 LEU B N 1
ATOM 10903 C CA . LEU B 1 356 ? 73.73903 90.42359 101.20855 1.000 39.80272 356 LEU B CA 1
ATOM 10904 C C . LEU B 1 356 ? 73.10008 89.27941 101.98319 1.000 35.17413 356 LEU B C 1
ATOM 10905 O O . LEU B 1 356 ? 72.71987 89.47660 103.14244 1.000 31.81787 356 LEU B O 1
ATOM 10921 N N . GLY B 1 357 ? 72.97088 88.10524 101.38411 1.000 36.48644 357 GLY B N 1
ATOM 10922 C CA . GLY B 1 357 ? 72.35644 86.96418 102.02987 1.000 37.40869 357 GLY B CA 1
ATOM 10923 C C . GLY B 1 357 ? 70.99214 86.64616 101.44303 1.000 36.43525 357 GLY B C 1
ATOM 10924 O O . GLY B 1 357 ? 70.41859 87.40147 100.65779 1.000 37.48663 357 GLY B O 1
ATOM 10928 N N . HIS B 1 358 ? 70.47124 85.49418 101.85348 1.000 36.95059 358 HIS B N 1
ATOM 10929 C CA . HIS B 1 358 ? 69.22368 84.96252 101.30851 1.000 34.93106 358 HIS B CA 1
ATOM 10930 C C . HIS B 1 358 ? 68.34468 84.43793 102.43014 1.000 35.73406 358 HIS B C 1
ATOM 10931 O O . HIS B 1 358 ? 68.27545 83.22837 102.67821 1.000 34.63269 358 HIS B O 1
ATOM 10946 N N . PRO B 1 359 ? 67.64978 85.32284 103.13394 1.000 33.24559 359 PRO B N 1
ATOM 10947 C CA . PRO B 1 359 ? 66.58246 84.85323 104.02579 1.000 34.26690 359 PRO B CA 1
ATOM 10948 C C . PRO B 1 359 ? 65.42479 84.34977 103.18678 1.000 33.67347 359 PRO B C 1
ATOM 10949 O O . PRO B 1 359 ? 64.69979 85.15664 102.59988 1.000 34.70640 359 PRO B O 1
ATOM 10960 N N . VAL B 1 360 ? 65.23981 83.03046 103.12678 1.000 33.23593 360 VAL B N 1
ATOM 10961 C CA . VAL B 1 360 ? 64.39697 82.43540 102.09053 1.000 33.85467 360 VAL B CA 1
ATOM 10962 C C . VAL B 1 360 ? 63.00002 83.04445 102.10295 1.000 31.16364 360 VAL B C 1
ATOM 10963 O O . VAL B 1 360 ? 62.50688 83.52455 101.07616 1.000 32.87655 360 VAL B O 1
ATOM 10976 N N . GLY B 1 361 ? 62.33200 83.01199 103.25612 1.000 33.10040 361 GLY B N 1
ATOM 10977 C CA . GLY B 1 361 ? 60.94934 83.45376 103.31339 1.000 32.93511 361 GLY B CA 1
ATOM 10978 C C . GLY B 1 361 ? 60.76765 84.93907 103.07479 1.000 29.81223 361 GLY B C 1
ATOM 10979 O O . GLY B 1 361 ? 59.73087 85.36342 102.55371 1.000 30.95157 361 GLY B O 1
ATOM 10983 N N . ALA B 1 362 ? 61.75579 85.74822 103.45445 1.000 30.05546 362 ALA B N 1
ATOM 10984 C CA . ALA B 1 362 ? 61.65861 87.19362 103.30842 1.000 31.13494 362 ALA B CA 1
ATOM 10985 C C . ALA B 1 362 ? 62.14219 87.69575 101.95563 1.000 30.21685 362 ALA B C 1
ATOM 10986 O O . ALA B 1 362 ? 61.72976 88.78171 101.53127 1.000 32.27781 362 ALA B O 1
ATOM 10993 N N . THR B 1 363 ? 62.98864 86.92870 101.26533 1.000 31.52423 363 THR B N 1
ATOM 10994 C CA . THR B 1 363 ? 63.67293 87.45355 100.08816 1.000 31.19057 363 THR B CA 1
ATOM 10995 C C . THR B 1 363 ? 62.69239 87.82361 98.98380 1.000 31.40753 363 THR B C 1
ATOM 10996 O O . THR B 1 363 ? 62.87713 88.83455 98.29531 1.000 30.55229 363 THR B O 1
ATOM 11007 N N . GLY B 1 364 ? 61.65238 87.01179 98.78889 1.000 30.56671 364 GLY B N 1
ATOM 11008 C CA . GLY B 1 364 ? 60.70602 87.28417 97.71891 1.000 32.32284 364 GLY B CA 1
ATOM 11009 C C . GLY B 1 364 ? 60.16658 88.69931 97.75793 1.000 31.17552 364 GLY B C 1
ATOM 11010 O O . GLY B 1 364 ? 59.96659 89.32802 96.71548 1.000 30.09118 364 GLY B O 1
ATOM 11014 N N . LEU B 1 365 ? 59.92116 89.21979 98.96050 1.000 27.91284 365 LEU B N 1
ATOM 11015 C CA . LEU B 1 365 ? 59.47236 90.59639 99.12165 1.000 30.27170 365 LEU B CA 1
ATOM 11016 C C . LEU B 1 365 ? 60.62729 91.55928 99.35233 1.000 31.38313 365 LEU B C 1
ATOM 11017 O O . LEU B 1 365 ? 60.50241 92.74844 99.04103 1.000 32.31522 365 LEU B O 1
ATOM 11033 N N . ARG B 1 366 ? 61.74555 91.07246 99.89430 1.000 27.85253 366 ARG B N 1
ATOM 11034 C CA . ARG B 1 366 ? 62.90115 91.93486 100.11781 1.000 31.78071 366 ARG B CA 1
ATOM 11035 C C . ARG B 1 366 ? 63.33570 92.61020 98.82386 1.000 30.29768 366 ARG B C 1
ATOM 11036 O O . ARG B 1 366 ? 63.53567 93.82944 98.78142 1.000 31.03770 366 ARG B O 1
ATOM 11057 N N . ILE B 1 367 ? 63.48595 91.82873 97.75190 1.000 29.70727 367 ILE B N 1
ATOM 11058 C CA . ILE B 1 367 ? 63.98596 92.38139 96.50221 1.000 30.34862 367 ILE B CA 1
ATOM 11059 C C . ILE B 1 367 ? 62.97202 93.31390 95.85421 1.000 35.22791 367 ILE B C 1
ATOM 11060 O O . ILE B 1 367 ? 63.35682 94.18904 95.07069 1.000 32.20714 367 ILE B O 1
ATOM 11076 N N . ILE B 1 368 ? 61.68168 93.15482 96.15596 1.000 32.52805 368 ILE B N 1
ATOM 11077 C CA . ILE B 1 368 ? 60.70402 94.14067 95.70840 1.000 32.85702 368 ILE B CA 1
ATOM 11078 C C . ILE B 1 368 ? 60.90589 95.45196 96.45649 1.000 32.01560 368 ILE B C 1
ATOM 11079 O O . ILE B 1 368 ? 60.88346 96.53476 95.85991 1.000 34.14440 368 ILE B O 1
ATOM 11095 N N . VAL B 1 369 ? 61.10723 95.37463 97.77398 1.000 31.03396 369 VAL B N 1
ATOM 11096 C CA . VAL B 1 369 ? 61.37004 96.57449 98.56373 1.000 32.88926 369 VAL B CA 1
ATOM 11097 C C . VAL B 1 369 ? 62.62384 97.27505 98.05603 1.000 32.29741 369 VAL B C 1
ATOM 11098 O O . VAL B 1 369 ? 62.62736 98.48834 97.81703 1.000 35.41355 369 VAL B O 1
ATOM 11111 N N . SER B 1 370 ? 63.71087 96.51879 97.88800 1.000 33.43394 370 SER B N 1
ATOM 11112 C CA . SER B 1 370 ? 64.95932 97.11473 97.42543 1.000 32.39863 370 SER B CA 1
ATOM 11113 C C . SER B 1 370 ? 64.82043 97.65014 96.00729 1.000 34.26237 370 SER B C 1
ATOM 11114 O O . SER B 1 370 ? 65.37175 98.70777 95.68111 1.000 34.83021 370 SER B O 1
ATOM 11122 N N . MET B 1 371 ? 64.08594 96.93634 95.15131 1.000 33.39866 371 MET B N 1
ATOM 11123 C CA . MET B 1 371 ? 63.85533 97.41675 93.79362 1.000 34.45381 371 MET B CA 1
ATOM 11124 C C . MET B 1 371 ? 63.26998 98.82318 93.80958 1.000 33.83909 371 MET B C 1
ATOM 11125 O O . MET B 1 371 ? 63.79711 99.73602 93.16377 1.000 36.23081 371 MET B O 1
ATOM 11139 N N . TYR B 1 372 ? 62.17448 99.01707 94.54902 1.000 34.70610 372 TYR B N 1
ATOM 11140 C CA . TYR B 1 372 ? 61.53068 100.32618 94.57825 1.000 35.98894 372 TYR B CA 1
ATOM 11141 C C . TYR B 1 372 ? 62.50655 101.41118 95.01659 1.000 35.51804 372 TYR B C 1
ATOM 11142 O O . TYR B 1 372 ? 62.67835 102.42488 94.33082 1.000 33.69757 372 TYR B O 1
ATOM 11160 N N . TYR B 1 373 ? 63.14512 101.22257 96.17221 1.000 35.03408 373 TYR B N 1
ATOM 11161 C CA . TYR B 1 373 ? 63.98880 102.27459 96.72380 1.000 35.50727 373 TYR B CA 1
ATOM 11162 C C . TYR B 1 373 ? 65.18529 102.57923 95.83418 1.000 37.16758 373 TYR B C 1
ATOM 11163 O O . TYR B 1 373 ? 65.72243 103.69064 95.89950 1.000 36.03014 373 TYR B O 1
ATOM 11181 N N . GLU B 1 374 ? 65.61353 101.62725 95.00210 1.000 36.18380 374 GLU B N 1
ATOM 11182 C CA . GLU B 1 374 ? 66.62909 101.94047 94.00260 1.000 34.69560 374 GLU B CA 1
ATOM 11183 C C . GLU B 1 374 ? 66.03395 102.76570 92.86836 1.000 38.44599 374 GLU B C 1
ATOM 11184 O O . GLU B 1 374 ? 66.68118 103.68798 92.35823 1.000 37.42355 374 GLU B O 1
ATOM 11196 N N . LEU B 1 375 ? 64.80216 102.45103 92.45950 1.000 34.95640 375 LEU B N 1
ATOM 11197 C CA . LEU B 1 375 ? 64.10302 103.31127 91.51070 1.000 38.91523 375 LEU B CA 1
ATOM 11198 C C . LEU B 1 375 ? 64.01312 104.73426 92.04669 1.000 39.21001 375 LEU B C 1
ATOM 11199 O O . LEU B 1 375 ? 64.28691 105.70365 91.32931 1.000 38.61011 375 LEU B O 1
ATOM 11215 N N . GLU B 1 376 ? 63.63730 104.87399 93.32007 1.000 35.78306 376 GLU B N 1
ATOM 11216 C CA . GLU B 1 376 ? 63.47269 106.19814 93.90832 1.000 40.28468 376 GLU B CA 1
ATOM 11217 C C . GLU B 1 376 ? 64.80125 106.94079 93.98863 1.000 39.01920 376 GLU B C 1
ATOM 11218 O O . GLU B 1 376 ? 64.85011 108.15730 93.77516 1.000 35.39089 376 GLU B O 1
ATOM 11230 N N . ARG B 1 377 ? 65.88976 106.23099 94.29768 1.000 36.31142 377 ARG B N 1
ATOM 11231 C CA . ARG B 1 377 ? 67.18498 106.89379 94.41109 1.000 41.57959 377 ARG B CA 1
ATOM 11232 C C . ARG B 1 377 ? 67.69952 107.35689 93.05457 1.000 38.93726 377 ARG B C 1
ATOM 11233 O O . ARG B 1 377 ? 68.41325 108.36358 92.97592 1.000 40.79708 377 ARG B O 1
ATOM 11254 N N . LEU B 1 378 ? 67.35384 106.64454 91.98448 1.000 38.54772 378 LEU B N 1
ATOM 11255 C CA . LEU B 1 378 ? 67.81519 106.97388 90.64354 1.000 42.93035 378 LEU B CA 1
ATOM 11256 C C . LEU B 1 378 ? 66.77383 107.72218 89.82235 1.000 42.52930 378 LEU B C 1
ATOM 11257 O O . LEU B 1 378 ? 67.02529 108.01600 88.64959 1.000 44.94553 378 LEU B O 1
ATOM 11273 N N . GLY B 1 379 ? 65.61953 108.04014 90.40384 1.000 40.95447 379 GLY B N 1
ATOM 11274 C CA . GLY B 1 379 ? 64.58719 108.74037 89.66496 1.000 44.59492 379 GLY B CA 1
ATOM 11275 C C . GLY B 1 379 ? 64.01289 107.95835 88.50880 1.000 45.86430 379 GLY B C 1
ATOM 11276 O O . GLY B 1 379 ? 63.49469 108.55658 87.56187 1.000 44.55427 379 GLY B O 1
ATOM 11280 N N . LEU B 1 380 ? 64.09043 106.63113 88.55667 1.000 42.64916 380 LEU B N 1
ATOM 11281 C CA . LEU B 1 380 ? 63.59024 105.78829 87.48511 1.000 44.88961 380 LEU B CA 1
ATOM 11282 C C . LEU B 1 380 ? 62.09981 105.51762 87.68297 1.000 42.56183 380 LEU B C 1
ATOM 11283 O O . LEU B 1 380 ? 61.49057 105.93255 88.67170 1.000 41.08715 380 LEU B O 1
ATOM 11299 N N . THR B 1 381 ? 61.50488 104.79894 86.73200 1.000 42.97753 381 THR B N 1
ATOM 11300 C CA . THR B 1 381 ? 60.06065 104.60760 86.69474 1.000 43.71376 381 THR B CA 1
ATOM 11301 C C . THR B 1 381 ? 59.64979 103.14514 86.74805 1.000 38.83792 381 THR B C 1
ATOM 11302 O O . THR B 1 381 ? 58.79737 102.77947 87.56522 1.000 41.01980 381 THR B O 1
ATOM 11313 N N . LYS B 1 382 ? 60.22677 102.29446 85.90384 1.000 39.68486 382 LYS B N 1
ATOM 11314 C CA . LYS B 1 382 ? 59.76209 100.92375 85.72387 1.000 42.06538 382 LYS B CA 1
ATOM 11315 C C . LYS B 1 382 ? 60.75960 99.95184 86.34042 1.000 40.96293 382 LYS B C 1
ATOM 11316 O O . LYS B 1 382 ? 61.93875 99.94760 85.97125 1.000 39.61553 382 LYS B O 1
ATOM 11335 N N . GLY B 1 383 ? 60.27898 99.12025 87.26747 1.000 39.81987 383 GLY B N 1
ATOM 11336 C CA . GLY B 1 383 ? 61.12329 98.15192 87.92690 1.000 38.67098 383 GLY B CA 1
ATOM 11337 C C . GLY B 1 383 ? 60.54855 96.75240 87.82490 1.000 37.96934 383 GLY B C 1
ATOM 11338 O O . GLY B 1 383 ? 59.35962 96.55450 87.57267 1.000 35.24527 383 GLY B O 1
ATOM 11342 N N . GLY B 1 384 ? 61.42409 95.77894 88.02877 1.000 38.95148 384 GLY B N 1
ATOM 11343 C CA . GLY B 1 384 ? 61.02638 94.38192 88.00916 1.000 38.44979 384 GLY B CA 1
ATOM 11344 C C . GLY B 1 384 ? 61.86487 93.58380 88.97914 1.000 41.47166 384 GLY B C 1
ATOM 11345 O O . GLY B 1 384 ? 63.01675 93.92867 89.26156 1.000 42.06414 384 GLY B O 1
ATOM 11349 N N . ALA B 1 385 ? 61.27833 92.50766 89.49866 1.000 38.04764 385 ALA B N 1
ATOM 11350 C CA . ALA B 1 385 ? 61.95489 91.64612 90.45817 1.000 38.80269 385 ALA B CA 1
ATOM 11351 C C . ALA B 1 385 ? 61.57167 90.20061 90.18948 1.000 39.50999 385 ALA B C 1
ATOM 11352 O O . ALA B 1 385 ? 60.39256 89.89520 89.98846 1.000 35.75501 385 ALA B O 1
ATOM 11359 N N . SER B 1 386 ? 62.56986 89.31935 90.18667 1.000 38.71193 386 SER B N 1
ATOM 11360 C CA . SER B 1 386 ? 62.35074 87.90019 89.95238 1.000 38.39383 386 SER B CA 1
ATOM 11361 C C . SER B 1 386 ? 63.36734 87.11094 90.76227 1.000 37.51893 386 SER B C 1
ATOM 11362 O O . SER B 1 386 ? 64.37609 87.65162 91.22333 1.000 38.03608 386 SER B O 1
ATOM 11370 N N . LEU B 1 387 ? 63.09205 85.82041 90.93225 1.000 37.43563 387 LEU B N 1
ATOM 11371 C CA . LEU B 1 387 ? 63.98616 84.96230 91.69724 1.000 37.86676 387 LEU B CA 1
ATOM 11372 C C . LEU B 1 387 ? 63.60336 83.50743 91.47521 1.000 39.09886 387 LEU B C 1
ATOM 11373 O O . LEU B 1 387 ? 62.42470 83.18112 91.30220 1.000 36.24206 387 LEU B O 1
ATOM 11389 N N . CYS B 1 388 ? 64.61707 82.64358 91.47867 1.000 38.26161 388 CYS B N 1
ATOM 11390 C CA . CYS B 1 388 ? 64.39579 81.20985 91.39777 1.000 37.85912 388 CYS B CA 1
ATOM 11391 C C . CYS B 1 388 ? 63.81870 80.69395 92.71442 1.000 37.18855 388 CYS B C 1
ATOM 11392 O O . CYS B 1 388 ? 63.82633 81.37847 93.74100 1.000 39.92369 388 CYS B O 1
ATOM 11400 N N . VAL B 1 389 ? 63.32055 79.46101 92.67971 1.000 39.25785 389 VAL B N 1
ATOM 11401 C CA . VAL B 1 389 ? 62.65500 78.85708 93.82756 1.000 36.79151 389 VAL B CA 1
ATOM 11402 C C . VAL B 1 389 ? 63.07212 77.39867 93.93617 1.000 41.18220 389 VAL B C 1
ATOM 11403 O O . VAL B 1 389 ? 63.13358 76.68181 92.93198 1.000 39.24538 389 VAL B O 1
ATOM 11416 N N . GLY B 1 390 ? 63.35405 76.96064 95.16083 1.000 37.96167 390 GLY B N 1
ATOM 11417 C CA . GLY B 1 390 ? 63.58350 75.55448 95.41880 1.000 44.19371 390 GLY B CA 1
ATOM 11418 C C . GLY B 1 390 ? 62.40788 74.72287 94.95303 1.000 41.02774 390 GLY B C 1
ATOM 11419 O O . GLY B 1 390 ? 61.26665 74.97045 95.35460 1.000 40.34131 390 GLY B O 1
ATOM 11423 N N . GLY B 1 391 ? 62.67191 73.73559 94.09791 1.000 40.99514 391 GLY B N 1
ATOM 11424 C CA . GLY B 1 391 ? 61.64675 72.94776 93.46378 1.000 41.82886 391 GLY B CA 1
ATOM 11425 C C . GLY B 1 391 ? 61.37271 73.35004 92.02829 1.000 45.74714 391 GLY B C 1
ATOM 11426 O O . GLY B 1 391 ? 61.04522 72.48753 91.20495 1.000 44.81900 391 GLY B O 1
ATOM 11430 N N . GLY B 1 392 ? 61.49448 74.63891 91.71225 1.000 51.25260 392 GLY B N 1
ATOM 11431 C CA . GLY B 1 392 ? 61.38630 75.09244 90.34011 1.000 51.50279 392 GLY B CA 1
ATOM 11432 C C . GLY B 1 392 ? 60.43912 76.25492 90.12352 1.000 50.40015 392 GLY B C 1
ATOM 11433 O O . GLY B 1 392 ? 60.71635 77.13693 89.30537 1.000 50.47861 392 GLY B O 1
ATOM 11437 N N . SER B 1 393 ? 59.31875 76.27321 90.84464 1.000 43.20709 393 SER B N 1
ATOM 11438 C CA . SER B 1 393 ? 58.28169 77.27161 90.60759 1.000 40.20375 393 SER B CA 1
ATOM 11439 C C . SER B 1 393 ? 58.77597 78.67767 90.92680 1.000 40.25127 393 SER B C 1
ATOM 11440 O O . SER B 1 393 ? 58.58055 79.17298 92.04153 1.000 38.79190 393 SER B O 1
ATOM 11448 N N . ALA B 1 394 ? 59.40051 79.33141 89.95104 1.000 39.50698 394 ALA B N 1
ATOM 11449 C CA . ALA B 1 394 ? 59.95191 80.66418 90.13665 1.000 39.05238 394 ALA B CA 1
ATOM 11450 C C . ALA B 1 394 ? 58.89331 81.73142 89.86742 1.000 38.44178 394 ALA B C 1
ATOM 11451 O O . ALA B 1 394 ? 57.81246 81.45720 89.34303 1.000 37.60996 394 ALA B O 1
ATOM 11458 N N . MET B 1 395 ? 59.22393 82.97096 90.22780 1.000 38.27540 395 MET B N 1
ATOM 11459 C CA . MET B 1 395 ? 58.28862 84.07892 90.11478 1.000 35.96324 395 MET B CA 1
ATOM 11460 C C . MET B 1 395 ? 58.99878 85.31001 89.57229 1.000 38.42892 395 MET B C 1
ATOM 11461 O O . MET B 1 395 ? 60.22230 85.44304 89.65916 1.000 33.84398 395 MET B O 1
ATOM 11475 N N . ALA B 1 396 ? 58.19940 86.21330 89.00889 1.000 38.19595 396 ALA B N 1
ATOM 11476 C CA . ALA B 1 396 ? 58.67215 87.50739 88.54305 1.000 40.01415 396 ALA B CA 1
ATOM 11477 C C . ALA B 1 396 ? 57.51810 88.49402 88.63816 1.000 37.95407 396 ALA B C 1
ATOM 11478 O O . ALA B 1 396 ? 56.34937 88.11034 88.54621 1.000 35.17839 396 ALA B O 1
ATOM 11485 N N . SER B 1 397 ? 57.85348 89.76780 88.82798 1.000 36.89176 397 SER B N 1
ATOM 11486 C CA . SER B 1 397 ? 56.84122 90.80307 88.97410 1.000 34.07123 397 SER B CA 1
ATOM 11487 C C . SER B 1 397 ? 57.36725 92.10366 88.38831 1.000 38.56821 397 SER B C 1
ATOM 11488 O O . SER B 1 397 ? 58.57633 92.35105 88.37437 1.000 37.48687 397 SER B O 1
ATOM 11496 N N . LEU B 1 398 ? 56.44153 92.93266 87.90571 1.000 36.87122 398 LEU B N 1
ATOM 11497 C CA . LEU B 1 398 ? 56.76848 94.20272 87.27315 1.000 35.90178 398 LEU B CA 1
ATOM 11498 C C . LEU B 1 398 ? 55.96465 95.32182 87.91691 1.000 37.55178 398 LEU B C 1
ATOM 11499 O O . LEU B 1 398 ? 54.80635 95.12950 88.29974 1.000 37.55886 398 LEU B O 1
ATOM 11515 N N . TRP B 1 399 ? 56.59008 96.49186 88.03258 1.000 39.12891 399 TRP B N 1
ATOM 11516 C CA . TRP B 1 399 ? 56.00415 97.61756 88.74364 1.000 36.88082 399 TRP B CA 1
ATOM 11517 C C . TRP B 1 399 ? 56.40920 98.90639 88.04350 1.000 39.14714 399 TRP B C 1
ATOM 11518 O O . TRP B 1 399 ? 57.40562 98.95320 87.31735 1.000 38.38710 399 TRP B O 1
ATOM 11539 N N . THR B 1 400 ? 55.62170 99.95777 88.26925 1.000 39.10320 400 THR B N 1
ATOM 11540 C CA . THR B 1 400 ? 55.91852 101.27297 87.72205 1.000 38.67112 400 THR B CA 1
ATOM 11541 C C . THR B 1 400 ? 55.55618 102.34400 88.73900 1.000 39.28077 400 THR B C 1
ATOM 11542 O O . THR B 1 400 ? 54.60317 102.19693 89.50881 1.000 36.54587 400 THR B O 1
ATOM 11553 N N . ARG B 1 401 ? 56.32962 103.43155 88.72821 1.000 43.55150 401 ARG B N 1
ATOM 11554 C CA . ARG B 1 401 ? 56.05144 104.60377 89.54872 1.000 43.62967 401 ARG B CA 1
ATOM 11555 C C . ARG B 1 401 ? 55.16150 105.61337 88.83319 1.000 45.73570 401 ARG B C 1
ATOM 11556 O O . ARG B 1 401 ? 55.25449 106.81900 89.09997 1.000 49.13510 401 ARG B O 1
ATOM 11577 N N . ASP B 1 402 ? 54.29746 105.14854 87.93555 1.000 52.72856 402 ASP B N 1
ATOM 11578 C CA . ASP B 1 402 ? 53.43491 106.02502 87.14986 1.000 54.72857 402 ASP B CA 1
ATOM 11579 C C . ASP B 1 402 ? 54.24867 107.08916 86.42270 1.000 59.16619 402 ASP B C 1
ATOM 11580 O O . ASP B 1 402 ? 54.24674 107.15116 85.19263 1.000 63.25257 402 ASP B O 1
#

InterPro domains:
  IPR002155 Thiolase [PIRSF000429] (3-399)
  IPR002155 Thiolase [TIGR01930] (9-398)
  IPR002155 Thiolase [cd00751] (8-400)
  IPR016039 Thiolase-like [G3DSA:3.40.47.10] (7-278)
  IPR016039 Thiolase-like [G3DSA:3.40.47.10] (129-396)
  IPR016039 Thiolase-like [SSF53901] (6-272)
  IPR016039 Thiolase-like [SSF53901] (273-398)
  IPR020616 Thiolase, N-terminal [PF00108] (7-264)
  IPR020617 Thiolase, C-terminal [PF02803] (272-397)

Foldseek 3Di:
DFFWKFFQFKAKAAWFAQLGDCLVPDFLVQQLLQQLRRCVSSPDDLAQAQEEEEWEQAPPPCDDQSQLVSSVVSHYHPNHYGDYAYQWQQRQVVSVVVQRVCQRVVVGFKYKYKFWFSLSPRAWDDPCPVVDPPDDDDDGHSCCAVRHQADVQLPGGPVQLLLVLCVVVVPALLLLLVVLQLLLVLQVVCQVVCLCVVRHDWDCDVPDIGHTQDQRDPPDDSVVSVPFAADTDHPGSFGLLQAFHATTMMMMIMMGGPVVCVVVVGAGLKIWQFKDKDFDRLSNLLLRCLPAVVVRCVVRVHDPVVAQAEEEAPRGSSSVVSNCVSCVPVNVDNDDVVRYSSRHHRSNRHRSRRHNSVVSVSVQSSVCVVVVHFKYKYWYGGRRTTIMMTIMTSPD/DFFWKFFQFKAKAAWAAQCGDCLVPDFLNQQLLQQLRRCVSSVHDLAQAAAEEEWAQFPPPCDDQSQVVSSVVSPYHPNHYGDYAYQWQQRQVVSVVVQRVCRRVVVGFKYKYKFWFSLNPRAWDDPCPVVDPPDDDDDGGSCCFPRGQAFVLQPGGPVQLLLVLCVVVVPALLQLLVVLQCQLVLQVVCQVVCLCQVRHDWDWDPDDVDIDIHRTQDQRDPPDDSVNSVPFAADTDHNGSFGLLQAFHATTMMMMIMMGGPVVCVVVVTDGLWIWQFKDKDFDALSNLLLRCLVAVVVRCVVRVHDPVVAQAEEEARRGSSSVVSNCVSCVPVNVDRDDPVRYQSRHHRSNRHRSRRRNSVVSVSVQSSVCVVVVHFKYKYWYGGNRTTIMMTIITRD

CATH classification: 3.40.47.10

Nearest PDB structures (foldseek):
  7n7z-assembly1_A-2  TM=1.003E+00  e=7.391E-93  Syntrophomonas wolfei subsp. wolfei str. Goettingen G311
  7n7z-assembly1_B-2  TM=1.000E+00  e=1.783E-87  Syntrophomonas wolfei subsp. wolfei str. Goettingen G311
  8jg2-assembly1_A  TM=9.725E-01  e=2.297E-49  Megasphaera hexanoica
  5lp7-assembly1_H  TM=9.761E-01  e=4.313E-45  Bacillus subtilis subsp. subtilis str. 168
  5lp7-assembly2_C  TM=9.580E-01  e=2.326E-42  Bacillus subtilis subsp. subtilis str. 168

Sequence (795 aa):
EINEVVVVGMARTPIGRYLGGLASVRANDLAIIAANAAIERAGVDPGIIDEIVGATCLHAGNGSLPPRIIGMKVGLPVRSGSCMVSQNCASGMRATEIACQNIMLGKTDISLVTAVESMSNIPYLLQQARSGYRMGDGKVQDAMLSDGLVCQLAGGHMGMTAENIAEKYGITREECDALALTSHQNAVKAVDEGIFDREIVPVVIKDKVISKDEHPIRGASLETMAKLPPAFKKGGVVTAANASGINDCAAAAVFMSKKKCEELGLKPLMKLVGICSEGVDAKVMGLGPAVAMPKVLKQAGWKYEDVDYWEVNEAFAAQVLGVVRMLKEEAGIELDFSKTNHNGSGIGLGHPVGATGLRIIVSMYYELERLGLTKGGASLCVGGGSAMASLWTRDIEINEVVVVGMARTPIGRYLGGLASVRANDLAIIAANAAIERAGVDPGIIDEIVGATCLHAGNGSLPPRIIGMKVGLPVRSGSCMVSQNCASGMRATEIACQNIMLGKTDISLVTAVESMSNIPYLLQQARSGYRMGDGKVQDAMLSDGLVCQLAGGHMGMTAENIAEKYGITREECDALALTSHQNAVKAVDEGIFDREIVPVVIKSKKGDKVISKDEHPIRGASLETMAKLPPAFKKGGVVTAANASGINDCAAAAVFMSKKKCEELGLKPLMKLVGICSEGVDAKVMGLGPAVAMPKVLKQAGWKYEDVDYWEVNEAFAAQVLGVVRMLKEEAGIELDFSKTNHNGSGIGLGHPVGATGLRIIVSMYYELERLGLTKGGASLCVGGGSAMASLWTRD

Organism: Syntrophomonas wolfei subsp. wolfei (strain DSM 2245B / Goettingen) (NCBI:txid335541)

Secondary structure (DSSP, 8-state):
-PPPEEEEEEEE---EETTSTTTTS-HHHHHHHHHHHHHHHHT--GGG--EEEEE-S--TTS-SSHHHHHHHHHT--TTSEEEEEE-GGGHHHHHHHHHHHHHHTTS-SEEEEEEEEEGGGPPEEETTTTT---SS---EEEHHIIIIIEETTTTEEHHHHHHHHHHHHT--HHHHHHHHHHHHHHHHHHHHTTGGGTTB-PEEP---EE-S---S-TT--HHHHHHSPPSSSTT-S--TTTBPPPEEEEEEEEEEEHHHHHHHT----EEEEEEEEEE--GGGGGGTHHHHHHHHHHHHT--GGG-SEEEE--SBHHHHHHHHHHHHHTSS----GGGB-TT--HHHH---HHHHHHHHHHHHHHHHHHTT--EEEEEE--TTSEEEEEEEES--/-PPPEEEEEEEE---EETTSTTTTS-HHHHHHHHHHHHHHHHT--GGG--EEEEE-S--TTS-SSHHHHHHHHTT--TTSEEEEEE-GGGHHHHHHHHHHHHHHTTS-SEEEEEEEEEGGG--EEETTTTT---SS---EEEHHIIIIIB-TTTSSBHHHHHHHHHHHHT--HHHHHHHHHHHHHHHHHHHHHTTTTTTB--EEE--SS--EEE-S---SPTT--HHHHTTSPPSSSTT-S--TTTB---EEEEEEEEEEEHHHHHHTT----EEEEEEEEE---GGGGGGTHHHHHHHHHHHHT--GGG-SEEEE--SBHHHHHHHHHHHHHTSS----GGGB-TT--HHHH---HHHHHHHHHHHHHHHHHHHT--EEEEEE--TTS-EEEEEEE--